Protein AF-A0A364MYP2-F1 (afdb_monomer_lite)

Radius of gyration: 39.01 Å; chains: 1; bounding box: 85×127×101 Å

Structure (mmCIF, N/CA/C/O backbone):
data_AF-A0A364MYP2-F1
#
_entry.id   AF-A0A364MYP2-F1
#
loop_
_atom_site.group_PDB
_atom_site.id
_atom_site.type_symbol
_atom_site.label_atom_id
_atom_site.label_alt_id
_atom_site.label_comp_id
_atom_site.label_asym_id
_atom_site.label_entity_id
_atom_site.label_seq_id
_atom_site.pdbx_PDB_ins_code
_atom_site.Cartn_x
_atom_site.Cartn_y
_atom_site.Cartn_z
_atom_site.occupancy
_atom_site.B_iso_or_equiv
_atom_site.auth_seq_id
_atom_site.auth_comp_id
_atom_site.auth_asym_id
_atom_site.auth_atom_id
_atom_site.pdbx_PDB_model_num
ATOM 1 N N . MET A 1 1 ? -14.248 -19.784 -48.251 1.00 28.09 1 MET A N 1
ATOM 2 C CA . MET A 1 1 ? -13.523 -20.931 -48.837 1.00 28.09 1 MET A CA 1
ATOM 3 C C . MET A 1 1 ? -12.231 -21.143 -48.065 1.00 28.09 1 MET A C 1
ATOM 5 O O . MET A 1 1 ? -11.276 -20.423 -48.310 1.00 28.09 1 MET A O 1
ATOM 9 N N . ALA A 1 2 ? -12.209 -22.109 -47.148 1.00 31.23 2 ALA A N 1
ATOM 10 C CA . ALA A 1 2 ? -10.971 -22.681 -46.618 1.00 31.23 2 ALA A CA 1
ATOM 11 C C . ALA A 1 2 ? -10.771 -24.054 -47.279 1.00 31.23 2 ALA A C 1
ATOM 13 O O . ALA A 1 2 ? -10.917 -25.097 -46.648 1.00 31.23 2 ALA A O 1
ATOM 14 N N . SER A 1 3 ? -10.564 -24.050 -48.599 1.00 28.66 3 SER A N 1
ATOM 15 C CA . SER A 1 3 ? -10.214 -25.265 -49.333 1.00 28.66 3 SER A CA 1
ATOM 16 C C . SER A 1 3 ? -8.827 -25.745 -48.903 1.00 28.66 3 SER A C 1
ATOM 18 O O . SER A 1 3 ? -7.968 -24.937 -48.547 1.00 28.66 3 SER A O 1
ATOM 20 N N . LEU A 1 4 ? -8.595 -27.058 -48.980 1.00 38.75 4 LEU A N 1
ATOM 21 C CA . LEU A 1 4 ? -7.278 -27.691 -48.827 1.00 38.75 4 LEU A CA 1
ATOM 22 C C . LEU A 1 4 ? -6.370 -27.359 -50.033 1.00 38.75 4 LEU A C 1
ATOM 24 O O . LEU A 1 4 ? -5.963 -28.236 -50.788 1.00 38.75 4 LEU A O 1
ATOM 28 N N . GLY A 1 5 ? -6.109 -26.069 -50.251 1.00 32.41 5 GLY A N 1
ATOM 29 C CA . GLY A 1 5 ? -5.175 -25.560 -51.250 1.00 32.41 5 GLY A CA 1
ATOM 30 C C . GLY A 1 5 ? -3.739 -25.585 -50.729 1.00 32.41 5 GLY A C 1
ATOM 31 O O . GLY A 1 5 ? -3.508 -25.433 -49.529 1.00 32.41 5 GLY A O 1
ATOM 32 N N . ALA A 1 6 ? -2.783 -25.780 -51.639 1.00 40.62 6 ALA A N 1
ATOM 33 C CA . ALA A 1 6 ? -1.360 -25.904 -51.330 1.00 40.62 6 ALA A CA 1
ATOM 34 C C . ALA A 1 6 ? -0.849 -24.802 -50.380 1.00 40.62 6 ALA A C 1
ATOM 36 O O . ALA A 1 6 ? -1.172 -23.621 -50.536 1.00 40.62 6 ALA A O 1
ATOM 37 N N . SER A 1 7 ? -0.023 -25.195 -49.405 1.00 57.44 7 SER A N 1
ATOM 38 C CA . SER A 1 7 ? 0.580 -24.284 -48.430 1.00 57.44 7 SER A CA 1
ATOM 39 C C . SER A 1 7 ? 1.438 -23.231 -49.131 1.00 57.44 7 SER A C 1
ATOM 41 O O . SER A 1 7 ? 2.531 -23.547 -49.605 1.00 57.44 7 SER A O 1
ATOM 43 N N . ARG A 1 8 ? 0.969 -21.977 -49.176 1.00 77.94 8 ARG A N 1
ATOM 44 C CA . ARG A 1 8 ? 1.766 -20.867 -49.716 1.00 77.94 8 ARG A CA 1
ATOM 45 C C . ARG A 1 8 ? 3.058 -20.696 -48.901 1.00 77.94 8 ARG A C 1
ATOM 47 O O . ARG A 1 8 ? 2.993 -20.709 -47.665 1.00 77.94 8 ARG A O 1
ATOM 54 N N . PRO A 1 9 ? 4.222 -20.526 -49.548 1.00 84.75 9 PRO A N 1
ATOM 55 C CA . PRO A 1 9 ? 5.479 -20.313 -48.846 1.00 84.75 9 PRO A CA 1
ATOM 56 C C . PRO A 1 9 ? 5.481 -18.959 -48.124 1.00 84.75 9 PRO A C 1
ATOM 58 O O . PRO A 1 9 ? 4.943 -17.965 -48.616 1.00 84.75 9 PRO A O 1
ATOM 61 N N . LEU A 1 10 ? 6.162 -18.895 -46.975 1.00 87.06 10 LEU A N 1
ATOM 62 C CA . LEU A 1 10 ? 6.269 -17.681 -46.153 1.00 87.06 10 LEU A CA 1
ATOM 63 C C . LEU A 1 10 ? 6.771 -16.459 -46.952 1.00 87.06 10 LEU A C 1
ATOM 65 O O . LEU A 1 10 ? 6.323 -15.339 -46.712 1.00 87.06 10 LEU A O 1
ATOM 69 N N . LYS A 1 11 ? 7.658 -16.680 -47.935 1.00 88.56 11 LYS A N 1
ATOM 70 C CA . LYS A 1 11 ? 8.230 -15.634 -48.803 1.00 88.56 11 LYS A CA 1
ATOM 71 C C . LYS A 1 11 ? 7.159 -14.857 -49.582 1.00 88.56 11 LYS A C 1
ATOM 73 O O . LYS A 1 11 ? 7.232 -13.634 -49.660 1.00 88.56 11 LYS A O 1
ATOM 78 N N . GLU A 1 12 ? 6.154 -15.548 -50.122 1.00 89.00 12 GLU A N 1
ATOM 79 C CA . GLU A 1 12 ? 5.065 -14.926 -50.891 1.00 89.00 12 GLU A CA 1
ATOM 80 C C . GLU A 1 12 ? 4.135 -14.113 -49.990 1.00 89.00 12 GLU A C 1
ATOM 82 O O . GLU A 1 12 ? 3.836 -12.957 -50.290 1.00 89.00 12 GLU A O 1
ATOM 87 N N . LEU A 1 13 ? 3.741 -14.683 -48.848 1.00 88.12 13 LEU A N 1
ATOM 88 C CA . LEU A 1 13 ? 2.864 -14.017 -47.883 1.00 88.12 13 LEU A CA 1
ATOM 89 C C . LEU A 1 13 ? 3.513 -12.751 -47.299 1.00 88.12 13 LEU A C 1
ATOM 91 O O . LEU A 1 13 ? 2.837 -11.741 -47.104 1.00 88.12 13 LEU A O 1
ATOM 95 N N . LEU A 1 14 ? 4.830 -12.772 -47.055 1.00 90.19 14 LEU A N 1
ATOM 96 C CA . LEU A 1 14 ? 5.576 -11.577 -46.651 1.00 90.19 14 LEU A CA 1
ATOM 97 C C . LEU A 1 14 ? 5.607 -10.528 -47.774 1.00 90.19 14 LEU A C 1
ATOM 99 O O . LEU A 1 14 ? 5.351 -9.355 -47.502 1.00 90.19 14 LEU A O 1
ATOM 103 N N . ALA A 1 15 ? 5.835 -10.930 -49.030 1.00 88.88 15 ALA A N 1
ATOM 104 C CA . ALA A 1 15 ? 5.828 -10.009 -50.170 1.00 88.88 15 ALA A CA 1
ATOM 105 C C . ALA A 1 15 ? 4.471 -9.295 -50.337 1.00 88.88 15 ALA A C 1
ATOM 107 O O . ALA A 1 15 ? 4.437 -8.089 -50.571 1.00 88.88 15 ALA A O 1
ATOM 108 N N . GLU A 1 16 ? 3.352 -10.006 -50.161 1.00 88.69 16 GLU A N 1
ATOM 109 C CA . GLU A 1 16 ? 1.996 -9.435 -50.225 1.00 88.69 16 GLU A CA 1
ATOM 110 C C . GLU A 1 16 ? 1.706 -8.397 -49.120 1.00 88.69 16 GLU A C 1
ATOM 112 O O . GLU A 1 16 ? 0.856 -7.522 -49.304 1.00 88.69 16 GLU A O 1
ATOM 117 N N . GLN A 1 17 ? 2.370 -8.480 -47.959 1.00 85.38 17 GLN A N 1
ATOM 118 C CA . GLN A 1 17 ? 2.077 -7.619 -46.803 1.00 85.38 17 GLN A CA 1
ATOM 119 C C . GLN A 1 17 ? 3.075 -6.474 -46.580 1.00 85.38 17 GLN A C 1
ATOM 121 O O . GLN A 1 17 ? 2.723 -5.495 -45.910 1.00 85.38 17 GLN A O 1
ATOM 126 N N . LEU A 1 18 ? 4.288 -6.571 -47.127 1.00 87.50 18 LEU A N 1
ATOM 127 C CA . LEU A 1 18 ? 5.339 -5.559 -47.000 1.00 87.50 18 LEU A CA 1
ATOM 128 C C . LEU A 1 18 ? 5.164 -4.387 -47.988 1.00 87.50 18 LEU A C 1
ATOM 130 O O . LEU A 1 18 ? 4.629 -4.595 -49.081 1.00 87.50 18 LEU A O 1
ATOM 134 N N . PRO A 1 19 ? 5.615 -3.162 -47.634 1.00 84.44 19 PRO A N 1
ATOM 135 C CA . PRO A 1 19 ? 5.516 -1.994 -48.511 1.00 84.44 19 PRO A CA 1
ATOM 136 C C . PRO A 1 19 ? 6.207 -2.217 -49.858 1.00 84.44 19 PRO A C 1
ATOM 138 O O . PRO A 1 19 ? 7.273 -2.831 -49.912 1.00 84.44 19 PRO A O 1
ATOM 141 N N . LYS A 1 20 ? 5.594 -1.705 -50.929 1.00 82.88 20 LYS A N 1
ATOM 142 C CA . LYS A 1 20 ? 6.105 -1.823 -52.298 1.00 82.88 20 LYS A CA 1
ATOM 143 C C . LYS A 1 20 ? 7.573 -1.377 -52.421 1.00 82.88 20 LYS A C 1
ATOM 145 O O . LYS A 1 20 ? 7.950 -0.353 -51.857 1.00 82.88 20 LYS A O 1
ATOM 150 N N . ASP A 1 21 ? 8.359 -2.152 -53.169 1.00 81.56 21 ASP A N 1
ATOM 151 C CA . ASP A 1 21 ? 9.754 -1.889 -53.565 1.00 81.56 21 ASP A CA 1
ATOM 152 C C . ASP A 1 21 ? 10.778 -1.814 -52.408 1.00 81.56 21 ASP A C 1
ATOM 154 O O . ASP A 1 21 ? 11.931 -1.441 -52.614 1.00 81.56 21 ASP A O 1
ATOM 158 N N . VAL A 1 22 ? 10.402 -2.234 -51.192 1.00 82.94 22 VAL A N 1
ATOM 159 C CA . VAL A 1 22 ? 11.311 -2.309 -50.033 1.00 82.94 22 VAL A CA 1
ATOM 160 C C . VAL A 1 22 ? 11.897 -3.724 -49.900 1.00 82.94 22 VAL A C 1
ATOM 162 O O . VAL A 1 22 ? 11.130 -4.654 -49.627 1.00 82.94 22 VAL A O 1
ATOM 165 N N . PRO A 1 23 ? 13.225 -3.919 -50.046 1.00 87.94 23 PRO A N 1
ATOM 166 C CA . PRO A 1 23 ? 13.880 -5.195 -49.773 1.00 87.94 23 PRO A CA 1
ATOM 167 C C . PRO A 1 23 ? 14.112 -5.387 -48.266 1.00 87.94 23 PRO A C 1
ATOM 169 O O . PRO A 1 23 ? 14.714 -4.544 -47.600 1.00 87.94 23 PRO A O 1
ATOM 172 N N . ILE A 1 24 ? 13.665 -6.522 -47.727 1.00 90.50 24 ILE A N 1
ATOM 173 C CA . ILE A 1 24 ? 13.935 -6.955 -46.348 1.00 90.50 24 ILE A CA 1
ATOM 174 C C . ILE A 1 24 ? 14.470 -8.386 -46.390 1.00 90.50 24 ILE A C 1
ATOM 176 O O . ILE A 1 24 ? 13.858 -9.255 -47.015 1.00 90.50 24 ILE A O 1
ATOM 180 N N . THR A 1 25 ? 15.595 -8.638 -45.724 1.00 93.06 25 THR A N 1
ATOM 181 C CA . THR A 1 25 ? 16.189 -9.977 -45.624 1.00 93.06 25 THR A CA 1
ATOM 182 C C . THR A 1 25 ? 15.697 -10.663 -44.360 1.00 93.06 25 THR A C 1
ATOM 184 O O . THR A 1 25 ? 15.695 -10.078 -43.279 1.00 93.06 25 THR A O 1
ATOM 187 N N . PHE A 1 26 ? 15.255 -11.908 -44.494 1.00 94.31 26 PHE A N 1
ATOM 188 C CA . PHE A 1 26 ? 14.718 -12.712 -43.406 1.00 94.31 26 PHE A CA 1
ATOM 189 C C . PHE A 1 26 ? 15.620 -13.897 -43.094 1.00 94.31 26 PHE A C 1
ATOM 191 O O . PHE A 1 26 ? 16.172 -14.540 -43.983 1.00 94.31 26 PHE A O 1
ATOM 198 N N . TYR A 1 27 ? 15.710 -14.189 -41.805 1.00 93.69 27 TYR A N 1
ATOM 199 C CA . TYR A 1 27 ? 16.568 -15.196 -41.210 1.00 93.69 27 TYR A CA 1
ATOM 200 C C . TYR A 1 27 ? 15.699 -16.074 -40.312 1.00 93.69 27 TYR A C 1
ATOM 202 O O . TYR A 1 27 ? 15.264 -15.632 -39.248 1.00 93.69 27 TYR A O 1
ATOM 210 N N . HIS A 1 28 ? 15.397 -17.297 -40.748 1.00 93.56 28 HIS A N 1
ATOM 211 C CA . HIS A 1 28 ? 14.523 -18.223 -40.021 1.00 93.56 28 HIS A CA 1
ATOM 212 C C . HIS A 1 28 ? 15.288 -19.499 -39.677 1.00 93.56 28 HIS A C 1
ATOM 214 O O . HIS A 1 28 ? 15.776 -20.191 -40.566 1.00 93.56 28 HIS A O 1
ATOM 220 N N . TYR A 1 29 ? 15.360 -19.825 -38.389 1.00 93.69 29 TYR A N 1
ATOM 221 C CA . TYR A 1 29 ? 15.855 -21.111 -37.903 1.00 93.69 29 TYR A CA 1
ATOM 222 C C . TYR A 1 29 ? 14.883 -21.732 -36.889 1.00 93.69 29 TYR A C 1
ATOM 224 O O . TYR A 1 29 ? 14.099 -21.025 -36.246 1.00 93.69 29 TYR A O 1
ATOM 232 N N . SER A 1 30 ? 14.896 -23.060 -36.771 1.00 93.81 30 SER A N 1
ATOM 233 C CA . SER A 1 30 ? 13.993 -23.802 -35.878 1.00 93.81 30 SER A CA 1
ATOM 234 C C . SER A 1 30 ? 14.641 -25.039 -35.249 1.00 93.81 30 SER A C 1
ATOM 236 O O . SER A 1 30 ? 15.755 -25.407 -35.612 1.00 93.81 30 SER A O 1
ATOM 238 N N . THR A 1 31 ? 13.954 -25.703 -34.320 1.00 93.25 31 THR A N 1
ATOM 239 C CA . THR A 1 31 ? 14.333 -27.023 -33.776 1.00 93.25 31 THR A CA 1
ATOM 240 C C . THR A 1 31 ? 13.393 -28.128 -34.279 1.00 93.25 31 THR A C 1
ATOM 242 O O . THR A 1 31 ? 12.259 -27.839 -34.655 1.00 93.25 31 THR A O 1
ATOM 245 N N . PRO A 1 32 ? 13.817 -29.406 -34.314 1.00 91.00 32 PRO A N 1
ATOM 246 C CA . PRO A 1 32 ? 12.893 -30.518 -34.520 1.00 91.00 32 PRO A CA 1
ATOM 247 C C . PRO A 1 32 ? 12.019 -30.739 -33.267 1.00 91.00 32 PRO A C 1
ATOM 249 O O . PRO A 1 32 ? 12.499 -30.495 -32.154 1.00 91.00 32 PRO A O 1
ATOM 252 N N . PRO A 1 33 ? 10.783 -31.264 -33.403 1.00 90.19 33 PRO A N 1
ATOM 253 C CA . PRO A 1 33 ? 9.905 -31.564 -32.274 1.00 90.19 33 PRO A CA 1
ATOM 254 C C . PRO A 1 33 ? 10.589 -32.448 -31.224 1.00 90.19 33 PRO A C 1
ATOM 256 O O . PRO A 1 33 ? 10.924 -33.609 -31.467 1.00 90.19 33 PRO A O 1
ATOM 259 N N . SER A 1 34 ? 10.790 -31.891 -30.033 1.00 89.50 34 SER A N 1
ATOM 260 C CA . SER A 1 34 ? 11.507 -32.524 -28.924 1.00 89.50 34 SER A CA 1
ATOM 261 C C . SER A 1 34 ? 10.568 -32.767 -27.743 1.00 89.50 34 SER A C 1
ATOM 263 O O . SER A 1 34 ? 9.615 -32.019 -27.536 1.00 89.50 34 SER A O 1
ATOM 265 N N . LYS A 1 35 ? 10.785 -33.834 -26.964 1.00 89.69 35 LYS A N 1
ATOM 266 C CA . LYS A 1 35 ? 9.943 -34.111 -25.788 1.00 89.69 35 LYS A CA 1
ATOM 267 C C . LYS A 1 35 ? 10.166 -33.019 -24.736 1.00 89.69 35 LYS A C 1
ATOM 269 O O . LYS A 1 35 ? 11.302 -32.802 -24.326 1.00 89.69 35 LYS A O 1
ATOM 274 N N . SER A 1 36 ? 9.084 -32.398 -24.277 1.00 88.50 36 SER A N 1
ATOM 275 C CA . SER A 1 36 ? 9.099 -31.322 -23.281 1.00 88.50 36 SER A CA 1
ATOM 276 C C . SER A 1 36 ? 8.292 -31.709 -22.034 1.00 88.50 36 SER A C 1
ATOM 278 O O . SER A 1 36 ? 7.702 -32.795 -21.976 1.00 88.50 36 SER A O 1
ATOM 280 N N . SER A 1 37 ? 8.278 -30.832 -21.030 1.00 87.94 37 SER A N 1
ATOM 281 C CA . SER A 1 37 ? 7.368 -30.923 -19.888 1.00 87.94 37 SER A CA 1
ATOM 282 C C . SER A 1 37 ? 5.910 -30.755 -20.347 1.00 87.94 37 SER A C 1
ATOM 284 O O . SER A 1 37 ? 5.628 -30.249 -21.437 1.00 87.94 37 SER A O 1
ATOM 286 N N . ALA A 1 38 ? 4.962 -31.249 -19.548 1.00 87.75 38 ALA A N 1
ATOM 287 C CA . ALA A 1 38 ? 3.546 -31.143 -19.885 1.00 87.75 38 ALA A CA 1
ATOM 288 C C . ALA A 1 38 ? 3.062 -29.694 -19.740 1.00 87.75 38 ALA A C 1
ATOM 290 O O . ALA A 1 38 ? 3.311 -29.064 -18.715 1.00 87.75 38 ALA A O 1
ATOM 291 N N . LEU A 1 39 ? 2.332 -29.187 -20.741 1.00 87.88 39 LEU A N 1
ATOM 292 C CA . LEU A 1 39 ? 1.835 -27.805 -20.729 1.00 87.88 39 LEU A CA 1
ATOM 293 C C . LEU A 1 39 ? 0.845 -27.548 -19.577 1.00 87.88 39 LEU A C 1
ATOM 295 O O . LEU A 1 39 ? 0.788 -26.442 -19.050 1.00 87.88 39 LEU A O 1
ATOM 299 N N . PHE A 1 40 ? 0.077 -28.567 -19.186 1.00 89.81 40 PHE A N 1
ATOM 300 C CA . PHE A 1 40 ? -0.829 -28.542 -18.039 1.00 89.81 40 PHE A CA 1
ATOM 301 C C . PHE A 1 40 ? -0.356 -29.545 -16.984 1.00 89.81 40 PHE A C 1
ATOM 303 O O . PHE A 1 40 ? -0.024 -30.688 -17.317 1.00 89.81 40 PHE A O 1
ATOM 310 N N . SER A 1 41 ? -0.372 -29.146 -15.711 1.00 87.06 41 SER A N 1
ATOM 311 C CA . SER A 1 41 ? -0.077 -30.050 -14.595 1.00 87.06 41 SER A CA 1
ATOM 312 C C . SER A 1 41 ? -1.102 -31.183 -14.522 1.00 87.06 41 SER A C 1
ATOM 314 O O . SER A 1 41 ? -2.303 -30.961 -14.678 1.00 87.06 41 SER A O 1
ATOM 316 N N . ALA A 1 42 ? -0.635 -32.404 -14.260 1.00 83.38 42 ALA A N 1
ATOM 317 C CA . ALA A 1 42 ? -1.509 -33.566 -14.155 1.00 83.38 42 ALA A CA 1
ATOM 318 C C . ALA A 1 42 ? -2.451 -33.474 -12.932 1.00 83.38 42 ALA A C 1
ATOM 320 O O . ALA A 1 42 ? -2.034 -32.978 -11.873 1.00 83.38 42 ALA A O 1
ATOM 321 N N . PRO A 1 43 ? -3.696 -33.983 -13.040 1.00 83.12 43 PRO A N 1
ATOM 322 C CA . PRO A 1 43 ? -4.601 -34.091 -11.900 1.00 83.12 43 PRO A CA 1
ATOM 323 C C . PRO A 1 43 ? -4.055 -35.076 -10.848 1.00 83.12 43 PRO A C 1
ATOM 325 O O . PRO A 1 43 ? -3.217 -35.921 -11.176 1.00 83.12 43 PRO A O 1
ATOM 328 N N . PRO A 1 44 ? -4.526 -35.012 -9.586 1.00 76.56 44 PRO A N 1
ATOM 329 C CA . PRO A 1 44 ? -4.141 -35.972 -8.550 1.00 76.56 44 PRO A CA 1
ATOM 330 C C . PRO A 1 44 ? -4.349 -37.415 -9.024 1.00 76.56 44 PRO A C 1
ATOM 332 O O . PRO A 1 44 ? -5.402 -37.744 -9.566 1.00 76.56 44 PRO A O 1
ATOM 335 N N . HIS A 1 45 ? -3.334 -38.262 -8.841 1.00 72.12 45 HIS A N 1
ATOM 336 C CA . HIS A 1 45 ? -3.283 -39.658 -9.315 1.00 72.12 45 HIS A CA 1
ATOM 337 C C . HIS A 1 45 ? -3.337 -39.867 -10.849 1.00 72.12 45 HIS A C 1
ATOM 339 O O . HIS A 1 45 ? -3.294 -41.010 -11.304 1.00 72.12 45 HIS A O 1
ATOM 345 N N . GLY A 1 46 ? -3.369 -38.799 -11.655 1.00 71.31 46 GLY A N 1
ATOM 346 C CA . GLY A 1 46 ? -3.269 -38.858 -13.116 1.00 71.31 46 GLY A CA 1
ATOM 347 C C . GLY A 1 46 ? -1.826 -38.941 -13.631 1.00 71.31 46 GLY A C 1
ATOM 348 O O . GLY A 1 46 ? -0.863 -38.754 -12.890 1.00 71.31 46 GLY A O 1
ATOM 349 N N . LYS A 1 47 ? -1.663 -39.198 -14.934 1.00 78.00 47 LYS A N 1
ATOM 350 C CA . LYS A 1 47 ? -0.363 -39.152 -15.629 1.00 78.00 47 LYS A CA 1
ATOM 351 C C . LYS A 1 47 ? -0.263 -37.877 -16.469 1.00 78.00 47 LYS A C 1
ATOM 353 O O . LYS A 1 47 ? -1.229 -37.503 -17.125 1.00 78.00 47 LYS A O 1
ATOM 358 N N . SER A 1 48 ? 0.908 -37.246 -16.492 1.00 80.94 48 SER A N 1
ATOM 359 C CA . SER A 1 48 ? 1.158 -36.029 -17.278 1.00 80.94 48 SER A CA 1
ATOM 360 C C . SER A 1 48 ? 1.073 -36.289 -18.787 1.00 80.94 48 SER A C 1
ATOM 362 O O . SER A 1 48 ? 1.578 -37.301 -19.284 1.00 80.94 48 SER A O 1
ATOM 364 N N . GLU A 1 49 ? 0.441 -35.371 -19.527 1.00 84.44 49 GLU A N 1
ATOM 365 C CA . GLU A 1 49 ? 0.238 -35.520 -20.972 1.00 84.44 49 GLU A CA 1
ATOM 366 C C . GLU A 1 49 ? 1.574 -35.454 -21.733 1.00 84.44 49 GLU A C 1
ATOM 368 O O . GLU A 1 49 ? 2.410 -34.574 -21.506 1.00 84.44 49 GLU A O 1
ATOM 373 N N . ARG A 1 50 ? 1.779 -36.381 -22.679 1.00 88.56 50 ARG A N 1
ATOM 374 C CA . ARG A 1 50 ? 2.960 -36.375 -23.553 1.00 88.56 50 ARG A CA 1
ATOM 375 C C . ARG A 1 50 ? 2.926 -35.142 -24.456 1.00 88.56 50 ARG A C 1
ATOM 377 O O . ARG A 1 50 ? 2.109 -35.070 -25.372 1.00 88.56 50 ARG A O 1
ATOM 384 N N . THR A 1 51 ? 3.841 -34.216 -24.193 1.00 90.38 51 THR A N 1
ATOM 385 C CA . THR A 1 51 ? 3.952 -32.928 -24.881 1.00 90.38 51 THR A CA 1
ATOM 386 C C . THR A 1 51 ? 5.282 -32.844 -25.627 1.00 90.38 51 THR A C 1
ATOM 388 O O . THR A 1 51 ? 6.330 -33.234 -25.102 1.00 90.38 51 THR A O 1
ATOM 391 N N . TYR A 1 52 ? 5.239 -32.333 -26.854 1.00 92.81 52 TYR A N 1
ATOM 392 C CA . TYR A 1 52 ? 6.413 -32.058 -27.679 1.00 92.81 52 TYR A CA 1
ATOM 393 C C . TYR A 1 52 ? 6.502 -30.559 -27.963 1.00 92.81 52 TYR A C 1
ATOM 395 O O . TYR A 1 52 ? 5.475 -29.927 -28.206 1.00 92.81 52 TYR A O 1
ATOM 403 N N . CYS A 1 53 ? 7.710 -30.001 -27.926 1.00 93.31 53 CYS A N 1
ATOM 404 C CA . CYS A 1 53 ? 7.993 -28.596 -28.196 1.00 93.31 53 CYS A CA 1
ATOM 405 C C . CYS A 1 53 ? 8.920 -28.459 -29.413 1.00 93.31 53 CYS A C 1
ATOM 407 O O . CYS A 1 53 ? 9.933 -29.159 -29.523 1.00 93.31 53 CYS A O 1
ATOM 409 N N . GLU A 1 54 ? 8.552 -27.549 -30.306 1.00 93.25 54 GLU A N 1
ATOM 410 C CA . GLU A 1 54 ? 9.326 -27.052 -31.444 1.00 93.25 54 GLU A CA 1
ATOM 411 C C . GLU A 1 54 ? 9.527 -25.539 -31.256 1.00 93.25 54 GLU A C 1
ATOM 413 O O . GLU A 1 54 ? 8.587 -24.830 -30.904 1.00 93.25 54 GLU A O 1
ATOM 418 N N . SER A 1 55 ? 10.731 -25.030 -31.499 1.00 94.31 55 SER A N 1
ATOM 419 C CA . SER A 1 55 ? 11.069 -23.609 -31.347 1.00 94.31 55 SER A CA 1
ATOM 420 C C . SER A 1 55 ? 11.375 -23.001 -32.712 1.00 94.31 55 SER A C 1
ATOM 422 O O . SER A 1 55 ? 12.115 -23.601 -33.487 1.00 94.31 55 SER A O 1
ATOM 424 N N . HIS A 1 56 ? 10.848 -21.814 -33.012 1.00 94.75 56 HIS A N 1
ATOM 425 C CA . HIS A 1 56 ? 11.143 -21.048 -34.226 1.00 94.75 56 HIS A CA 1
ATOM 426 C C . HIS A 1 56 ? 11.575 -19.628 -33.862 1.00 94.75 56 HIS A C 1
ATOM 428 O O . HIS A 1 56 ? 10.836 -18.930 -33.167 1.00 94.75 56 HIS A O 1
ATOM 434 N N . THR A 1 57 ? 12.672 -19.153 -34.450 1.00 95.44 57 THR A N 1
ATOM 435 C CA . THR A 1 57 ? 13.023 -17.727 -34.427 1.00 95.44 57 THR A CA 1
ATOM 436 C C . THR A 1 57 ? 13.110 -17.182 -35.845 1.00 95.44 57 THR A C 1
ATOM 438 O O . THR A 1 57 ? 13.808 -17.731 -36.699 1.00 95.44 57 THR A O 1
ATOM 441 N N . LEU A 1 58 ? 12.383 -16.088 -36.086 1.00 95.50 58 LEU A N 1
ATOM 442 C CA . LEU A 1 58 ? 12.445 -15.286 -37.304 1.00 95.50 58 LEU A CA 1
ATOM 443 C C . LEU A 1 58 ? 13.050 -13.925 -36.960 1.00 95.50 58 LEU A C 1
ATOM 445 O O . LEU A 1 58 ? 12.471 -13.158 -36.189 1.00 95.50 58 LEU A O 1
ATOM 449 N N . ALA A 1 59 ? 14.182 -13.603 -37.572 1.00 95.25 59 ALA A N 1
ATOM 450 C CA . ALA A 1 59 ? 14.768 -12.272 -37.548 1.00 95.25 59 ALA A CA 1
ATOM 451 C C . ALA A 1 59 ? 14.685 -11.616 -38.932 1.00 95.25 59 ALA A C 1
ATOM 453 O O . ALA A 1 59 ? 14.634 -12.298 -39.956 1.00 95.25 59 ALA A O 1
ATOM 454 N N . ALA A 1 60 ? 14.657 -10.286 -38.960 1.00 94.38 60 ALA A N 1
ATOM 455 C CA . ALA A 1 60 ? 14.644 -9.494 -40.184 1.00 94.38 60 ALA A CA 1
ATOM 456 C C . ALA A 1 60 ? 15.759 -8.444 -40.146 1.00 94.38 60 ALA A C 1
ATOM 458 O O . ALA A 1 60 ? 15.904 -7.746 -39.136 1.00 94.38 60 ALA A O 1
ATOM 459 N N . SER A 1 61 ? 16.508 -8.310 -41.241 1.00 93.31 61 SER A N 1
ATOM 460 C CA . SER A 1 61 ? 17.482 -7.242 -41.476 1.00 93.31 61 SER A CA 1
ATOM 461 C C . SER A 1 61 ? 17.082 -6.364 -42.665 1.00 93.31 61 SER A C 1
ATOM 463 O O . SER A 1 61 ? 16.287 -6.747 -43.528 1.00 93.31 61 SER A O 1
ATOM 465 N N . ILE A 1 62 ? 17.629 -5.152 -42.688 1.00 90.94 62 ILE A N 1
ATOM 466 C CA . ILE A 1 62 ? 17.498 -4.189 -43.785 1.00 90.94 62 ILE A CA 1
ATOM 467 C C . ILE A 1 62 ? 18.882 -3.744 -44.253 1.00 90.94 62 ILE A C 1
ATOM 469 O O . ILE A 1 62 ? 19.844 -3.787 -43.484 1.00 90.94 62 ILE A O 1
ATOM 473 N N . VAL A 1 63 ? 18.954 -3.229 -45.477 1.00 87.56 63 VAL A N 1
ATOM 474 C CA . VAL A 1 63 ? 20.089 -2.433 -45.959 1.00 87.56 63 VAL A CA 1
ATOM 475 C C . VAL A 1 63 ? 19.633 -0.966 -46.015 1.00 87.56 63 VAL A C 1
ATOM 477 O O . VAL A 1 63 ? 18.642 -0.687 -46.691 1.00 87.56 63 VAL A O 1
ATOM 480 N N . PRO A 1 64 ? 20.283 -0.026 -45.297 1.00 79.69 64 PRO A N 1
ATOM 481 C CA . PRO A 1 64 ? 19.929 1.395 -45.335 1.00 79.69 64 PRO A CA 1
ATOM 482 C C . PRO A 1 64 ? 20.066 2.000 -46.733 1.00 79.69 64 PRO A C 1
ATOM 484 O O . PRO A 1 64 ? 21.005 1.672 -47.459 1.00 79.69 64 PRO A O 1
ATOM 487 N N . THR A 1 65 ? 19.199 2.952 -47.079 1.00 68.62 65 THR A N 1
ATOM 488 C CA . THR A 1 65 ? 19.182 3.586 -48.409 1.00 68.62 65 THR A CA 1
ATOM 489 C C . THR A 1 65 ? 20.497 4.305 -48.741 1.00 68.62 65 THR A C 1
ATOM 491 O O . THR A 1 65 ? 20.942 4.257 -49.885 1.00 68.62 65 THR A O 1
ATOM 494 N N . ASP A 1 66 ? 21.178 4.885 -47.744 1.00 60.81 66 ASP A N 1
ATOM 495 C CA . ASP A 1 66 ? 22.496 5.525 -47.920 1.00 60.81 66 ASP A CA 1
ATOM 496 C C . ASP A 1 66 ? 23.599 4.538 -48.346 1.00 60.81 66 ASP A C 1
ATOM 498 O O . ASP A 1 66 ? 24.602 4.932 -48.942 1.00 60.81 66 ASP A O 1
ATOM 502 N N . ALA A 1 67 ? 23.460 3.252 -47.998 1.00 56.28 67 ALA A N 1
ATOM 503 C CA . ALA A 1 67 ? 24.532 2.268 -48.150 1.00 56.28 67 ALA A CA 1
ATOM 504 C C . ALA A 1 67 ? 24.785 1.877 -49.615 1.00 56.28 67 ALA A C 1
ATOM 506 O O . ALA A 1 67 ? 25.856 1.355 -49.919 1.00 56.28 67 ALA A O 1
ATOM 507 N N . VAL A 1 68 ? 23.851 2.183 -50.524 1.00 52.97 68 VAL A N 1
ATOM 508 C CA . VAL A 1 68 ? 23.978 1.947 -51.976 1.00 52.97 68 VAL A CA 1
ATOM 509 C C . VAL A 1 68 ? 25.145 2.744 -52.587 1.00 52.97 68 VAL A C 1
ATOM 511 O O . VAL A 1 68 ? 25.693 2.345 -53.609 1.00 52.97 68 VAL A O 1
ATOM 514 N N . ALA A 1 69 ? 25.585 3.829 -51.937 1.00 49.50 69 ALA A N 1
ATOM 515 C CA . ALA A 1 69 ? 26.763 4.607 -52.335 1.00 49.50 69 ALA A CA 1
ATOM 516 C C . ALA A 1 69 ? 28.100 4.072 -51.768 1.00 49.50 69 ALA A C 1
ATOM 518 O O . ALA A 1 69 ? 29.150 4.663 -52.017 1.00 49.50 69 ALA A O 1
ATOM 519 N N . SER A 1 70 ? 28.088 2.985 -50.986 1.00 50.06 70 SER A N 1
ATOM 520 C CA . SER A 1 70 ? 29.274 2.429 -50.317 1.00 50.06 70 SER A CA 1
ATOM 521 C C . SER A 1 70 ? 29.584 1.004 -50.785 1.00 50.06 70 SER A C 1
ATOM 523 O O . SER A 1 70 ? 28.680 0.197 -50.974 1.00 50.06 70 SER A O 1
ATOM 525 N N . ALA A 1 71 ? 30.870 0.674 -50.945 1.00 49.72 71 ALA A N 1
ATOM 526 C CA . ALA A 1 71 ? 31.320 -0.570 -51.588 1.00 49.72 71 ALA A CA 1
ATOM 527 C C . ALA A 1 71 ? 30.986 -1.883 -50.838 1.00 49.72 71 ALA A C 1
ATOM 529 O O . ALA A 1 71 ? 31.238 -2.960 -51.371 1.00 49.72 71 ALA A O 1
ATOM 530 N N . LEU A 1 72 ? 30.434 -1.813 -49.620 1.00 56.12 72 LEU A N 1
ATOM 531 C CA . LEU A 1 72 ? 29.946 -2.963 -48.852 1.00 56.12 72 LEU A CA 1
ATOM 532 C C . LEU A 1 72 ? 28.617 -2.593 -48.163 1.00 56.12 72 LEU A C 1
ATOM 534 O O . LEU A 1 72 ? 28.628 -1.738 -47.270 1.00 56.12 72 LEU A O 1
ATOM 538 N N . PRO A 1 73 ? 27.477 -3.216 -48.525 1.00 61.97 73 PRO A N 1
ATOM 539 C CA . PRO A 1 73 ? 26.191 -2.915 -47.904 1.00 61.97 73 PRO A CA 1
ATOM 540 C C . PRO A 1 73 ? 26.161 -3.397 -46.447 1.00 61.97 73 PRO A C 1
ATOM 542 O O . PRO A 1 73 ? 26.314 -4.582 -46.160 1.00 61.97 73 PRO A O 1
ATOM 545 N N . GLN A 1 74 ? 25.945 -2.473 -45.509 1.00 78.06 74 GLN A N 1
ATOM 546 C CA . GLN A 1 74 ? 25.833 -2.794 -44.083 1.00 78.06 74 GLN A CA 1
ATOM 547 C C . GLN A 1 74 ? 24.410 -3.258 -43.749 1.00 78.06 74 GLN A C 1
ATOM 549 O O . GLN A 1 74 ? 23.495 -2.438 -43.669 1.00 78.06 74 GLN A O 1
ATOM 554 N N . GLU A 1 75 ? 24.226 -4.562 -43.532 1.00 87.44 75 GLU A N 1
ATOM 555 C CA . GLU A 1 75 ? 22.975 -5.108 -42.993 1.00 87.44 75 GLU A CA 1
ATOM 556 C C . GLU A 1 75 ? 22.756 -4.682 -41.530 1.00 87.44 75 GLU A C 1
ATOM 558 O O . GLU A 1 75 ? 23.675 -4.718 -40.709 1.00 87.44 75 GLU A O 1
ATOM 563 N N . LEU A 1 76 ? 21.513 -4.336 -41.184 1.00 91.31 76 LEU A N 1
ATOM 564 C CA . LEU A 1 76 ? 21.081 -4.022 -39.819 1.00 91.31 76 LEU A CA 1
ATOM 565 C C . LEU A 1 76 ? 19.870 -4.873 -39.436 1.00 91.31 76 LEU A C 1
ATOM 567 O O . LEU A 1 76 ? 18.816 -4.748 -40.060 1.00 91.31 76 LEU A O 1
ATOM 571 N N . LEU A 1 77 ? 19.971 -5.683 -38.379 1.00 93.50 77 LEU A N 1
ATOM 572 C CA . LEU A 1 77 ? 18.802 -6.326 -37.765 1.00 93.50 77 LEU A CA 1
ATOM 573 C C . LEU A 1 77 ? 17.799 -5.274 -37.263 1.00 93.50 77 LEU A C 1
ATOM 575 O O . LEU A 1 77 ? 18.179 -4.319 -36.582 1.00 93.50 77 LEU A O 1
ATOM 579 N N . VAL A 1 78 ? 16.512 -5.460 -37.573 1.00 93.00 78 VAL A N 1
ATOM 580 C CA . VAL A 1 78 ? 15.404 -4.553 -37.203 1.00 93.00 78 VAL A CA 1
ATOM 581 C C . VAL A 1 78 ? 14.343 -5.190 -36.316 1.00 93.00 78 VAL A C 1
ATOM 583 O O . VAL A 1 78 ? 13.719 -4.483 -35.523 1.00 93.00 78 VAL A O 1
ATOM 586 N N . LEU A 1 79 ? 14.141 -6.503 -36.432 1.00 94.81 79 LEU A N 1
ATOM 587 C CA . LEU A 1 79 ? 13.111 -7.269 -35.729 1.00 94.81 79 LEU A CA 1
ATOM 588 C C . LEU A 1 79 ? 13.635 -8.674 -35.435 1.00 94.81 79 LEU A C 1
ATOM 590 O O . LEU A 1 79 ? 14.302 -9.263 -36.283 1.00 94.81 79 LEU A O 1
ATOM 594 N N . ALA A 1 80 ? 13.267 -9.227 -34.285 1.00 95.62 80 ALA A N 1
ATOM 595 C CA . ALA A 1 80 ? 13.325 -10.662 -34.032 1.00 95.62 80 ALA A CA 1
ATOM 596 C C . ALA A 1 80 ? 12.069 -11.103 -33.269 1.00 95.62 80 ALA A C 1
ATOM 598 O O . ALA A 1 80 ? 11.583 -10.371 -32.404 1.00 95.62 80 ALA A O 1
ATOM 599 N N . ILE A 1 81 ? 11.538 -12.278 -33.608 1.00 95.88 81 ILE A N 1
ATOM 600 C CA . ILE A 1 81 ? 10.399 -12.916 -32.941 1.00 95.88 81 ILE A CA 1
ATOM 601 C C . ILE A 1 81 ? 10.685 -14.407 -32.720 1.00 95.88 81 ILE A C 1
ATOM 603 O O . ILE A 1 81 ? 11.021 -15.122 -33.661 1.00 95.88 81 ILE A O 1
ATOM 607 N N . GLU A 1 82 ? 10.523 -14.854 -31.475 1.00 95.44 82 GLU A N 1
ATOM 608 C CA . GLU A 1 82 ? 10.601 -16.250 -31.037 1.00 95.44 82 GLU A CA 1
ATOM 609 C C . GLU A 1 82 ? 9.186 -16.796 -30.793 1.00 95.44 82 GLU A C 1
ATOM 611 O O . GLU A 1 82 ? 8.386 -16.201 -30.060 1.00 95.44 82 GLU A O 1
ATOM 616 N N . VAL A 1 83 ? 8.891 -17.957 -31.375 1.00 96.12 83 VAL A N 1
ATOM 617 C CA . VAL A 1 83 ? 7.615 -18.666 -31.258 1.00 96.12 83 VAL A CA 1
ATOM 618 C C . VAL A 1 83 ? 7.875 -20.128 -30.902 1.00 96.12 83 VAL A C 1
ATOM 620 O O . VAL A 1 83 ? 8.612 -20.822 -31.597 1.00 96.12 83 VAL A O 1
ATOM 623 N N . LEU A 1 84 ? 7.241 -20.604 -29.832 1.00 95.44 84 LEU A N 1
ATOM 624 C CA . LEU A 1 84 ? 7.308 -21.985 -29.360 1.00 95.44 84 LEU A CA 1
ATOM 625 C C . LEU A 1 84 ? 6.001 -22.703 -29.701 1.00 95.44 84 LEU A C 1
ATOM 627 O O . LEU A 1 84 ? 4.916 -22.171 -29.473 1.00 95.44 84 LEU A O 1
ATOM 631 N N . ILE A 1 85 ? 6.082 -23.909 -30.246 1.00 94.94 85 ILE A N 1
ATOM 632 C CA . ILE A 1 85 ? 4.937 -24.692 -30.703 1.00 94.94 85 ILE A CA 1
ATOM 633 C C . ILE A 1 85 ? 4.866 -25.968 -29.874 1.00 94.94 85 ILE A C 1
ATOM 635 O O . ILE A 1 85 ? 5.631 -26.912 -30.067 1.00 94.94 85 ILE A O 1
ATOM 639 N N . TYR A 1 86 ? 3.919 -25.985 -28.942 1.00 94.50 86 TYR A N 1
ATOM 640 C CA . TYR A 1 86 ? 3.616 -27.137 -28.108 1.00 94.50 86 TYR A CA 1
ATOM 641 C C . TYR A 1 86 ? 2.561 -27.999 -28.792 1.00 94.50 86 TYR A C 1
ATOM 643 O O . TYR A 1 86 ? 1.526 -27.509 -29.249 1.00 94.50 86 TYR A O 1
ATOM 651 N N . THR A 1 87 ? 2.802 -29.301 -28.843 1.00 92.12 87 THR A N 1
ATOM 652 C CA . THR A 1 87 ? 1.904 -30.268 -29.471 1.00 92.12 87 THR A CA 1
ATOM 653 C C . THR A 1 87 ? 1.628 -31.435 -28.532 1.00 92.12 87 THR A C 1
ATOM 655 O O . THR A 1 87 ? 2.540 -32.054 -27.979 1.00 92.12 87 THR A O 1
ATOM 658 N N . THR A 1 88 ? 0.341 -31.718 -28.338 1.00 90.12 88 THR A N 1
ATOM 659 C CA . THR A 1 88 ? -0.167 -32.861 -27.571 1.00 90.12 88 THR A CA 1
ATOM 660 C C . THR A 1 88 ? -1.103 -33.710 -28.441 1.00 90.12 88 THR A C 1
ATOM 662 O O . THR A 1 88 ? -1.317 -33.403 -29.621 1.00 90.12 88 THR A O 1
ATOM 665 N N . ARG A 1 89 ? -1.695 -34.785 -27.897 1.00 85.81 89 ARG A N 1
ATOM 666 C CA . ARG A 1 89 ? -2.609 -35.660 -28.664 1.00 85.81 89 ARG A CA 1
ATOM 667 C C . ARG A 1 89 ? -3.834 -34.894 -29.183 1.00 85.81 89 ARG A C 1
ATOM 669 O O . ARG A 1 89 ? -4.311 -35.175 -30.282 1.00 85.81 89 ARG A O 1
ATOM 676 N N . ASN A 1 90 ? -4.321 -33.917 -28.413 1.00 85.31 90 ASN A N 1
ATOM 677 C CA . ASN A 1 90 ? -5.589 -33.232 -28.681 1.00 85.31 90 ASN A CA 1
ATOM 678 C C . ASN A 1 90 ? -5.475 -31.716 -28.923 1.00 85.31 90 ASN A C 1
ATOM 680 O O . ASN A 1 90 ? -6.415 -31.128 -29.466 1.00 85.31 90 ASN A O 1
ATOM 684 N N . LEU A 1 91 ? -4.343 -31.093 -28.577 1.00 90.25 91 LEU A N 1
ATOM 685 C CA . LEU A 1 91 ? -4.141 -29.646 -28.660 1.00 90.25 91 LEU A CA 1
ATOM 686 C C . LEU A 1 91 ? -2.835 -29.287 -29.387 1.00 90.25 91 LEU A C 1
ATOM 688 O O . LEU A 1 91 ? -1.792 -29.906 -29.167 1.00 90.25 91 LEU A O 1
ATOM 692 N N . THR A 1 92 ? -2.885 -28.265 -30.243 1.00 93.06 92 THR A N 1
ATOM 693 C CA . THR A 1 92 ? -1.701 -27.542 -30.736 1.00 93.06 92 THR A CA 1
ATOM 694 C C . THR A 1 92 ? -1.706 -26.135 -30.136 1.00 93.06 92 THR A C 1
ATOM 696 O O . THR A 1 92 ? -2.676 -25.402 -30.322 1.00 93.06 92 THR A O 1
ATOM 699 N N . THR A 1 93 ? -0.633 -25.728 -29.462 1.00 95.06 93 THR A N 1
ATOM 700 C CA . THR A 1 93 ? -0.504 -24.399 -28.849 1.00 95.06 93 THR A CA 1
ATOM 701 C C . THR A 1 93 ? 0.705 -23.665 -29.416 1.00 95.06 93 THR A C 1
ATOM 703 O O . THR A 1 93 ? 1.840 -24.079 -29.203 1.00 95.06 93 THR A O 1
ATOM 706 N N . ILE A 1 94 ? 0.467 -22.553 -30.108 1.00 95.69 94 ILE A N 1
ATOM 707 C CA . ILE A 1 94 ? 1.495 -21.642 -30.618 1.00 95.69 94 ILE A CA 1
ATOM 708 C C . ILE A 1 94 ? 1.669 -20.519 -29.596 1.00 95.69 94 ILE A C 1
ATOM 710 O O . ILE A 1 94 ? 0.778 -19.690 -29.421 1.00 95.69 94 ILE A O 1
ATOM 714 N N . PHE A 1 95 ? 2.804 -20.492 -28.909 1.00 96.88 95 PHE A N 1
ATOM 715 C CA . PHE A 1 95 ? 3.147 -19.500 -27.899 1.00 96.88 95 PHE A CA 1
ATOM 716 C C . PHE A 1 95 ? 4.161 -18.493 -28.441 1.00 96.88 95 PHE A C 1
ATOM 718 O O . PHE A 1 95 ? 5.269 -18.870 -28.817 1.00 96.88 95 PHE A O 1
ATOM 725 N N . VAL A 1 96 ? 3.814 -17.204 -28.471 1.00 96.31 96 VAL A N 1
ATOM 726 C CA . VAL A 1 96 ? 4.793 -16.156 -28.803 1.00 96.31 96 VAL A CA 1
ATOM 727 C C . VAL A 1 96 ? 5.597 -15.838 -27.544 1.00 96.31 96 VAL A C 1
ATOM 729 O O . VAL A 1 96 ? 5.063 -15.245 -26.609 1.00 96.31 96 VAL A O 1
ATOM 732 N N . SER A 1 97 ? 6.866 -16.251 -27.532 1.00 93.75 97 SER A N 1
ATOM 733 C CA . SER A 1 97 ? 7.778 -16.137 -26.386 1.00 93.75 97 SER A CA 1
ATOM 734 C C . SER A 1 97 ? 8.337 -14.719 -26.262 1.00 93.75 97 SER A C 1
ATOM 736 O O . SER A 1 97 ? 8.126 -14.034 -25.260 1.00 93.75 97 SER A O 1
ATOM 738 N N . LYS A 1 98 ? 9.035 -14.252 -27.304 1.00 93.25 98 LYS A N 1
ATOM 739 C CA . LYS A 1 98 ? 9.767 -12.977 -27.309 1.00 93.25 98 LYS A CA 1
ATOM 740 C C . LYS A 1 98 ? 9.564 -12.271 -28.641 1.00 93.25 98 LYS A C 1
ATOM 742 O O . LYS A 1 98 ? 9.542 -12.909 -29.688 1.00 93.25 98 LYS A O 1
ATOM 747 N N . ALA A 1 99 ? 9.448 -10.949 -28.612 1.00 94.25 99 ALA A N 1
ATOM 748 C CA . ALA A 1 99 ? 9.514 -10.114 -29.806 1.00 94.25 99 ALA A CA 1
ATOM 749 C C . ALA A 1 99 ? 10.169 -8.779 -29.447 1.00 94.25 99 ALA A C 1
ATOM 751 O O . ALA A 1 99 ? 9.776 -8.144 -28.469 1.00 94.25 99 ALA A O 1
ATOM 752 N N . ASP A 1 100 ? 11.158 -8.352 -30.227 1.00 95.12 100 ASP A N 1
ATOM 753 C CA . ASP A 1 100 ? 11.910 -7.119 -29.982 1.00 95.12 100 ASP A CA 1
ATOM 754 C C . ASP A 1 100 ? 12.276 -6.433 -31.301 1.00 95.12 100 ASP A C 1
ATOM 756 O O . ASP A 1 100 ? 12.263 -7.051 -32.366 1.00 95.12 100 ASP A O 1
ATOM 760 N N . SER A 1 101 ? 12.635 -5.153 -31.230 1.00 93.94 101 SER A N 1
ATOM 761 C CA . SER A 1 101 ? 13.117 -4.371 -32.373 1.00 93.94 101 SER A CA 1
ATOM 762 C C . SER A 1 101 ? 14.294 -3.484 -31.978 1.00 93.94 101 SER A C 1
ATOM 764 O O . SER A 1 101 ? 14.414 -3.068 -30.828 1.00 93.94 101 SER A O 1
ATOM 766 N N . THR A 1 102 ? 15.170 -3.172 -32.929 1.00 91.75 102 THR A N 1
ATOM 767 C CA . THR A 1 102 ? 16.387 -2.373 -32.676 1.00 91.75 102 THR A CA 1
ATOM 768 C C . THR A 1 102 ? 16.191 -0.866 -32.864 1.00 91.75 102 THR A C 1
ATOM 770 O O . THR A 1 102 ? 17.055 -0.079 -32.487 1.00 91.75 102 THR A O 1
ATOM 773 N N . GLY A 1 103 ? 15.078 -0.452 -33.478 1.00 88.00 103 GLY A N 1
ATOM 774 C CA . GLY A 1 103 ? 14.803 0.940 -33.848 1.00 88.00 103 GLY A CA 1
ATOM 775 C C . GLY A 1 103 ? 15.363 1.390 -35.205 1.00 88.00 103 GLY A C 1
ATOM 776 O O . GLY A 1 103 ? 14.965 2.448 -35.677 1.00 88.00 103 GLY A O 1
ATOM 777 N N . TYR A 1 104 ? 16.204 0.599 -35.889 1.00 89.38 104 TYR A N 1
ATOM 778 C CA . TYR A 1 104 ? 16.805 0.999 -37.181 1.00 89.38 104 TYR A CA 1
ATOM 779 C C . TYR A 1 104 ? 15.850 0.953 -38.388 1.00 89.38 104 TYR A C 1
ATOM 781 O O . TYR A 1 104 ? 16.225 1.348 -39.485 1.00 89.38 104 TYR A O 1
ATOM 789 N N . ILE A 1 105 ? 14.585 0.557 -38.208 1.00 87.31 105 ILE A N 1
ATOM 790 C CA . ILE A 1 105 ? 13.572 0.589 -39.281 1.00 87.31 105 ILE A CA 1
ATOM 791 C C . ILE A 1 105 ? 13.328 2.013 -39.835 1.00 87.31 105 ILE A C 1
ATOM 793 O O . ILE A 1 105 ? 12.813 2.166 -40.940 1.00 87.31 105 ILE A O 1
ATOM 797 N N . SER A 1 106 ? 13.715 3.059 -39.091 1.00 83.12 106 SER A N 1
ATOM 798 C CA . SER A 1 106 ? 13.671 4.459 -39.534 1.00 83.12 106 SER A CA 1
ATOM 799 C C . SER A 1 106 ? 14.619 4.776 -40.694 1.00 83.12 106 SER A C 1
ATOM 801 O O . SER A 1 106 ? 14.323 5.686 -41.465 1.00 83.12 106 SER A O 1
ATOM 803 N N . GLU A 1 107 ? 15.718 4.028 -40.843 1.00 82.44 107 GLU A N 1
ATOM 804 C CA . GLU A 1 107 ? 16.742 4.238 -41.883 1.00 82.44 107 GLU A CA 1
ATOM 805 C C . GLU A 1 107 ? 16.222 3.915 -43.304 1.00 82.44 107 GLU A C 1
ATOM 807 O O . GLU A 1 107 ? 16.892 4.204 -44.287 1.00 82.44 107 GLU A O 1
ATOM 812 N N . LEU A 1 108 ? 15.020 3.331 -43.428 1.00 77.94 108 LEU A N 1
ATOM 813 C CA . LEU A 1 108 ? 14.324 3.116 -44.706 1.00 77.94 108 LEU A CA 1
ATOM 814 C C . LEU A 1 108 ? 13.566 4.357 -45.217 1.00 77.94 108 LEU A C 1
ATOM 816 O O . LEU A 1 108 ? 13.005 4.313 -46.308 1.00 77.94 108 LEU A O 1
ATOM 820 N N . HIS A 1 109 ? 13.473 5.435 -44.426 1.00 73.50 109 HIS A N 1
ATOM 821 C CA . HIS A 1 109 ? 12.822 6.705 -44.798 1.00 73.50 109 HIS A CA 1
ATOM 822 C C . HIS A 1 109 ? 11.401 6.589 -45.404 1.00 73.50 109 HIS A C 1
ATOM 824 O O . HIS A 1 109 ? 10.989 7.413 -46.223 1.00 73.50 109 HIS A O 1
ATOM 830 N N . LEU A 1 110 ? 10.621 5.591 -44.969 1.00 72.44 110 LEU A N 1
ATOM 831 C CA . LEU A 1 110 ? 9.289 5.299 -45.516 1.00 72.44 110 LEU A CA 1
ATOM 832 C C . LEU A 1 110 ? 8.325 6.504 -45.401 1.00 72.44 110 LEU A C 1
ATOM 834 O O . LEU A 1 110 ? 8.228 7.119 -44.330 1.00 72.44 110 LEU A O 1
ATOM 838 N N . PRO A 1 111 ? 7.571 6.845 -46.466 1.00 64.25 111 PRO A N 1
ATOM 839 C CA . PRO A 1 111 ? 6.697 8.013 -46.471 1.00 64.25 111 PRO A CA 1
ATOM 840 C C . PRO A 1 111 ? 5.516 7.854 -45.502 1.00 64.25 111 PRO A C 1
ATOM 842 O O . PRO A 1 111 ? 4.879 6.804 -45.422 1.00 64.25 111 PRO A O 1
ATOM 845 N N . ARG A 1 112 ? 5.170 8.940 -44.792 1.00 56.59 112 ARG A N 1
ATOM 846 C CA . ARG A 1 112 ? 4.159 8.955 -43.709 1.00 56.59 112 ARG A CA 1
ATOM 847 C C . ARG A 1 112 ? 2.746 8.503 -44.119 1.00 56.59 112 ARG A C 1
ATOM 849 O O . ARG A 1 112 ? 1.951 8.183 -43.239 1.00 56.59 112 ARG A O 1
ATOM 856 N N . SER A 1 113 ? 2.429 8.466 -45.414 1.00 46.44 113 SER A N 1
ATOM 857 C CA . SER A 1 113 ? 1.173 7.914 -45.945 1.00 46.44 113 SER A CA 1
ATOM 858 C C . SER A 1 113 ? 1.062 6.393 -45.761 1.00 46.44 113 SER A C 1
ATOM 860 O O . SER A 1 113 ? -0.037 5.887 -45.540 1.00 46.44 113 SER A O 1
ATOM 862 N N . GLN A 1 114 ? 2.185 5.663 -45.749 1.00 52.50 114 GLN A N 1
ATOM 863 C CA . GLN A 1 114 ? 2.259 4.210 -45.538 1.00 52.50 114 GLN A CA 1
ATOM 864 C C . GLN A 1 114 ? 2.118 3.840 -44.046 1.00 52.50 114 GLN A C 1
ATOM 866 O O . GLN A 1 114 ? 2.926 3.113 -43.475 1.00 52.50 114 GLN A O 1
ATOM 871 N N . SER A 1 115 ? 1.085 4.364 -43.382 1.00 42.69 115 SER A N 1
ATOM 872 C CA . SER A 1 115 ? 0.904 4.399 -41.915 1.00 42.69 115 SER A CA 1
ATOM 873 C C . SER A 1 115 ? 0.646 3.042 -41.214 1.00 42.69 115 SER A C 1
ATOM 875 O O . SER A 1 115 ? 0.209 2.986 -40.062 1.00 42.69 115 SER A O 1
ATOM 877 N N . SER A 1 116 ? 0.964 1.929 -41.873 1.00 61.34 116 SER A N 1
ATOM 878 C CA . SER A 1 116 ? 0.902 0.560 -41.358 1.00 61.34 116 SER A CA 1
ATOM 879 C C . SER A 1 116 ? 2.311 0.071 -41.007 1.00 61.34 116 SER A C 1
ATOM 881 O O . SER A 1 116 ? 3.145 -0.123 -41.886 1.00 61.34 116 SER A O 1
ATOM 883 N N . SER A 1 117 ? 2.577 -0.150 -39.715 1.00 76.81 117 SER A N 1
ATOM 884 C CA . SER A 1 117 ? 3.889 -0.595 -39.212 1.00 76.81 117 SER A CA 1
ATOM 885 C C . SER A 1 117 ? 4.362 -1.899 -39.893 1.00 76.81 117 SER A C 1
ATOM 887 O O . SER A 1 117 ? 3.712 -2.932 -39.705 1.00 76.81 117 SER A O 1
ATOM 889 N N . PRO A 1 118 ? 5.508 -1.906 -40.609 1.00 84.75 118 PRO A N 1
ATOM 890 C CA . PRO A 1 118 ? 6.027 -3.116 -41.258 1.00 84.75 118 PRO A CA 1
ATOM 891 C C . PRO A 1 118 ? 6.319 -4.246 -40.262 1.00 84.75 118 PRO A C 1
ATOM 893 O O . PRO A 1 118 ? 5.991 -5.400 -40.520 1.00 84.75 118 PRO A O 1
ATOM 896 N N . LEU A 1 119 ? 6.824 -3.903 -39.071 1.00 88.75 119 LEU A N 1
ATOM 897 C CA . LEU A 1 119 ? 7.071 -4.845 -37.971 1.00 88.75 119 LEU A CA 1
ATOM 898 C C . LEU A 1 119 ? 5.793 -5.613 -37.587 1.00 88.75 119 LEU A C 1
ATOM 900 O O . LEU A 1 119 ? 5.802 -6.831 -37.432 1.00 88.75 119 LEU A O 1
ATOM 904 N N . LYS A 1 120 ? 4.660 -4.899 -37.514 1.00 89.19 120 LYS A N 1
ATOM 905 C CA . LYS A 1 120 ? 3.338 -5.477 -37.236 1.00 89.19 120 LYS A CA 1
ATOM 906 C C . LYS A 1 120 ? 2.896 -6.445 -38.343 1.00 89.19 120 LYS A C 1
ATOM 908 O O . LYS A 1 120 ? 2.298 -7.479 -38.047 1.00 89.19 120 LYS A O 1
ATOM 913 N N . ALA A 1 121 ? 3.171 -6.108 -39.605 1.00 89.12 121 ALA A N 1
ATOM 914 C CA . ALA A 1 121 ? 2.848 -6.955 -40.751 1.00 89.12 121 ALA A CA 1
ATOM 915 C C . ALA A 1 121 ? 3.673 -8.253 -40.751 1.00 89.12 121 ALA A C 1
ATOM 917 O O . ALA A 1 121 ? 3.101 -9.323 -40.953 1.00 89.12 121 ALA A O 1
ATOM 918 N N . ILE A 1 122 ? 4.972 -8.179 -40.439 1.00 91.88 122 ILE A N 1
ATOM 919 C CA . ILE A 1 122 ? 5.854 -9.350 -40.322 1.00 91.88 122 ILE A CA 1
ATOM 920 C C . ILE A 1 122 ? 5.355 -10.291 -39.216 1.00 91.88 122 ILE A C 1
ATOM 922 O O . ILE A 1 122 ? 5.066 -11.454 -39.497 1.00 91.88 122 ILE A O 1
ATOM 926 N N . CYS A 1 123 ? 5.167 -9.790 -37.987 1.00 93.50 123 CYS A N 1
ATOM 927 C CA . CYS A 1 123 ? 4.706 -10.616 -36.864 1.00 93.50 123 CYS A CA 1
ATOM 928 C C . CYS A 1 123 ? 3.335 -11.261 -37.131 1.00 93.50 123 CYS A C 1
ATOM 930 O O . CYS A 1 123 ? 3.159 -12.446 -36.854 1.00 93.50 123 CYS A O 1
ATOM 932 N N . ARG A 1 124 ? 2.377 -10.518 -37.715 1.00 91.94 124 ARG A N 1
ATOM 933 C CA . ARG A 1 124 ? 1.074 -11.078 -38.128 1.00 91.94 124 ARG A CA 1
ATOM 934 C C . ARG A 1 124 ? 1.259 -12.233 -39.109 1.00 91.94 124 ARG A C 1
ATOM 936 O O . ARG A 1 124 ? 0.668 -13.293 -38.920 1.00 91.94 124 ARG A O 1
ATOM 943 N N . THR A 1 125 ? 2.025 -11.997 -40.171 1.00 91.44 125 THR A N 1
ATOM 944 C CA . THR A 1 125 ? 2.165 -12.938 -41.289 1.00 91.44 125 THR A CA 1
ATOM 945 C C . THR A 1 125 ? 2.841 -14.223 -40.829 1.00 91.44 125 THR A C 1
ATOM 947 O O . THR A 1 125 ? 2.359 -15.304 -41.146 1.00 91.44 125 THR A O 1
ATOM 950 N N . PHE A 1 126 ? 3.889 -14.115 -40.008 1.00 93.56 126 PHE A N 1
ATOM 951 C CA . PHE A 1 126 ? 4.589 -15.273 -39.457 1.00 93.56 126 PHE A CA 1
ATOM 952 C C . PHE A 1 126 ? 3.690 -16.129 -38.550 1.00 93.56 126 PHE A C 1
ATOM 954 O O . PHE A 1 126 ? 3.632 -17.344 -38.720 1.00 93.56 126 PHE A O 1
ATOM 961 N N . VAL A 1 127 ? 2.927 -15.510 -37.639 1.00 92.75 127 VAL A N 1
ATOM 962 C CA . VAL A 1 127 ? 2.029 -16.243 -36.725 1.00 92.75 127 VAL A CA 1
ATOM 963 C C . VAL A 1 127 ? 0.826 -16.855 -37.459 1.00 92.75 127 VAL A C 1
ATOM 965 O O . VAL A 1 127 ? 0.486 -18.005 -37.188 1.00 92.75 127 VAL A O 1
ATOM 968 N N . SER A 1 128 ? 0.208 -16.143 -38.415 1.00 91.38 128 SER A N 1
ATOM 969 C CA . SER A 1 128 ? -0.870 -16.696 -39.263 1.00 91.38 128 SER A CA 1
ATOM 970 C C . SER A 1 128 ? -0.364 -17.872 -40.109 1.00 91.38 128 SER A C 1
ATOM 972 O O . SER A 1 128 ? -0.984 -18.937 -40.140 1.00 91.38 128 SER A O 1
ATOM 974 N N . TRP A 1 129 ? 0.821 -17.735 -40.713 1.00 91.56 129 TRP A N 1
ATOM 975 C CA . TRP A 1 129 ? 1.451 -18.808 -41.475 1.00 91.56 129 TRP A CA 1
ATOM 976 C C . TRP A 1 129 ? 1.732 -20.043 -40.605 1.00 91.56 129 TRP A C 1
ATOM 978 O O . TRP A 1 129 ? 1.262 -21.125 -40.955 1.00 91.56 129 TRP A O 1
ATOM 988 N N . LEU A 1 130 ? 2.378 -19.901 -39.439 1.00 91.06 130 LEU A N 1
ATOM 989 C CA . LEU A 1 130 ? 2.598 -21.023 -38.510 1.00 91.06 130 LEU A CA 1
ATOM 990 C C . LEU A 1 130 ? 1.281 -21.690 -38.079 1.00 91.06 130 LEU A C 1
ATOM 992 O O . LEU A 1 130 ? 1.200 -22.919 -38.066 1.00 91.06 130 LEU A O 1
ATOM 996 N N . ALA A 1 131 ? 0.233 -20.906 -37.796 1.00 88.88 131 ALA A N 1
ATOM 997 C CA . ALA A 1 131 ? -1.095 -21.437 -37.484 1.00 88.88 131 ALA A CA 1
ATOM 998 C C . ALA A 1 131 ? -1.666 -22.279 -38.638 1.00 88.88 131 ALA A C 1
ATOM 1000 O O . ALA A 1 131 ? -2.129 -23.392 -38.400 1.00 88.88 131 ALA A O 1
ATOM 1001 N N . SER A 1 132 ? -1.552 -21.814 -39.889 1.00 87.44 132 SER A N 1
ATOM 1002 C CA . SER A 1 132 ? -1.980 -22.589 -41.064 1.00 87.44 132 SER A CA 1
ATOM 1003 C C . SER A 1 132 ? -1.188 -23.893 -41.253 1.00 87.44 132 SER A C 1
ATOM 1005 O O . SER A 1 132 ? -1.783 -24.924 -41.561 1.00 87.44 132 SER A O 1
ATOM 1007 N N . GLN A 1 133 ? 0.133 -23.885 -41.021 1.00 87.44 133 GLN A N 1
ATOM 1008 C CA . GLN A 1 133 ? 0.990 -25.064 -41.221 1.00 87.44 133 GLN A CA 1
ATOM 1009 C C . GLN A 1 133 ? 0.836 -26.119 -40.115 1.00 87.44 133 GLN A C 1
ATOM 1011 O O . GLN A 1 133 ? 1.028 -27.310 -40.364 1.00 87.44 133 GLN A O 1
ATOM 1016 N N . ARG A 1 134 ? 0.510 -25.698 -38.885 1.00 87.44 134 ARG A N 1
ATOM 1017 C CA . ARG A 1 134 ? 0.369 -26.573 -37.704 1.00 87.44 134 ARG A CA 1
ATOM 1018 C C . ARG A 1 134 ? -1.085 -26.945 -37.380 1.00 87.44 134 ARG A C 1
ATOM 1020 O O . ARG A 1 134 ? -1.323 -27.680 -36.416 1.00 87.44 134 ARG A O 1
ATOM 1027 N N . GLN A 1 135 ? -2.056 -26.489 -38.177 1.00 86.38 135 GLN A N 1
ATOM 1028 C CA . GLN A 1 135 ? -3.453 -26.904 -38.054 1.00 86.38 135 GLN A CA 1
ATOM 1029 C C . GLN A 1 135 ? -3.595 -28.398 -38.393 1.00 86.38 135 GLN A C 1
ATOM 1031 O O . GLN A 1 135 ? -3.338 -28.835 -39.517 1.00 86.38 135 GLN A O 1
ATOM 1036 N N . ARG A 1 136 ? -4.033 -29.193 -37.412 1.00 85.25 136 ARG A N 1
ATOM 1037 C CA . ARG A 1 136 ? -4.328 -30.626 -37.573 1.00 85.25 136 ARG A CA 1
ATOM 1038 C C . ARG A 1 136 ? -5.826 -30.839 -37.800 1.00 85.25 136 ARG A C 1
ATOM 1040 O O . ARG A 1 136 ? -6.653 -30.107 -37.253 1.00 85.25 136 ARG A O 1
ATOM 1047 N N . GLN A 1 137 ? -6.184 -31.844 -38.598 1.00 80.25 137 GLN A N 1
ATOM 1048 C CA . GLN A 1 137 ? -7.588 -32.201 -38.834 1.00 80.25 137 GLN A CA 1
ATOM 1049 C C . GLN A 1 137 ? -8.252 -32.635 -37.518 1.00 80.25 137 GLN A C 1
ATOM 1051 O O . GLN A 1 137 ? -7.658 -33.372 -36.734 1.00 80.25 137 GLN A O 1
ATOM 1056 N N . GLY A 1 138 ? -9.458 -32.128 -37.241 1.00 79.44 138 GLY A N 1
ATOM 1057 C CA . GLY A 1 138 ? -10.234 -32.467 -36.040 1.00 79.44 138 GLY A CA 1
ATOM 1058 C C . GLY A 1 138 ? -9.646 -32.024 -34.688 1.00 79.44 138 GLY A C 1
ATOM 1059 O O . GLY A 1 138 ? -10.286 -32.248 -33.663 1.00 79.44 138 GLY A O 1
ATOM 1060 N N . LYS A 1 139 ? -8.469 -31.378 -34.635 1.00 86.62 139 LYS A N 1
ATOM 1061 C CA . LYS A 1 139 ? -7.837 -30.921 -33.380 1.00 86.62 139 LYS A CA 1
ATOM 1062 C C . LYS A 1 139 ? -7.893 -29.397 -33.224 1.00 86.62 139 LYS A C 1
ATOM 1064 O O . LYS A 1 139 ? -7.891 -28.653 -34.205 1.00 86.62 139 LYS A O 1
ATOM 1069 N N . LYS A 1 140 ? -7.950 -28.930 -31.972 1.00 89.62 140 LYS A N 1
ATOM 1070 C CA . LYS A 1 140 ? -7.964 -27.496 -31.633 1.00 89.62 140 LYS A CA 1
ATOM 1071 C C . LYS A 1 140 ? -6.570 -26.891 -31.792 1.00 89.62 140 LYS A C 1
ATOM 1073 O O . LYS A 1 140 ? -5.579 -27.529 -31.426 1.00 89.62 140 LYS A O 1
ATOM 1078 N N . LEU A 1 141 ? -6.514 -25.641 -32.249 1.00 92.94 141 LEU A N 1
ATOM 1079 C CA . LEU A 1 141 ? -5.295 -24.835 -32.249 1.00 92.94 141 LEU A CA 1
ATOM 1080 C C . LEU A 1 141 ? -5.499 -23.572 -31.410 1.00 92.94 141 LEU A C 1
ATOM 1082 O O . LEU A 1 141 ? -6.542 -22.927 -31.486 1.00 92.94 141 LEU A O 1
ATOM 1086 N N . VAL A 1 142 ? -4.508 -23.226 -30.592 1.00 94.56 142 VAL A N 1
ATOM 1087 C CA . VAL A 1 142 ? -4.531 -22.044 -29.724 1.00 94.56 142 VAL A CA 1
ATOM 1088 C C . VAL A 1 142 ? -3.278 -21.220 -29.969 1.00 94.56 142 VAL A C 1
ATOM 1090 O O . VAL A 1 142 ? -2.174 -21.697 -29.731 1.00 94.56 142 VAL A O 1
ATOM 1093 N N . VAL A 1 143 ? -3.431 -19.968 -30.392 1.00 95.31 143 VAL A N 1
ATOM 1094 C CA . VAL A 1 143 ? -2.341 -18.985 -30.328 1.00 95.31 143 VAL A CA 1
ATOM 1095 C C . VAL A 1 143 ? -2.417 -18.307 -28.963 1.00 95.31 143 VAL A C 1
ATOM 1097 O O . VAL A 1 143 ? -3.472 -17.795 -28.605 1.00 95.31 143 VAL A O 1
ATOM 1100 N N . SER A 1 144 ? -1.334 -18.312 -28.191 1.00 95.75 144 SER A N 1
ATOM 1101 C CA . SER A 1 144 ? -1.258 -17.771 -26.829 1.00 95.75 144 SER A CA 1
ATOM 1102 C C . SER A 1 144 ? -0.082 -16.804 -26.713 1.00 95.75 144 SER A C 1
ATOM 1104 O O . SER A 1 144 ? 1.007 -17.097 -27.198 1.00 95.75 144 SER A O 1
ATOM 1106 N N . LEU A 1 145 ? -0.262 -15.672 -26.035 1.00 95.56 145 LEU A N 1
ATOM 1107 C CA . LEU A 1 145 ? 0.844 -14.789 -25.648 1.00 95.56 145 LEU A CA 1
ATOM 1108 C C . LEU A 1 145 ? 0.500 -13.964 -24.406 1.00 95.56 145 LEU A C 1
ATOM 1110 O O . LEU A 1 145 ? -0.671 -13.824 -24.043 1.00 95.56 145 LEU A O 1
ATOM 1114 N N . PHE A 1 146 ? 1.519 -13.381 -23.776 1.00 94.94 146 PHE A N 1
ATOM 1115 C CA . PHE A 1 146 ? 1.342 -12.316 -22.793 1.00 94.94 146 PHE A CA 1
ATOM 1116 C C . PHE A 1 146 ? 2.031 -11.035 -23.281 1.00 94.94 146 PHE A C 1
ATOM 1118 O O . PHE A 1 146 ? 3.138 -11.063 -23.812 1.00 94.94 146 PHE A O 1
ATOM 1125 N N . ALA A 1 147 ? 1.365 -9.897 -23.119 1.00 94.50 147 ALA A N 1
ATOM 1126 C CA . ALA A 1 147 ? 1.864 -8.590 -23.525 1.00 94.50 147 ALA A CA 1
ATOM 1127 C C . ALA A 1 147 ? 2.251 -7.772 -22.284 1.00 94.50 147 ALA A C 1
ATOM 1129 O O . ALA A 1 147 ? 1.383 -7.390 -21.500 1.00 94.50 147 ALA A O 1
ATOM 1130 N N . ARG A 1 148 ? 3.555 -7.516 -22.132 1.00 92.44 148 ARG A N 1
ATOM 1131 C CA . ARG A 1 148 ? 4.197 -6.722 -21.069 1.00 92.44 148 ARG A CA 1
ATOM 1132 C C . ARG A 1 148 ? 5.317 -5.892 -21.698 1.00 92.44 148 ARG A C 1
ATOM 1134 O O . ARG A 1 148 ? 6.057 -6.424 -22.519 1.00 92.44 148 ARG A O 1
ATOM 1141 N N . ALA A 1 149 ? 5.460 -4.623 -21.340 1.00 90.12 149 ALA A N 1
ATOM 1142 C CA . ALA A 1 149 ? 6.556 -3.793 -21.820 1.00 90.12 149 ALA A CA 1
ATOM 1143 C C . ALA A 1 149 ? 7.845 -4.065 -21.028 1.00 90.12 149 ALA A C 1
ATOM 1145 O O . ALA A 1 149 ? 7.844 -4.149 -19.795 1.00 90.12 149 ALA A O 1
ATOM 1146 N N . GLN A 1 150 ? 8.957 -4.181 -21.752 1.00 87.25 150 GLN A N 1
ATOM 1147 C CA . GLN A 1 150 ? 10.320 -4.182 -21.221 1.00 87.25 150 GLN A CA 1
ATOM 1148 C C . GLN A 1 150 ? 11.222 -3.425 -22.197 1.00 87.25 150 GLN A C 1
ATOM 1150 O O . GLN A 1 150 ? 10.931 -3.353 -23.391 1.00 87.25 150 GLN A O 1
ATOM 1155 N N . ASP A 1 151 ? 12.319 -2.878 -21.684 1.00 84.88 151 ASP A N 1
ATOM 1156 C CA . ASP A 1 151 ? 13.267 -2.052 -22.442 1.00 84.88 151 ASP A CA 1
ATOM 1157 C C . ASP A 1 151 ? 13.919 -2.823 -23.610 1.00 84.88 151 ASP A C 1
ATOM 1159 O O . ASP A 1 151 ? 14.156 -2.284 -24.698 1.00 84.88 151 ASP A O 1
ATOM 1163 N N . GLN A 1 152 ? 14.175 -4.114 -23.390 1.00 85.62 152 GLN A N 1
ATOM 1164 C CA . GLN A 1 152 ? 14.749 -5.055 -24.348 1.00 85.62 152 GLN A CA 1
ATOM 1165 C C . GLN A 1 152 ? 14.384 -6.498 -23.965 1.00 85.62 152 GLN A C 1
ATOM 1167 O O . GLN A 1 152 ? 14.228 -6.814 -22.786 1.00 85.62 152 GLN A O 1
ATOM 1172 N N . TYR A 1 153 ? 14.273 -7.360 -24.974 1.00 86.81 153 TYR A N 1
ATOM 1173 C CA . TYR A 1 153 ? 13.995 -8.797 -24.862 1.00 86.81 153 TYR A CA 1
ATOM 1174 C C . TYR A 1 153 ? 15.038 -9.643 -25.600 1.00 86.81 153 TYR A C 1
ATOM 1176 O O . TYR A 1 153 ? 15.436 -10.689 -25.096 1.00 86.81 153 TYR A O 1
ATOM 1184 N N . LEU A 1 154 ? 15.457 -9.202 -26.792 1.00 91.69 154 LEU A N 1
ATOM 1185 C CA . LEU A 1 154 ? 16.374 -9.931 -27.677 1.00 91.69 154 LEU A CA 1
ATOM 1186 C C . LEU A 1 154 ? 17.567 -9.081 -28.134 1.00 91.69 154 LEU A C 1
ATOM 1188 O O . LEU A 1 154 ? 18.584 -9.646 -28.516 1.00 91.69 154 LEU A O 1
ATOM 1192 N N . PHE A 1 155 ? 17.468 -7.746 -28.094 1.00 94.62 155 PHE A N 1
ATOM 1193 C CA . PHE A 1 155 ? 18.513 -6.846 -28.594 1.00 94.62 155 PHE A CA 1
ATOM 1194 C C . PHE A 1 155 ? 19.125 -5.993 -27.466 1.00 94.62 155 PHE A C 1
ATOM 1196 O O . PHE A 1 155 ? 18.584 -4.926 -27.150 1.00 94.62 155 PHE A O 1
ATOM 1203 N N . PRO A 1 156 ? 20.254 -6.405 -26.857 1.00 93.56 156 PRO A N 1
ATOM 1204 C CA . PRO A 1 156 ? 20.886 -5.652 -25.778 1.00 93.56 156 PRO A CA 1
ATOM 1205 C C . PRO A 1 156 ? 21.359 -4.257 -26.209 1.00 93.56 156 PRO A C 1
ATOM 1207 O O . PRO A 1 156 ? 21.802 -4.041 -27.341 1.00 93.56 156 PRO A O 1
ATOM 1210 N N . ALA A 1 157 ? 21.238 -3.299 -25.288 1.00 91.38 157 ALA A N 1
ATOM 1211 C CA . ALA A 1 157 ? 21.545 -1.875 -25.455 1.00 91.38 157 ALA A CA 1
ATOM 1212 C C . ALA A 1 157 ? 20.763 -1.158 -26.576 1.00 91.38 157 ALA A C 1
ATOM 1214 O O . ALA A 1 157 ? 20.977 0.026 -26.822 1.00 91.38 157 ALA A O 1
ATOM 1215 N N . SER A 1 158 ? 19.797 -1.818 -27.226 1.00 91.81 158 SER A N 1
ATOM 1216 C CA . SER A 1 158 ? 18.962 -1.196 -28.267 1.00 91.81 158 SER A CA 1
ATOM 1217 C C . SER A 1 158 ? 18.084 -0.047 -27.750 1.00 91.81 158 SER A C 1
ATOM 1219 O O . SER A 1 158 ? 17.630 0.766 -28.546 1.00 91.81 158 SER A O 1
ATOM 1221 N N . ILE A 1 159 ? 17.864 0.061 -26.434 1.00 92.50 159 ILE A N 1
ATOM 1222 C CA . ILE A 1 159 ? 17.187 1.210 -25.807 1.00 92.50 159 ILE A CA 1
ATOM 1223 C C . ILE A 1 159 ? 18.017 2.508 -25.856 1.00 92.50 159 ILE A C 1
ATOM 1225 O O . ILE A 1 159 ? 17.452 3.597 -25.797 1.00 92.50 159 ILE A O 1
ATOM 1229 N N . GLU A 1 160 ? 19.342 2.427 -26.016 1.00 90.44 160 GLU A N 1
ATOM 1230 C CA . GLU A 1 160 ? 20.194 3.615 -26.183 1.00 90.44 160 GLU A CA 1
ATOM 1231 C C . GLU A 1 160 ? 19.967 4.296 -27.546 1.00 90.44 160 GLU A C 1
ATOM 1233 O O . GLU A 1 160 ? 20.170 5.507 -27.690 1.00 90.44 160 GLU A O 1
ATOM 1238 N N . ASN A 1 161 ? 19.470 3.541 -28.534 1.00 89.62 161 ASN A N 1
ATOM 1239 C CA . ASN A 1 161 ? 19.057 4.080 -29.820 1.00 89.62 161 ASN A CA 1
ATOM 1240 C C . ASN A 1 161 ? 17.789 4.934 -29.660 1.00 89.62 161 ASN A C 1
ATOM 1242 O O . ASN A 1 161 ? 16.685 4.423 -29.476 1.00 89.62 161 ASN A O 1
ATOM 1246 N N . LYS A 1 162 ? 17.928 6.252 -29.839 1.00 87.88 162 LYS A N 1
ATOM 1247 C CA . LYS A 1 162 ? 16.824 7.230 -29.770 1.00 87.88 162 LYS A CA 1
ATOM 1248 C C . LYS A 1 162 ? 15.688 6.965 -30.769 1.00 87.88 162 LYS A C 1
ATOM 1250 O O . LYS A 1 162 ? 14.588 7.473 -30.562 1.00 87.88 162 LYS A O 1
ATOM 1255 N N . ASN A 1 163 ? 15.938 6.184 -31.824 1.00 87.19 163 ASN A N 1
ATOM 1256 C CA . ASN A 1 163 ? 14.928 5.788 -32.807 1.00 87.19 163 ASN A CA 1
ATOM 1257 C C . ASN A 1 163 ? 14.119 4.547 -32.364 1.00 87.19 163 ASN A C 1
ATOM 1259 O O . ASN A 1 163 ? 13.068 4.269 -32.946 1.00 87.19 163 ASN A O 1
ATOM 1263 N N . LYS A 1 164 ? 14.539 3.812 -31.317 1.00 91.06 164 LYS A N 1
ATOM 1264 C CA . LYS A 1 164 ? 13.750 2.712 -30.736 1.00 91.06 164 LYS A CA 1
ATOM 1265 C C . LYS A 1 164 ? 12.594 3.275 -29.904 1.00 91.06 164 LYS A C 1
ATOM 1267 O O . LYS A 1 164 ? 12.769 3.746 -28.784 1.00 91.06 164 LYS A O 1
ATOM 1272 N N . HIS A 1 165 ? 11.378 3.171 -30.434 1.00 89.19 165 HIS A N 1
ATOM 1273 C CA . HIS A 1 165 ? 10.160 3.542 -29.713 1.00 89.19 165 HIS A CA 1
ATOM 1274 C C . HIS A 1 165 ? 9.586 2.348 -28.930 1.00 89.19 165 HIS A C 1
ATOM 1276 O O . HIS A 1 165 ? 8.804 1.557 -29.465 1.00 89.19 165 HIS A O 1
ATOM 1282 N N . VAL A 1 166 ? 9.933 2.238 -27.646 1.00 90.69 166 VAL A N 1
ATOM 1283 C CA . VAL A 1 166 ? 9.328 1.258 -26.725 1.00 90.69 166 VAL A CA 1
ATOM 1284 C C . VAL A 1 166 ? 7.878 1.663 -26.420 1.00 90.69 166 VAL A C 1
ATOM 1286 O O . VAL A 1 166 ? 7.605 2.810 -26.066 1.00 90.69 166 VAL A O 1
ATOM 1289 N N . LEU A 1 167 ? 6.932 0.736 -26.594 1.00 90.12 167 LEU A N 1
ATOM 1290 C CA . LEU A 1 167 ? 5.526 0.936 -26.220 1.00 90.12 167 LEU A CA 1
ATOM 1291 C C . LEU A 1 167 ? 5.347 0.771 -24.706 1.00 90.12 167 LEU A C 1
ATOM 1293 O O . LEU A 1 167 ? 6.001 -0.069 -24.096 1.00 90.12 167 LEU A O 1
ATOM 1297 N N . ASP A 1 168 ? 4.415 1.518 -24.114 1.00 91.00 168 ASP A N 1
ATOM 1298 C CA . ASP A 1 168 ? 3.940 1.237 -22.758 1.00 91.00 168 ASP A CA 1
ATOM 1299 C C . ASP A 1 168 ? 3.099 -0.052 -22.733 1.00 91.00 168 ASP A C 1
ATOM 1301 O O . ASP A 1 168 ? 2.609 -0.501 -23.773 1.00 91.00 168 ASP A O 1
ATOM 1305 N N . ASP A 1 169 ? 2.883 -0.637 -21.549 1.00 91.75 169 ASP A N 1
ATOM 1306 C CA . ASP A 1 169 ? 2.097 -1.874 -21.399 1.00 91.75 169 ASP A CA 1
ATOM 1307 C C . ASP A 1 169 ? 0.737 -1.779 -22.127 1.00 91.75 169 ASP A C 1
ATOM 1309 O O . ASP A 1 169 ? 0.323 -2.687 -22.850 1.00 91.75 169 ASP A O 1
ATOM 1313 N N . ARG A 1 170 ? 0.058 -0.627 -22.010 1.00 91.44 170 ARG A N 1
ATOM 1314 C CA . ARG A 1 170 ? -1.255 -0.373 -22.626 1.00 91.44 170 ARG A CA 1
ATOM 1315 C C . ARG A 1 170 ? -1.183 -0.309 -24.149 1.00 91.44 170 ARG A C 1
ATOM 1317 O O . ARG A 1 170 ? -2.066 -0.845 -24.826 1.00 91.44 170 ARG A O 1
ATOM 1324 N N . GLY A 1 171 ? -0.162 0.352 -24.691 1.00 90.81 171 GLY A N 1
ATOM 1325 C CA . GLY A 1 171 ? 0.124 0.399 -26.118 1.00 90.81 171 GLY A CA 1
ATOM 1326 C C . GLY A 1 171 ? 0.471 -0.978 -26.676 1.00 90.81 171 GLY A C 1
ATOM 1327 O O . GLY A 1 171 ? -0.026 -1.335 -27.745 1.00 90.81 171 GLY A O 1
ATOM 1328 N N . LEU A 1 172 ? 1.245 -1.778 -25.940 1.00 93.38 172 LEU A N 1
ATOM 1329 C CA . LEU A 1 172 ? 1.684 -3.104 -26.369 1.00 93.38 172 LEU A CA 1
ATOM 1330 C C . LEU A 1 172 ? 0.542 -4.133 -26.385 1.00 93.38 172 LEU A C 1
ATOM 1332 O O . LEU A 1 172 ? 0.409 -4.864 -27.367 1.00 93.38 172 LEU A O 1
ATOM 1336 N N . VAL A 1 173 ? -0.340 -4.144 -25.376 1.00 94.12 173 VAL A N 1
ATOM 1337 C CA . VAL A 1 173 ? -1.558 -4.983 -25.386 1.00 94.12 173 VAL A CA 1
ATOM 1338 C C . VAL A 1 173 ? -2.426 -4.653 -26.609 1.00 94.12 173 VAL A C 1
ATOM 1340 O O . VAL A 1 173 ? -2.834 -5.553 -27.346 1.00 94.12 173 VAL A O 1
ATOM 1343 N N . LYS A 1 174 ? -2.649 -3.359 -26.892 1.00 93.31 174 LYS A N 1
ATOM 1344 C CA . LYS A 1 174 ? -3.382 -2.906 -28.093 1.00 93.31 174 LYS A CA 1
ATOM 1345 C C . LYS A 1 174 ? -2.680 -3.297 -29.389 1.00 93.31 174 LYS A C 1
ATOM 1347 O O . LYS A 1 174 ? -3.347 -3.625 -30.370 1.00 93.31 174 LYS A O 1
ATOM 1352 N N . TRP A 1 175 ? -1.351 -3.236 -29.419 1.00 93.38 175 TRP A N 1
ATOM 1353 C CA . TRP A 1 175 ? -0.556 -3.608 -30.584 1.00 93.38 175 TRP A CA 1
ATOM 1354 C C . TRP A 1 175 ? -0.726 -5.096 -30.906 1.00 93.38 175 TRP A C 1
ATOM 1356 O O . TRP A 1 175 ? -1.114 -5.415 -32.029 1.00 93.38 175 TRP A O 1
ATOM 1366 N N . TRP A 1 176 ? -0.579 -5.983 -29.916 1.00 94.81 176 TRP A N 1
ATOM 1367 C CA . TRP A 1 176 ? -0.779 -7.426 -30.093 1.00 94.81 176 TRP A CA 1
ATOM 1368 C C . TRP A 1 176 ? -2.218 -7.805 -30.447 1.00 94.81 176 TRP A C 1
ATOM 1370 O O . TRP A 1 176 ? -2.418 -8.587 -31.377 1.00 94.81 176 TRP A O 1
ATOM 1380 N N . CYS A 1 177 ? -3.229 -7.198 -29.813 1.00 92.69 177 CYS A N 1
ATOM 1381 C CA . CYS A 1 177 ? -4.625 -7.421 -30.212 1.00 92.69 177 CYS A CA 1
ATOM 1382 C C . CYS A 1 177 ? -4.838 -7.058 -31.693 1.00 92.69 177 CYS A C 1
ATOM 1384 O O . CYS A 1 177 ? -5.465 -7.808 -32.431 1.00 92.69 177 CYS A O 1
ATOM 1386 N N . ARG A 1 178 ? -4.239 -5.959 -32.174 1.00 91.06 178 ARG A N 1
ATOM 1387 C CA . ARG A 1 178 ? -4.285 -5.560 -33.593 1.00 91.06 178 ARG A CA 1
ATOM 1388 C C . ARG A 1 178 ? -3.436 -6.438 -34.525 1.00 91.06 178 ARG A C 1
ATOM 1390 O O . ARG A 1 178 ? -3.661 -6.374 -35.735 1.00 91.06 178 ARG A O 1
ATOM 1397 N N . VAL A 1 179 ? -2.425 -7.158 -34.028 1.00 91.31 179 VAL A N 1
ATOM 1398 C CA . VAL A 1 179 ? -1.633 -8.144 -34.798 1.00 91.31 179 VAL A CA 1
ATOM 1399 C C . VAL A 1 179 ? -2.461 -9.403 -35.036 1.00 91.31 179 VAL A C 1
ATOM 1401 O O . VAL A 1 179 ? -2.510 -9.883 -36.165 1.00 91.31 179 VAL A O 1
ATOM 1404 N N . LEU A 1 180 ? -3.123 -9.897 -33.986 1.00 91.56 180 LEU A N 1
ATOM 1405 C CA . LEU A 1 180 ? -3.853 -11.165 -33.994 1.00 91.56 180 LEU A CA 1
ATOM 1406 C C . LEU A 1 180 ? -5.291 -11.053 -34.513 1.00 91.56 180 LEU A C 1
ATOM 1408 O O . LEU A 1 180 ? -5.778 -12.008 -35.106 1.00 91.56 180 LEU A O 1
ATOM 1412 N N . ASP A 1 181 ? -5.962 -9.911 -34.336 1.00 89.81 181 ASP A N 1
ATOM 1413 C CA . ASP A 1 181 ? -7.365 -9.723 -34.737 1.00 89.81 181 ASP A CA 1
ATOM 1414 C C . ASP A 1 181 ? -7.673 -10.177 -36.176 1.00 89.81 181 ASP A C 1
ATOM 1416 O O . ASP A 1 181 ? -8.599 -10.970 -36.340 1.00 89.81 181 ASP A O 1
ATOM 1420 N N . PRO A 1 182 ? -6.883 -9.822 -37.211 1.00 86.88 182 PRO A N 1
ATOM 1421 C CA . PRO A 1 182 ? -7.159 -10.277 -38.571 1.00 86.88 182 PRO A CA 1
ATOM 1422 C C . PRO A 1 182 ? -7.134 -11.802 -38.751 1.00 86.88 182 PRO A C 1
ATOM 1424 O O . PRO A 1 182 ? -7.877 -12.309 -39.583 1.00 86.88 182 PRO A O 1
ATOM 1427 N N . ILE A 1 183 ? -6.348 -12.531 -37.946 1.00 85.81 183 ILE A N 1
ATOM 1428 C CA . ILE A 1 183 ? -6.308 -14.005 -37.965 1.00 85.81 183 ILE A CA 1
ATOM 1429 C C . ILE A 1 183 ? -7.674 -14.567 -37.544 1.00 85.81 183 ILE A C 1
ATOM 1431 O O . ILE A 1 183 ? -8.125 -15.573 -38.072 1.00 85.81 183 ILE A O 1
ATOM 1435 N N . ILE A 1 184 ? -8.390 -13.893 -36.641 1.00 87.12 184 ILE A N 1
ATOM 1436 C CA . ILE A 1 184 ? -9.732 -14.299 -36.191 1.00 87.12 184 ILE A CA 1
ATOM 1437 C C . ILE A 1 184 ? -10.779 -14.078 -37.298 1.00 87.12 184 ILE A C 1
ATOM 1439 O O . ILE A 1 184 ? -11.767 -14.812 -37.380 1.00 87.12 184 ILE A O 1
ATOM 1443 N N . TRP A 1 185 ? -10.573 -13.078 -38.161 1.00 84.25 185 TRP A N 1
ATOM 1444 C CA . TRP A 1 185 ? -11.447 -12.776 -39.302 1.00 84.25 185 TRP A CA 1
ATOM 1445 C C . TRP A 1 185 ? -11.215 -13.691 -40.516 1.00 84.25 185 TRP A C 1
ATOM 1447 O O . TRP A 1 185 ? -12.087 -13.754 -41.379 1.00 84.25 185 TRP A O 1
ATOM 1457 N N . GLU A 1 186 ? -10.108 -14.441 -40.558 1.00 82.81 186 GLU A N 1
ATOM 1458 C CA . GLU A 1 186 ? -9.835 -15.474 -41.574 1.00 82.81 186 GLU A CA 1
ATOM 1459 C C . GLU A 1 186 ? -10.746 -16.724 -41.408 1.00 82.81 186 GLU A C 1
ATOM 1461 O O . GLU A 1 186 ? -10.933 -17.478 -42.362 1.00 82.81 186 GLU A O 1
ATOM 1466 N N . TYR A 1 187 ? -11.387 -16.910 -40.242 1.00 83.19 187 TYR A N 1
ATOM 1467 C CA . TYR A 1 187 ? -12.284 -18.040 -39.923 1.00 83.19 187 TYR A CA 1
ATOM 1468 C C . TYR A 1 187 ? -13.751 -17.608 -39.721 1.00 83.19 187 TYR A C 1
ATOM 1470 O O . TYR A 1 187 ? -14.071 -16.416 -39.640 1.00 83.19 187 TYR A O 1
ATOM 1478 N N . LYS A 1 188 ? -14.688 -18.561 -39.588 1.00 80.25 188 LYS A N 1
ATOM 1479 C CA . LYS A 1 188 ? -16.090 -18.250 -39.240 1.00 80.25 188 LYS A CA 1
ATOM 1480 C C . LYS A 1 188 ? -16.249 -17.858 -37.764 1.00 80.25 188 LYS A C 1
ATOM 1482 O O . LYS A 1 188 ? -15.420 -18.189 -36.917 1.00 80.25 188 LYS A O 1
ATOM 1487 N N . ALA A 1 189 ? -17.311 -17.111 -37.462 1.00 73.81 189 ALA A N 1
ATOM 1488 C CA . ALA A 1 189 ? -17.638 -16.732 -36.091 1.00 73.81 189 ALA A CA 1
ATOM 1489 C C . ALA A 1 189 ? -18.181 -17.942 -35.312 1.00 73.81 189 ALA A C 1
ATOM 1491 O O . ALA A 1 189 ? -18.962 -18.729 -35.844 1.00 73.81 189 ALA A O 1
ATOM 1492 N N . GLU A 1 190 ? -17.778 -18.082 -34.050 1.00 68.69 190 GLU A N 1
ATOM 1493 C CA . GLU A 1 190 ? -18.361 -19.063 -33.132 1.00 68.69 190 GLU A CA 1
ATOM 1494 C C . GLU A 1 190 ? -19.754 -18.589 -32.675 1.00 68.69 190 GLU A C 1
ATOM 1496 O O . GLU A 1 190 ? -19.898 -17.452 -32.222 1.00 68.69 190 GLU A O 1
ATOM 1501 N N . GLY A 1 191 ? -20.772 -19.450 -32.786 1.00 58.00 191 GLY A N 1
ATOM 1502 C CA . GLY A 1 191 ? -22.123 -19.155 -32.296 1.00 58.00 191 GLY A CA 1
ATOM 1503 C C . GLY A 1 191 ? -22.183 -19.045 -30.768 1.00 58.00 191 GLY A C 1
ATOM 1504 O O . GLY A 1 191 ? -21.402 -19.677 -30.053 1.00 58.00 191 GLY A O 1
ATOM 1505 N N . GLU A 1 192 ? -23.115 -18.247 -30.246 1.00 49.84 192 GLU A N 1
ATOM 1506 C CA . GLU A 1 192 ? -23.269 -18.087 -28.799 1.00 49.84 192 GLU A CA 1
ATOM 1507 C C . GLU A 1 192 ? -23.713 -19.401 -28.133 1.00 49.84 192 GLU A C 1
ATOM 1509 O O . GLU A 1 192 ? -24.664 -20.062 -28.553 1.00 49.84 192 GLU A O 1
ATOM 1514 N N . ARG A 1 193 ? -23.012 -19.797 -27.063 1.00 46.88 193 ARG A N 1
ATOM 1515 C CA . ARG A 1 193 ? -23.400 -20.949 -26.242 1.00 46.88 193 ARG A CA 1
ATOM 1516 C C . ARG A 1 193 ? -24.636 -20.582 -25.420 1.00 46.88 193 ARG A C 1
ATOM 1518 O O . ARG A 1 193 ? -24.492 -19.918 -24.394 1.00 46.88 193 ARG A O 1
ATOM 1525 N N . LYS A 1 194 ? -25.805 -21.095 -25.818 1.00 36.66 194 LYS A N 1
ATOM 1526 C CA . LYS A 1 194 ? -27.040 -21.052 -25.014 1.00 36.66 194 LYS A CA 1
ATOM 1527 C C . LYS A 1 194 ? -26.784 -21.491 -23.558 1.00 36.66 194 LYS A C 1
ATOM 1529 O O . LYS A 1 194 ? -25.997 -22.434 -23.357 1.00 36.66 194 LYS A O 1
ATOM 1534 N N . PRO A 1 195 ? -27.404 -20.843 -22.552 1.00 34.06 195 PRO A N 1
ATOM 1535 C CA . PRO A 1 195 ? -27.332 -21.238 -21.146 1.00 34.06 195 PRO A CA 1
ATOM 1536 C C . PRO A 1 195 ? -27.639 -22.722 -20.899 1.00 34.06 195 PRO A C 1
ATOM 1538 O O . PRO A 1 195 ? -28.325 -23.380 -21.677 1.00 34.06 195 PRO A O 1
ATOM 1541 N N . PHE A 1 196 ? -27.131 -23.261 -19.787 1.00 36.91 196 PHE A N 1
ATOM 1542 C CA . PHE A 1 196 ? -27.328 -24.670 -19.418 1.00 36.91 196 PHE A CA 1
ATOM 1543 C C . PHE A 1 196 ? -28.814 -25.103 -19.327 1.00 36.91 196 PHE A C 1
ATOM 1545 O O . PHE A 1 196 ? -29.097 -26.203 -19.791 1.00 36.91 196 PHE A O 1
ATOM 1552 N N . PRO A 1 197 ? -29.767 -24.272 -18.839 1.00 37.38 197 PRO A N 1
ATOM 1553 C CA . PRO A 1 197 ? -31.188 -24.638 -18.803 1.00 37.38 197 PRO A CA 1
ATOM 1554 C C . PRO A 1 197 ? -31.822 -24.855 -20.186 1.00 37.38 197 PRO A C 1
ATOM 1556 O O . PRO A 1 197 ? -32.464 -25.877 -20.400 1.00 37.38 197 PRO A O 1
ATOM 1559 N N . GLU A 1 198 ? -31.593 -23.960 -21.155 1.00 38.47 198 GLU A N 1
ATOM 1560 C CA . GLU A 1 198 ? -32.112 -24.124 -22.530 1.00 38.47 198 GLU A CA 1
ATOM 1561 C C . GLU A 1 198 ? -31.558 -25.386 -23.203 1.00 38.47 198 GLU A C 1
ATOM 1563 O O . GLU A 1 198 ? -32.234 -26.035 -23.996 1.00 38.47 198 GLU A O 1
ATOM 1568 N N . ARG A 1 199 ? -30.335 -25.780 -22.831 1.00 42.84 199 ARG A N 1
ATOM 1569 C CA . ARG A 1 199 ? -29.667 -26.974 -23.355 1.00 42.84 199 ARG A CA 1
ATOM 1570 C C . ARG A 1 199 ? -30.264 -28.297 -22.856 1.00 42.84 199 ARG A C 1
ATOM 1572 O O . ARG A 1 199 ? -29.927 -29.333 -23.415 1.00 42.84 199 ARG A O 1
ATOM 1579 N N . LEU A 1 200 ? -31.115 -28.262 -21.827 1.00 42.41 200 LEU A N 1
ATOM 1580 C CA . LEU A 1 200 ? -31.931 -29.404 -21.396 1.00 42.41 200 LEU A CA 1
ATOM 1581 C C . LEU A 1 200 ? -33.284 -29.436 -22.126 1.00 42.41 200 LEU A C 1
ATOM 1583 O O . LEU A 1 200 ? -33.791 -30.514 -22.407 1.00 42.41 200 LEU A O 1
ATOM 1587 N N . VAL A 1 201 ? -33.841 -28.272 -22.477 1.00 41.09 201 VAL A N 1
ATOM 1588 C CA . VAL A 1 201 ? -35.147 -28.155 -23.155 1.00 41.09 201 VAL A CA 1
ATOM 1589 C C . VAL A 1 201 ? -35.063 -28.540 -24.638 1.00 41.09 201 VAL A C 1
ATOM 1591 O O . VAL A 1 201 ? -35.979 -29.161 -25.167 1.00 41.09 201 VAL A O 1
ATOM 1594 N N . GLU A 1 202 ? -33.947 -28.251 -25.313 1.00 36.59 202 GLU A N 1
ATOM 1595 C CA . GLU A 1 202 ? -33.736 -28.649 -26.719 1.00 36.59 202 GLU A CA 1
ATOM 1596 C C . GLU A 1 202 ? -33.334 -30.130 -26.894 1.00 36.59 202 GLU A C 1
ATOM 1598 O O . GLU A 1 202 ? -33.067 -30.564 -28.012 1.00 36.59 202 GLU A O 1
ATOM 1603 N N . GLY A 1 203 ? -33.297 -30.917 -25.811 1.00 34.94 203 GLY A N 1
ATOM 1604 C CA . GLY A 1 203 ? -32.886 -32.325 -25.832 1.00 34.94 203 GLY A CA 1
ATOM 1605 C C . GLY A 1 203 ? -33.889 -33.299 -26.466 1.00 34.94 203 GLY A C 1
ATOM 1606 O O . GLY A 1 203 ? -33.477 -34.376 -26.886 1.00 34.94 203 GLY A O 1
ATOM 1607 N N . GLU A 1 204 ? -35.175 -32.936 -26.560 1.00 33.06 204 GLU A N 1
ATOM 1608 C CA . GLU A 1 204 ? -36.249 -33.871 -26.957 1.00 33.06 204 GLU A CA 1
ATOM 1609 C C . GLU A 1 204 ? -37.130 -33.393 -28.131 1.00 33.06 204 GLU A C 1
ATOM 1611 O O . GLU A 1 204 ? -38.031 -34.116 -28.553 1.00 33.06 204 GLU A O 1
ATOM 1616 N N . ALA A 1 205 ? -36.883 -32.209 -28.709 1.00 33.19 205 ALA A N 1
ATOM 1617 C CA . ALA A 1 205 ? -37.780 -31.622 -29.714 1.00 33.19 205 ALA A CA 1
ATOM 1618 C C . ALA A 1 205 ? -37.060 -30.963 -30.909 1.00 33.19 205 ALA A C 1
ATOM 1620 O O . ALA A 1 205 ? -36.883 -29.747 -30.934 1.00 33.19 205 ALA A O 1
ATOM 1621 N N . SER A 1 206 ? -36.677 -31.752 -31.928 1.00 30.11 206 SER A N 1
ATOM 1622 C CA . SER A 1 206 ? -36.638 -31.324 -33.354 1.00 30.11 206 SER A CA 1
ATOM 1623 C C . SER A 1 206 ? -36.155 -32.420 -34.329 1.00 30.11 206 SER A C 1
ATOM 1625 O O . SER A 1 206 ? -35.147 -32.284 -35.020 1.00 30.11 206 SER A O 1
ATOM 1627 N N . THR A 1 207 ? -36.921 -33.503 -34.478 1.00 33.69 207 THR A N 1
ATOM 1628 C CA . THR A 1 207 ? -36.789 -34.435 -35.616 1.00 33.69 207 THR A CA 1
ATOM 1629 C C . THR A 1 207 ? -37.520 -33.909 -36.860 1.00 33.69 207 THR A C 1
ATOM 1631 O O . THR A 1 207 ? -38.534 -34.458 -37.283 1.00 33.69 207 THR A O 1
ATOM 1634 N N . THR A 1 208 ? -36.999 -32.850 -37.490 1.00 28.59 208 THR A N 1
ATOM 1635 C CA . THR A 1 208 ? -37.486 -32.385 -38.807 1.00 28.59 208 THR A CA 1
ATOM 1636 C C . THR A 1 208 ? -36.349 -31.982 -39.739 1.00 28.59 208 THR A C 1
ATOM 1638 O O . THR A 1 208 ? -35.436 -31.257 -39.353 1.00 28.59 208 THR A O 1
ATOM 1641 N N . ASN A 1 209 ? -36.436 -32.446 -40.987 1.00 36.50 209 ASN A N 1
ATOM 1642 C CA . ASN A 1 209 ? -35.395 -32.343 -42.009 1.00 36.50 209 ASN A CA 1
ATOM 1643 C C . ASN A 1 209 ? -34.963 -30.899 -42.317 1.00 36.50 209 ASN A C 1
ATOM 1645 O O . ASN A 1 209 ? -35.765 -30.081 -42.763 1.00 36.50 209 ASN A O 1
ATOM 1649 N N . GLY A 1 210 ? -33.661 -30.633 -42.199 1.00 27.73 210 GLY A N 1
ATOM 1650 C CA . GLY A 1 210 ? -33.020 -29.407 -42.670 1.00 27.73 210 GLY A CA 1
ATOM 1651 C C . GLY A 1 210 ? -31.522 -29.625 -42.873 1.00 27.73 210 GLY A C 1
ATOM 1652 O O . GLY A 1 210 ? -30.788 -29.852 -41.913 1.00 27.73 210 GLY A O 1
ATOM 1653 N N . VAL A 1 211 ? -31.057 -29.578 -44.125 1.00 39.00 211 VAL A N 1
ATOM 1654 C CA . VAL A 1 211 ? -29.635 -29.744 -44.476 1.00 39.00 211 VAL A CA 1
ATOM 1655 C C . VAL A 1 211 ? -28.824 -28.609 -43.841 1.00 39.00 211 VAL A C 1
ATOM 1657 O O . VAL A 1 211 ? -28.965 -27.454 -44.240 1.00 39.00 211 VAL A O 1
ATOM 1660 N N . SER A 1 212 ? -27.978 -28.920 -42.851 1.00 33.78 212 SER A N 1
ATOM 1661 C CA . SER A 1 212 ? -27.207 -27.908 -42.111 1.00 33.78 212 SER A CA 1
ATOM 1662 C C . SER A 1 212 ? -25.730 -27.845 -42.556 1.00 33.78 212 SER A C 1
ATOM 1664 O O . SER A 1 212 ? -25.071 -28.881 -42.668 1.00 33.78 212 SER A O 1
ATOM 1666 N N . PRO A 1 213 ? -25.166 -26.647 -42.820 1.00 39.75 213 PRO A N 1
ATOM 1667 C CA . PRO A 1 213 ? -23.817 -26.500 -43.374 1.00 39.75 213 PRO A CA 1
ATOM 1668 C C . PRO A 1 213 ? -22.734 -26.465 -42.276 1.00 39.75 213 PRO A C 1
ATOM 1670 O O . PRO A 1 213 ? -22.229 -25.399 -41.922 1.00 39.75 213 PRO A O 1
ATOM 1673 N N . GLN A 1 214 ? -22.353 -27.628 -41.733 1.00 44.16 214 GLN A N 1
ATOM 1674 C CA . GLN A 1 214 ? -21.357 -27.752 -40.646 1.00 44.16 214 GLN A CA 1
ATOM 1675 C C . GLN A 1 214 ? -19.925 -28.105 -41.117 1.00 44.16 214 GLN A C 1
ATOM 1677 O O . GLN A 1 214 ? -19.264 -28.958 -40.532 1.00 44.16 214 GLN A O 1
ATOM 1682 N N . SER A 1 215 ? -19.418 -27.464 -42.176 1.00 52.53 215 SER A N 1
ATOM 1683 C CA . SER A 1 215 ? -18.150 -27.846 -42.837 1.00 52.53 215 SER A CA 1
ATOM 1684 C C . SER A 1 215 ? -16.950 -26.904 -42.625 1.00 52.53 215 SER A C 1
ATOM 1686 O O . SER A 1 215 ? -15.933 -27.061 -43.299 1.00 52.53 215 SER A O 1
ATOM 1688 N N . GLU A 1 216 ? -17.018 -25.921 -41.719 1.00 66.44 216 GLU A N 1
ATOM 1689 C CA . GLU A 1 216 ? -15.984 -24.875 -41.589 1.00 66.44 216 GLU A CA 1
ATOM 1690 C C . GLU A 1 216 ? -15.552 -24.597 -40.138 1.00 66.44 216 GLU A C 1
ATOM 1692 O O . GLU A 1 216 ? -16.374 -24.560 -39.223 1.00 66.44 216 GLU A O 1
ATOM 1697 N N . SER A 1 217 ? -14.250 -24.356 -39.944 1.00 79.50 217 SER A N 1
ATOM 1698 C CA . SER A 1 217 ? -13.639 -24.027 -38.647 1.00 79.50 217 SER A CA 1
ATOM 1699 C C . SER A 1 217 ? -14.000 -22.618 -38.162 1.00 79.50 217 SER A C 1
ATOM 1701 O O . SER A 1 217 ? -14.069 -21.666 -38.949 1.00 79.50 217 SER A O 1
ATOM 1703 N N . THR A 1 218 ? -14.159 -22.466 -36.847 1.00 86.75 218 THR A N 1
ATOM 1704 C CA . THR A 1 218 ? -14.470 -21.191 -36.186 1.00 86.75 218 THR A CA 1
ATOM 1705 C C . THR A 1 218 ? -13.280 -20.665 -35.388 1.00 86.75 218 THR A C 1
ATOM 1707 O O . THR A 1 218 ? -12.457 -21.444 -34.908 1.00 86.75 218 THR A O 1
ATOM 1710 N N . ALA A 1 219 ? -13.179 -19.343 -35.218 1.00 88.00 219 ALA A N 1
ATOM 1711 C CA . ALA A 1 219 ? -12.158 -18.734 -34.363 1.00 88.00 219 ALA A CA 1
ATOM 1712 C C . ALA A 1 219 ? -12.723 -17.653 -33.438 1.00 88.00 219 ALA A C 1
ATOM 1714 O O . ALA A 1 219 ? -13.633 -16.904 -33.810 1.00 88.00 219 ALA A O 1
ATOM 1715 N N . LYS A 1 220 ? -12.134 -17.544 -32.242 1.00 90.25 220 LYS A N 1
ATOM 1716 C CA . LYS A 1 220 ? -12.500 -16.546 -31.232 1.00 90.25 220 LYS A CA 1
ATOM 1717 C C . LYS A 1 220 ? -11.290 -16.054 -30.447 1.00 90.25 220 LYS A C 1
ATOM 1719 O O . LYS A 1 220 ? -10.449 -16.844 -30.016 1.00 90.25 220 LYS A O 1
ATOM 1724 N N . GLY A 1 221 ? -11.220 -14.739 -30.267 1.00 92.12 221 GLY A N 1
ATOM 1725 C CA . GLY A 1 221 ? -10.212 -14.074 -29.450 1.00 92.12 221 GLY A CA 1
ATOM 1726 C C . GLY A 1 221 ? -10.658 -13.945 -27.999 1.00 92.12 221 GLY A C 1
ATOM 1727 O O . GLY A 1 221 ? -11.837 -13.748 -27.708 1.00 92.12 221 GLY A O 1
ATOM 1728 N N . TYR A 1 222 ? -9.697 -14.010 -27.092 1.00 94.06 222 TYR A N 1
ATOM 1729 C CA . TYR A 1 222 ? -9.870 -13.889 -25.654 1.00 94.06 222 TYR A CA 1
ATOM 1730 C C . TYR A 1 222 ? -8.761 -12.989 -25.104 1.00 94.06 222 TYR A C 1
ATOM 1732 O O . TYR A 1 222 ? -7.589 -13.201 -25.416 1.00 94.06 222 TYR A O 1
ATOM 1740 N N . LEU A 1 223 ? -9.122 -11.993 -24.296 1.00 94.81 223 LEU A N 1
ATOM 1741 C CA . LEU A 1 223 ? -8.188 -11.088 -23.624 1.00 94.81 223 LEU A CA 1
ATOM 1742 C C . LEU A 1 223 ? -8.549 -10.997 -22.139 1.00 94.81 223 LEU A C 1
ATOM 1744 O O . LEU A 1 223 ? -9.678 -10.647 -21.800 1.00 94.81 223 LEU A O 1
ATOM 1748 N N . VAL A 1 224 ? -7.572 -11.236 -21.266 1.00 94.25 224 VAL A N 1
ATOM 1749 C CA . VAL A 1 224 ? -7.667 -10.965 -19.826 1.00 94.25 224 VAL A CA 1
ATOM 1750 C C . VAL A 1 224 ? -6.535 -10.030 -19.421 1.00 94.25 224 VAL A C 1
ATOM 1752 O O . VAL A 1 224 ? -5.368 -10.295 -19.703 1.00 94.25 224 VAL A O 1
ATOM 1755 N N . ILE A 1 225 ? -6.883 -8.941 -18.739 1.00 94.25 225 ILE A N 1
ATOM 1756 C CA . ILE A 1 225 ? -5.938 -8.045 -18.070 1.00 94.25 225 ILE A CA 1
ATOM 1757 C C . ILE A 1 225 ? -6.263 -8.145 -16.571 1.00 94.25 225 ILE A C 1
ATOM 1759 O O . ILE A 1 225 ? -7.336 -7.690 -16.173 1.00 94.25 225 ILE A O 1
ATOM 1763 N N . PRO A 1 226 ? -5.416 -8.772 -15.731 1.00 93.12 226 PRO A N 1
ATOM 1764 C CA . PRO A 1 226 ? -5.713 -8.927 -14.309 1.00 93.12 226 PRO A CA 1
ATOM 1765 C C . PRO A 1 226 ? -5.941 -7.571 -13.632 1.00 93.12 226 PRO A C 1
ATOM 1767 O O . PRO A 1 226 ? -5.201 -6.617 -13.871 1.00 93.12 226 PRO A O 1
ATOM 1770 N N . GLY A 1 227 ? -6.986 -7.481 -12.807 1.00 85.38 227 GLY A N 1
ATOM 1771 C CA . GLY A 1 227 ? -7.376 -6.247 -12.116 1.00 85.38 227 GLY A CA 1
ATOM 1772 C C . GLY A 1 227 ? -8.170 -5.240 -12.958 1.00 85.38 227 GLY A C 1
ATOM 1773 O O . GLY A 1 227 ? -8.485 -4.165 -12.456 1.00 85.38 227 GLY A O 1
ATOM 1774 N N . PHE A 1 228 ? -8.507 -5.557 -14.214 1.00 88.44 228 PHE A N 1
ATOM 1775 C CA . PHE A 1 228 ? -9.409 -4.751 -15.043 1.00 88.44 228 PHE A CA 1
ATOM 1776 C C . PHE A 1 228 ? -10.785 -5.408 -15.143 1.00 88.44 228 PHE A C 1
ATOM 1778 O O . PHE A 1 228 ? -10.894 -6.600 -15.431 1.00 88.44 228 PHE A O 1
ATOM 1785 N N . GLU A 1 229 ? -11.849 -4.615 -15.005 1.00 86.38 229 GLU A N 1
ATOM 1786 C CA . GLU A 1 229 ? -13.198 -5.080 -15.332 1.00 86.38 229 GLU A CA 1
ATOM 1787 C C . GLU A 1 229 ? -13.316 -5.433 -16.835 1.00 86.38 229 GLU A C 1
ATOM 1789 O O . GLU A 1 229 ? -12.626 -4.838 -17.681 1.00 86.38 229 GLU A O 1
ATOM 1794 N N . PRO A 1 230 ? -14.237 -6.344 -17.211 1.00 83.75 230 PRO A N 1
ATOM 1795 C CA . PRO A 1 230 ? -14.552 -6.664 -18.605 1.00 83.75 230 PRO A CA 1
ATOM 1796 C C . PRO A 1 230 ? -14.728 -5.428 -19.501 1.00 83.75 230 PRO A C 1
ATOM 1798 O O . PRO A 1 230 ? -14.121 -5.338 -20.569 1.00 83.75 230 PRO A O 1
ATOM 1801 N N . TYR A 1 231 ? -15.485 -4.424 -19.044 1.00 83.25 231 TYR A N 1
ATOM 1802 C CA . TYR A 1 231 ? -15.755 -3.197 -19.803 1.00 83.25 231 TYR A CA 1
ATOM 1803 C C . TYR A 1 231 ? -14.506 -2.354 -20.089 1.00 83.25 231 TYR A C 1
ATOM 1805 O O . TYR A 1 231 ? -14.409 -1.737 -21.152 1.00 83.25 231 TYR A O 1
ATOM 1813 N N . ASP A 1 232 ? -13.524 -2.351 -19.188 1.00 85.94 232 ASP A N 1
ATOM 1814 C CA . ASP A 1 232 ? -12.272 -1.627 -19.399 1.00 85.94 232 ASP A CA 1
ATOM 1815 C C . ASP A 1 232 ? -11.308 -2.410 -20.288 1.00 85.94 232 ASP A C 1
ATOM 1817 O O . ASP A 1 232 ? -10.621 -1.818 -21.125 1.00 85.94 232 ASP A O 1
ATOM 1821 N N . THR A 1 233 ? -11.343 -3.739 -20.203 1.00 87.88 233 THR A N 1
ATOM 1822 C CA . THR A 1 233 ? -10.622 -4.641 -21.111 1.00 87.88 233 THR A CA 1
ATOM 1823 C C . THR A 1 233 ? -11.093 -4.478 -22.568 1.00 87.88 233 THR A C 1
ATOM 1825 O O . THR A 1 233 ? -10.268 -4.459 -23.486 1.00 87.88 233 THR A O 1
ATOM 1828 N N . LEU A 1 234 ? -12.388 -4.214 -22.807 1.00 86.12 234 LEU A N 1
ATOM 1829 C CA . LEU A 1 234 ? -12.916 -3.902 -24.148 1.00 86.12 234 LEU A CA 1
ATOM 1830 C C . LEU A 1 234 ? -12.255 -2.680 -24.814 1.00 86.12 234 LEU A C 1
ATOM 1832 O O . LEU A 1 234 ? -12.268 -2.590 -26.039 1.00 86.12 234 LEU A O 1
ATOM 1836 N N . ARG A 1 235 ? -11.643 -1.759 -24.054 1.00 87.25 235 ARG A N 1
ATOM 1837 C CA . ARG A 1 235 ? -10.948 -0.571 -24.597 1.00 87.25 235 ARG A CA 1
ATOM 1838 C C . ARG A 1 235 ? -9.596 -0.897 -25.255 1.00 87.25 235 ARG A C 1
ATOM 1840 O O . ARG A 1 235 ? -8.969 -0.003 -25.835 1.00 87.25 235 ARG A O 1
ATOM 1847 N N . TYR A 1 236 ? -9.118 -2.136 -25.116 1.00 87.56 236 TYR A N 1
ATOM 1848 C CA . TYR A 1 236 ? -7.856 -2.636 -25.677 1.00 87.56 236 TYR A CA 1
ATOM 1849 C C . TYR A 1 236 ? -8.053 -3.488 -26.938 1.00 87.56 236 TYR A C 1
ATOM 1851 O O . TYR A 1 236 ? -7.147 -3.580 -27.768 1.00 87.56 236 TYR A O 1
ATOM 1859 N N . ILE A 1 237 ? -9.253 -4.039 -27.106 1.00 87.88 237 ILE A N 1
ATOM 1860 C CA . ILE A 1 237 ? -9.687 -4.801 -28.276 1.00 87.88 237 ILE A CA 1
ATOM 1861 C C . ILE A 1 237 ? -9.959 -3.841 -29.455 1.00 87.88 237 ILE A C 1
ATOM 1863 O O . ILE A 1 237 ? -10.534 -2.768 -29.248 1.00 87.88 237 ILE A O 1
ATOM 1867 N N . PRO A 1 238 ? -9.547 -4.171 -30.695 1.00 83.94 238 PRO A N 1
ATOM 1868 C CA . PRO A 1 238 ? -9.904 -3.378 -31.870 1.00 83.94 238 PRO A CA 1
ATOM 1869 C C . PRO A 1 238 ? -11.421 -3.427 -32.147 1.00 83.94 238 PRO A C 1
ATOM 1871 O O . PRO A 1 238 ? -12.053 -4.460 -31.920 1.00 83.94 238 PRO A O 1
ATOM 1874 N N . PRO A 1 239 ? -12.030 -2.334 -32.645 1.00 78.75 239 PRO A N 1
ATOM 1875 C CA . PRO A 1 239 ? -13.420 -2.364 -33.092 1.00 78.75 239 PRO A CA 1
ATOM 1876 C C . PRO A 1 239 ? -13.574 -3.307 -34.291 1.00 78.75 239 PRO A C 1
ATOM 1878 O O . PRO A 1 239 ? -12.636 -3.483 -35.070 1.00 78.75 239 PRO A O 1
ATOM 1881 N N . ALA A 1 240 ? -14.764 -3.886 -34.455 1.00 74.12 240 ALA A N 1
ATOM 1882 C CA . ALA A 1 240 ? -15.058 -4.715 -35.618 1.00 74.12 240 ALA A CA 1
ATOM 1883 C C . ALA A 1 240 ? -14.924 -3.893 -36.921 1.00 74.12 240 ALA A C 1
ATOM 1885 O O . ALA A 1 240 ? -15.317 -2.724 -36.938 1.00 74.12 240 ALA A O 1
ATOM 1886 N N . PRO A 1 241 ? -14.404 -4.482 -38.016 1.00 69.06 241 PRO A N 1
ATOM 1887 C CA . PRO A 1 241 ? -14.179 -3.774 -39.277 1.00 69.06 241 PRO A CA 1
ATOM 1888 C C . PRO A 1 241 ? -15.480 -3.373 -39.990 1.00 69.06 241 PRO A C 1
ATOM 1890 O O . PRO A 1 241 ? -15.447 -2.517 -40.867 1.00 69.06 241 PRO A O 1
ATOM 1893 N N . ILE A 1 242 ? -16.616 -3.974 -39.617 1.00 72.12 242 ILE A N 1
ATOM 1894 C CA . ILE A 1 242 ? -17.944 -3.677 -40.165 1.00 72.12 242 ILE A CA 1
ATOM 1895 C C . ILE A 1 242 ? -18.889 -3.341 -38.996 1.00 72.12 242 ILE A C 1
ATOM 1897 O O . ILE A 1 242 ? -19.010 -4.163 -38.076 1.00 72.12 242 ILE A O 1
ATOM 1901 N N . PRO A 1 243 ? -19.582 -2.183 -39.008 1.00 61.88 243 PRO A N 1
ATOM 1902 C CA . PRO A 1 243 ? -20.642 -1.875 -38.045 1.00 61.88 243 PRO A CA 1
ATOM 1903 C C . PRO A 1 243 ? -21.704 -2.988 -37.978 1.00 61.88 243 PRO A C 1
ATOM 1905 O O . PRO A 1 243 ? -21.945 -3.679 -38.962 1.00 61.88 243 PRO A O 1
ATOM 1908 N N . ASN A 1 244 ? -22.347 -3.171 -36.821 1.00 60.28 244 ASN A N 1
ATOM 1909 C CA . ASN A 1 244 ? -23.339 -4.231 -36.564 1.00 60.28 244 ASN A CA 1
ATOM 1910 C C . ASN A 1 244 ? -22.865 -5.702 -36.650 1.00 60.28 244 ASN A C 1
ATOM 1912 O O . ASN A 1 244 ? -23.684 -6.596 -36.445 1.00 60.28 244 ASN A O 1
ATOM 1916 N N . THR A 1 245 ? -21.577 -6.005 -36.862 1.00 71.62 245 THR A N 1
ATOM 1917 C CA . THR A 1 245 ? -21.096 -7.398 -36.718 1.00 71.62 245 THR A CA 1
ATOM 1918 C C . THR A 1 245 ? -20.857 -7.791 -35.247 1.00 71.62 245 THR A C 1
ATOM 1920 O O . THR A 1 245 ? -20.389 -6.963 -34.457 1.00 71.62 245 THR A O 1
ATOM 1923 N N . PRO A 1 246 ? -21.158 -9.045 -34.843 1.00 67.69 246 PRO A N 1
ATOM 1924 C CA . PRO A 1 246 ? -20.943 -9.506 -33.472 1.00 67.69 246 PRO A CA 1
ATOM 1925 C C . PRO A 1 246 ? -19.451 -9.525 -33.114 1.00 67.69 246 PRO A C 1
ATOM 1927 O O . PRO A 1 246 ? -18.587 -9.839 -33.939 1.00 67.69 246 PRO A O 1
ATOM 1930 N N . ARG A 1 247 ? -19.130 -9.192 -31.857 1.00 75.69 247 ARG A N 1
ATOM 1931 C CA . ARG A 1 247 ? -17.741 -9.097 -31.385 1.00 75.69 247 ARG A CA 1
ATOM 1932 C C . ARG A 1 247 ? -17.094 -10.482 -31.332 1.00 75.69 247 ARG A C 1
ATOM 1934 O O . ARG A 1 247 ? -17.517 -11.344 -30.570 1.00 75.69 247 ARG A O 1
ATOM 1941 N N . ARG A 1 248 ? -16.001 -10.661 -32.077 1.00 84.69 248 ARG A N 1
ATOM 1942 C CA . A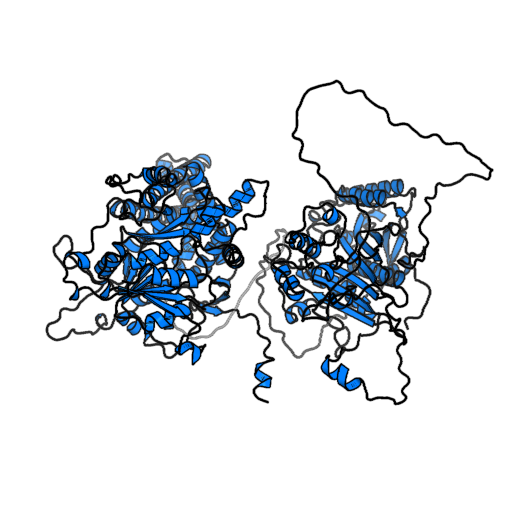RG A 1 248 ? -15.197 -11.900 -32.089 1.00 84.69 248 ARG A CA 1
ATOM 1943 C C . ARG A 1 248 ? -14.193 -12.022 -30.935 1.00 84.69 248 ARG A C 1
ATOM 1945 O O . ARG A 1 248 ? -13.479 -13.018 -30.850 1.00 84.69 248 ARG A O 1
ATOM 1952 N N . TRP A 1 249 ? -14.140 -11.019 -30.062 1.00 88.81 249 TRP A N 1
ATOM 1953 C CA . TRP A 1 249 ? -13.281 -10.973 -28.882 1.00 88.81 249 TRP A CA 1
ATOM 1954 C C . TRP A 1 249 ? -14.119 -11.030 -27.604 1.00 88.81 249 TRP A C 1
ATOM 1956 O O . TRP A 1 249 ? -15.030 -10.220 -27.428 1.00 88.81 249 TRP A O 1
ATOM 1966 N N . ALA A 1 250 ? -13.773 -11.944 -26.701 1.00 88.06 250 ALA A N 1
ATOM 1967 C CA . ALA A 1 250 ? -14.294 -12.022 -25.343 1.00 88.06 250 ALA A CA 1
ATOM 1968 C C . ALA A 1 250 ? -13.266 -11.490 -24.330 1.00 88.06 250 ALA A C 1
ATOM 1970 O O . ALA A 1 250 ? -12.057 -11.607 -24.523 1.00 88.06 250 ALA A O 1
ATOM 1971 N N . THR A 1 251 ? -13.751 -10.936 -23.220 1.00 88.12 251 THR A N 1
ATOM 1972 C CA . THR A 1 251 ? -12.931 -10.400 -22.115 1.00 88.12 251 THR A CA 1
ATOM 1973 C C . THR A 1 251 ? -12.812 -11.386 -20.954 1.00 88.12 251 THR A C 1
ATOM 1975 O O . THR A 1 251 ? -12.860 -11.011 -19.786 1.00 88.12 251 THR A O 1
ATOM 1978 N N . THR A 1 252 ? -12.770 -12.672 -21.286 1.00 87.06 252 THR A N 1
ATOM 1979 C CA . THR A 1 252 ? -12.683 -13.806 -20.361 1.00 87.06 252 THR A CA 1
ATOM 1980 C C . THR A 1 252 ? -11.588 -14.750 -20.850 1.00 87.06 252 THR A C 1
ATOM 1982 O O . THR A 1 252 ? -11.011 -14.530 -21.915 1.00 87.06 252 THR A O 1
ATOM 1985 N N . HIS A 1 253 ? -11.272 -15.802 -20.097 1.00 88.94 253 HIS A N 1
ATOM 1986 C CA . HIS A 1 253 ? -10.252 -16.775 -20.489 1.00 88.94 253 HIS A CA 1
ATOM 1987 C C . HIS A 1 253 ? -10.859 -18.066 -21.083 1.00 88.94 253 HIS A C 1
ATOM 1989 O O . HIS A 1 253 ? -11.886 -18.552 -20.598 1.00 88.94 253 HIS A O 1
ATOM 1995 N N . PRO A 1 254 ? -10.203 -18.721 -22.057 1.00 90.88 254 PRO A N 1
ATOM 1996 C CA . PRO A 1 254 ? -10.680 -19.979 -22.629 1.00 90.88 254 PRO A CA 1
ATOM 1997 C C . PRO A 1 254 ? -10.193 -21.224 -21.867 1.00 90.88 254 PRO A C 1
ATOM 1999 O O . PRO A 1 254 ? -10.377 -22.330 -22.360 1.00 90.88 254 PRO A O 1
ATOM 2002 N N . LEU A 1 255 ? -9.569 -21.077 -20.690 1.00 88.06 255 LEU A N 1
ATOM 2003 C CA . LEU A 1 255 ? -8.868 -22.157 -19.972 1.00 88.06 255 LEU A CA 1
ATOM 2004 C C . LEU A 1 255 ? -9.680 -23.463 -19.831 1.00 88.06 255 LEU A C 1
ATOM 2006 O O . LEU A 1 255 ? -9.196 -24.523 -20.215 1.00 88.06 255 LEU A O 1
ATOM 2010 N N . LEU A 1 256 ? -10.952 -23.387 -19.424 1.00 84.88 256 LEU A N 1
ATOM 2011 C CA . LEU A 1 256 ? -11.858 -24.550 -19.322 1.00 84.88 256 LEU A CA 1
ATOM 2012 C C . LEU A 1 256 ? -12.182 -25.237 -20.666 1.00 84.88 256 LEU A C 1
ATOM 2014 O O . LEU A 1 256 ? -12.739 -26.330 -20.682 1.00 84.88 256 LEU A O 1
ATOM 2018 N N . GLN A 1 257 ? -11.888 -24.598 -21.800 1.00 82.38 257 GLN A N 1
ATOM 2019 C CA . GLN A 1 257 ? -12.080 -25.154 -23.143 1.00 82.38 257 GLN A CA 1
ATOM 2020 C C . GLN A 1 257 ? -10.812 -25.797 -23.717 1.00 82.38 257 GLN A C 1
ATOM 2022 O O . GLN A 1 257 ? -10.916 -26.569 -24.677 1.00 82.38 257 GLN A O 1
ATOM 2027 N N . ILE A 1 258 ? -9.639 -25.435 -23.186 1.00 84.44 258 ILE A N 1
ATOM 2028 C CA . ILE A 1 258 ? -8.321 -25.880 -23.664 1.00 84.44 258 ILE A CA 1
ATOM 2029 C C . ILE A 1 258 ? -7.669 -26.898 -22.720 1.00 84.44 258 ILE A C 1
ATOM 2031 O O . ILE A 1 258 ? -6.867 -27.702 -23.182 1.00 84.44 258 ILE A O 1
ATOM 2035 N N . ALA A 1 259 ? -8.019 -26.884 -21.429 1.00 84.56 259 ALA A N 1
ATOM 2036 C CA . ALA A 1 259 ? -7.518 -27.837 -20.446 1.00 84.56 259 ALA A CA 1
ATOM 2037 C C . ALA A 1 259 ? -8.037 -29.263 -20.742 1.00 84.56 259 ALA A C 1
ATOM 2039 O O . ALA A 1 259 ? -9.232 -29.412 -21.019 1.00 84.56 259 ALA A O 1
ATOM 2040 N N . PRO A 1 260 ? -7.197 -30.313 -20.634 1.00 79.62 260 PRO A N 1
ATOM 2041 C CA . PRO A 1 260 ? -7.616 -31.698 -20.877 1.00 79.62 260 PRO A CA 1
ATOM 2042 C C . PRO A 1 260 ? -8.736 -32.183 -19.946 1.00 79.62 260 PRO A C 1
ATOM 2044 O O . PRO A 1 260 ? -9.617 -32.924 -20.371 1.00 79.62 260 PRO A O 1
ATOM 2047 N N . HIS A 1 261 ? -8.733 -31.731 -18.687 1.00 81.88 261 HIS A N 1
ATOM 2048 C CA . HIS A 1 261 ? -9.707 -32.131 -17.668 1.00 81.88 261 HIS A CA 1
ATOM 2049 C C . HIS A 1 261 ? -10.353 -30.892 -17.017 1.00 81.88 261 HIS A C 1
ATOM 2051 O O . HIS A 1 261 ? -9.846 -30.397 -16.010 1.00 81.88 261 HIS A O 1
ATOM 2057 N N . PRO A 1 262 ? -11.484 -30.377 -17.542 1.00 80.19 262 PRO A N 1
ATOM 2058 C CA . PRO A 1 262 ? -12.110 -29.146 -17.040 1.00 80.19 262 PRO A CA 1
ATOM 2059 C C . PRO A 1 262 ? -12.611 -29.204 -15.586 1.00 80.19 262 PRO A C 1
ATOM 2061 O O . PRO A 1 262 ? -12.845 -28.159 -14.989 1.00 80.19 262 PRO A O 1
ATOM 2064 N N . ALA A 1 263 ? -12.782 -30.406 -15.023 1.00 79.00 263 ALA A N 1
ATOM 2065 C CA . ALA A 1 263 ? -13.185 -30.630 -13.630 1.00 79.00 263 ALA A CA 1
ATOM 2066 C C . ALA A 1 263 ? -11.997 -30.787 -12.651 1.00 79.00 263 ALA A C 1
ATOM 2068 O O . ALA A 1 263 ? -12.207 -31.046 -11.467 1.00 79.00 263 ALA A O 1
ATOM 2069 N N . ALA A 1 264 ? -10.753 -30.677 -13.129 1.00 82.31 264 ALA A N 1
ATOM 2070 C CA . ALA A 1 264 ? -9.557 -30.795 -12.298 1.00 82.31 264 ALA A CA 1
ATOM 2071 C C . ALA A 1 264 ? -9.295 -29.521 -11.457 1.00 82.31 264 ALA A C 1
ATOM 2073 O O . ALA A 1 264 ? -9.816 -28.450 -11.781 1.00 82.31 264 ALA A O 1
ATOM 2074 N N . PRO A 1 265 ? -8.466 -29.596 -10.392 1.00 85.81 265 PRO A N 1
ATOM 2075 C CA . PRO A 1 265 ? -8.090 -28.426 -9.595 1.00 85.81 265 PRO A CA 1
ATOM 2076 C C . PRO A 1 265 ? -7.444 -27.309 -10.438 1.00 85.81 265 PRO A C 1
ATOM 2078 O O . PRO A 1 265 ? -6.789 -27.624 -11.437 1.00 85.81 265 PRO A O 1
ATOM 2081 N N . PRO A 1 266 ? -7.521 -26.025 -10.025 1.00 86.38 266 PRO A N 1
ATOM 2082 C CA . PRO A 1 266 ? -7.059 -24.886 -10.829 1.00 86.38 266 PRO A CA 1
ATOM 2083 C C . PRO A 1 266 ? -5.630 -24.993 -11.391 1.00 86.38 266 PRO A C 1
ATOM 2085 O O . PRO A 1 266 ? -5.404 -24.582 -12.529 1.00 86.38 266 PRO A O 1
ATOM 2088 N N . ARG A 1 267 ? -4.694 -25.631 -10.666 1.00 86.44 267 ARG A N 1
ATOM 2089 C CA . ARG A 1 267 ? -3.317 -25.897 -11.136 1.00 86.44 267 ARG A CA 1
ATOM 2090 C C . ARG A 1 267 ? -3.232 -26.696 -12.442 1.00 86.44 267 ARG A C 1
ATOM 2092 O O . ARG A 1 267 ? -2.251 -26.585 -13.164 1.00 86.44 267 ARG A O 1
ATOM 2099 N N . CYS A 1 268 ? -4.256 -27.489 -12.752 1.00 87.38 268 CYS A N 1
ATOM 2100 C CA . CYS A 1 268 ? -4.341 -28.316 -13.958 1.00 87.38 268 CYS A CA 1
ATOM 2101 C C . CYS A 1 268 ? -4.999 -27.576 -15.140 1.00 87.38 268 CYS A C 1
ATOM 2103 O O . CYS A 1 268 ? -5.048 -28.104 -16.248 1.00 87.38 268 CYS A O 1
ATOM 2105 N N . LEU A 1 269 ? -5.550 -26.376 -14.908 1.00 89.06 269 LEU A N 1
ATOM 2106 C CA . LEU A 1 269 ? -6.329 -25.612 -15.891 1.00 89.06 269 LEU A CA 1
ATOM 2107 C C . LEU A 1 269 ? -5.527 -24.479 -16.548 1.00 89.06 269 LEU A C 1
ATOM 2109 O O . LEU A 1 269 ? -5.916 -23.983 -17.607 1.00 89.06 269 LEU A O 1
ATOM 2113 N N . VAL A 1 270 ? -4.428 -24.047 -15.926 1.00 91.25 270 VAL A N 1
ATOM 2114 C CA . VAL A 1 270 ? -3.577 -22.952 -16.407 1.00 91.25 270 VAL A CA 1
ATOM 2115 C C . VAL A 1 270 ? -2.337 -23.536 -17.101 1.00 91.25 270 VAL A C 1
ATOM 2117 O O . VAL A 1 270 ? -1.658 -24.366 -16.500 1.00 91.25 270 VAL A O 1
ATOM 2120 N N . PRO A 1 271 ? -2.012 -23.122 -18.340 1.00 91.69 271 PRO A N 1
ATOM 2121 C CA . PRO A 1 271 ? -0.831 -23.609 -19.045 1.00 91.69 271 PRO A CA 1
ATOM 2122 C C . PRO A 1 271 ? 0.465 -22.955 -18.537 1.00 91.69 271 PRO A C 1
ATOM 2124 O O . PRO A 1 271 ? 0.523 -21.730 -18.370 1.00 91.69 271 PRO A O 1
ATOM 2127 N N . HIS A 1 272 ? 1.507 -23.767 -18.351 1.00 90.94 272 HIS A N 1
ATOM 2128 C CA . HIS A 1 272 ? 2.852 -23.359 -17.932 1.00 90.94 272 HIS A CA 1
ATOM 2129 C C . HIS A 1 272 ? 3.724 -23.041 -19.156 1.00 90.94 272 HIS A C 1
ATOM 2131 O O . HIS A 1 272 ? 3.950 -23.901 -20.003 1.00 90.94 272 HIS A O 1
ATOM 2137 N N . PHE A 1 273 ? 4.185 -21.796 -19.278 1.00 92.38 273 PHE A N 1
ATOM 2138 C CA . PHE A 1 273 ? 5.030 -21.333 -20.384 1.00 92.38 273 PHE A CA 1
ATOM 2139 C C . PHE A 1 273 ? 6.318 -20.691 -19.843 1.00 92.38 273 PHE A C 1
ATOM 2141 O O . PHE A 1 273 ? 6.279 -20.079 -18.771 1.00 92.38 273 PHE A O 1
ATOM 2148 N N . PRO A 1 274 ? 7.443 -20.762 -20.579 1.00 88.06 274 PRO A N 1
ATOM 2149 C CA . PRO A 1 274 ? 8.696 -20.140 -20.164 1.00 88.06 274 PRO A CA 1
ATOM 2150 C C . PRO A 1 274 ? 8.569 -18.614 -20.062 1.00 88.06 274 PRO A C 1
ATOM 2152 O O . PRO A 1 274 ? 7.841 -17.981 -20.825 1.00 88.06 274 PRO A O 1
ATOM 2155 N N . ASP A 1 275 ? 9.291 -18.035 -19.098 1.00 85.56 275 ASP A N 1
ATOM 2156 C CA . ASP A 1 275 ? 9.354 -16.596 -18.784 1.00 85.56 275 ASP A CA 1
ATOM 2157 C C . ASP A 1 275 ? 8.003 -15.898 -18.469 1.00 85.56 275 ASP A C 1
ATOM 2159 O O . ASP A 1 275 ? 7.961 -14.681 -18.250 1.00 85.56 275 ASP A O 1
ATOM 2163 N N . ASP A 1 276 ? 6.902 -16.650 -18.365 1.00 90.19 276 ASP A N 1
ATOM 2164 C CA . ASP A 1 276 ? 5.541 -16.123 -18.239 1.00 90.19 276 ASP A CA 1
ATOM 2165 C C . ASP A 1 276 ? 5.165 -15.751 -16.783 1.00 90.19 276 ASP A C 1
ATOM 2167 O O . ASP A 1 276 ? 5.310 -16.577 -15.872 1.00 90.19 276 ASP A O 1
ATOM 2171 N N . PRO A 1 277 ? 4.619 -14.542 -16.523 1.00 91.69 277 PRO A N 1
ATOM 2172 C CA . PRO A 1 277 ? 4.146 -14.147 -15.194 1.00 91.69 277 PRO A CA 1
ATOM 2173 C C . PRO A 1 277 ? 3.115 -15.100 -14.570 1.00 91.69 277 PRO A C 1
ATOM 2175 O O . PRO A 1 277 ? 3.108 -15.250 -13.349 1.00 91.69 277 PRO A O 1
ATOM 2178 N N . LYS A 1 278 ? 2.254 -15.755 -15.368 1.00 92.25 278 LYS A N 1
ATOM 2179 C CA . LYS A 1 278 ? 1.269 -16.709 -14.829 1.00 92.25 278 LYS A CA 1
ATOM 2180 C C . LYS A 1 278 ? 1.920 -18.027 -14.420 1.00 92.25 278 LYS A C 1
ATOM 2182 O O . LYS A 1 278 ? 1.536 -18.576 -13.397 1.00 92.25 278 LYS A O 1
ATOM 2187 N N . ALA A 1 279 ? 2.929 -18.493 -15.159 1.00 90.88 279 ALA A N 1
ATOM 2188 C CA . ALA A 1 279 ? 3.688 -19.695 -14.811 1.00 90.88 279 ALA A CA 1
ATOM 2189 C C . ALA A 1 279 ? 4.475 -19.485 -13.508 1.00 90.88 279 ALA A C 1
ATOM 2191 O O . ALA A 1 279 ? 4.353 -20.284 -12.588 1.00 90.88 279 ALA A O 1
ATOM 2192 N N . ARG A 1 280 ? 5.135 -18.327 -13.360 1.00 90.75 280 ARG A N 1
ATOM 2193 C CA . ARG A 1 280 ? 5.794 -17.928 -12.103 1.00 90.75 280 ARG A CA 1
ATOM 2194 C C . ARG A 1 280 ? 4.835 -17.918 -10.905 1.00 90.75 280 ARG A C 1
ATOM 2196 O O . ARG A 1 280 ? 5.228 -18.296 -9.808 1.00 90.75 280 ARG A O 1
ATOM 2203 N N . PHE A 1 281 ? 3.583 -17.492 -11.096 1.00 92.62 281 PHE A N 1
ATOM 2204 C CA . PHE A 1 281 ? 2.586 -17.536 -10.024 1.00 92.62 281 PHE A CA 1
ATOM 2205 C C . PHE A 1 281 ? 2.082 -18.960 -9.735 1.00 92.62 281 PHE A C 1
ATOM 2207 O O . PHE A 1 281 ? 1.874 -19.286 -8.571 1.00 92.62 281 PHE A O 1
ATOM 2214 N N . LEU A 1 282 ? 1.946 -19.826 -10.749 1.00 89.69 282 LEU A N 1
ATOM 2215 C CA . LEU A 1 282 ? 1.673 -21.256 -10.537 1.00 89.69 282 LEU A CA 1
ATOM 2216 C C . LEU A 1 282 ? 2.777 -21.920 -9.708 1.00 89.69 282 LEU A C 1
ATOM 2218 O O . LEU A 1 282 ? 2.459 -22.637 -8.764 1.00 89.69 282 LEU A O 1
ATOM 2222 N N . ASP A 1 283 ? 4.044 -21.649 -10.032 1.00 87.69 283 ASP A N 1
ATOM 2223 C CA . ASP A 1 283 ? 5.197 -22.201 -9.315 1.00 87.69 283 ASP A CA 1
ATOM 2224 C C . ASP A 1 283 ? 5.178 -21.797 -7.831 1.00 87.69 283 ASP A C 1
ATOM 2226 O O . ASP A 1 283 ? 5.423 -22.638 -6.969 1.00 87.69 283 ASP A O 1
ATOM 2230 N N . GLU A 1 284 ? 4.832 -20.537 -7.530 1.00 87.94 284 GLU A N 1
ATOM 2231 C CA . GLU A 1 284 ? 4.678 -20.026 -6.158 1.00 87.94 284 GLU A CA 1
ATOM 2232 C C . GLU A 1 284 ? 3.485 -20.644 -5.408 1.00 87.94 284 GLU A C 1
ATOM 2234 O O . GLU A 1 284 ? 3.599 -20.957 -4.223 1.00 87.94 284 GLU A O 1
ATOM 2239 N N . LEU A 1 285 ? 2.346 -20.858 -6.076 1.00 87.19 285 LEU A N 1
ATOM 2240 C CA . LEU A 1 285 ? 1.181 -21.509 -5.465 1.00 87.19 285 LEU A CA 1
ATOM 2241 C C . LEU A 1 285 ? 1.420 -23.006 -5.211 1.00 87.19 285 LEU A C 1
ATOM 2243 O O . LEU A 1 285 ? 0.987 -23.539 -4.188 1.00 87.19 285 LEU A O 1
ATOM 2247 N N . ASP A 1 286 ? 2.154 -23.687 -6.092 1.00 84.06 286 ASP A N 1
ATOM 2248 C CA . ASP A 1 286 ? 2.573 -25.074 -5.878 1.00 84.06 286 ASP A CA 1
ATOM 2249 C C . ASP A 1 286 ? 3.576 -25.213 -4.703 1.00 84.06 286 ASP A C 1
ATOM 2251 O O . ASP A 1 286 ? 3.696 -26.307 -4.147 1.00 84.06 286 ASP A O 1
ATOM 2255 N N . GLU A 1 287 ? 4.219 -24.132 -4.223 1.00 81.88 287 GLU A N 1
ATOM 2256 C CA . GLU A 1 287 ? 4.988 -24.146 -2.958 1.00 81.88 287 GLU A CA 1
ATOM 2257 C C . GLU A 1 287 ? 4.100 -24.259 -1.706 1.00 81.88 287 GLU A C 1
ATOM 2259 O O . GLU A 1 287 ? 4.575 -24.672 -0.646 1.00 81.88 287 GLU A O 1
ATOM 2264 N N . GLU A 1 288 ? 2.805 -23.936 -1.799 1.00 81.12 288 GLU A N 1
ATOM 2265 C CA . GLU A 1 288 ? 1.867 -24.106 -0.684 1.00 81.12 288 GLU A CA 1
ATOM 2266 C C . GLU A 1 288 ? 1.515 -25.580 -0.427 1.00 81.12 288 GLU A C 1
ATOM 2268 O O . GLU A 1 288 ? 1.016 -25.916 0.659 1.00 81.12 288 GLU A O 1
ATOM 2273 N N . LEU A 1 289 ? 1.740 -26.459 -1.409 1.00 76.69 289 LEU A N 1
ATOM 2274 C CA . LEU A 1 289 ? 1.384 -27.874 -1.346 1.00 76.69 289 LEU A CA 1
ATOM 2275 C C . LEU A 1 289 ? 2.272 -28.626 -0.332 1.00 76.69 289 LEU A C 1
ATOM 2277 O O . LEU A 1 289 ? 3.480 -28.404 -0.265 1.00 76.69 289 LEU A O 1
ATOM 2281 N N . PRO A 1 290 ? 1.707 -29.552 0.467 1.00 64.50 290 PRO A N 1
ATOM 2282 C CA . PRO A 1 290 ? 2.425 -30.194 1.575 1.00 64.50 290 PRO A CA 1
ATOM 2283 C C . PRO A 1 290 ? 3.536 -31.171 1.147 1.00 64.50 290 PRO A C 1
ATOM 2285 O O . PRO A 1 290 ? 4.298 -31.621 2.000 1.00 64.50 290 PRO A O 1
ATOM 2288 N N . ASP A 1 291 ? 3.624 -31.516 -0.141 1.00 60.84 291 ASP A N 1
ATOM 2289 C CA . ASP A 1 291 ? 4.436 -32.628 -0.656 1.00 60.84 291 ASP A CA 1
ATOM 2290 C C . ASP A 1 291 ? 5.814 -32.207 -1.226 1.00 60.84 291 ASP A C 1
ATOM 2292 O O . ASP A 1 291 ? 6.598 -33.071 -1.645 1.00 60.84 291 ASP A O 1
ATOM 2296 N N . ARG A 1 292 ? 6.152 -30.903 -1.225 1.00 50.47 292 ARG A N 1
ATOM 2297 C CA . ARG A 1 292 ? 7.390 -30.374 -1.834 1.00 50.47 292 ARG A CA 1
ATOM 2298 C C . ARG A 1 292 ? 8.638 -30.653 -0.981 1.00 50.47 292 ARG A C 1
ATOM 2300 O O . ARG A 1 292 ? 9.168 -29.800 -0.277 1.00 50.47 292 ARG A O 1
ATOM 2307 N N . GLY A 1 293 ? 9.095 -31.897 -1.067 1.00 46.28 293 GLY A N 1
ATOM 2308 C CA . GLY A 1 293 ? 10.306 -32.419 -0.422 1.00 46.28 293 GLY A CA 1
ATOM 2309 C C . GLY A 1 293 ? 10.628 -33.876 -0.776 1.00 46.28 293 GLY A C 1
ATOM 2310 O O . GLY A 1 293 ? 11.619 -34.416 -0.295 1.00 46.28 293 GLY A O 1
ATOM 2311 N N . THR A 1 294 ? 9.803 -34.521 -1.607 1.00 52.69 294 THR A N 1
ATOM 2312 C CA . THR A 1 294 ? 10.091 -35.833 -2.204 1.00 52.69 294 THR A CA 1
ATOM 2313 C C . THR A 1 294 ? 10.572 -35.658 -3.646 1.00 52.69 294 THR A C 1
ATOM 2315 O O . THR A 1 294 ? 10.032 -34.821 -4.370 1.00 52.69 294 THR A O 1
ATOM 2318 N N . ASP A 1 295 ? 11.541 -36.470 -4.089 1.00 45.09 295 ASP A N 1
ATOM 2319 C CA . ASP A 1 295 ? 12.117 -36.407 -5.451 1.00 45.09 295 ASP A CA 1
ATOM 2320 C C . ASP A 1 295 ? 11.053 -36.463 -6.568 1.00 45.09 295 ASP A C 1
ATOM 2322 O O . ASP A 1 295 ? 11.238 -35.905 -7.648 1.00 45.09 295 ASP A O 1
ATOM 2326 N N . ALA A 1 296 ? 9.897 -37.074 -6.286 1.00 46.94 296 ALA A N 1
ATOM 2327 C CA . ALA A 1 296 ? 8.754 -37.173 -7.190 1.00 46.94 296 ALA A CA 1
ATOM 2328 C C . ALA A 1 296 ? 8.130 -35.821 -7.602 1.00 46.94 296 ALA A C 1
ATOM 2330 O O . ALA A 1 296 ? 7.452 -35.779 -8.624 1.00 46.94 296 ALA A O 1
ATOM 2331 N N . MET A 1 297 ? 8.347 -34.734 -6.846 1.00 50.22 297 MET A N 1
ATOM 2332 C CA . MET A 1 297 ? 7.925 -33.370 -7.219 1.00 50.22 297 MET A CA 1
ATOM 2333 C C . MET A 1 297 ? 9.039 -32.519 -7.846 1.00 50.22 297 MET A C 1
ATOM 2335 O O . MET A 1 297 ? 8.757 -31.437 -8.352 1.00 50.22 297 MET A O 1
ATOM 2339 N N . VAL A 1 298 ? 10.294 -32.974 -7.800 1.00 46.41 298 VAL A N 1
ATOM 2340 C CA . VAL A 1 298 ? 11.441 -32.251 -8.384 1.00 46.41 298 VAL A CA 1
ATOM 2341 C C . VAL A 1 298 ? 11.612 -32.594 -9.872 1.00 46.41 298 VAL A C 1
ATOM 2343 O O . VAL A 1 298 ? 12.202 -31.821 -10.620 1.00 46.41 298 VAL A O 1
ATOM 2346 N N . ALA A 1 299 ? 11.055 -33.723 -10.320 1.00 42.38 299 ALA A N 1
ATOM 2347 C CA . ALA A 1 299 ? 10.931 -34.066 -11.733 1.00 42.38 299 ALA A CA 1
ATOM 2348 C C . ALA A 1 299 ? 9.705 -33.389 -12.384 1.00 42.38 299 ALA A C 1
ATOM 2350 O O . ALA A 1 299 ? 8.624 -33.350 -11.792 1.00 42.38 299 ALA A O 1
ATOM 2351 N N . ASP A 1 300 ? 9.883 -32.907 -13.620 1.00 45.50 300 ASP A N 1
ATOM 2352 C CA . ASP A 1 300 ? 8.917 -32.132 -14.417 1.00 45.50 300 ASP A CA 1
ATOM 2353 C C . ASP A 1 300 ? 7.447 -32.577 -14.271 1.00 45.50 300 ASP A C 1
ATOM 2355 O O . ASP A 1 300 ? 7.035 -33.628 -14.771 1.00 45.50 300 ASP A O 1
ATOM 2359 N N . GLY A 1 301 ? 6.625 -31.725 -13.649 1.00 49.00 301 GLY A N 1
ATOM 2360 C CA . GLY A 1 301 ? 5.170 -31.903 -13.588 1.00 49.00 301 GLY A CA 1
ATOM 2361 C C . GLY A 1 301 ? 4.682 -33.026 -12.665 1.00 49.00 301 GLY A C 1
ATOM 2362 O O . GLY A 1 301 ? 3.607 -33.579 -12.909 1.00 49.00 301 GLY A O 1
ATOM 2363 N N . GLY A 1 302 ? 5.449 -33.378 -11.628 1.00 51.66 302 GLY A N 1
ATOM 2364 C CA . GLY A 1 302 ? 5.073 -34.379 -10.628 1.00 51.66 302 GLY A CA 1
ATOM 2365 C C . GLY A 1 302 ? 3.722 -34.118 -9.941 1.00 51.66 302 GLY A C 1
ATOM 2366 O O . GLY A 1 302 ? 3.404 -33.002 -9.518 1.00 51.66 302 GLY A O 1
ATOM 2367 N N . THR A 1 303 ? 2.911 -35.169 -9.795 1.00 54.44 303 THR A N 1
ATOM 2368 C CA . THR A 1 303 ? 1.641 -35.110 -9.055 1.00 54.44 303 THR A CA 1
ATOM 2369 C C . THR A 1 303 ? 1.869 -35.186 -7.543 1.00 54.44 303 THR A C 1
ATOM 2371 O O . THR A 1 303 ? 2.585 -36.094 -7.105 1.00 54.44 303 THR A O 1
ATOM 2374 N N . PRO A 1 304 ? 1.199 -34.357 -6.719 1.00 55.50 304 PRO A N 1
ATOM 2375 C CA . PRO A 1 304 ? 1.092 -34.636 -5.290 1.00 55.50 304 PRO A CA 1
ATOM 2376 C C . PRO A 1 304 ? 0.442 -36.005 -5.074 1.00 55.50 304 PRO A C 1
ATOM 2378 O O . PRO A 1 304 ? -0.643 -36.275 -5.587 1.00 55.50 304 PRO A O 1
ATOM 2381 N N . SER A 1 305 ? 1.114 -36.883 -4.329 1.00 53.47 305 SER A N 1
ATOM 2382 C CA . SER A 1 305 ? 0.617 -38.234 -4.040 1.00 53.47 305 SER A CA 1
ATOM 2383 C C . SER A 1 305 ? -0.203 -38.311 -2.751 1.00 53.47 305 SER A C 1
ATOM 2385 O O . SER A 1 305 ? -0.860 -39.325 -2.518 1.00 53.47 305 SER A O 1
ATOM 2387 N N . ARG A 1 306 ? -0.170 -37.262 -1.912 1.00 54.69 306 ARG A N 1
ATOM 2388 C CA . ARG A 1 306 ? -0.812 -37.236 -0.585 1.00 54.69 306 ARG A CA 1
ATOM 2389 C C . ARG A 1 306 ? -1.782 -36.070 -0.387 1.00 54.69 306 ARG A C 1
ATOM 2391 O O . ARG A 1 306 ? -2.326 -35.926 0.705 1.00 54.69 306 ARG A O 1
ATOM 2398 N N . SER A 1 307 ? -1.995 -35.237 -1.405 1.00 64.31 307 SER A N 1
ATOM 2399 C CA . SER A 1 307 ? -2.877 -34.070 -1.331 1.00 64.31 307 SER A CA 1
ATOM 2400 C C . SER A 1 307 ? -3.744 -33.914 -2.583 1.00 64.31 307 SER A C 1
ATOM 2402 O O . SER A 1 307 ? -3.341 -34.269 -3.688 1.00 64.31 307 SER A O 1
ATOM 2404 N N . ASN A 1 308 ? -4.939 -33.337 -2.413 1.00 70.62 308 ASN A N 1
ATOM 2405 C CA . ASN A 1 308 ? -5.983 -33.217 -3.446 1.00 70.62 308 ASN A CA 1
ATOM 2406 C C . ASN A 1 308 ? -5.637 -32.244 -4.601 1.00 70.62 308 ASN A C 1
ATOM 2408 O O . ASN A 1 308 ? -6.524 -31.836 -5.348 1.00 70.62 308 ASN A O 1
ATOM 2412 N N . GLY A 1 309 ? -4.377 -31.813 -4.735 1.00 72.06 309 GLY A N 1
ATOM 2413 C CA . GLY A 1 309 ? -3.923 -30.880 -5.774 1.00 72.06 309 GLY A CA 1
ATOM 2414 C C . GLY A 1 309 ? -4.547 -29.480 -5.718 1.00 72.06 309 GLY A C 1
ATOM 2415 O O . GLY A 1 309 ? -4.495 -28.763 -6.713 1.00 72.06 309 GLY A O 1
ATOM 2416 N N . GLN A 1 310 ? -5.152 -29.097 -4.591 1.00 80.50 310 GLN A N 1
ATOM 2417 C CA . GLN A 1 310 ? -5.702 -27.760 -4.355 1.00 80.50 310 GLN A CA 1
ATOM 2418 C C . GLN A 1 310 ? -4.715 -26.917 -3.541 1.00 80.50 310 GLN A C 1
ATOM 2420 O O . GLN A 1 310 ? -4.147 -27.401 -2.560 1.00 80.50 310 GLN A O 1
ATOM 2425 N N . TRP A 1 311 ? -4.533 -25.658 -3.939 1.00 85.12 311 TRP A N 1
ATOM 2426 C CA . TRP A 1 311 ? -3.748 -24.678 -3.188 1.00 85.12 311 TRP A CA 1
ATOM 2427 C C . TRP A 1 311 ? -4.505 -24.214 -1.932 1.00 85.12 311 TRP A C 1
ATOM 2429 O O . TRP A 1 311 ? -5.717 -24.417 -1.807 1.00 85.12 311 TRP A O 1
ATOM 2439 N N . LYS A 1 312 ? -3.802 -23.601 -0.974 1.00 82.50 312 LYS A N 1
ATOM 2440 C CA . LYS A 1 312 ? -4.397 -23.141 0.293 1.00 82.50 312 LYS A CA 1
ATOM 2441 C C . LYS A 1 312 ? -5.023 -21.758 0.136 1.00 82.50 312 LYS A C 1
ATOM 2443 O O . LYS A 1 312 ? -6.113 -21.528 0.659 1.00 82.50 312 LYS A O 1
ATOM 2448 N N . SER A 1 313 ? -4.356 -20.862 -0.588 1.00 84.12 313 SER A N 1
ATOM 2449 C CA . SER A 1 313 ? -4.836 -19.504 -0.868 1.00 84.12 313 SER A CA 1
ATOM 2450 C C . SER A 1 313 ? -5.862 -19.448 -2.007 1.00 84.12 313 SER A C 1
ATOM 2452 O O . SER A 1 313 ? -6.833 -18.696 -1.914 1.00 84.12 313 SER A O 1
ATOM 2454 N N . VAL A 1 314 ? -5.683 -20.262 -3.056 1.00 87.25 314 VAL A N 1
ATOM 2455 C CA . VAL A 1 314 ? -6.462 -20.192 -4.305 1.00 87.25 314 VAL A CA 1
ATOM 2456 C C . VAL A 1 314 ? -7.254 -21.477 -4.563 1.00 87.25 314 VAL A C 1
ATOM 2458 O O . VAL A 1 314 ? -6.688 -22.541 -4.803 1.00 87.25 314 VAL A O 1
ATOM 2461 N N . LYS A 1 315 ? -8.586 -21.371 -4.559 1.00 84.25 315 LYS A N 1
ATOM 2462 C CA . LYS A 1 315 ? -9.520 -22.500 -4.729 1.00 84.25 315 LYS A CA 1
ATOM 2463 C C . LYS A 1 315 ? -10.228 -22.521 -6.081 1.00 84.25 315 LYS A C 1
ATOM 2465 O O . LYS A 1 315 ? -10.595 -23.598 -6.546 1.00 84.25 315 LYS A O 1
ATOM 2470 N N . THR A 1 316 ? -10.419 -21.365 -6.718 1.00 88.69 316 THR A N 1
ATOM 2471 C CA . THR A 1 316 ? -11.087 -21.246 -8.026 1.00 88.69 316 THR A CA 1
ATOM 2472 C C . THR A 1 316 ? -10.195 -20.564 -9.056 1.00 88.69 316 THR A C 1
ATOM 2474 O O . THR A 1 316 ? -9.191 -19.929 -8.731 1.00 88.69 316 THR A O 1
ATOM 2477 N N . LEU A 1 317 ? -10.565 -20.709 -10.328 1.00 87.50 317 LEU A N 1
ATOM 2478 C CA . LEU A 1 317 ? -9.835 -20.101 -11.434 1.00 87.50 317 LEU A CA 1
ATOM 2479 C C . LEU A 1 317 ? -10.056 -18.582 -11.521 1.00 87.50 317 LEU A C 1
ATOM 2481 O O . LEU A 1 317 ? -9.137 -17.859 -11.888 1.00 87.50 317 LEU A O 1
ATOM 2485 N N . ASP A 1 318 ? -11.228 -18.091 -11.118 1.00 88.31 318 ASP A N 1
ATOM 2486 C CA . ASP A 1 318 ? -11.491 -16.651 -11.017 1.00 88.31 318 ASP A CA 1
ATOM 2487 C C . ASP A 1 318 ? -10.612 -16.024 -9.924 1.00 88.31 318 ASP A C 1
ATOM 2489 O O . ASP A 1 318 ? -9.917 -15.040 -10.169 1.00 88.31 318 ASP A O 1
ATOM 2493 N N . GLN A 1 319 ? -10.518 -16.682 -8.762 1.00 90.06 319 GLN A N 1
ATOM 2494 C CA . GLN A 1 319 ? -9.656 -16.266 -7.654 1.00 90.06 319 GLN A CA 1
ATOM 2495 C C . GLN A 1 319 ? -8.162 -16.275 -8.043 1.00 90.06 319 GLN A C 1
ATOM 2497 O O . GLN A 1 319 ? -7.400 -15.418 -7.599 1.00 90.06 319 GLN A O 1
ATOM 2502 N N . PHE A 1 320 ? -7.726 -17.195 -8.917 1.00 93.00 320 PHE A N 1
ATOM 2503 C CA . PHE A 1 320 ? -6.377 -17.158 -9.503 1.00 93.00 320 PHE A CA 1
ATOM 2504 C C . PHE A 1 320 ? -6.143 -15.857 -10.289 1.00 93.00 320 PHE A C 1
ATOM 2506 O O . PHE A 1 320 ? -5.103 -15.218 -10.125 1.00 93.00 320 PHE A O 1
ATOM 2513 N N . TRP A 1 321 ? -7.108 -15.426 -11.108 1.00 91.56 321 TRP A N 1
ATOM 2514 C CA . TRP A 1 321 ? -6.998 -14.185 -11.884 1.00 91.56 321 TRP A CA 1
ATOM 2515 C C . TRP A 1 321 ? -7.130 -12.913 -11.036 1.00 91.56 321 TRP A C 1
ATOM 2517 O O . TRP A 1 321 ? -6.472 -11.917 -11.344 1.00 91.56 321 TRP A O 1
ATOM 2527 N N . GLU A 1 322 ? -7.896 -12.952 -9.945 1.00 90.44 322 GLU A N 1
ATOM 2528 C CA . GLU A 1 322 ? -7.918 -11.889 -8.933 1.00 90.44 322 GLU A CA 1
ATOM 2529 C C . GLU A 1 322 ? -6.551 -11.746 -8.252 1.00 90.44 322 GLU A C 1
ATOM 2531 O O . GLU A 1 322 ? -5.983 -10.654 -8.234 1.00 90.44 322 GLU A O 1
ATOM 2536 N N . PHE A 1 323 ? -5.951 -12.839 -7.765 1.00 90.94 323 PHE A N 1
ATOM 2537 C CA . PHE A 1 323 ? -4.620 -12.770 -7.154 1.00 90.94 323 PHE A CA 1
ATOM 2538 C C . PHE A 1 323 ? -3.508 -12.418 -8.149 1.00 90.94 323 PHE A C 1
ATOM 2540 O O . PHE A 1 323 ? -2.564 -11.715 -7.774 1.00 90.94 323 PHE A O 1
ATOM 2547 N N . MET A 1 324 ? -3.649 -12.792 -9.427 1.00 89.56 324 MET A N 1
ATOM 2548 C CA . MET A 1 324 ? -2.763 -12.329 -10.503 1.00 89.56 324 MET A CA 1
ATOM 2549 C C . MET A 1 324 ? -2.711 -10.795 -10.624 1.00 89.56 324 MET A C 1
ATOM 2551 O O . MET A 1 324 ? -1.677 -10.265 -11.028 1.00 89.56 324 MET A O 1
ATOM 2555 N N . ALA A 1 325 ? -3.765 -10.066 -10.234 1.00 90.44 325 ALA A N 1
ATOM 2556 C CA . ALA A 1 325 ? -3.784 -8.600 -10.256 1.00 90.44 325 ALA A CA 1
ATOM 2557 C C . ALA A 1 325 ? -2.835 -7.962 -9.224 1.00 90.44 325 ALA A C 1
ATOM 2559 O O . ALA A 1 325 ? -2.244 -6.915 -9.481 1.00 90.44 325 ALA A O 1
ATOM 2560 N N . PHE A 1 326 ? -2.640 -8.607 -8.070 1.00 88.56 326 PHE A N 1
ATOM 2561 C CA . PHE A 1 326 ? -1.788 -8.095 -6.988 1.00 88.56 326 PHE A CA 1
ATOM 2562 C C . PHE A 1 326 ? -0.295 -8.418 -7.177 1.00 88.56 326 PHE A C 1
ATOM 2564 O O . PHE A 1 326 ? 0.545 -7.983 -6.388 1.00 88.56 326 PHE A O 1
ATOM 2571 N N . ARG A 1 327 ? 0.061 -9.160 -8.233 1.00 87.38 327 ARG A N 1
ATOM 2572 C CA . ARG A 1 327 ? 1.445 -9.528 -8.571 1.00 87.38 327 ARG A CA 1
ATOM 2573 C C . ARG A 1 327 ? 2.271 -8.307 -8.975 1.00 87.38 327 ARG A C 1
ATOM 2575 O O . ARG A 1 327 ? 1.736 -7.316 -9.473 1.00 87.38 327 ARG A O 1
ATOM 2582 N N . GLN A 1 328 ? 3.593 -8.365 -8.809 1.00 86.00 328 GLN A N 1
ATOM 2583 C CA . GLN A 1 328 ? 4.493 -7.246 -9.139 1.00 86.00 328 GLN A CA 1
ATOM 2584 C C . GLN A 1 328 ? 4.404 -6.840 -10.623 1.00 86.00 328 GLN A C 1
ATOM 2586 O O . GLN A 1 328 ? 4.606 -5.679 -10.978 1.00 86.00 328 GLN A O 1
ATOM 2591 N N . GLU A 1 329 ? 4.099 -7.795 -11.496 1.00 84.88 329 GLU A N 1
ATOM 2592 C CA . GLU A 1 329 ? 3.949 -7.604 -12.932 1.00 84.88 329 GLU A CA 1
ATOM 2593 C C . GLU A 1 329 ? 2.649 -6.880 -13.321 1.00 84.88 329 GLU A C 1
ATOM 2595 O O . GLU A 1 329 ? 2.652 -6.187 -14.335 1.00 84.88 329 GLU A O 1
ATOM 2600 N N . CYS A 1 330 ? 1.583 -6.998 -12.518 1.00 85.44 330 CYS A N 1
ATOM 2601 C CA . CYS A 1 330 ? 0.238 -6.469 -12.809 1.00 85.44 330 CYS A CA 1
ATOM 2602 C C . CYS A 1 330 ? -0.200 -5.316 -11.881 1.00 85.44 330 CYS A C 1
ATOM 2604 O O . CYS A 1 330 ? -1.309 -4.803 -12.011 1.00 85.44 330 CYS A O 1
ATOM 2606 N N . SER A 1 331 ? 0.654 -4.913 -10.937 1.00 82.12 331 SER A N 1
ATOM 2607 C CA . SER A 1 331 ? 0.371 -3.883 -9.932 1.00 82.12 331 SER A CA 1
ATOM 2608 C C . SER A 1 331 ? 1.281 -2.655 -10.082 1.00 82.12 331 SER A C 1
ATOM 2610 O O . SER A 1 331 ? 2.106 -2.553 -10.992 1.00 82.12 331 SER A O 1
ATOM 2612 N N . SER A 1 332 ? 1.123 -1.666 -9.193 1.00 80.81 332 SER A N 1
ATOM 2613 C CA . SER A 1 332 ? 1.928 -0.427 -9.182 1.00 80.81 332 SER A CA 1
ATOM 2614 C C . SER A 1 332 ? 1.923 0.355 -10.510 1.00 80.81 332 SER A C 1
ATOM 2616 O O . SER A 1 332 ? 2.888 1.039 -10.842 1.00 80.81 332 SER A O 1
ATOM 2618 N N . GLY A 1 333 ? 0.827 0.262 -11.272 1.00 80.75 333 GLY A N 1
ATOM 2619 C CA . GLY A 1 333 ? 0.636 0.961 -12.548 1.00 80.75 333 GLY A CA 1
ATOM 2620 C C . GLY A 1 333 ? 1.128 0.213 -13.793 1.00 80.75 333 GLY A C 1
ATOM 2621 O O . GLY A 1 333 ? 0.881 0.700 -14.896 1.00 80.75 333 GLY A O 1
ATOM 2622 N N . ARG A 1 334 ? 1.766 -0.955 -13.634 1.00 86.69 334 ARG A N 1
ATOM 2623 C CA . ARG A 1 334 ? 2.056 -1.891 -14.734 1.00 86.69 334 ARG A CA 1
ATOM 2624 C C . ARG A 1 334 ? 0.819 -2.722 -15.060 1.00 86.69 334 ARG A C 1
ATOM 2626 O O . ARG A 1 334 ? -0.001 -2.946 -14.174 1.00 86.69 334 ARG A O 1
ATOM 2633 N N . ILE A 1 335 ? 0.687 -3.188 -16.301 1.00 91.00 335 ILE A N 1
ATOM 2634 C CA . ILE A 1 335 ? -0.351 -4.164 -16.681 1.00 91.00 335 ILE A CA 1
ATOM 2635 C C . ILE A 1 335 ? 0.233 -5.273 -17.560 1.00 91.00 335 ILE A C 1
ATOM 2637 O O . ILE A 1 335 ? 1.167 -5.043 -18.322 1.00 91.00 335 ILE A O 1
ATOM 2641 N N . VAL A 1 336 ? -0.361 -6.466 -17.501 1.00 94.19 336 VAL A N 1
ATOM 2642 C CA . VAL A 1 336 ? -0.062 -7.568 -18.427 1.00 94.19 336 VAL A CA 1
ATOM 2643 C C . VAL A 1 336 ? -1.359 -8.023 -19.080 1.00 94.19 336 VAL A C 1
ATOM 2645 O O . VAL A 1 336 ? -2.324 -8.330 -18.385 1.00 94.19 336 VAL A O 1
ATOM 2648 N N . GLY A 1 337 ? -1.397 -8.060 -20.412 1.00 94.56 337 GLY A N 1
ATOM 2649 C CA . GLY A 1 337 ? -2.528 -8.621 -21.154 1.00 94.56 337 GLY A CA 1
ATOM 2650 C C . GLY A 1 337 ? -2.241 -10.049 -21.592 1.00 94.56 337 GLY A C 1
ATOM 2651 O O . GLY A 1 337 ? -1.346 -10.266 -22.406 1.00 94.56 337 GLY A O 1
ATOM 2652 N N . PHE A 1 338 ? -3.007 -11.011 -21.088 1.00 95.44 338 PHE A N 1
ATOM 2653 C CA . PHE A 1 338 ? -2.979 -12.401 -21.537 1.00 95.44 338 PHE A CA 1
ATOM 2654 C C . PHE A 1 338 ? -3.963 -12.570 -22.689 1.00 95.44 338 PHE A C 1
ATOM 2656 O O . PHE A 1 338 ? -5.148 -12.257 -22.548 1.00 95.44 338 PHE A O 1
ATOM 2663 N N . ILE A 1 339 ? -3.462 -13.020 -23.837 1.00 95.69 339 ILE A N 1
ATOM 2664 C CA . ILE A 1 339 ? -4.222 -13.109 -25.082 1.00 95.69 339 ILE A CA 1
ATOM 2665 C C . ILE A 1 339 ? -4.212 -14.550 -25.577 1.00 95.69 339 ILE A C 1
ATOM 2667 O O . ILE A 1 339 ? -3.152 -15.166 -25.691 1.00 95.69 339 ILE A O 1
ATOM 2671 N N . TRP A 1 340 ? -5.393 -15.049 -25.937 1.00 95.69 340 TRP A N 1
ATOM 2672 C CA . TRP A 1 340 ? -5.565 -16.323 -26.625 1.00 95.69 340 TRP A CA 1
ATOM 2673 C C . TRP A 1 340 ? -6.432 -16.142 -27.871 1.00 95.69 340 TRP A C 1
ATOM 2675 O O . TRP A 1 340 ? -7.460 -15.471 -27.824 1.00 95.69 340 TRP A O 1
ATOM 2685 N N . VAL A 1 341 ? -6.068 -16.791 -28.971 1.00 94.12 341 VAL A N 1
ATOM 2686 C CA . VAL A 1 341 ? -6.946 -17.008 -30.125 1.00 94.12 341 VAL A CA 1
ATOM 2687 C C . VAL A 1 341 ? -7.170 -18.505 -30.242 1.00 94.12 341 VAL A C 1
ATOM 2689 O O . VAL A 1 341 ? -6.225 -19.252 -30.482 1.00 94.12 341 VAL A O 1
ATOM 2692 N N . VAL A 1 342 ? -8.411 -18.939 -30.038 1.00 92.50 342 VAL A N 1
ATOM 2693 C CA . VAL A 1 342 ? -8.806 -20.348 -30.113 1.00 92.50 342 VAL A CA 1
ATOM 2694 C C . VAL A 1 342 ? -9.438 -20.595 -31.475 1.00 92.50 342 VAL A C 1
ATOM 2696 O O . VAL A 1 342 ? -10.415 -19.933 -31.826 1.00 92.50 342 VAL A O 1
ATOM 2699 N N . ILE A 1 343 ? -8.879 -21.541 -32.227 1.00 90.62 343 ILE A N 1
ATOM 2700 C CA . ILE A 1 343 ? -9.401 -22.034 -33.501 1.00 90.62 343 ILE A CA 1
ATOM 2701 C C . ILE A 1 343 ? -9.973 -23.432 -33.250 1.00 90.62 343 ILE A C 1
ATOM 2703 O O . ILE A 1 343 ? -9.250 -24.378 -32.913 1.00 90.62 343 ILE A O 1
ATOM 2707 N N . THR A 1 344 ? -11.290 -23.546 -33.395 1.00 86.06 344 THR A N 1
ATOM 2708 C CA . THR A 1 344 ? -12.056 -24.766 -33.145 1.00 86.06 344 THR A CA 1
ATOM 2709 C C . THR A 1 344 ? -12.453 -25.395 -34.487 1.00 86.06 344 THR A C 1
ATOM 2711 O O . THR A 1 344 ? -13.110 -24.734 -35.297 1.00 86.06 344 THR A O 1
ATOM 2714 N N . PRO A 1 345 ? -12.068 -26.654 -34.762 1.00 81.50 345 PRO A N 1
ATOM 2715 C CA . PRO A 1 345 ? -12.491 -27.362 -35.968 1.00 81.50 345 PRO A CA 1
ATOM 2716 C C . PRO A 1 345 ? -13.991 -27.717 -35.907 1.00 81.50 345 PRO A C 1
ATOM 2718 O O . PRO A 1 345 ? -14.557 -27.783 -34.810 1.00 81.50 345 PRO A O 1
ATOM 2721 N N . PRO A 1 346 ? -14.643 -27.990 -37.054 1.00 74.06 346 PRO A N 1
ATOM 2722 C CA . PRO A 1 346 ? -15.998 -28.536 -37.061 1.00 74.06 346 PRO A CA 1
ATOM 2723 C C . PRO A 1 346 ? -16.039 -29.878 -36.313 1.00 74.06 346 PRO A C 1
ATOM 2725 O O . PRO A 1 346 ? -15.102 -30.677 -36.395 1.00 74.06 346 PRO A O 1
ATOM 2728 N N . LYS A 1 347 ? -17.118 -30.121 -35.561 1.00 57.66 347 LYS A N 1
ATOM 2729 C CA . LYS A 1 347 ? -17.309 -31.389 -34.844 1.00 57.66 347 LYS A CA 1
ATOM 2730 C C . LYS A 1 347 ? -17.614 -32.514 -35.845 1.00 57.66 347 LYS A C 1
ATOM 2732 O O . LYS A 1 347 ? -18.490 -32.309 -36.684 1.00 57.66 347 LYS A O 1
ATOM 2737 N N . PRO A 1 348 ? -16.992 -33.701 -35.738 1.00 46.12 348 PRO A N 1
ATOM 2738 C CA . PRO A 1 348 ? -17.526 -34.889 -36.395 1.00 46.12 348 PRO A CA 1
ATOM 2739 C C . PRO A 1 348 ? -18.898 -35.240 -35.797 1.00 46.12 348 PRO A C 1
ATOM 2741 O O . PRO A 1 348 ? -19.153 -35.008 -34.615 1.00 46.12 348 PRO A O 1
ATOM 2744 N N . SER A 1 349 ? -19.789 -35.794 -36.618 1.00 34.16 349 SER A N 1
ATOM 2745 C CA . SER A 1 349 ? -21.178 -36.128 -36.263 1.00 34.16 349 SER A CA 1
ATOM 2746 C C . SER A 1 349 ? -21.337 -37.403 -35.423 1.00 34.16 349 SER A C 1
ATOM 2748 O O . SER A 1 349 ? -22.460 -37.831 -35.171 1.00 34.16 349 SER A O 1
ATOM 2750 N N . ILE A 1 350 ? -20.229 -38.007 -34.991 1.00 34.56 350 ILE A N 1
ATOM 2751 C CA . ILE A 1 350 ? -20.181 -39.232 -34.191 1.00 34.56 350 ILE A CA 1
ATOM 2752 C C . ILE A 1 350 ? -19.359 -38.914 -32.934 1.00 34.56 350 ILE A C 1
ATOM 2754 O O . ILE A 1 350 ? -18.243 -38.404 -33.077 1.00 34.56 350 ILE A O 1
ATOM 2758 N N . PRO A 1 351 ? -19.867 -39.171 -31.715 1.00 35.09 351 PRO A N 1
ATOM 2759 C CA . PRO A 1 351 ? -19.035 -39.155 -30.521 1.00 35.09 351 PRO A CA 1
ATOM 2760 C C . PRO A 1 351 ? -18.039 -40.316 -30.610 1.00 35.09 351 PRO A C 1
ATOM 2762 O O . PRO A 1 351 ? -18.457 -41.470 -30.661 1.00 35.09 351 PRO A O 1
ATOM 2765 N N . GLU A 1 352 ? -16.735 -40.032 -30.625 1.00 32.31 352 GLU A N 1
ATOM 2766 C CA . GLU A 1 352 ? -15.761 -41.051 -30.222 1.00 32.31 352 GLU A CA 1
ATOM 2767 C C . GLU A 1 352 ? -16.015 -41.334 -28.736 1.00 32.31 352 GLU A C 1
ATOM 2769 O O . GLU A 1 352 ? -15.980 -40.412 -27.917 1.00 32.31 352 GLU A O 1
ATOM 2774 N N . GLU A 1 353 ? -16.342 -42.581 -28.399 1.00 31.62 353 GLU A N 1
ATOM 2775 C CA . GLU A 1 353 ? -16.488 -43.008 -27.009 1.00 31.62 353 GLU A CA 1
ATOM 2776 C C . GLU A 1 353 ? -15.121 -42.908 -26.312 1.00 31.62 353 GLU A C 1
ATOM 2778 O O . GLU A 1 353 ? -14.113 -43.394 -26.831 1.00 31.62 353 GLU A O 1
ATOM 2783 N N . ASP A 1 354 ? -15.075 -42.256 -25.145 1.00 32.84 354 ASP A N 1
ATOM 2784 C CA . ASP A 1 354 ? -13.847 -42.109 -24.359 1.00 32.84 354 ASP A CA 1
ATOM 2785 C C . ASP A 1 354 ? -13.399 -43.479 -23.801 1.00 32.84 354 ASP A C 1
ATOM 2787 O O . ASP A 1 354 ? -13.797 -43.903 -22.712 1.00 32.84 354 ASP A O 1
ATOM 2791 N N . GLU A 1 355 ? -12.533 -44.162 -24.554 1.00 33.72 355 GLU A N 1
ATOM 2792 C CA . GLU A 1 355 ? -11.717 -45.309 -24.128 1.00 33.72 355 GLU A CA 1
ATOM 2793 C C . GLU A 1 355 ? -10.718 -44.887 -23.025 1.00 33.72 355 GLU A C 1
ATOM 2795 O O . GLU A 1 355 ? -9.523 -44.708 -23.257 1.00 33.72 355 GLU A O 1
ATOM 2800 N N . ASP A 1 356 ? -11.229 -44.727 -21.801 1.00 30.17 356 ASP A N 1
ATOM 2801 C CA . ASP A 1 356 ? -10.457 -44.661 -20.550 1.00 30.17 356 ASP A CA 1
ATOM 2802 C C . ASP A 1 356 ? -11.149 -45.524 -19.462 1.00 30.17 356 ASP A C 1
ATOM 2804 O O . ASP A 1 356 ? -11.590 -45.065 -18.402 1.00 30.17 356 ASP A O 1
ATOM 2808 N N . GLN A 1 357 ? -11.257 -46.835 -19.721 1.00 26.89 357 GLN A N 1
ATOM 2809 C CA . GLN A 1 357 ? -11.577 -47.819 -18.679 1.00 26.89 357 GLN A CA 1
ATOM 2810 C C . GLN A 1 357 ? -10.355 -48.082 -17.783 1.00 26.89 357 GLN A C 1
ATOM 2812 O O . GLN A 1 357 ? -9.441 -48.780 -18.206 1.00 26.89 357 GLN A O 1
ATOM 2817 N N . LEU A 1 358 ? -10.373 -47.573 -16.540 1.00 25.06 358 LEU A N 1
ATOM 2818 C CA . LEU A 1 358 ? -9.733 -48.094 -15.302 1.00 25.06 358 LEU A CA 1
ATOM 2819 C C . LEU A 1 358 ? -9.686 -46.946 -14.261 1.00 25.06 358 LEU A C 1
ATOM 2821 O O . LEU A 1 358 ? -9.049 -45.931 -14.505 1.00 25.06 358 LEU A O 1
ATOM 2825 N N . SER A 1 359 ? -10.278 -47.010 -13.065 1.00 26.80 359 SER A N 1
ATOM 2826 C CA . SER A 1 359 ? -11.072 -48.062 -12.418 1.00 26.80 359 SER A CA 1
ATOM 2827 C C . SER A 1 359 ? -12.010 -47.449 -11.357 1.00 26.80 359 SER A C 1
ATOM 2829 O O . SER A 1 359 ? -11.568 -46.853 -10.376 1.00 26.80 359 SER A O 1
ATOM 2831 N N . ARG A 1 360 ? -13.332 -47.616 -11.511 1.00 28.09 360 ARG A N 1
ATOM 2832 C CA . ARG A 1 360 ? -14.328 -47.211 -10.497 1.00 28.09 360 ARG A CA 1
ATOM 2833 C C . ARG A 1 360 ? -14.567 -48.336 -9.481 1.00 28.09 360 ARG A C 1
ATOM 2835 O O . ARG A 1 360 ? -15.491 -49.121 -9.655 1.00 28.09 360 ARG A O 1
ATOM 2842 N N . GLN A 1 361 ? -13.789 -48.380 -8.398 1.00 25.75 361 GLN A N 1
ATOM 2843 C CA . GLN A 1 361 ? -14.132 -49.149 -7.188 1.00 25.75 361 GLN A CA 1
ATOM 2844 C C . GLN A 1 361 ? -13.677 -48.430 -5.907 1.00 25.75 361 GLN A C 1
ATOM 2846 O O . GLN A 1 361 ? -12.639 -48.739 -5.330 1.00 25.75 361 GLN A O 1
ATOM 2851 N N . SER A 1 362 ? -14.469 -47.452 -5.462 1.00 25.17 362 SER A N 1
ATOM 2852 C CA . SER A 1 362 ? -14.776 -47.200 -4.039 1.00 25.17 362 SER A CA 1
ATOM 2853 C C . SER A 1 362 ? -15.662 -45.955 -3.908 1.00 25.17 362 SER A C 1
ATOM 2855 O O . SER A 1 362 ? -15.166 -44.843 -4.024 1.00 25.17 362 SER A O 1
ATOM 2857 N N . LEU A 1 363 ? -16.974 -46.160 -3.711 1.00 28.23 363 LEU A N 1
ATOM 2858 C CA . LEU A 1 363 ? -17.915 -45.306 -2.948 1.00 28.23 363 LEU A CA 1
ATOM 2859 C C . LEU A 1 363 ? -19.377 -45.690 -3.251 1.00 28.23 363 LEU A C 1
ATOM 2861 O O . LEU A 1 363 ? -20.110 -44.984 -3.938 1.00 28.23 363 LEU A O 1
ATOM 2865 N N . SER A 1 364 ? -19.813 -46.834 -2.729 1.00 24.17 364 SER A N 1
ATOM 2866 C CA . SER A 1 364 ? -21.187 -47.054 -2.246 1.00 24.17 364 SER A CA 1
ATOM 2867 C C . SER A 1 364 ? -21.260 -48.416 -1.556 1.00 24.17 364 SER A C 1
ATOM 2869 O O . SER A 1 364 ? -20.618 -49.360 -2.004 1.00 24.17 364 SER A O 1
ATOM 2871 N N . GLN A 1 365 ? -22.059 -48.479 -0.484 1.00 25.28 365 GLN A N 1
ATOM 2872 C CA . GLN A 1 365 ? -22.261 -49.629 0.413 1.00 25.28 365 GLN A CA 1
ATOM 2873 C C . GLN A 1 365 ? -21.033 -49.986 1.299 1.00 25.28 365 GLN A C 1
ATOM 2875 O O . GLN A 1 365 ? -19.903 -50.013 0.829 1.00 25.28 365 GLN A O 1
ATOM 2880 N N . SER A 1 366 ? -21.182 -50.222 2.608 1.00 23.89 366 SER A N 1
ATOM 2881 C CA . SER A 1 366 ? -22.404 -50.252 3.431 1.00 23.89 366 SER A CA 1
ATOM 2882 C C . SER A 1 366 ? -22.165 -49.835 4.891 1.00 23.89 366 SER A C 1
ATOM 2884 O O . SER A 1 366 ? -21.047 -49.842 5.403 1.00 23.89 366 SER A O 1
ATOM 2886 N N . CYS A 1 367 ? -23.262 -49.487 5.568 1.00 22.83 367 CYS A N 1
ATOM 2887 C CA . CYS A 1 367 ? -23.389 -49.654 7.015 1.00 22.83 367 CYS A CA 1
ATOM 2888 C C . CYS A 1 367 ? -23.821 -51.112 7.316 1.00 22.83 367 CYS A C 1
ATOM 2890 O O . CYS A 1 367 ? -24.232 -51.817 6.396 1.00 22.83 367 CYS A O 1
ATOM 2892 N N . SER A 1 368 ? -23.804 -51.511 8.593 1.00 23.12 368 SER A N 1
ATOM 2893 C CA . SER A 1 368 ? -24.375 -52.763 9.150 1.00 23.12 368 SER A CA 1
ATOM 2894 C C . SER A 1 368 ? -23.524 -54.056 9.131 1.00 23.12 368 SER A C 1
ATOM 2896 O O . SER A 1 368 ? -23.460 -54.768 8.140 1.00 23.12 368 SER A O 1
ATOM 2898 N N . GLN A 1 369 ? -22.963 -54.351 10.315 1.00 25.95 369 GLN A N 1
ATOM 2899 C CA . GLN A 1 369 ? -23.083 -55.590 11.128 1.00 25.95 369 GLN A CA 1
ATOM 2900 C C . GLN A 1 369 ? -22.685 -57.003 10.612 1.00 25.95 369 GLN A C 1
ATOM 2902 O O . GLN A 1 369 ? -23.187 -57.496 9.615 1.00 25.95 369 GLN A O 1
ATOM 2907 N N . ASN A 1 370 ? -21.848 -57.652 11.446 1.00 24.22 370 ASN A N 1
ATOM 2908 C CA . ASN A 1 370 ? -21.762 -59.068 11.881 1.00 24.22 370 ASN A CA 1
ATOM 2909 C C . ASN A 1 370 ? -22.298 -60.219 10.990 1.00 24.22 370 ASN A C 1
ATOM 2911 O O . ASN A 1 370 ? -23.492 -60.276 10.734 1.00 24.22 370 ASN A O 1
ATOM 2915 N N . GLU A 1 371 ? -21.477 -61.257 10.737 1.00 24.95 371 GLU A N 1
ATOM 2916 C CA . GLU A 1 371 ? -21.422 -62.539 11.495 1.00 24.95 371 GLU A CA 1
ATOM 2917 C C . GLU A 1 371 ? -20.368 -63.545 10.921 1.00 24.95 371 GLU A C 1
ATOM 2919 O O . GLU A 1 371 ? -20.025 -63.474 9.746 1.00 24.95 371 GLU A O 1
ATOM 2924 N N . SER A 1 372 ? -19.813 -64.395 11.816 1.00 25.53 372 SER A N 1
ATOM 2925 C CA . SER A 1 372 ? -19.240 -65.777 11.679 1.00 25.53 372 SER A CA 1
ATOM 2926 C C . SER A 1 372 ? -18.380 -66.208 10.447 1.00 25.53 372 SER A C 1
ATOM 2928 O O . SER A 1 372 ? -18.773 -66.074 9.300 1.00 25.53 372 SER A O 1
ATOM 2930 N N . GLN A 1 373 ? -17.110 -66.643 10.623 1.00 26.36 373 GLN A N 1
ATOM 2931 C CA . GLN A 1 373 ? -16.611 -68.040 10.854 1.00 26.36 373 GLN A CA 1
ATOM 2932 C C . GLN A 1 373 ? -16.786 -69.019 9.650 1.00 26.36 373 GLN A C 1
ATOM 2934 O O . GLN A 1 373 ? -17.842 -69.031 9.042 1.00 26.36 373 GLN A O 1
ATOM 2939 N N . GLU A 1 374 ? -15.859 -69.915 9.243 1.00 23.55 374 GLU A N 1
ATOM 2940 C CA . GLU A 1 374 ? -14.477 -70.275 9.657 1.00 23.55 374 GLU A CA 1
ATOM 2941 C C . GLU A 1 374 ? -13.822 -71.242 8.610 1.00 23.55 374 GLU A C 1
ATOM 2943 O O . GLU A 1 374 ? -14.563 -72.032 8.030 1.00 23.55 374 GLU A O 1
ATOM 2948 N N . SER A 1 375 ? -12.485 -71.220 8.358 1.00 24.92 375 SER A N 1
ATOM 2949 C CA . SER A 1 375 ? -11.611 -72.378 7.921 1.00 24.92 375 SER A CA 1
ATOM 2950 C C . SER A 1 375 ? -10.228 -72.031 7.271 1.00 24.92 375 SER A C 1
ATOM 2952 O O . SER A 1 375 ? -10.012 -72.123 6.069 1.00 24.92 375 SER A O 1
ATOM 2954 N N . VAL A 1 376 ? -9.254 -71.604 8.091 1.00 29.36 376 VAL A N 1
ATOM 2955 C CA . VAL A 1 376 ? -7.947 -72.272 8.409 1.00 29.36 376 VAL A CA 1
ATOM 2956 C C . VAL A 1 376 ? -7.426 -73.411 7.465 1.00 29.36 376 VAL A C 1
ATOM 2958 O O . VAL A 1 376 ? -8.244 -74.259 7.119 1.00 29.36 376 VAL A O 1
ATOM 2961 N N . PRO A 1 377 ? -6.093 -73.658 7.235 1.00 38.78 377 PRO A N 1
ATOM 2962 C CA . PRO A 1 377 ? -4.849 -72.828 7.198 1.00 38.78 377 PRO A CA 1
ATOM 2963 C C . PRO A 1 377 ? -3.932 -73.122 5.943 1.00 38.78 377 PRO A C 1
ATOM 2965 O O . PRO A 1 377 ? -4.191 -74.060 5.206 1.00 38.78 377 PRO A O 1
ATOM 2968 N N . SER A 1 378 ? -2.830 -72.438 5.563 1.00 23.47 378 SER A N 1
ATOM 2969 C CA . SER A 1 378 ? -1.458 -72.304 6.150 1.00 23.47 378 SER A CA 1
ATOM 2970 C C . SER A 1 378 ? -0.432 -72.173 4.975 1.00 23.47 378 SER A C 1
ATOM 2972 O O . SER A 1 378 ? -0.812 -72.527 3.861 1.00 23.47 378 SER A O 1
ATOM 2974 N N . PRO A 1 379 ? 0.872 -71.815 5.142 1.00 33.59 379 PRO A N 1
ATOM 2975 C CA . PRO A 1 379 ? 1.572 -71.256 6.301 1.00 33.59 379 PRO A CA 1
ATOM 2976 C C . PRO A 1 379 ? 2.369 -69.946 6.013 1.00 33.59 379 PRO A C 1
ATOM 2978 O O . PRO A 1 379 ? 2.457 -69.432 4.902 1.00 33.59 379 PRO A O 1
ATOM 2981 N N . ARG A 1 380 ? 2.969 -69.391 7.076 1.00 25.38 380 ARG A N 1
ATOM 2982 C CA . ARG A 1 380 ? 3.604 -68.056 7.178 1.00 25.38 380 ARG A CA 1
ATOM 2983 C C . ARG A 1 380 ? 5.006 -67.929 6.550 1.00 25.38 380 ARG A C 1
ATOM 2985 O O . ARG A 1 380 ? 5.814 -68.848 6.657 1.00 25.38 380 ARG A O 1
ATOM 2992 N N . ARG A 1 381 ? 5.419 -66.675 6.286 1.00 26.69 381 ARG A N 1
ATOM 2993 C CA . ARG A 1 381 ? 6.664 -66.146 6.899 1.00 26.69 381 ARG A CA 1
ATOM 2994 C C . ARG A 1 381 ? 6.558 -64.659 7.276 1.00 26.69 381 ARG A C 1
ATOM 2996 O O . ARG A 1 381 ? 5.988 -63.862 6.542 1.00 26.69 381 ARG A O 1
ATOM 3003 N N . GLN A 1 382 ? 7.054 -64.306 8.466 1.00 26.88 382 GLN A N 1
ATOM 3004 C CA . GLN A 1 382 ? 6.881 -62.987 9.096 1.00 26.88 382 GLN A CA 1
ATOM 3005 C C . GLN A 1 382 ? 8.100 -62.055 8.951 1.00 26.88 382 GLN A C 1
ATOM 3007 O O . GLN A 1 382 ? 9.221 -62.481 8.683 1.00 26.88 382 GLN A O 1
ATOM 3012 N N . LYS A 1 383 ? 7.825 -60.764 9.179 1.00 29.66 383 LYS A N 1
ATOM 3013 C CA . LYS A 1 383 ? 8.746 -59.617 9.291 1.00 29.66 383 LYS A CA 1
ATOM 3014 C C . LYS A 1 383 ? 9.879 -59.847 10.306 1.00 29.66 383 LYS A C 1
ATOM 3016 O O . LYS A 1 383 ? 9.624 -60.474 11.323 1.00 29.66 383 LYS A O 1
ATOM 3021 N N . THR A 1 384 ? 10.998 -59.121 10.154 1.00 24.02 384 THR A N 1
ATOM 3022 C CA . THR A 1 384 ? 11.504 -58.220 11.225 1.00 24.02 384 THR A CA 1
ATOM 3023 C C . THR A 1 384 ? 12.580 -57.229 10.748 1.00 24.02 384 THR A C 1
ATOM 3025 O O . THR A 1 384 ? 13.528 -57.626 10.089 1.00 24.02 384 THR A O 1
ATOM 3028 N N . SER A 1 385 ? 12.453 -55.972 11.204 1.00 26.81 385 SER A N 1
ATOM 3029 C CA . SER A 1 385 ? 13.526 -55.035 11.616 1.00 26.81 385 SER A CA 1
ATOM 3030 C C . SER A 1 385 ? 14.745 -54.761 10.709 1.00 26.81 385 SER A C 1
ATOM 3032 O O . SER A 1 385 ? 15.587 -55.630 10.493 1.00 26.81 385 SER A O 1
ATOM 3034 N N . ARG A 1 386 ? 15.013 -53.466 10.456 1.00 28.80 386 ARG A N 1
ATOM 3035 C CA . ARG A 1 386 ? 16.362 -52.923 10.718 1.00 28.80 386 ARG A CA 1
ATOM 3036 C C . ARG A 1 386 ? 16.357 -51.470 11.210 1.00 28.80 386 ARG A C 1
ATOM 3038 O O . ARG A 1 386 ? 15.661 -50.611 10.683 1.00 28.80 386 ARG A O 1
ATOM 3045 N N . ARG A 1 387 ? 17.135 -51.240 12.274 1.00 28.53 387 ARG A N 1
ATOM 3046 C CA . ARG A 1 387 ? 17.345 -49.965 12.987 1.00 28.53 387 ARG A CA 1
ATOM 3047 C C . ARG A 1 387 ? 18.251 -48.995 12.213 1.00 28.53 387 ARG A C 1
ATOM 3049 O O . ARG A 1 387 ? 19.066 -49.418 11.396 1.00 28.53 387 ARG A O 1
ATOM 3056 N N . LYS A 1 388 ? 18.182 -47.717 12.617 1.00 30.98 388 LYS A N 1
ATOM 3057 C CA . LYS A 1 388 ? 19.226 -46.687 12.441 1.00 30.98 388 LYS A CA 1
ATOM 3058 C C . LYS A 1 388 ? 20.644 -47.246 12.668 1.00 30.98 388 LYS A C 1
ATOM 3060 O O . LYS A 1 388 ? 20.846 -48.049 13.581 1.00 30.98 388 LYS A O 1
ATOM 3065 N N . LYS A 1 389 ? 21.628 -46.709 11.941 1.00 28.97 389 LYS A N 1
ATOM 3066 C CA . LYS A 1 389 ? 23.038 -46.679 12.360 1.00 28.97 389 LYS A CA 1
ATOM 3067 C C . LYS A 1 389 ? 23.583 -45.257 12.252 1.00 28.97 389 LYS A C 1
ATOM 3069 O O . LYS A 1 389 ? 23.272 -44.544 11.305 1.00 28.97 389 LYS A O 1
ATOM 3074 N N . GLU A 1 390 ? 24.359 -44.876 13.256 1.00 28.78 390 GLU A N 1
ATOM 3075 C CA . GLU A 1 390 ? 25.019 -43.576 13.384 1.00 28.78 390 GLU A CA 1
ATOM 3076 C C . GLU A 1 390 ? 26.347 -43.537 12.614 1.00 28.78 390 GLU A C 1
ATOM 3078 O O . GLU A 1 390 ? 26.894 -44.573 12.225 1.00 28.78 390 GLU A O 1
ATOM 3083 N N . ALA A 1 391 ? 26.880 -42.331 12.424 1.00 31.89 391 ALA A N 1
ATOM 3084 C CA . ALA A 1 391 ? 28.168 -42.107 11.782 1.00 31.89 391 ALA A CA 1
ATOM 3085 C C . ALA A 1 391 ? 29.355 -42.415 12.714 1.00 31.89 391 ALA A C 1
ATOM 3087 O O . ALA A 1 391 ? 29.333 -42.088 13.901 1.00 31.89 391 ALA A O 1
ATOM 3088 N N . LYS A 1 392 ? 30.446 -42.942 12.144 1.00 30.08 392 LYS A N 1
ATOM 3089 C CA . LYS A 1 392 ? 31.803 -42.843 12.706 1.00 30.08 392 LYS A CA 1
ATOM 3090 C C . LYS A 1 392 ? 32.805 -42.546 11.590 1.00 30.08 392 LYS A C 1
ATOM 3092 O O . LYS A 1 392 ? 32.820 -43.225 10.569 1.00 30.08 392 LYS A O 1
ATOM 3097 N N . LEU A 1 393 ? 33.645 -41.539 11.814 1.00 39.75 393 LEU A N 1
ATOM 3098 C CA . LEU A 1 393 ? 34.810 -41.206 10.990 1.00 39.75 393 LEU A CA 1
ATOM 3099 C C . LEU A 1 393 ? 35.999 -42.112 11.354 1.00 39.75 393 LEU A C 1
ATOM 3101 O O . LEU A 1 393 ? 36.226 -42.326 12.545 1.00 39.75 393 LEU A O 1
ATOM 3105 N N . LYS A 1 394 ? 36.795 -42.539 10.358 1.00 33.75 394 LYS A N 1
ATOM 3106 C CA . LYS A 1 394 ? 38.264 -42.320 10.278 1.00 33.75 394 LYS A CA 1
ATOM 3107 C C . LYS A 1 394 ? 38.900 -42.989 9.035 1.00 33.75 394 LYS A C 1
ATOM 3109 O O . LYS A 1 394 ? 38.750 -44.183 8.829 1.00 33.75 394 LYS A O 1
ATOM 3114 N N . TYR A 1 395 ? 39.604 -42.153 8.267 1.00 38.44 395 TYR A N 1
ATOM 3115 C CA . TYR A 1 395 ? 40.716 -42.347 7.313 1.00 38.44 395 TYR A CA 1
ATOM 3116 C C . TYR A 1 395 ? 41.074 -43.725 6.705 1.00 38.44 395 TYR A C 1
ATOM 3118 O O . TYR A 1 395 ? 41.396 -44.678 7.406 1.00 38.44 395 TYR A O 1
ATOM 3126 N N . GLY A 1 396 ? 41.226 -43.714 5.373 1.00 43.69 396 GLY A N 1
ATOM 3127 C CA . GLY A 1 396 ? 41.994 -44.650 4.537 1.00 43.69 396 GLY A CA 1
ATOM 3128 C C . GLY A 1 396 ? 42.240 -44.018 3.146 1.00 43.69 396 GLY A C 1
ATOM 3129 O O . GLY A 1 396 ? 41.440 -43.167 2.748 1.00 43.69 396 GLY A O 1
ATOM 3130 N N . PRO A 1 397 ? 43.339 -44.332 2.428 1.00 39.66 397 PRO A N 1
ATOM 3131 C CA . PRO A 1 397 ? 43.706 -43.644 1.184 1.00 39.66 397 PRO A CA 1
ATOM 3132 C C . PRO A 1 397 ? 42.810 -44.028 -0.006 1.00 39.66 397 PRO A C 1
ATOM 3134 O O . PRO A 1 397 ? 42.331 -45.155 -0.099 1.00 39.66 397 PRO A O 1
ATOM 3137 N N . ILE A 1 398 ? 42.610 -43.083 -0.929 1.00 37.47 398 ILE A N 1
ATOM 3138 C CA . ILE A 1 398 ? 41.741 -43.217 -2.110 1.00 37.47 398 ILE A CA 1
ATOM 3139 C C . ILE A 1 398 ? 42.508 -43.893 -3.263 1.00 37.47 398 ILE A C 1
ATOM 3141 O O . ILE A 1 398 ? 43.470 -43.298 -3.753 1.00 37.47 398 ILE A O 1
ATOM 3145 N N . PRO A 1 399 ? 42.084 -45.066 -3.771 1.00 35.31 399 PRO A N 1
ATOM 3146 C CA . PRO A 1 399 ? 42.557 -45.582 -5.050 1.00 35.31 399 PRO A CA 1
ATOM 3147 C C . PRO A 1 399 ? 41.715 -45.020 -6.207 1.00 35.31 399 PRO A C 1
ATOM 3149 O O . PRO A 1 399 ? 40.487 -45.117 -6.215 1.00 35.31 399 PRO A O 1
ATOM 3152 N N . LEU A 1 400 ? 42.383 -44.445 -7.209 1.00 35.97 400 LEU A N 1
ATOM 3153 C CA . LEU A 1 400 ? 41.762 -43.996 -8.458 1.00 35.97 400 LEU A CA 1
ATOM 3154 C C . LEU A 1 400 ? 41.331 -45.202 -9.309 1.00 35.97 400 LEU A C 1
ATOM 3156 O O . LEU A 1 400 ? 42.131 -46.103 -9.552 1.00 35.97 400 LEU A O 1
ATOM 3160 N N . VAL A 1 401 ? 40.096 -45.191 -9.820 1.00 35.72 401 VAL A N 1
ATOM 3161 C CA . VAL A 1 401 ? 39.605 -46.192 -10.783 1.00 35.72 401 VAL A CA 1
ATOM 3162 C C . VAL A 1 401 ? 39.116 -45.488 -12.047 1.00 35.72 401 VAL A C 1
ATOM 3164 O O . VAL A 1 401 ? 38.164 -44.711 -12.016 1.00 35.72 401 VAL A O 1
ATOM 3167 N N . LEU A 1 402 ? 39.796 -45.762 -13.160 1.00 34.00 402 LEU A N 1
ATOM 3168 C CA . LEU A 1 402 ? 39.515 -45.194 -14.481 1.00 34.00 402 LEU A CA 1
ATOM 3169 C C . LEU A 1 402 ? 38.257 -45.825 -15.119 1.00 34.00 402 LEU A C 1
ATOM 3171 O O . LEU A 1 402 ? 38.030 -47.030 -14.958 1.00 34.00 402 LEU A O 1
ATOM 3175 N N . PRO A 1 403 ? 37.453 -45.063 -15.886 1.00 31.41 403 PRO A N 1
ATOM 3176 C CA . PRO A 1 403 ? 36.280 -45.598 -16.574 1.00 31.41 403 PRO A CA 1
ATOM 3177 C C . PRO A 1 403 ? 36.677 -46.499 -17.756 1.00 31.41 403 PRO A C 1
ATOM 3179 O O . PRO A 1 403 ? 37.452 -46.108 -18.628 1.00 31.41 403 PRO A O 1
ATOM 3182 N N . LYS A 1 404 ? 36.112 -47.713 -17.816 1.00 30.83 404 LYS A N 1
ATOM 3183 C CA . LYS A 1 404 ? 36.333 -48.655 -18.926 1.00 30.83 404 LYS A CA 1
ATOM 3184 C C . LYS A 1 404 ? 35.540 -48.258 -20.174 1.00 30.83 404 LYS A C 1
ATOM 3186 O O . LYS A 1 404 ? 34.311 -48.279 -20.170 1.00 30.83 404 LYS A O 1
ATOM 3191 N N . ILE A 1 405 ? 36.265 -47.999 -21.259 1.00 36.28 405 ILE A N 1
ATOM 3192 C CA . ILE A 1 405 ? 35.737 -47.883 -22.623 1.00 36.28 405 ILE A CA 1
ATOM 3193 C C . ILE A 1 405 ? 35.261 -49.271 -23.088 1.00 36.28 405 ILE A C 1
ATOM 3195 O O . ILE A 1 405 ? 35.958 -50.264 -22.873 1.00 36.28 405 ILE A O 1
ATOM 3199 N N . LYS A 1 406 ? 34.094 -49.354 -23.740 1.00 32.16 406 LYS A N 1
ATOM 3200 C CA . LYS A 1 406 ? 33.678 -50.550 -24.492 1.00 32.16 406 LYS A CA 1
ATOM 3201 C C . LYS A 1 406 ? 33.985 -50.342 -25.973 1.00 32.16 406 LYS A C 1
ATOM 3203 O O . LYS A 1 406 ? 33.517 -49.374 -26.565 1.00 32.16 406 LYS A O 1
ATOM 3208 N N . SER A 1 407 ? 34.784 -51.240 -26.534 1.00 33.81 407 SER A N 1
ATOM 3209 C CA . SER A 1 407 ? 35.186 -51.253 -27.938 1.00 33.81 407 SER A CA 1
ATOM 3210 C C . SER A 1 407 ? 34.082 -51.780 -28.858 1.00 33.81 407 SER A C 1
ATOM 3212 O O . SER A 1 407 ? 33.230 -52.575 -28.460 1.00 33.81 407 SER A O 1
ATOM 3214 N N . SER A 1 408 ? 34.131 -51.332 -30.109 1.00 34.03 408 SER A N 1
ATOM 3215 C CA . SER A 1 408 ? 33.353 -51.850 -31.229 1.00 34.03 408 SER A CA 1
ATOM 3216 C C . SER A 1 408 ? 34.016 -53.082 -31.856 1.00 34.03 408 SER A C 1
ATOM 3218 O O . SER A 1 408 ? 35.240 -53.208 -31.867 1.00 34.03 408 SER A O 1
ATOM 3220 N N . SER A 1 409 ? 33.209 -53.934 -32.485 1.00 33.03 409 SER A N 1
ATOM 3221 C CA . SER A 1 409 ? 33.626 -54.693 -33.666 1.00 33.03 409 SER A CA 1
ATOM 3222 C C . SER A 1 409 ? 32.505 -54.658 -34.706 1.00 33.03 409 SER A C 1
ATOM 3224 O O . SER A 1 409 ? 31.322 -54.547 -34.377 1.00 33.03 409 SER A O 1
ATOM 3226 N N . SER A 1 410 ? 32.905 -54.611 -35.970 1.00 34.94 410 SER A N 1
ATOM 3227 C CA . SER A 1 410 ? 32.091 -54.219 -37.119 1.00 34.94 410 SER A CA 1
ATOM 3228 C C . SER A 1 410 ? 31.726 -55.408 -38.003 1.00 34.94 410 SER A C 1
ATOM 3230 O O . SER A 1 410 ? 32.405 -56.428 -37.998 1.00 34.94 410 SER A O 1
ATOM 3232 N N . ASN A 1 411 ? 30.716 -55.219 -38.853 1.00 28.91 411 ASN A N 1
ATOM 3233 C CA . ASN A 1 411 ? 30.727 -55.777 -40.203 1.00 28.91 411 ASN A CA 1
ATOM 3234 C C . ASN A 1 411 ? 30.259 -54.685 -41.171 1.00 28.91 411 ASN A C 1
ATOM 3236 O O . ASN A 1 411 ? 29.258 -54.014 -40.926 1.00 28.91 411 ASN A O 1
ATOM 3240 N N . LEU A 1 412 ? 31.041 -54.471 -42.227 1.00 31.69 412 LEU A N 1
ATOM 3241 C CA . LEU A 1 412 ? 30.896 -53.384 -43.192 1.00 31.69 412 LEU A CA 1
ATOM 3242 C C . LEU A 1 412 ? 30.598 -53.984 -44.570 1.00 31.69 412 LEU A C 1
ATOM 3244 O O . LEU A 1 412 ? 31.273 -54.922 -44.983 1.00 31.69 412 LEU A O 1
ATOM 3248 N N . SER A 1 413 ? 29.647 -53.409 -45.302 1.00 31.19 413 SER A N 1
ATOM 3249 C CA . SER A 1 413 ? 29.574 -53.549 -46.761 1.00 31.19 413 SER A CA 1
ATOM 3250 C C . SER A 1 413 ? 29.328 -52.174 -47.387 1.00 31.19 413 SER A C 1
ATOM 3252 O O . SER A 1 413 ? 28.759 -51.280 -46.759 1.00 31.19 413 SER A O 1
ATOM 3254 N N . THR A 1 414 ? 29.911 -51.967 -48.563 1.00 30.64 414 THR A N 1
ATOM 3255 C CA . THR A 1 414 ? 30.388 -50.663 -49.044 1.00 30.64 414 THR A CA 1
ATOM 3256 C C . THR A 1 414 ? 29.444 -49.980 -50.032 1.00 30.64 414 THR A C 1
ATOM 3258 O O . THR A 1 414 ? 29.168 -50.542 -51.086 1.00 30.64 414 THR A O 1
ATOM 3261 N N . SER A 1 415 ? 29.105 -48.708 -49.784 1.00 29.09 415 SER A N 1
ATOM 3262 C CA . SER A 1 415 ? 28.755 -47.741 -50.844 1.00 29.09 415 SER A CA 1
ATOM 3263 C C . SER A 1 415 ? 28.847 -46.273 -50.369 1.00 29.09 415 SER A C 1
ATOM 3265 O O . SER A 1 415 ? 27.966 -45.778 -49.674 1.00 29.09 415 SER A O 1
ATOM 3267 N N . SER A 1 416 ? 29.942 -45.603 -50.755 1.00 29.52 416 SER A N 1
ATOM 3268 C CA . SER A 1 416 ? 30.099 -44.148 -51.012 1.00 29.52 416 SER A CA 1
ATOM 3269 C C . SER A 1 416 ? 29.433 -43.084 -50.102 1.00 29.52 416 SER A C 1
ATOM 3271 O O . SER A 1 416 ? 28.329 -42.619 -50.360 1.00 29.52 416 SER A O 1
ATOM 3273 N N . ILE A 1 417 ? 30.214 -42.587 -49.133 1.00 32.38 417 ILE A N 1
ATOM 3274 C CA . ILE A 1 417 ? 30.538 -41.160 -48.865 1.00 32.38 417 ILE A CA 1
ATOM 3275 C C . ILE A 1 417 ? 29.522 -40.080 -49.340 1.00 32.38 417 ILE A C 1
ATOM 3277 O O . ILE A 1 417 ? 29.601 -39.634 -50.480 1.00 32.38 417 ILE A O 1
ATOM 3281 N N . THR A 1 418 ? 28.694 -39.525 -48.435 1.00 29.80 418 THR A N 1
ATOM 3282 C CA . THR A 1 418 ? 28.701 -38.084 -48.029 1.00 29.80 418 THR A CA 1
ATOM 3283 C C . THR A 1 418 ? 27.650 -37.744 -46.951 1.00 29.80 418 THR A C 1
ATOM 3285 O O . THR A 1 418 ? 26.544 -38.269 -46.953 1.00 29.80 418 THR A O 1
ATOM 3288 N N . SER A 1 419 ? 27.988 -36.781 -46.079 1.00 33.44 419 SER A N 1
ATOM 3289 C CA . SER A 1 419 ? 27.143 -36.113 -45.060 1.00 33.44 419 SER A CA 1
ATOM 3290 C C . SER A 1 419 ? 26.625 -36.942 -43.863 1.00 33.44 419 SER A C 1
ATOM 3292 O O . SER A 1 419 ? 25.920 -37.940 -43.978 1.00 33.44 419 SER A O 1
ATOM 3294 N N . THR A 1 420 ? 26.945 -36.470 -42.655 1.00 32.25 420 THR A N 1
ATOM 3295 C CA . THR A 1 420 ? 26.434 -36.988 -41.378 1.00 32.25 420 THR A CA 1
ATOM 3296 C C . THR A 1 420 ? 25.070 -36.381 -41.040 1.00 32.25 420 THR A C 1
ATOM 3298 O O . THR A 1 420 ? 24.985 -35.430 -40.263 1.00 32.25 420 THR A O 1
ATOM 3301 N N . SER A 1 421 ? 23.987 -36.935 -41.585 1.00 36.44 421 SER A N 1
ATOM 3302 C CA . SER A 1 421 ? 22.629 -36.575 -41.161 1.00 36.44 421 SER A CA 1
ATOM 3303 C C . SER A 1 421 ? 22.254 -37.287 -39.853 1.00 36.44 421 SER A C 1
ATOM 3305 O O . SER A 1 421 ? 22.137 -38.517 -39.817 1.00 36.44 421 SER A O 1
ATOM 3307 N N . ALA A 1 422 ? 21.997 -36.534 -38.781 1.00 43.81 422 ALA A N 1
ATOM 3308 C CA . ALA A 1 422 ? 21.245 -37.069 -37.648 1.00 43.81 422 ALA A CA 1
ATOM 3309 C C . ALA A 1 422 ? 19.829 -37.434 -38.129 1.00 43.81 422 ALA A C 1
ATOM 3311 O O . ALA A 1 422 ? 19.194 -36.631 -38.811 1.00 43.81 422 ALA A O 1
ATOM 3312 N N . LYS A 1 423 ? 19.330 -38.635 -37.799 1.00 54.38 423 LYS A N 1
ATOM 3313 C CA . LYS A 1 423 ? 17.985 -39.074 -38.212 1.00 54.38 423 LYS A CA 1
ATOM 3314 C C . LYS A 1 423 ? 16.926 -38.126 -37.636 1.00 54.38 423 LYS A C 1
ATOM 3316 O O . LYS A 1 423 ? 16.654 -38.168 -36.437 1.00 54.38 423 LYS A O 1
ATOM 3321 N N . LEU A 1 424 ? 16.357 -37.281 -38.493 1.00 67.19 424 LEU A N 1
ATOM 3322 C CA . LEU A 1 424 ? 15.265 -36.377 -38.143 1.00 67.19 424 LEU A CA 1
ATOM 3323 C C . LEU A 1 424 ? 13.988 -37.175 -37.802 1.00 67.19 424 LEU A C 1
ATOM 3325 O O . LEU A 1 424 ? 13.811 -38.287 -38.310 1.00 67.19 424 LEU A O 1
ATOM 3329 N N . PRO A 1 425 ? 13.107 -36.650 -36.929 1.00 75.19 425 PRO A N 1
ATOM 3330 C CA . PRO A 1 425 ? 11.828 -37.290 -36.631 1.00 75.19 425 PRO A CA 1
ATOM 3331 C C . PRO A 1 425 ? 10.904 -37.296 -37.858 1.00 75.19 425 PRO A C 1
ATOM 3333 O O . PRO A 1 425 ? 11.016 -36.442 -38.736 1.00 75.19 425 PRO A O 1
ATOM 3336 N N . ALA A 1 426 ? 9.971 -38.251 -37.896 1.00 75.75 426 ALA A N 1
ATOM 3337 C CA . ALA A 1 426 ? 8.974 -38.353 -38.962 1.00 75.75 426 ALA A CA 1
ATOM 3338 C C . ALA A 1 426 ? 8.098 -37.089 -39.056 1.00 75.75 426 ALA A C 1
ATOM 3340 O O . ALA A 1 426 ? 7.782 -36.467 -38.036 1.00 75.75 426 ALA A O 1
ATOM 3341 N N . GLU A 1 427 ? 7.701 -36.738 -40.283 1.00 74.31 427 GLU A N 1
ATOM 3342 C CA . GLU A 1 427 ? 6.966 -35.500 -40.573 1.00 74.31 427 GLU A CA 1
ATOM 3343 C C . GLU A 1 427 ? 5.597 -35.457 -39.892 1.00 74.31 427 GLU A C 1
ATOM 3345 O O . GLU A 1 427 ? 5.271 -34.473 -39.233 1.00 74.31 427 GLU A O 1
ATOM 3350 N N . ASP A 1 428 ? 4.823 -36.537 -40.001 1.00 74.38 428 ASP A N 1
ATOM 3351 C CA . ASP A 1 428 ? 3.525 -36.682 -39.348 1.00 74.38 428 ASP A CA 1
ATOM 3352 C C . ASP A 1 428 ? 3.573 -37.766 -38.263 1.00 74.38 428 ASP A C 1
ATOM 3354 O O . ASP A 1 428 ? 4.168 -38.836 -38.408 1.00 74.38 428 ASP A O 1
ATOM 3358 N N . SER A 1 429 ? 2.931 -37.459 -37.140 1.00 81.69 429 SER A N 1
ATOM 3359 C CA . SER A 1 429 ? 2.870 -38.263 -35.923 1.00 81.69 429 SER A CA 1
ATOM 3360 C C . SER A 1 429 ? 1.494 -38.068 -35.276 1.00 81.69 429 SER A C 1
ATOM 3362 O O . SER A 1 429 ? 0.902 -36.996 -35.414 1.00 81.69 429 SER A O 1
ATOM 3364 N N . PRO A 1 430 ? 0.979 -39.026 -34.480 1.00 77.38 430 PRO A N 1
ATOM 3365 C CA . PRO A 1 430 ? -0.237 -38.812 -33.687 1.00 77.38 430 PRO A CA 1
ATOM 3366 C C . PRO A 1 430 ? -0.181 -37.562 -32.788 1.00 77.38 430 PRO A C 1
ATOM 3368 O O . PRO A 1 430 ? -1.220 -37.029 -32.395 1.00 77.38 430 PRO A O 1
ATOM 3371 N N . TYR A 1 431 ? 1.026 -37.088 -32.459 1.00 81.19 431 TYR A N 1
ATOM 3372 C CA . TYR A 1 431 ? 1.250 -35.924 -31.604 1.00 81.19 431 TYR A CA 1
ATOM 3373 C C . TYR A 1 431 ? 1.546 -34.629 -32.375 1.00 81.19 431 TYR A C 1
ATOM 3375 O O . TYR A 1 431 ? 1.065 -33.585 -31.949 1.00 81.19 431 TYR A O 1
ATOM 3383 N N . TRP A 1 432 ? 2.273 -34.660 -33.500 1.00 82.75 432 TRP A N 1
ATOM 3384 C CA . TRP A 1 432 ? 2.718 -33.457 -34.228 1.00 82.75 432 TRP A CA 1
ATOM 3385 C C . TRP A 1 432 ? 2.579 -33.589 -35.750 1.00 82.75 432 TRP A C 1
ATOM 3387 O O . TRP A 1 432 ? 2.527 -34.691 -36.288 1.00 82.75 432 TRP A O 1
ATOM 3397 N N . LYS A 1 433 ? 2.572 -32.438 -36.432 1.00 84.19 433 LYS A N 1
ATOM 3398 C CA . LYS A 1 433 ? 2.674 -32.305 -37.890 1.00 84.19 433 LYS A CA 1
ATOM 3399 C C . LYS A 1 433 ? 3.801 -31.326 -38.216 1.00 84.19 433 LYS A C 1
ATOM 3401 O O . LYS A 1 433 ? 3.741 -30.172 -37.792 1.00 84.19 433 LYS A O 1
ATOM 3406 N N . TRP A 1 434 ? 4.815 -31.788 -38.940 1.00 85.94 434 TRP A N 1
ATOM 3407 C CA . TRP A 1 434 ? 6.107 -31.117 -39.116 1.00 85.94 434 TRP A CA 1
ATOM 3408 C C . TRP A 1 434 ? 6.616 -31.158 -40.577 1.00 85.94 434 TRP A C 1
ATOM 3410 O O . TRP A 1 434 ? 7.662 -31.751 -40.864 1.00 85.94 434 TRP A O 1
ATOM 3420 N N . PRO A 1 435 ? 5.884 -30.535 -41.525 1.00 83.75 435 PRO A N 1
ATOM 3421 C CA . PRO A 1 435 ? 6.216 -30.572 -42.949 1.00 83.75 435 PRO A CA 1
ATOM 3422 C C . PRO A 1 435 ? 7.462 -29.742 -43.282 1.00 83.75 435 PRO A C 1
ATOM 3424 O O . PRO A 1 435 ? 7.662 -28.660 -42.718 1.00 83.75 435 PRO A O 1
ATOM 3427 N N . GLU A 1 436 ? 8.246 -30.202 -44.259 1.00 77.00 436 GLU A N 1
ATOM 3428 C CA . GLU A 1 436 ? 9.437 -29.511 -44.787 1.00 77.00 436 GLU A CA 1
ATOM 3429 C C . GLU A 1 436 ? 9.227 -28.032 -45.100 1.00 77.00 436 GLU A C 1
ATOM 3431 O O . GLU A 1 436 ? 10.030 -27.199 -44.683 1.00 77.00 436 GLU A O 1
ATOM 3436 N N . SER A 1 437 ? 8.101 -27.687 -45.731 1.00 75.81 437 SER A N 1
ATOM 3437 C CA . SER A 1 437 ? 7.740 -26.313 -46.107 1.00 75.81 437 SER A CA 1
ATOM 3438 C C . SER A 1 437 ? 7.669 -25.321 -44.939 1.00 75.81 437 SER A C 1
ATOM 3440 O O . SER A 1 437 ? 7.609 -24.117 -45.177 1.00 75.81 437 SER A O 1
ATOM 3442 N N . SER A 1 438 ? 7.647 -25.812 -43.694 1.00 81.19 438 SER A N 1
ATOM 3443 C CA . SER A 1 438 ? 7.474 -25.023 -42.469 1.00 81.19 438 SER A CA 1
ATOM 3444 C C . SER A 1 438 ? 8.702 -24.959 -41.555 1.00 81.19 438 SER A C 1
ATOM 3446 O O . SER A 1 438 ? 8.671 -24.259 -40.538 1.00 81.19 438 SER A O 1
ATOM 3448 N N . ARG A 1 439 ? 9.763 -25.706 -41.884 1.00 86.25 439 ARG A N 1
ATOM 3449 C CA . ARG A 1 439 ? 11.022 -25.719 -41.127 1.00 86.25 439 ARG A CA 1
ATOM 3450 C C . ARG A 1 439 ? 11.767 -24.397 -41.349 1.00 86.25 439 ARG A C 1
ATOM 3452 O O . ARG A 1 439 ? 11.554 -23.721 -42.354 1.00 86.25 439 ARG A O 1
ATOM 3459 N N . GLY A 1 440 ? 12.622 -24.009 -40.404 1.00 82.12 440 GLY A N 1
ATOM 3460 C CA . GLY A 1 440 ? 13.583 -22.928 -40.636 1.00 82.12 440 GLY A CA 1
ATOM 3461 C C . GLY A 1 440 ? 14.572 -23.286 -41.743 1.00 82.12 440 GLY A C 1
ATOM 3462 O O . GLY A 1 440 ? 14.818 -24.467 -41.986 1.00 82.12 440 GLY A O 1
ATOM 3463 N N . THR A 1 441 ? 15.175 -22.273 -42.377 1.00 86.12 441 THR A N 1
ATOM 3464 C CA . THR A 1 441 ? 16.275 -22.466 -43.337 1.00 86.12 441 THR A CA 1
ATOM 3465 C C . THR A 1 441 ? 17.399 -23.296 -42.717 1.00 86.12 441 THR A C 1
ATOM 3467 O O . THR A 1 441 ? 17.964 -24.158 -43.380 1.00 86.12 441 THR A O 1
ATOM 3470 N N . ILE A 1 442 ? 17.674 -23.076 -41.425 1.00 87.88 442 ILE A N 1
ATOM 3471 C CA . ILE A 1 442 ? 18.524 -23.943 -40.606 1.00 87.88 442 ILE A CA 1
ATOM 3472 C C . ILE A 1 442 ? 17.664 -24.623 -39.538 1.00 87.88 442 ILE A C 1
ATOM 3474 O O . ILE A 1 442 ? 16.901 -23.965 -38.825 1.00 87.88 442 ILE A O 1
ATOM 3478 N N . CYS A 1 443 ? 17.826 -25.938 -39.383 1.00 89.31 443 CYS A N 1
ATOM 3479 C CA . CYS A 1 443 ? 17.189 -26.699 -38.315 1.00 89.31 443 CYS A CA 1
ATOM 3480 C C . CYS A 1 443 ? 18.237 -27.163 -37.290 1.00 89.31 443 CYS A C 1
ATOM 3482 O O . CYS A 1 443 ? 19.049 -28.047 -37.561 1.00 89.31 443 CYS A O 1
ATOM 3484 N N . PHE A 1 444 ? 18.227 -26.560 -36.104 1.00 90.94 444 PHE A N 1
ATOM 3485 C CA . PHE A 1 444 ? 19.211 -26.787 -35.051 1.00 90.94 444 PHE A CA 1
ATOM 3486 C C . PHE A 1 444 ? 18.840 -27.926 -34.100 1.00 90.94 444 PHE A C 1
ATOM 3488 O O . PHE A 1 444 ? 17.673 -28.173 -33.802 1.00 90.94 444 PHE A O 1
ATOM 3495 N N . SER A 1 445 ? 19.862 -28.567 -33.522 1.00 89.62 445 SER A N 1
ATOM 3496 C CA . SER A 1 445 ? 19.688 -29.273 -32.247 1.00 89.62 445 SER A CA 1
ATOM 3497 C C . SER A 1 445 ? 19.388 -28.262 -31.132 1.00 89.62 445 SER A C 1
ATOM 3499 O O . SER A 1 445 ? 19.838 -27.120 -31.215 1.00 89.62 445 SER A O 1
ATOM 3501 N N . LEU A 1 446 ? 18.686 -28.674 -30.070 1.00 87.81 446 LEU A N 1
ATOM 3502 C CA . LEU A 1 446 ? 18.315 -27.779 -28.962 1.00 87.81 446 LEU A CA 1
ATOM 3503 C C . LEU A 1 446 ? 19.524 -26.987 -28.419 1.00 87.81 446 LEU A C 1
ATOM 3505 O O . LEU A 1 446 ? 19.476 -25.768 -28.346 1.00 87.81 446 LEU A O 1
ATOM 3509 N N . LYS A 1 447 ? 20.664 -27.661 -28.209 1.00 89.50 447 LYS A N 1
ATOM 3510 C CA . LYS A 1 447 ? 21.920 -27.030 -27.763 1.00 89.50 447 LYS A CA 1
ATOM 3511 C C . LYS A 1 447 ? 22.429 -25.932 -28.706 1.00 89.50 447 LYS A C 1
ATOM 3513 O O . LYS A 1 447 ? 22.934 -24.916 -28.239 1.00 89.50 447 LYS A O 1
ATOM 3518 N N . ASN A 1 448 ? 22.321 -26.131 -30.022 1.00 91.56 448 ASN A N 1
ATOM 3519 C CA . ASN A 1 448 ? 22.771 -25.140 -31.005 1.00 91.56 448 ASN A CA 1
ATOM 3520 C C . ASN A 1 448 ? 21.769 -23.980 -31.123 1.00 91.56 448 ASN A C 1
ATOM 3522 O O . ASN A 1 448 ? 22.186 -22.849 -31.346 1.00 91.56 448 ASN A O 1
ATOM 3526 N N . TYR A 1 449 ? 20.472 -24.243 -30.935 1.00 92.12 449 TYR A N 1
ATOM 3527 C CA . TYR A 1 449 ? 19.426 -23.218 -30.898 1.00 92.12 449 TYR A CA 1
ATOM 3528 C C . TYR A 1 449 ? 19.575 -22.300 -29.677 1.00 92.12 449 TYR A C 1
ATOM 3530 O O . TYR A 1 449 ? 19.532 -21.075 -29.820 1.00 92.12 449 TYR A O 1
ATOM 3538 N N . ASP A 1 450 ? 19.815 -22.885 -28.500 1.00 90.81 450 ASP A N 1
ATOM 3539 C CA . ASP A 1 450 ? 20.095 -22.149 -27.265 1.00 90.81 450 ASP A CA 1
ATOM 3540 C C . ASP A 1 450 ? 21.363 -21.304 -27.440 1.00 90.81 450 ASP A C 1
ATOM 3542 O O . ASP A 1 450 ? 21.369 -20.106 -27.153 1.00 90.81 450 ASP A O 1
ATOM 3546 N N . ARG A 1 451 ? 22.416 -21.888 -28.034 1.00 91.88 451 ARG A N 1
ATOM 3547 C CA . ARG A 1 451 ? 23.650 -21.164 -28.353 1.00 91.88 451 ARG A CA 1
ATOM 3548 C C . ARG A 1 451 ? 23.423 -20.009 -29.335 1.00 91.88 451 ARG A C 1
ATOM 3550 O O . ARG A 1 451 ? 23.972 -18.934 -29.120 1.00 91.88 451 ARG A O 1
ATOM 3557 N N . ALA A 1 452 ? 22.604 -20.181 -30.373 1.00 90.75 452 ALA A N 1
ATOM 3558 C CA . ALA A 1 452 ? 22.264 -19.102 -31.307 1.00 90.75 452 ALA A CA 1
ATOM 3559 C C . ALA A 1 452 ? 21.534 -17.931 -30.611 1.00 90.75 452 ALA A C 1
ATOM 3561 O O . ALA A 1 452 ? 21.759 -16.767 -30.958 1.00 90.75 452 ALA A O 1
ATOM 3562 N N . HIS A 1 453 ? 20.723 -18.217 -29.585 1.00 90.06 453 HIS A N 1
ATOM 3563 C CA . HIS A 1 453 ? 20.107 -17.191 -28.738 1.00 90.06 453 HIS A CA 1
ATOM 3564 C C . HIS A 1 453 ? 21.116 -16.524 -27.794 1.00 90.06 453 HIS A C 1
ATOM 3566 O O . HIS A 1 453 ? 21.111 -15.297 -27.691 1.00 90.06 453 HIS A O 1
ATOM 3572 N N . GLU A 1 454 ? 22.025 -17.276 -27.163 1.00 92.25 454 GLU A N 1
ATOM 3573 C CA . GLU A 1 454 ? 23.128 -16.697 -26.376 1.00 92.25 454 GLU A CA 1
ATOM 3574 C C . GLU A 1 454 ? 23.973 -15.726 -27.208 1.00 92.25 454 GLU A C 1
ATOM 3576 O O . GLU A 1 454 ? 24.290 -14.633 -26.741 1.00 92.25 454 GLU A O 1
ATOM 3581 N N . VAL A 1 455 ? 24.315 -16.098 -28.447 1.00 92.75 455 VAL A N 1
ATOM 3582 C CA . VAL A 1 455 ? 25.107 -15.259 -29.358 1.00 92.75 455 VAL A CA 1
ATOM 3583 C C . VAL A 1 455 ? 24.394 -13.940 -29.642 1.00 92.75 455 VAL A C 1
ATOM 3585 O O . VAL A 1 455 ? 25.035 -12.891 -29.577 1.00 92.75 455 VAL A O 1
ATOM 3588 N N . LEU A 1 456 ? 23.079 -13.961 -29.897 1.00 92.50 456 LEU A N 1
ATOM 3589 C CA . LEU A 1 456 ? 22.281 -12.745 -30.096 1.00 92.50 456 LEU A CA 1
ATOM 3590 C C . LEU A 1 456 ? 22.229 -11.872 -28.829 1.00 92.50 456 LEU A C 1
ATOM 3592 O O . LEU A 1 456 ? 22.386 -10.655 -28.910 1.00 92.50 456 LEU A O 1
ATOM 3596 N N . LEU A 1 457 ? 22.075 -12.491 -27.656 1.00 92.31 457 LEU A N 1
ATOM 3597 C CA . LEU A 1 457 ? 22.028 -11.812 -26.355 1.00 92.31 457 LEU A CA 1
ATOM 3598 C C . LEU A 1 457 ? 23.397 -11.302 -25.860 1.00 92.31 457 LEU A C 1
ATOM 3600 O O . LEU A 1 457 ? 23.446 -10.545 -24.892 1.00 92.31 457 LEU A O 1
ATOM 3604 N N . GLN A 1 458 ? 24.498 -11.679 -26.515 1.00 91.75 458 GLN A N 1
ATOM 3605 C CA . GLN A 1 458 ? 25.848 -11.148 -26.274 1.00 91.75 458 GLN A CA 1
ATOM 3606 C C . GLN A 1 458 ? 26.228 -9.996 -27.228 1.00 91.75 458 GLN A C 1
ATOM 3608 O O . GLN A 1 458 ? 27.317 -9.434 -27.107 1.00 91.75 458 GLN A O 1
ATOM 3613 N N . GLN A 1 459 ? 25.352 -9.635 -28.173 1.00 92.50 459 GLN A N 1
ATOM 3614 C CA . GLN A 1 459 ? 25.552 -8.522 -29.108 1.00 92.50 459 GLN A CA 1
ATOM 3615 C C . GLN A 1 459 ? 25.100 -7.162 -28.546 1.00 92.50 459 GLN A C 1
ATOM 3617 O O . GLN A 1 459 ? 24.326 -7.095 -27.596 1.00 92.50 459 GLN A O 1
ATOM 3622 N N . THR A 1 460 ? 25.526 -6.066 -29.189 1.00 92.12 460 THR A N 1
ATOM 3623 C CA . THR A 1 460 ? 25.242 -4.686 -28.750 1.00 92.12 460 THR A CA 1
ATOM 3624 C C . THR A 1 460 ? 24.643 -3.851 -29.882 1.00 92.12 460 THR A C 1
ATOM 3626 O O . THR A 1 460 ? 25.295 -3.599 -30.893 1.00 92.12 460 THR A O 1
ATOM 3629 N N . PHE A 1 461 ? 23.422 -3.341 -29.688 1.00 92.75 461 PHE A N 1
ATOM 3630 C CA . PHE A 1 461 ? 22.649 -2.637 -30.726 1.00 92.75 461 PHE A CA 1
ATOM 3631 C C . PHE A 1 461 ? 22.467 -1.125 -30.479 1.00 92.75 461 PHE A C 1
ATOM 3633 O O . PHE A 1 461 ? 21.603 -0.500 -31.096 1.00 92.75 461 PHE A O 1
ATOM 3640 N N . ALA A 1 462 ? 23.292 -0.519 -29.619 1.00 89.25 462 ALA A N 1
ATOM 3641 C CA . ALA A 1 462 ? 23.194 0.894 -29.222 1.00 89.25 462 ALA A CA 1
ATOM 3642 C C . ALA A 1 462 ? 23.352 1.907 -30.376 1.00 89.25 462 ALA A C 1
ATOM 3644 O O . ALA A 1 462 ? 22.595 2.869 -30.463 1.00 89.25 462 ALA A O 1
ATOM 3645 N N . ASN A 1 463 ? 24.323 1.682 -31.270 1.00 89.75 463 ASN A N 1
ATOM 3646 C CA . ASN A 1 463 ? 24.686 2.592 -32.367 1.00 89.75 463 ASN A CA 1
ATOM 3647 C C . ASN A 1 463 ? 24.680 1.863 -33.722 1.00 89.75 463 ASN A C 1
ATOM 3649 O O . ASN A 1 463 ? 25.040 0.687 -33.767 1.00 89.75 463 ASN A O 1
ATOM 3653 N N . ARG A 1 464 ? 24.385 2.564 -34.833 1.00 88.19 464 ARG A N 1
ATOM 3654 C CA . ARG A 1 464 ? 24.319 2.000 -36.209 1.00 88.19 464 ARG A CA 1
ATOM 3655 C C . ARG A 1 464 ? 25.545 1.144 -36.568 1.00 88.19 464 ARG A C 1
ATOM 3657 O O . ARG A 1 464 ? 25.396 0.041 -37.080 1.00 88.19 464 ARG A O 1
ATOM 3664 N N . THR A 1 465 ? 26.752 1.597 -36.224 1.00 87.50 465 THR A N 1
ATOM 3665 C CA . THR A 1 465 ? 28.010 0.864 -36.474 1.00 87.50 465 THR A CA 1
ATOM 3666 C C . THR A 1 465 ? 28.196 -0.373 -35.590 1.00 87.50 465 THR A C 1
ATOM 3668 O O . THR A 1 465 ? 28.765 -1.365 -36.044 1.00 87.50 465 THR A O 1
ATOM 3671 N N . ALA A 1 466 ? 27.716 -0.343 -34.343 1.00 88.44 466 ALA A N 1
ATOM 3672 C CA . ALA A 1 466 ? 27.723 -1.503 -33.453 1.00 88.44 466 ALA A CA 1
ATOM 3673 C C . ALA A 1 466 ? 26.696 -2.543 -33.923 1.00 88.44 466 ALA A C 1
ATOM 3675 O O . ALA A 1 466 ? 27.041 -3.707 -34.091 1.00 88.44 466 ALA A O 1
ATOM 3676 N N . ALA A 1 467 ? 25.482 -2.094 -34.256 1.00 90.75 467 ALA A N 1
ATOM 3677 C CA . ALA A 1 467 ? 24.412 -2.928 -34.789 1.00 90.75 467 ALA A CA 1
ATOM 3678 C C . ALA A 1 467 ? 24.795 -3.619 -36.109 1.00 90.75 467 ALA A C 1
ATOM 3680 O O . ALA A 1 467 ? 24.487 -4.798 -36.267 1.00 90.75 467 ALA A O 1
ATOM 3681 N N . ALA A 1 468 ? 25.509 -2.940 -37.016 1.00 90.50 468 ALA A N 1
ATOM 3682 C CA . ALA A 1 468 ? 26.042 -3.553 -38.237 1.00 90.50 468 ALA A CA 1
ATOM 3683 C C . ALA A 1 468 ? 27.050 -4.671 -37.920 1.00 90.50 468 ALA A C 1
ATOM 3685 O O . ALA A 1 468 ? 26.859 -5.811 -38.335 1.00 90.50 468 ALA A O 1
ATOM 3686 N N . ARG A 1 469 ? 28.075 -4.384 -37.102 1.00 90.94 469 ARG A N 1
ATOM 3687 C CA . ARG A 1 469 ? 29.084 -5.382 -36.688 1.00 90.94 469 ARG A CA 1
ATOM 3688 C C . ARG A 1 469 ? 28.460 -6.582 -35.979 1.00 90.94 469 ARG A C 1
ATOM 3690 O O . ARG A 1 469 ? 28.825 -7.717 -36.263 1.00 90.94 469 ARG A O 1
ATOM 3697 N N . SER A 1 470 ? 27.512 -6.337 -35.077 1.00 93.00 470 SER A N 1
ATOM 3698 C CA . SER A 1 470 ? 26.780 -7.389 -34.376 1.00 93.00 470 SER A CA 1
ATOM 3699 C C . SER A 1 470 ? 25.844 -8.177 -35.293 1.00 93.00 470 SER A C 1
ATOM 3701 O O . SER A 1 470 ? 25.690 -9.373 -35.078 1.00 93.00 470 SER A O 1
ATOM 3703 N N . THR A 1 471 ? 25.268 -7.555 -36.328 1.00 92.62 471 THR A N 1
ATOM 3704 C CA . THR A 1 471 ? 24.470 -8.252 -37.353 1.00 92.62 471 THR A CA 1
ATOM 3705 C C . THR A 1 471 ? 25.349 -9.197 -38.175 1.00 92.62 471 THR A C 1
ATOM 3707 O O . THR A 1 471 ? 25.013 -10.374 -38.282 1.00 92.62 471 THR A O 1
ATOM 3710 N N . SER A 1 472 ? 26.500 -8.728 -38.678 1.00 90.94 472 SER A N 1
ATOM 3711 C CA . SER A 1 472 ? 27.475 -9.569 -39.393 1.00 90.94 472 SER A CA 1
ATOM 3712 C C . SER A 1 472 ? 27.974 -10.724 -38.524 1.00 90.94 472 SER A C 1
ATOM 3714 O O . SER A 1 472 ? 27.825 -11.880 -38.904 1.00 90.94 472 SER A O 1
ATOM 3716 N N . LYS A 1 473 ? 28.451 -10.433 -37.307 1.00 91.88 473 LYS A N 1
ATOM 3717 C CA . LYS A 1 473 ? 28.960 -11.453 -36.379 1.00 91.88 473 LYS A CA 1
ATOM 3718 C C . LYS A 1 473 ? 27.909 -12.513 -36.029 1.00 91.88 473 LYS A C 1
ATOM 3720 O O . LYS A 1 473 ? 28.214 -13.699 -35.994 1.00 91.88 473 LYS A O 1
ATOM 3725 N N . TRP A 1 474 ? 26.666 -12.100 -35.783 1.00 93.56 474 TRP A N 1
ATOM 3726 C CA . TRP A 1 474 ? 25.558 -13.019 -35.517 1.00 93.56 474 TRP A CA 1
ATOM 3727 C C . TRP A 1 474 ? 25.220 -13.890 -36.739 1.00 93.56 474 TRP A C 1
ATOM 3729 O O . TRP A 1 474 ? 25.019 -15.094 -36.590 1.00 93.56 474 TRP A O 1
ATOM 3739 N N . LYS A 1 475 ? 25.215 -13.306 -37.947 1.00 91.62 475 LYS A N 1
ATOM 3740 C CA . LYS A 1 475 ? 24.999 -14.023 -39.215 1.00 91.62 475 LYS A CA 1
ATOM 3741 C C . LYS A 1 475 ? 26.085 -15.078 -39.453 1.00 91.62 475 LYS A C 1
ATOM 3743 O O . LYS A 1 475 ? 25.748 -16.213 -39.781 1.00 91.62 475 LYS A O 1
ATOM 3748 N N . GLU A 1 476 ? 27.349 -14.707 -39.245 1.00 90.44 476 GLU A N 1
ATOM 3749 C CA . GLU A 1 476 ? 28.533 -15.568 -39.373 1.00 90.44 476 GLU A CA 1
ATOM 3750 C C . GLU A 1 476 ? 28.532 -16.710 -38.344 1.00 90.44 476 GLU A C 1
ATOM 3752 O O . GLU A 1 476 ? 28.675 -17.872 -38.715 1.00 90.44 476 GLU A O 1
ATOM 3757 N N . GLU A 1 477 ? 28.310 -16.425 -37.055 1.00 90.38 477 GLU A N 1
ATOM 3758 C CA . GLU A 1 477 ? 28.282 -17.474 -36.025 1.00 90.38 477 GLU A CA 1
ATOM 3759 C C . GLU A 1 477 ? 27.114 -18.458 -36.230 1.00 90.38 477 GLU A C 1
ATOM 3761 O O . GLU A 1 477 ? 27.291 -19.660 -36.029 1.00 90.38 477 GLU A O 1
ATOM 3766 N N . ILE A 1 478 ? 25.943 -17.998 -36.692 1.00 91.62 478 ILE A N 1
ATOM 3767 C CA . ILE A 1 478 ? 24.826 -18.896 -37.036 1.00 91.62 478 ILE A CA 1
ATOM 3768 C C . ILE A 1 478 ? 25.109 -19.702 -38.311 1.00 91.62 478 ILE A C 1
ATOM 3770 O O . ILE A 1 478 ? 24.800 -20.895 -38.334 1.00 91.62 478 ILE A O 1
ATOM 3774 N N . ALA A 1 479 ? 25.739 -19.106 -39.328 1.00 89.56 479 ALA A N 1
ATOM 3775 C CA . ALA A 1 479 ? 26.184 -19.817 -40.528 1.00 89.56 479 ALA A CA 1
ATOM 3776 C C . ALA A 1 479 ? 27.146 -20.967 -40.173 1.00 89.56 479 ALA A C 1
ATOM 3778 O O . ALA A 1 479 ? 26.943 -22.103 -40.605 1.00 89.56 479 ALA A O 1
ATOM 3779 N N . VAL A 1 480 ? 28.120 -20.711 -39.289 1.00 89.69 480 VAL A N 1
ATOM 3780 C CA . VAL A 1 480 ? 29.059 -21.722 -38.770 1.00 89.69 480 VAL A CA 1
ATOM 3781 C C . VAL A 1 480 ? 28.348 -22.802 -37.946 1.00 89.69 480 VAL A C 1
ATOM 3783 O O . VAL A 1 480 ? 28.634 -23.986 -38.118 1.00 89.69 480 VAL A O 1
ATOM 3786 N N . LEU A 1 481 ? 27.400 -22.436 -37.074 1.00 88.12 481 LEU A N 1
ATOM 3787 C CA . LEU A 1 481 ? 26.616 -23.409 -36.297 1.00 88.12 481 LEU A CA 1
ATOM 3788 C C . LEU A 1 481 ? 25.706 -24.284 -37.176 1.00 88.12 481 LEU A C 1
ATOM 3790 O O . LEU A 1 481 ? 25.381 -25.407 -36.775 1.00 88.12 481 LEU A O 1
ATOM 3794 N N . GLY A 1 482 ? 25.244 -23.754 -38.314 1.00 84.31 482 GLY A N 1
ATOM 3795 C CA . GLY A 1 482 ? 24.338 -24.418 -39.256 1.00 84.31 482 GLY A CA 1
ATOM 3796 C C . GLY A 1 482 ? 25.029 -25.157 -40.404 1.00 84.31 482 GLY A C 1
ATOM 3797 O O . GLY A 1 482 ? 24.402 -26.012 -41.023 1.00 84.31 482 GLY A O 1
ATOM 3798 N N . GLY A 1 483 ? 26.300 -24.855 -40.680 1.00 85.38 483 GLY A N 1
ATOM 3799 C CA . GLY A 1 483 ? 27.036 -25.384 -41.832 1.00 85.38 483 GLY A CA 1
ATOM 3800 C C . GLY A 1 483 ? 26.565 -24.821 -43.179 1.00 85.38 483 GLY A C 1
ATOM 3801 O O . GLY A 1 483 ? 26.623 -25.534 -44.178 1.00 85.38 483 GLY A O 1
ATOM 3802 N N . MET A 1 484 ? 26.056 -23.583 -43.206 1.00 83.31 484 MET A N 1
ATOM 3803 C CA . MET A 1 484 ? 25.494 -22.934 -44.400 1.00 83.31 484 MET A CA 1
ATOM 3804 C C . MET A 1 484 ? 25.899 -21.458 -44.471 1.00 83.31 484 MET A C 1
ATOM 3806 O O . MET A 1 484 ? 25.468 -20.670 -43.630 1.00 83.31 484 MET A O 1
ATOM 3810 N N . ASP A 1 485 ? 26.667 -21.076 -45.495 1.00 74.19 485 ASP A N 1
ATOM 3811 C CA . ASP A 1 485 ? 27.199 -19.710 -45.642 1.00 74.19 485 ASP A CA 1
ATOM 3812 C C . ASP A 1 485 ? 26.115 -18.665 -45.962 1.00 74.19 485 ASP A C 1
ATOM 3814 O O . ASP A 1 485 ? 26.114 -17.576 -45.384 1.00 74.19 485 ASP A O 1
ATOM 3818 N N . ASP A 1 486 ? 25.156 -19.002 -46.836 1.00 79.19 486 ASP A N 1
ATOM 3819 C CA . ASP A 1 486 ? 23.968 -18.180 -47.093 1.00 79.19 486 ASP A CA 1
ATOM 3820 C C . ASP A 1 486 ? 22.687 -18.929 -46.710 1.00 79.19 486 ASP A C 1
ATOM 3822 O O . ASP A 1 486 ? 22.304 -19.938 -47.307 1.00 79.19 486 ASP A O 1
ATOM 3826 N N . TRP A 1 487 ? 22.037 -18.425 -45.665 1.00 87.75 487 TRP A N 1
ATOM 3827 C CA . TRP A 1 487 ? 20.829 -18.984 -45.056 1.00 87.75 487 TRP A CA 1
ATOM 3828 C C . TRP A 1 487 ? 19.716 -17.931 -44.888 1.00 87.75 487 TRP A C 1
ATOM 3830 O O . TRP A 1 487 ? 18.643 -18.218 -44.342 1.00 87.75 487 TRP A O 1
ATOM 3840 N N . GLY A 1 488 ? 19.967 -16.705 -45.359 1.00 87.12 488 GLY A N 1
ATOM 3841 C CA . GLY A 1 488 ? 18.973 -15.643 -45.424 1.00 87.12 488 GLY A CA 1
ATOM 3842 C C . GLY A 1 488 ? 18.090 -15.770 -46.666 1.00 87.12 488 GLY A C 1
ATOM 3843 O O . GLY A 1 488 ? 18.378 -16.508 -47.605 1.00 87.12 488 GLY A O 1
ATOM 3844 N N . PHE A 1 489 ? 16.987 -15.026 -46.702 1.00 90.19 489 PHE A N 1
ATOM 3845 C CA . PHE A 1 489 ? 16.252 -14.803 -47.944 1.00 90.19 489 PHE A CA 1
ATOM 3846 C C . PHE A 1 489 ? 15.680 -13.389 -48.018 1.00 90.19 489 PHE A C 1
ATOM 3848 O O . PHE A 1 489 ? 14.964 -12.941 -47.123 1.00 90.19 489 PHE A O 1
ATOM 3855 N N . THR A 1 490 ? 15.962 -12.690 -49.115 1.00 90.88 490 THR A N 1
ATOM 3856 C CA . THR A 1 490 ? 15.446 -11.339 -49.357 1.00 90.88 490 THR A CA 1
ATOM 3857 C C . THR A 1 490 ? 14.048 -11.391 -49.962 1.00 90.88 490 THR A C 1
ATOM 3859 O O . THR A 1 490 ? 13.784 -12.148 -50.896 1.00 90.88 490 THR A O 1
ATOM 3862 N N . VAL A 1 491 ? 13.144 -10.568 -49.434 1.00 91.06 491 VAL A N 1
ATOM 3863 C CA . VAL A 1 491 ? 11.778 -10.386 -49.930 1.00 91.06 491 VAL A CA 1
ATOM 3864 C C . VAL A 1 491 ? 11.578 -8.913 -50.264 1.00 91.06 491 VAL A C 1
ATOM 3866 O O . VAL A 1 491 ? 11.824 -8.049 -49.426 1.00 91.06 491 VAL A O 1
ATOM 3869 N N . VAL A 1 492 ? 11.107 -8.633 -51.480 1.00 89.75 492 VAL A N 1
ATOM 3870 C CA . VAL A 1 492 ? 10.675 -7.292 -51.895 1.00 89.75 492 VAL A CA 1
ATOM 3871 C C . VAL A 1 492 ? 9.162 -7.199 -51.721 1.00 89.75 492 VAL A C 1
ATOM 3873 O O . VAL A 1 492 ? 8.422 -8.057 -52.212 1.00 89.75 492 VAL A O 1
ATOM 3876 N N . GLY A 1 493 ? 8.699 -6.186 -50.991 1.00 86.50 493 GLY A N 1
ATOM 3877 C CA . GLY A 1 493 ? 7.270 -5.970 -50.775 1.00 86.50 493 GLY A CA 1
ATOM 3878 C C . GLY A 1 493 ? 6.527 -5.538 -52.042 1.00 86.50 493 GLY A C 1
ATOM 3879 O O . GLY A 1 493 ? 7.096 -4.926 -52.945 1.00 86.50 493 GLY A O 1
ATOM 3880 N N . LYS A 1 494 ? 5.233 -5.862 -52.106 1.00 87.25 494 LYS A N 1
ATOM 3881 C CA . LYS A 1 494 ? 4.336 -5.595 -53.247 1.00 87.25 494 LYS A CA 1
ATOM 3882 C C . LYS A 1 494 ? 3.147 -4.699 -52.884 1.00 87.25 494 LYS A C 1
ATOM 3884 O O . LYS A 1 494 ? 2.328 -4.389 -53.744 1.00 87.25 494 LYS A O 1
ATOM 3889 N N . LYS A 1 495 ? 3.004 -4.312 -51.612 1.00 81.44 495 LYS A N 1
ATOM 3890 C CA . LYS A 1 495 ? 1.797 -3.653 -51.107 1.00 81.44 495 LYS A CA 1
ATOM 3891 C C . LYS A 1 495 ? 1.825 -2.147 -51.331 1.00 81.44 495 LYS A C 1
ATOM 3893 O O . LYS A 1 495 ? 2.600 -1.426 -50.698 1.00 81.44 495 LYS A O 1
ATOM 3898 N N . GLU A 1 496 ? 0.925 -1.672 -52.182 1.00 75.19 496 GLU A N 1
ATOM 3899 C CA . GLU A 1 496 ? 0.632 -0.248 -52.328 1.00 75.19 496 GLU A CA 1
ATOM 3900 C C . GLU A 1 496 ? -0.314 0.225 -51.217 1.00 75.19 496 GLU A C 1
ATOM 3902 O O . GLU A 1 496 ? -1.286 -0.446 -50.862 1.00 75.19 496 GLU A O 1
ATOM 3907 N N . TYR A 1 497 ? -0.022 1.398 -50.655 1.00 63.91 497 TYR A N 1
ATOM 3908 C CA . TYR A 1 497 ? -0.890 2.078 -49.698 1.00 63.91 497 TYR A CA 1
ATOM 3909 C C . TYR A 1 497 ? -1.526 3.276 -50.396 1.00 63.91 497 TYR A C 1
ATOM 3911 O O . TYR A 1 497 ? -0.825 4.224 -50.749 1.00 63.91 497 TYR A O 1
ATOM 3919 N N . ALA A 1 498 ? -2.846 3.239 -50.583 1.00 47.75 498 ALA A N 1
ATOM 3920 C CA . ALA A 1 498 ? -3.588 4.365 -51.134 1.00 47.75 498 ALA A CA 1
ATOM 3921 C C . ALA A 1 498 ? -3.405 5.614 -50.254 1.00 47.75 498 ALA A C 1
ATOM 3923 O O . ALA A 1 498 ? -3.497 5.542 -49.025 1.00 47.75 498 ALA A O 1
ATOM 3924 N N . ALA A 1 499 ? -3.153 6.764 -50.882 1.00 38.44 499 ALA A N 1
ATOM 3925 C CA . ALA A 1 499 ? -3.120 8.037 -50.177 1.00 38.44 499 ALA A CA 1
ATOM 3926 C C . ALA A 1 499 ? -4.517 8.351 -49.617 1.00 38.44 499 ALA A C 1
ATOM 3928 O O . ALA A 1 499 ? -5.510 8.291 -50.341 1.00 38.44 499 ALA A O 1
ATOM 3929 N N . ALA A 1 500 ? -4.598 8.685 -48.328 1.00 32.84 500 ALA A N 1
ATOM 3930 C CA . ALA A 1 500 ? -5.848 9.152 -47.740 1.00 32.84 500 ALA A CA 1
ATOM 3931 C C . ALA A 1 500 ? -6.239 10.507 -48.368 1.00 32.84 500 ALA A C 1
ATOM 3933 O O . ALA A 1 500 ? -5.365 11.371 -48.491 1.00 32.84 500 ALA A O 1
ATOM 3934 N N . PRO A 1 501 ? -7.514 10.723 -48.744 1.00 33.75 501 PRO A N 1
ATOM 3935 C CA . PRO A 1 501 ? -7.949 11.999 -49.293 1.00 33.75 501 PRO A CA 1
ATOM 3936 C C . PRO A 1 501 ? -7.806 13.109 -48.246 1.00 33.75 501 PRO A C 1
ATOM 3938 O O . PRO A 1 501 ? -8.171 12.946 -47.079 1.00 33.75 501 PRO A O 1
ATOM 3941 N N . SER A 1 502 ? -7.276 14.253 -48.672 1.00 31.14 502 SER A N 1
ATOM 3942 C CA . SER A 1 502 ? -7.192 15.464 -47.860 1.00 31.14 502 SER A CA 1
ATOM 3943 C C . SER A 1 502 ? -8.590 16.042 -47.635 1.00 31.14 502 SER A C 1
ATOM 3945 O O . SER A 1 502 ? -9.159 16.656 -48.533 1.00 31.14 502 SER A O 1
ATOM 3947 N N . LEU A 1 503 ? -9.133 15.849 -46.433 1.00 31.72 503 LEU A N 1
ATOM 3948 C CA . LEU A 1 503 ? -10.411 16.424 -46.008 1.00 31.72 503 LEU A CA 1
ATOM 3949 C C . LEU A 1 503 ? -10.282 17.934 -45.749 1.00 31.72 503 LEU A C 1
ATOM 3951 O O . LEU A 1 503 ? -10.061 18.372 -44.620 1.00 31.72 503 LEU A O 1
ATOM 3955 N N . SER A 1 504 ? -10.452 18.715 -46.811 1.00 33.25 504 SER A N 1
ATOM 3956 C CA . SER A 1 504 ? -11.039 20.057 -46.763 1.00 33.25 504 SER A CA 1
ATOM 3957 C C . SER A 1 504 ? -12.494 19.968 -47.238 1.00 33.25 504 SER A C 1
ATOM 3959 O O . SER A 1 504 ? -12.776 19.207 -48.158 1.00 33.25 504 SER A O 1
ATOM 3961 N N . ASP A 1 505 ? -13.383 20.740 -46.610 1.00 33.00 505 ASP A N 1
ATOM 3962 C CA . ASP A 1 505 ? -14.840 20.802 -46.828 1.00 33.00 505 ASP A CA 1
ATOM 3963 C C . ASP A 1 505 ? -15.675 19.550 -46.497 1.00 33.00 505 ASP A C 1
ATOM 3965 O O . ASP A 1 505 ? -16.002 18.726 -47.346 1.00 33.00 505 ASP A O 1
ATOM 3969 N N . ALA A 1 506 ? -16.142 19.502 -45.242 1.00 28.62 506 ALA A N 1
ATOM 3970 C CA . ALA A 1 506 ? -17.520 19.126 -44.902 1.00 28.62 506 ALA A CA 1
ATOM 3971 C C . ALA A 1 506 ? -17.872 19.613 -43.482 1.00 28.62 506 ALA A C 1
ATOM 3973 O O . ALA A 1 506 ? -17.387 19.084 -42.480 1.00 28.62 506 ALA A O 1
ATOM 3974 N N . THR A 1 507 ? -18.734 20.621 -43.376 1.00 36.31 507 THR A N 1
ATOM 3975 C CA . THR A 1 507 ? -19.337 21.061 -42.112 1.00 36.31 507 THR A CA 1
ATOM 3976 C C . THR A 1 507 ? -20.532 20.178 -41.747 1.00 36.31 507 THR A C 1
ATOM 3978 O O . THR A 1 507 ? -21.501 20.137 -42.497 1.00 36.31 507 THR A O 1
ATOM 3981 N N . ASN A 1 508 ? -20.482 19.496 -40.591 1.00 30.81 508 ASN A N 1
ATOM 3982 C CA . ASN A 1 508 ? -21.558 19.424 -39.575 1.00 30.81 508 ASN A CA 1
ATOM 3983 C C . ASN A 1 508 ? -21.386 18.259 -38.576 1.00 30.81 508 ASN A C 1
ATOM 3985 O O . ASN A 1 508 ? -21.202 17.113 -38.963 1.00 30.81 508 ASN A O 1
ATOM 3989 N N . GLY A 1 509 ? -21.595 18.561 -37.288 1.00 28.53 509 GLY A N 1
ATOM 3990 C CA . GLY A 1 509 ? -22.244 17.646 -36.337 1.00 28.53 509 GLY A CA 1
ATOM 3991 C C . GLY A 1 509 ? -21.449 16.470 -35.744 1.00 28.53 509 GLY A C 1
ATOM 3992 O O . GLY A 1 509 ? -21.519 15.356 -36.245 1.00 28.53 509 GLY A O 1
ATOM 3993 N N . VAL A 1 510 ? -20.869 16.708 -34.558 1.00 27.47 510 VAL A N 1
ATOM 3994 C CA . VAL A 1 510 ? -20.989 15.920 -33.297 1.00 27.47 510 VAL A CA 1
ATOM 3995 C C . VAL A 1 510 ? -19.655 15.889 -32.541 1.00 27.47 510 VAL A C 1
ATOM 3997 O O . VAL A 1 510 ? -18.657 15.323 -32.977 1.00 27.47 510 VAL A O 1
ATOM 4000 N N . THR A 1 511 ? -19.652 16.502 -31.357 1.00 26.70 511 THR A N 1
ATOM 4001 C CA . THR A 1 511 ? -18.493 16.640 -30.465 1.00 26.70 511 THR A CA 1
ATOM 4002 C C . THR A 1 511 ? -18.283 15.424 -29.555 1.00 26.70 511 THR A C 1
ATOM 4004 O O . THR A 1 511 ? -19.172 15.120 -28.758 1.00 26.70 511 THR A O 1
ATOM 4007 N N . PRO A 1 512 ? -17.087 14.806 -29.536 1.00 28.19 512 PRO A N 1
ATOM 4008 C CA . PRO A 1 512 ? -16.633 13.992 -28.414 1.00 28.19 512 PRO A CA 1
ATOM 4009 C C . PRO A 1 512 ? -15.911 14.862 -27.367 1.00 28.19 512 PRO A C 1
ATOM 4011 O O . PRO A 1 512 ? -14.970 15.594 -27.675 1.00 28.19 512 PRO A O 1
ATOM 4014 N N . THR A 1 513 ? -16.345 14.771 -26.110 1.00 25.11 513 THR A N 1
ATOM 4015 C CA . THR A 1 513 ? -15.843 15.574 -24.984 1.00 25.11 513 THR A CA 1
ATOM 4016 C C . THR A 1 513 ? -14.350 15.355 -24.709 1.00 25.11 513 THR A C 1
ATOM 4018 O O . THR A 1 513 ? -13.908 14.242 -24.420 1.00 25.11 513 THR A O 1
ATOM 4021 N N . MET A 1 514 ? -13.569 16.438 -24.730 1.00 26.91 514 MET A N 1
ATOM 4022 C CA . MET A 1 514 ? -12.138 16.435 -24.402 1.00 26.91 514 MET A CA 1
ATOM 4023 C C . MET A 1 514 ? -11.901 16.287 -22.892 1.00 26.91 514 MET A C 1
ATOM 4025 O O . MET A 1 514 ? -12.251 17.175 -22.116 1.00 26.91 514 MET A O 1
ATOM 4029 N N . VAL A 1 515 ? -11.215 15.218 -22.473 1.00 27.11 515 VAL A N 1
ATOM 4030 C CA . VAL A 1 515 ? -10.611 15.136 -21.131 1.00 27.11 515 VAL A CA 1
ATOM 4031 C C . VAL A 1 515 ? -9.190 15.700 -21.192 1.00 27.11 515 VAL A C 1
ATOM 4033 O O . VAL A 1 515 ? -8.317 15.175 -21.883 1.00 27.11 515 VAL A O 1
ATOM 4036 N N . MET A 1 516 ? -8.965 16.791 -20.460 1.00 24.20 516 MET A N 1
ATOM 4037 C CA . MET A 1 516 ? -7.719 17.562 -20.459 1.00 24.20 516 MET A CA 1
ATOM 4038 C C . MET A 1 516 ? -6.544 16.803 -19.819 1.00 24.20 516 MET A C 1
ATOM 4040 O O . MET A 1 516 ? -6.377 16.790 -18.601 1.00 24.20 516 MET A O 1
ATOM 4044 N N . GLY A 1 517 ? -5.674 16.225 -20.652 1.00 26.39 517 GLY A N 1
ATOM 4045 C CA . GLY A 1 517 ? -4.358 15.723 -20.245 1.00 26.39 517 GLY A CA 1
ATOM 4046 C C . GLY A 1 517 ? -3.277 16.805 -20.355 1.00 26.39 517 GLY A C 1
ATOM 4047 O O . GLY A 1 517 ? -2.913 17.212 -21.458 1.00 26.39 517 GLY A O 1
ATOM 4048 N N . VAL A 1 518 ? -2.733 17.260 -19.221 1.00 27.94 518 VAL A N 1
ATOM 4049 C CA . VAL A 1 518 ? -1.712 18.327 -19.158 1.00 27.94 518 VAL A CA 1
ATOM 4050 C C . VAL A 1 518 ? -0.415 17.909 -19.867 1.00 27.94 518 VAL A C 1
ATOM 4052 O O . VAL A 1 518 ? 0.396 17.150 -19.335 1.00 27.94 518 VAL A O 1
ATOM 4055 N N . ARG A 1 519 ? -0.170 18.454 -21.065 1.00 23.55 519 ARG A N 1
ATOM 4056 C CA . ARG A 1 519 ? 1.042 18.188 -21.855 1.00 23.55 519 ARG A CA 1
ATOM 4057 C C . ARG A 1 519 ? 2.146 19.199 -21.519 1.00 23.55 519 ARG A C 1
ATOM 4059 O O . ARG A 1 519 ? 2.196 20.291 -22.082 1.00 23.55 519 ARG A O 1
ATOM 4066 N N . LYS A 1 520 ? 3.057 18.833 -20.608 1.00 27.73 520 LYS A N 1
ATOM 4067 C CA . LYS A 1 520 ? 4.247 19.637 -20.255 1.00 27.73 520 LYS A CA 1
ATOM 4068 C C . LYS A 1 520 ? 5.135 19.844 -21.498 1.00 27.73 520 LYS A C 1
ATOM 4070 O O . LYS A 1 520 ? 5.739 18.898 -21.999 1.00 27.73 520 LYS A O 1
ATOM 4075 N N . LYS A 1 521 ? 5.206 21.077 -22.012 1.00 25.16 521 LYS A N 1
ATOM 4076 C CA . LYS A 1 521 ? 5.952 21.432 -23.234 1.00 25.16 521 LYS A CA 1
ATOM 4077 C C . LYS A 1 521 ? 7.436 21.658 -22.907 1.00 25.16 521 LYS A C 1
ATOM 4079 O O . LYS A 1 521 ? 7.778 22.623 -22.230 1.00 25.16 521 LYS A O 1
ATOM 4084 N N . ARG A 1 522 ? 8.322 20.775 -23.381 1.00 24.86 522 ARG A N 1
ATOM 4085 C CA . ARG A 1 522 ? 9.787 20.928 -23.277 1.00 24.86 522 ARG A CA 1
ATOM 4086 C C . ARG A 1 522 ? 10.271 21.816 -24.436 1.00 24.86 522 ARG A C 1
ATOM 4088 O O . ARG A 1 522 ? 9.939 21.529 -25.583 1.00 24.86 522 ARG A O 1
ATOM 4095 N N . LYS A 1 523 ? 11.011 22.896 -24.152 1.00 22.56 523 LYS A N 1
ATOM 4096 C CA . LYS A 1 523 ? 11.657 23.734 -25.185 1.00 22.56 523 LYS A CA 1
ATOM 4097 C C . LYS A 1 523 ? 12.782 22.950 -25.884 1.00 22.56 523 LYS A C 1
ATOM 4099 O O . LYS A 1 523 ? 13.562 22.314 -25.174 1.00 22.56 523 LYS A O 1
ATOM 4104 N N . PRO A 1 524 ? 12.935 23.054 -27.214 1.00 27.31 524 PRO A N 1
ATOM 4105 C CA . PRO A 1 524 ? 14.225 22.919 -27.878 1.00 27.31 524 PRO A CA 1
ATOM 4106 C C . PRO A 1 524 ? 14.943 24.282 -27.938 1.00 27.31 524 PRO A C 1
ATOM 4108 O O . PRO A 1 524 ? 14.297 25.321 -28.075 1.00 27.31 524 PRO A O 1
ATOM 4111 N N . ASN A 1 525 ? 16.275 24.267 -27.855 1.00 24.69 525 ASN A N 1
ATOM 4112 C CA . ASN A 1 525 ? 17.118 25.385 -28.289 1.00 24.69 525 ASN A CA 1
ATOM 4113 C C . ASN A 1 525 ? 17.379 25.250 -29.799 1.00 24.69 525 ASN A C 1
ATOM 4115 O O . ASN A 1 525 ? 17.483 24.129 -30.295 1.00 24.69 525 ASN A O 1
ATOM 4119 N N . GLY A 1 526 ? 17.530 26.370 -30.505 1.00 25.83 526 GLY A N 1
ATOM 4120 C CA . GLY A 1 526 ? 17.890 26.393 -31.924 1.00 25.83 526 GLY A CA 1
ATOM 4121 C C . GLY A 1 526 ? 17.824 27.812 -32.485 1.00 25.83 526 GLY A C 1
ATOM 4122 O O . GLY A 1 526 ? 16.760 28.422 -32.490 1.00 25.83 526 GLY A O 1
ATOM 4123 N N . SER A 1 527 ? 18.972 28.338 -32.895 1.00 25.08 527 SER A N 1
ATOM 4124 C CA . SER A 1 527 ? 19.179 29.678 -33.454 1.00 25.08 527 SER A CA 1
ATOM 4125 C C . SER A 1 527 ? 18.793 29.779 -34.932 1.00 25.08 527 SER A C 1
ATOM 4127 O O . SER A 1 527 ? 19.142 28.883 -35.698 1.00 25.08 527 SER A O 1
ATOM 4129 N N . ALA A 1 528 ? 18.211 30.909 -35.340 1.00 26.39 528 ALA A N 1
ATOM 4130 C CA . ALA A 1 528 ? 18.370 31.498 -36.675 1.00 26.39 528 ALA A CA 1
ATOM 4131 C C . ALA A 1 528 ? 17.955 32.982 -36.646 1.00 26.39 528 ALA A C 1
ATOM 4133 O O . ALA A 1 528 ? 17.096 33.374 -35.853 1.00 26.39 528 ALA A O 1
ATOM 4134 N N . GLU A 1 529 ? 18.589 33.797 -37.483 1.00 25.22 529 GLU A N 1
ATOM 4135 C CA . GLU A 1 529 ? 18.357 35.240 -37.614 1.00 25.22 529 GLU A CA 1
ATOM 4136 C C . GLU A 1 529 ? 17.176 35.556 -38.551 1.00 25.22 529 GLU A C 1
ATOM 4138 O O . GLU A 1 529 ? 16.843 34.744 -39.413 1.00 25.22 529 GLU A O 1
ATOM 4143 N N . ALA A 1 530 ? 16.603 36.764 -38.422 1.00 25.69 530 ALA A N 1
ATOM 4144 C CA . ALA A 1 530 ? 16.481 37.769 -39.501 1.00 25.69 530 ALA A CA 1
ATOM 4145 C C . ALA A 1 530 ? 15.212 38.651 -39.425 1.00 25.69 530 ALA A C 1
ATOM 4147 O O . ALA A 1 530 ? 14.148 38.224 -38.988 1.00 25.69 530 ALA A O 1
ATOM 4148 N N . ALA A 1 531 ? 15.365 39.866 -39.971 1.00 26.88 531 ALA A N 1
ATOM 4149 C CA . ALA A 1 531 ? 14.343 40.811 -40.444 1.00 26.88 531 ALA A CA 1
ATOM 4150 C C . ALA A 1 531 ? 13.387 41.474 -39.422 1.00 26.88 531 ALA A C 1
ATOM 4152 O O . ALA A 1 531 ? 12.428 40.891 -38.923 1.00 26.88 531 ALA A O 1
ATOM 4153 N N . ALA A 1 532 ? 13.587 42.783 -39.240 1.00 27.39 532 ALA A N 1
ATOM 4154 C CA . ALA A 1 532 ? 12.611 43.719 -38.686 1.00 27.39 532 ALA A CA 1
ATOM 4155 C C . ALA A 1 532 ? 11.931 44.525 -39.810 1.00 27.39 532 ALA A C 1
ATOM 4157 O O . ALA A 1 532 ? 12.623 44.929 -40.739 1.00 27.39 532 ALA A O 1
ATOM 4158 N N . VAL A 1 533 ? 10.634 44.843 -39.671 1.00 27.56 533 VAL A N 1
ATOM 4159 C CA . VAL A 1 533 ? 9.931 45.989 -40.306 1.00 27.56 533 VAL A CA 1
ATOM 4160 C C . VAL A 1 533 ? 8.867 46.524 -39.314 1.00 27.56 533 VAL A C 1
ATOM 4162 O O . VAL A 1 533 ? 8.574 45.882 -38.305 1.00 27.56 533 VAL A O 1
ATOM 4165 N N . GLN A 1 534 ? 8.388 47.754 -39.522 1.00 25.92 534 GLN A N 1
ATOM 4166 C CA . GLN A 1 534 ? 7.817 48.656 -38.511 1.00 25.92 534 GLN A CA 1
ATOM 4167 C C . GLN A 1 534 ? 6.280 48.595 -38.281 1.00 25.92 534 GLN A C 1
ATOM 4169 O O . GLN A 1 534 ? 5.514 48.041 -39.060 1.00 25.92 534 GLN A O 1
ATOM 4174 N N . LYS A 1 535 ? 5.890 49.247 -37.167 1.00 21.92 535 LYS A N 1
ATOM 4175 C CA . LYS A 1 535 ? 4.598 49.870 -36.747 1.00 21.92 535 LYS A CA 1
ATOM 4176 C C . LYS A 1 535 ? 3.859 50.684 -37.861 1.00 21.92 535 LYS A C 1
ATOM 4178 O O . LYS A 1 535 ? 4.520 50.911 -38.871 1.00 21.92 535 LYS A O 1
ATOM 4183 N N . PRO A 1 536 ? 2.618 51.254 -37.683 1.00 32.94 536 PRO A N 1
ATOM 4184 C CA . PRO A 1 536 ? 1.902 51.601 -36.420 1.00 32.94 536 PRO A CA 1
ATOM 4185 C C . PRO A 1 536 ? 0.339 51.467 -36.325 1.00 32.94 536 PRO A C 1
ATOM 4187 O O . PRO A 1 536 ? -0.349 51.288 -37.316 1.00 32.94 536 PRO A O 1
ATOM 4190 N N . ALA A 1 537 ? -0.165 51.664 -35.086 1.00 22.92 537 ALA A N 1
ATOM 4191 C CA . ALA A 1 537 ? -1.393 52.377 -34.627 1.00 22.92 537 ALA A CA 1
ATOM 4192 C C . ALA A 1 537 ? -2.844 52.012 -35.079 1.00 22.92 537 ALA A C 1
ATOM 4194 O O . ALA A 1 537 ? -3.189 52.191 -36.236 1.00 22.92 537 ALA A O 1
ATOM 4195 N N . GLU A 1 538 ? -3.683 51.608 -34.093 1.00 21.42 538 GLU A N 1
ATOM 4196 C CA . GLU A 1 538 ? -4.840 52.344 -33.470 1.00 21.42 538 GLU A CA 1
ATOM 4197 C C . GLU A 1 538 ? -5.907 53.106 -34.323 1.00 21.42 538 GLU A C 1
ATOM 4199 O O . GLU A 1 538 ? -5.631 53.394 -35.482 1.00 21.42 538 GLU A O 1
ATOM 4204 N N . PRO A 1 539 ? -7.091 53.542 -33.779 1.00 37.34 539 PRO A N 1
ATOM 4205 C CA . PRO A 1 539 ? -7.669 53.419 -32.411 1.00 37.34 539 PRO A CA 1
ATOM 4206 C C . PRO A 1 539 ? -9.208 53.095 -32.333 1.00 37.34 539 PRO A C 1
ATOM 4208 O O . PRO A 1 539 ? -9.833 52.738 -33.327 1.00 37.34 539 PRO A O 1
ATOM 4211 N N . VAL A 1 540 ? -9.796 53.341 -31.138 1.00 24.44 540 VAL A N 1
ATOM 4212 C CA . VAL A 1 540 ? -11.194 53.753 -30.777 1.00 24.44 540 VAL A CA 1
ATOM 4213 C C . VAL A 1 540 ? -12.041 52.679 -30.032 1.00 24.44 540 VAL A C 1
ATOM 4215 O O . VAL A 1 540 ? -12.329 51.639 -30.609 1.00 24.44 540 VAL A O 1
ATOM 4218 N N . GLN A 1 541 ? -12.287 52.743 -28.698 1.00 25.28 541 GLN A N 1
ATOM 4219 C CA . GLN A 1 541 ? -13.185 53.618 -27.863 1.00 25.28 541 GLN A CA 1
ATOM 4220 C C . GLN A 1 541 ? -14.692 53.238 -27.996 1.00 25.28 541 GLN A C 1
ATOM 4222 O O . GLN A 1 541 ? -15.099 52.887 -29.092 1.00 25.28 541 GLN A O 1
ATOM 4227 N N . GLU A 1 542 ? -15.605 53.189 -27.001 1.00 26.06 542 GLU A N 1
ATOM 4228 C CA . GLU A 1 542 ? -15.817 53.753 -25.631 1.00 26.06 542 GLU A CA 1
ATOM 4229 C C . GLU A 1 542 ? -16.715 52.787 -24.781 1.00 26.06 542 GLU A C 1
ATOM 4231 O O . GLU A 1 542 ? -17.140 51.772 -25.325 1.00 26.06 542 GLU A O 1
ATOM 4236 N N . LEU A 1 543 ? -17.155 52.961 -23.512 1.00 24.42 543 LEU A N 1
ATOM 4237 C CA . LEU A 1 543 ? -16.725 53.625 -22.249 1.00 24.42 543 LEU A CA 1
ATOM 4238 C C . LEU A 1 543 ? -17.636 53.099 -21.098 1.00 24.42 543 LEU A C 1
ATOM 4240 O O . LEU A 1 543 ? -18.848 53.084 -21.285 1.00 24.42 543 LEU A O 1
ATOM 4244 N N . SER A 1 544 ? -17.120 52.819 -19.884 1.00 26.75 544 SER A N 1
ATOM 4245 C CA . SER A 1 544 ? -17.837 53.096 -18.603 1.00 26.75 544 SER A CA 1
ATOM 4246 C C . SER A 1 544 ? -16.974 52.851 -17.345 1.00 26.75 544 SER A C 1
ATOM 4248 O O . SER A 1 544 ? -16.428 51.769 -17.148 1.00 26.75 544 SER A O 1
ATOM 4250 N N . ALA A 1 545 ? -16.878 53.873 -16.491 1.00 27.20 545 ALA A N 1
ATOM 4251 C CA . ALA A 1 545 ? -15.988 54.029 -15.331 1.00 27.20 545 ALA A CA 1
ATOM 4252 C C . ALA A 1 545 ? -16.245 53.131 -14.089 1.00 27.20 545 ALA A C 1
ATOM 4254 O O . ALA A 1 545 ? -17.340 52.613 -13.903 1.00 27.20 545 ALA A O 1
ATOM 4255 N N . GLY A 1 546 ? -15.259 53.055 -13.168 1.00 26.41 546 GLY A N 1
ATOM 4256 C CA . GLY A 1 546 ? -15.439 52.455 -11.827 1.00 26.41 546 GLY A CA 1
ATOM 4257 C C . GLY A 1 546 ? -14.165 52.179 -10.995 1.00 26.41 546 GLY A C 1
ATOM 4258 O O . GLY A 1 546 ? -13.871 51.029 -10.693 1.00 26.41 546 GLY A O 1
ATOM 4259 N N . SER A 1 547 ? -13.387 53.210 -10.632 1.00 24.69 547 SER A N 1
ATOM 4260 C CA . SER A 1 547 ? -12.151 53.142 -9.798 1.00 24.69 547 SER A CA 1
ATOM 4261 C C . SER A 1 547 ? -12.344 52.434 -8.425 1.00 24.69 547 SER A C 1
ATOM 4263 O O . SER A 1 547 ? -13.458 52.388 -7.923 1.00 24.69 547 SER A O 1
ATOM 4265 N N . VAL A 1 548 ? -11.327 51.888 -7.725 1.00 26.33 548 VAL A N 1
ATOM 4266 C CA . VAL A 1 548 ? -10.193 52.597 -7.068 1.00 26.33 548 VAL A CA 1
ATOM 4267 C C . VAL A 1 548 ? -8.931 51.719 -6.881 1.00 26.33 548 VAL A C 1
ATOM 4269 O O . VAL A 1 548 ? -8.985 50.507 -6.714 1.00 26.33 548 VAL A O 1
ATOM 4272 N N . ARG A 1 549 ? -7.762 52.381 -6.911 1.00 25.84 549 ARG A N 1
ATOM 4273 C CA . ARG A 1 549 ? -6.389 51.832 -6.909 1.00 25.84 549 ARG A CA 1
ATOM 4274 C C . ARG A 1 549 ? -5.858 51.396 -5.530 1.00 25.84 549 ARG A C 1
ATOM 4276 O O . ARG A 1 549 ? -6.069 52.094 -4.543 1.00 25.84 549 ARG A O 1
ATOM 4283 N N . LYS A 1 550 ? -4.849 50.513 -5.556 1.00 25.73 550 LYS A N 1
ATOM 4284 C CA . LYS A 1 550 ? -3.505 50.863 -5.039 1.00 25.73 550 LYS A CA 1
ATOM 4285 C C . LYS A 1 550 ? -2.415 50.355 -5.995 1.00 25.73 550 LYS A C 1
ATOM 4287 O O . LYS A 1 550 ? -2.395 49.182 -6.344 1.00 25.73 550 LYS A O 1
ATOM 4292 N N . LYS A 1 551 ? -1.547 51.260 -6.469 1.00 26.03 551 LYS A N 1
ATOM 4293 C CA . LYS A 1 551 ? -0.429 50.944 -7.380 1.00 26.03 551 LYS A CA 1
ATOM 4294 C C . LYS A 1 551 ? 0.737 50.332 -6.597 1.00 26.03 551 LYS A C 1
ATOM 4296 O O . LYS A 1 551 ? 1.103 50.877 -5.560 1.00 26.03 551 LYS A O 1
ATOM 4301 N N . ALA A 1 552 ? 1.382 49.308 -7.153 1.00 25.16 552 ALA A N 1
ATOM 4302 C CA . ALA A 1 552 ? 2.784 49.030 -6.849 1.00 25.16 552 ALA A CA 1
ATOM 4303 C C . ALA A 1 552 ? 3.674 50.029 -7.612 1.00 25.16 552 ALA A C 1
ATOM 4305 O O . ALA A 1 552 ? 3.358 50.399 -8.747 1.00 25.16 552 ALA A O 1
ATOM 4306 N N . LYS A 1 553 ? 4.761 50.486 -6.984 1.00 24.25 553 LYS A N 1
ATOM 4307 C CA . LYS A 1 553 ? 5.777 51.342 -7.608 1.00 24.25 553 LYS A CA 1
ATOM 4308 C C . LYS A 1 553 ? 6.902 50.452 -8.136 1.00 24.25 553 LYS A C 1
ATOM 4310 O O . LYS A 1 553 ? 7.446 49.655 -7.378 1.00 24.25 553 LYS A O 1
ATOM 4315 N N . THR A 1 554 ? 7.238 50.594 -9.412 1.00 27.20 554 THR A N 1
ATOM 4316 C CA . THR A 1 554 ? 8.390 49.922 -10.021 1.00 27.20 554 THR A CA 1
ATOM 4317 C C . THR A 1 554 ? 9.606 50.830 -9.885 1.00 27.20 554 THR A C 1
ATOM 4319 O O . THR A 1 554 ? 9.724 51.789 -10.641 1.00 27.20 554 THR A O 1
ATOM 4322 N N . ASP A 1 555 ? 10.496 50.532 -8.940 1.00 27.70 555 ASP A N 1
ATOM 4323 C CA . ASP A 1 555 ? 11.855 51.081 -8.922 1.00 27.70 555 ASP A CA 1
ATOM 4324 C C . ASP A 1 555 ? 12.831 49.975 -9.360 1.00 27.70 555 ASP A C 1
ATOM 4326 O O . ASP A 1 555 ? 12.690 48.811 -8.980 1.00 27.70 555 ASP A O 1
ATOM 4330 N N . SER A 1 556 ? 13.797 50.323 -10.208 1.00 28.56 556 SER A N 1
ATOM 4331 C CA . SER A 1 556 ? 14.755 49.387 -10.799 1.00 28.56 556 SER A CA 1
ATOM 4332 C C . SER A 1 556 ? 15.896 49.057 -9.829 1.00 28.56 556 SER A C 1
ATOM 4334 O O . SER A 1 556 ? 16.876 49.799 -9.758 1.00 28.56 556 SER A O 1
ATOM 4336 N N . ALA A 1 557 ? 15.784 47.942 -9.106 1.00 27.20 557 ALA A N 1
ATOM 4337 C CA . ALA A 1 557 ? 16.867 47.405 -8.278 1.00 27.20 557 ALA A CA 1
ATOM 4338 C C . ALA A 1 557 ? 17.862 46.566 -9.103 1.00 27.20 557 ALA A C 1
ATOM 4340 O O . ALA A 1 557 ? 17.482 45.883 -10.060 1.00 27.20 557 ALA A O 1
ATOM 4341 N N . GLN A 1 558 ? 19.140 46.603 -8.719 1.00 30.80 558 GLN A N 1
ATOM 4342 C CA . GLN A 1 558 ? 20.193 45.778 -9.317 1.00 30.80 558 GLN A CA 1
ATOM 4343 C C . GLN A 1 558 ? 20.029 44.290 -8.931 1.00 30.80 558 GLN A C 1
ATOM 4345 O O . GLN A 1 558 ? 19.427 43.977 -7.902 1.00 30.80 558 GLN A O 1
ATOM 4350 N N . PRO A 1 559 ? 20.579 43.337 -9.716 1.00 38.88 559 PRO A N 1
ATOM 4351 C CA . PRO A 1 559 ? 20.406 41.898 -9.468 1.00 38.88 559 PRO A CA 1
ATOM 4352 C C . PRO A 1 559 ? 21.024 41.371 -8.155 1.00 38.88 559 PRO A C 1
ATOM 4354 O O . PRO A 1 559 ? 20.849 40.197 -7.835 1.00 38.88 559 PRO A O 1
ATOM 4357 N N . THR A 1 560 ? 21.725 42.208 -7.386 1.00 39.03 560 THR A N 1
ATOM 4358 C CA . THR A 1 560 ? 22.335 41.877 -6.088 1.00 39.03 560 THR A CA 1
ATOM 4359 C C . THR A 1 560 ? 21.348 41.855 -4.918 1.00 39.03 560 THR A C 1
ATOM 4361 O O . THR A 1 560 ? 21.547 41.087 -3.979 1.00 39.03 560 THR A O 1
ATOM 4364 N N . ASP A 1 561 ? 20.267 42.639 -4.958 1.00 44.88 561 ASP A N 1
ATOM 4365 C CA . ASP A 1 561 ? 19.388 42.805 -3.786 1.00 44.88 561 ASP A CA 1
ATOM 4366 C C . ASP A 1 561 ? 18.383 41.652 -3.624 1.00 44.88 561 ASP A C 1
ATOM 4368 O O . ASP A 1 561 ? 17.968 41.309 -2.514 1.00 44.88 561 ASP A O 1
ATOM 4372 N N . ALA A 1 562 ? 18.020 40.996 -4.731 1.00 51.72 562 ALA A N 1
ATOM 4373 C CA . ALA A 1 562 ? 17.067 39.887 -4.736 1.00 51.72 562 ALA A CA 1
ATOM 4374 C C . ALA A 1 562 ? 17.601 38.640 -4.006 1.00 51.72 562 ALA A C 1
ATOM 4376 O O . ALA A 1 562 ? 16.847 37.962 -3.302 1.00 51.72 562 ALA A O 1
ATOM 4377 N N . SER A 1 563 ? 18.901 38.344 -4.134 1.00 53.44 563 SER A N 1
ATOM 4378 C CA . SER A 1 563 ? 19.529 37.224 -3.425 1.00 53.44 563 SER A CA 1
ATOM 4379 C C . SER A 1 563 ? 19.614 37.507 -1.923 1.00 53.44 563 SER A C 1
ATOM 4381 O O . SER A 1 563 ? 19.194 36.662 -1.133 1.00 53.44 563 SER A O 1
ATOM 4383 N N . ALA A 1 564 ? 20.030 38.714 -1.523 1.00 55.28 564 ALA A N 1
ATOM 4384 C CA . ALA A 1 564 ? 20.061 39.137 -0.124 1.00 55.28 564 ALA A CA 1
ATOM 4385 C C . ALA A 1 564 ? 18.672 39.056 0.540 1.00 55.28 564 ALA A C 1
ATOM 4387 O O . ALA A 1 564 ? 18.532 38.440 1.599 1.00 55.28 564 ALA A O 1
ATOM 4388 N N . ALA A 1 565 ? 17.626 39.578 -0.111 1.00 60.31 565 ALA A N 1
ATOM 4389 C CA . ALA A 1 565 ? 16.249 39.492 0.383 1.00 60.31 565 ALA A CA 1
ATOM 4390 C C . ALA A 1 565 ? 15.761 38.035 0.529 1.00 60.31 565 ALA A C 1
ATOM 4392 O O . ALA A 1 565 ? 15.132 37.684 1.530 1.00 60.31 565 ALA A O 1
ATOM 4393 N N . SER A 1 566 ? 16.091 37.158 -0.429 1.00 63.03 566 SER A N 1
ATOM 4394 C CA . SER A 1 566 ? 15.766 35.726 -0.335 1.00 63.03 566 SER A CA 1
ATOM 4395 C C . SER A 1 566 ? 16.510 35.021 0.810 1.00 63.03 566 SER A C 1
ATOM 4397 O O . SER A 1 566 ? 15.906 34.226 1.533 1.00 63.03 566 SER A O 1
ATOM 4399 N N . GLY A 1 567 ? 17.783 35.362 1.042 1.00 66.38 567 GLY A N 1
ATOM 4400 C CA . GLY A 1 567 ? 18.588 34.827 2.139 1.00 66.38 567 GLY A CA 1
ATOM 4401 C C . GLY A 1 567 ? 18.047 35.236 3.508 1.00 66.38 567 GLY A C 1
ATOM 4402 O O . GLY A 1 567 ? 17.923 34.389 4.390 1.00 66.38 567 GLY A O 1
ATOM 4403 N N . ILE A 1 568 ? 17.640 36.501 3.670 1.00 75.25 568 ILE A N 1
ATOM 4404 C CA . ILE A 1 568 ? 17.034 37.015 4.910 1.00 75.25 568 ILE A CA 1
ATOM 4405 C C . ILE A 1 568 ? 15.727 36.271 5.216 1.00 75.25 568 ILE A C 1
ATOM 4407 O O . ILE A 1 568 ? 15.562 35.769 6.326 1.00 75.25 568 ILE A O 1
ATOM 4411 N N . ASN A 1 569 ? 14.836 36.120 4.229 1.00 76.88 569 ASN A N 1
ATOM 4412 C CA . ASN A 1 569 ? 13.577 35.380 4.395 1.00 76.88 569 ASN A CA 1
ATOM 4413 C C . ASN A 1 569 ? 13.793 33.887 4.703 1.00 76.88 569 ASN A C 1
ATOM 4415 O O . ASN A 1 569 ? 13.010 33.271 5.430 1.00 76.88 569 ASN A O 1
ATOM 4419 N N . THR A 1 570 ? 14.867 33.300 4.172 1.00 76.56 570 THR A N 1
ATOM 4420 C CA . THR A 1 570 ? 15.251 31.909 4.452 1.00 76.56 570 THR A CA 1
ATOM 4421 C C . THR A 1 570 ? 15.784 31.766 5.882 1.00 76.56 570 THR A C 1
ATOM 4423 O O . THR A 1 570 ? 15.378 30.854 6.603 1.00 76.56 570 THR A O 1
ATOM 4426 N N . LEU A 1 571 ? 16.629 32.704 6.329 1.00 79.50 571 LEU A N 1
ATOM 4427 C CA . LEU A 1 571 ? 17.178 32.733 7.686 1.00 79.50 571 LEU A CA 1
ATOM 4428 C C . LEU A 1 571 ? 16.081 32.915 8.743 1.00 79.50 571 LEU A C 1
ATOM 4430 O O . LEU A 1 571 ? 16.047 32.168 9.719 1.00 79.50 571 LEU A O 1
ATOM 4434 N N . THR A 1 572 ? 15.164 33.870 8.552 1.00 79.50 572 THR A N 1
ATOM 4435 C CA . THR A 1 572 ? 14.059 34.111 9.496 1.00 79.50 572 THR A CA 1
ATOM 4436 C C . THR A 1 572 ? 13.136 32.900 9.602 1.00 79.50 572 THR A C 1
ATOM 4438 O O . THR A 1 572 ? 12.791 32.498 10.712 1.00 79.50 572 THR A O 1
ATOM 4441 N N . SER A 1 573 ? 12.814 32.253 8.478 1.00 77.44 573 SER A N 1
ATOM 4442 C CA . SER A 1 573 ? 12.031 31.009 8.457 1.00 77.44 573 SER A CA 1
ATOM 4443 C C . SER A 1 573 ? 12.726 29.875 9.226 1.00 77.44 573 SER A C 1
ATOM 4445 O O . SER A 1 573 ? 12.093 29.204 10.044 1.00 77.44 573 SER A O 1
ATOM 4447 N N . GLY A 1 574 ? 14.040 29.699 9.030 1.00 80.12 574 GLY A N 1
ATOM 4448 C CA . GLY A 1 574 ? 14.842 28.719 9.770 1.00 80.12 574 GLY A CA 1
ATOM 4449 C C . GLY A 1 574 ? 14.905 29.004 11.275 1.00 80.12 574 GLY A C 1
ATOM 4450 O O . GLY A 1 574 ? 14.750 28.088 12.083 1.00 80.12 574 GLY A O 1
ATOM 4451 N N . LEU A 1 575 ? 15.064 30.270 11.674 1.00 84.19 575 LEU A N 1
ATOM 4452 C CA . LEU A 1 575 ? 15.068 30.679 13.083 1.00 84.19 575 LEU A CA 1
ATOM 4453 C C . LEU A 1 575 ? 13.713 30.436 13.762 1.00 84.19 575 LEU A C 1
ATOM 4455 O O . LEU A 1 575 ? 13.682 29.935 14.887 1.00 84.19 575 LEU A O 1
ATOM 4459 N N . VAL A 1 576 ? 12.594 30.736 13.094 1.00 84.88 576 VAL A N 1
ATOM 4460 C CA . VAL A 1 576 ? 11.247 30.438 13.615 1.00 84.88 576 VAL A CA 1
ATOM 4461 C C . VAL A 1 576 ? 11.083 28.936 13.850 1.00 84.88 576 VAL A C 1
ATOM 4463 O O . VAL A 1 576 ? 10.641 28.530 14.925 1.00 84.88 576 VAL A O 1
ATOM 4466 N N . LEU A 1 577 ? 11.504 28.102 12.896 1.00 85.44 577 LEU A N 1
ATOM 4467 C CA . LEU A 1 577 ? 11.438 26.647 13.028 1.00 85.44 577 LEU A CA 1
ATOM 4468 C C . LEU A 1 577 ? 12.292 26.124 14.196 1.00 85.44 577 LEU A C 1
ATOM 4470 O O . LEU A 1 577 ? 11.809 25.312 14.986 1.00 85.44 577 LEU A O 1
ATOM 4474 N N . TRP A 1 578 ? 13.518 26.629 14.368 1.00 86.31 578 TRP A N 1
ATOM 4475 C CA . TRP A 1 578 ? 14.365 26.282 15.517 1.00 86.31 578 TRP A CA 1
ATOM 4476 C C . TRP A 1 578 ? 13.738 26.678 16.859 1.00 86.31 578 TRP A C 1
ATOM 4478 O O . TRP A 1 578 ? 13.814 25.901 17.810 1.00 86.31 578 TRP A O 1
ATOM 4488 N N . ASN A 1 579 ? 13.059 27.826 16.936 1.00 88.94 579 ASN A N 1
ATOM 4489 C CA . ASN A 1 579 ? 12.315 28.224 18.136 1.00 88.94 579 ASN A CA 1
ATOM 4490 C C . ASN A 1 579 ? 11.139 27.273 18.421 1.00 88.94 579 ASN A C 1
ATOM 4492 O O . ASN A 1 579 ? 10.958 26.857 19.564 1.00 88.94 579 ASN A O 1
ATOM 4496 N N . VAL A 1 580 ? 10.378 26.857 17.401 1.00 88.69 580 VAL A N 1
ATOM 4497 C CA . VAL A 1 580 ? 9.303 25.855 17.552 1.00 88.69 580 VAL A CA 1
ATOM 4498 C C . VAL A 1 580 ? 9.865 24.512 18.040 1.00 88.69 580 VAL A C 1
ATOM 4500 O O . VAL A 1 580 ? 9.336 23.938 18.994 1.00 88.69 580 VAL A O 1
ATOM 4503 N N . CYS A 1 581 ? 10.971 24.040 17.456 1.00 89.44 581 CYS A N 1
ATOM 4504 C CA . CYS A 1 581 ? 11.684 22.842 17.908 1.00 89.44 581 CYS A CA 1
ATOM 4505 C C . CYS A 1 581 ? 12.148 22.953 19.370 1.00 89.44 581 CYS A C 1
ATOM 4507 O O . CYS A 1 581 ? 11.969 22.009 20.142 1.00 89.44 581 CYS A O 1
ATOM 4509 N N . ALA A 1 582 ? 12.710 24.102 19.761 1.00 91.19 582 ALA A N 1
ATOM 4510 C CA . ALA A 1 582 ? 13.178 24.357 21.121 1.00 91.19 582 ALA A CA 1
ATOM 4511 C C . ALA A 1 582 ? 12.023 24.369 22.133 1.00 91.19 582 ALA A C 1
ATOM 4513 O O . ALA A 1 582 ? 12.136 23.731 23.177 1.00 91.19 582 ALA A O 1
ATOM 4514 N N . ILE A 1 583 ? 10.889 25.007 21.811 1.00 92.44 583 ILE A N 1
ATOM 4515 C CA . ILE A 1 583 ? 9.670 24.952 22.635 1.00 92.44 583 ILE A CA 1
ATOM 4516 C C . ILE A 1 583 ? 9.247 23.492 22.830 1.00 92.44 583 ILE A C 1
ATOM 4518 O O . ILE A 1 583 ? 9.090 23.058 23.968 1.00 92.44 583 ILE A O 1
ATOM 4522 N N . GLY A 1 584 ? 9.118 22.713 21.752 1.00 91.38 584 GLY A N 1
ATOM 4523 C CA . GLY A 1 584 ? 8.735 21.299 21.830 1.00 91.38 584 GLY A CA 1
ATOM 4524 C C . GLY A 1 584 ? 9.652 20.475 22.738 1.00 91.38 584 GLY A C 1
ATOM 4525 O O . GLY A 1 584 ? 9.182 19.790 23.647 1.00 91.38 584 GLY A O 1
ATOM 4526 N N . PHE A 1 585 ? 10.965 20.607 22.545 1.00 92.25 585 PHE A N 1
ATOM 4527 C CA . PHE A 1 585 ? 11.984 19.908 23.329 1.00 92.25 585 PHE A CA 1
ATOM 4528 C C . PHE A 1 585 ? 11.979 20.315 24.814 1.00 92.25 585 PHE A C 1
ATOM 4530 O O . PHE A 1 585 ? 11.974 19.452 25.693 1.00 92.25 585 PHE A O 1
ATOM 4537 N N . ILE A 1 586 ? 11.910 21.617 25.116 1.00 92.94 586 ILE A N 1
ATOM 4538 C CA . ILE A 1 586 ? 11.852 22.130 26.495 1.00 92.94 586 ILE A CA 1
ATOM 4539 C C . ILE A 1 586 ? 10.579 21.647 27.199 1.00 92.94 586 ILE A C 1
ATOM 4541 O O . ILE A 1 586 ? 10.635 21.256 28.364 1.00 92.94 586 ILE A O 1
ATOM 4545 N N . GLN A 1 587 ? 9.433 21.630 26.512 1.00 91.69 587 GLN A N 1
ATOM 4546 C CA . GLN A 1 587 ? 8.177 21.151 27.096 1.00 91.69 587 GLN A CA 1
ATOM 4547 C C . GLN A 1 587 ? 8.189 19.637 27.333 1.00 91.69 587 GLN A C 1
ATOM 4549 O O . GLN A 1 587 ? 7.695 19.189 28.370 1.00 91.69 587 GLN A O 1
ATOM 4554 N N . LEU A 1 588 ? 8.818 18.857 26.444 1.00 90.88 588 LEU A N 1
ATOM 4555 C CA . LEU A 1 588 ? 9.073 17.436 26.688 1.00 90.88 588 LEU A CA 1
ATOM 4556 C C . LEU A 1 588 ? 9.898 17.239 27.964 1.00 90.88 588 LEU A C 1
ATOM 4558 O O . LEU A 1 588 ? 9.449 16.547 28.875 1.00 90.88 588 LEU A O 1
ATOM 4562 N N . PHE A 1 589 ? 11.041 17.913 28.098 1.00 90.12 589 PHE A N 1
ATOM 4563 C CA . PHE A 1 589 ? 11.860 17.822 29.311 1.00 90.12 589 PHE A CA 1
ATOM 4564 C C . PHE A 1 589 ? 11.147 18.331 30.571 1.00 90.12 589 PHE A C 1
ATOM 4566 O O . PHE A 1 589 ? 11.297 17.740 31.639 1.00 90.12 589 PHE A O 1
ATOM 4573 N N . ARG A 1 590 ? 10.329 19.384 30.477 1.00 90.50 590 ARG A N 1
ATOM 4574 C CA . ARG A 1 590 ? 9.619 19.947 31.636 1.00 90.50 590 ARG A CA 1
ATOM 4575 C C . ARG A 1 590 ? 8.566 18.997 32.208 1.00 90.50 590 ARG A C 1
ATOM 4577 O O . ARG A 1 590 ? 8.461 18.890 33.430 1.00 90.50 590 ARG A O 1
ATOM 4584 N N . TYR A 1 591 ? 7.796 18.332 31.347 1.00 88.31 591 TYR A N 1
ATOM 4585 C CA . TYR A 1 591 ? 6.670 17.493 31.769 1.00 88.31 591 TYR A CA 1
ATOM 4586 C C . TYR A 1 591 ? 6.999 16.002 31.863 1.00 88.31 591 TYR A C 1
ATOM 4588 O O . TYR A 1 591 ? 6.488 15.338 32.758 1.00 88.31 591 TYR A O 1
ATOM 4596 N N . TYR A 1 592 ? 7.869 15.474 30.999 1.00 86.88 592 TYR A N 1
ATOM 4597 C CA . TYR A 1 592 ? 8.155 14.036 30.933 1.00 86.88 592 TYR A CA 1
ATOM 4598 C C . TYR A 1 592 ? 9.369 13.596 31.770 1.00 86.88 592 TYR A C 1
ATOM 4600 O O . TYR A 1 592 ? 9.669 12.409 31.870 1.00 86.88 592 TYR A O 1
ATOM 4608 N N . TRP A 1 593 ? 10.046 14.532 32.444 1.00 85.06 593 TRP A N 1
ATOM 4609 C CA . TRP A 1 593 ? 11.121 14.220 33.396 1.00 85.06 593 TRP A CA 1
ATOM 4610 C C . TRP A 1 593 ? 10.630 13.877 34.814 1.00 85.06 593 TRP A C 1
ATOM 4612 O O . TRP A 1 593 ? 11.420 13.409 35.641 1.00 85.06 593 TRP A O 1
ATOM 4622 N N . LYS A 1 594 ? 9.353 14.117 35.127 1.00 83.69 594 LYS A N 1
ATOM 4623 C CA . LYS A 1 594 ? 8.750 13.871 36.446 1.00 83.69 594 LYS A CA 1
ATOM 4624 C C . LYS A 1 594 ? 7.538 12.955 36.304 1.00 83.69 594 LYS A C 1
ATOM 4626 O O . LYS A 1 594 ? 6.822 13.035 35.313 1.00 83.69 594 LYS A O 1
ATOM 4631 N N . ARG A 1 595 ? 7.292 12.112 37.310 1.00 82.00 595 ARG A N 1
ATOM 4632 C CA . ARG A 1 595 ? 6.068 11.303 37.383 1.00 82.00 595 ARG A CA 1
ATOM 4633 C C . ARG A 1 595 ? 4.835 12.222 37.456 1.00 82.00 595 ARG A C 1
ATOM 4635 O O . ARG A 1 595 ? 4.864 13.171 38.250 1.00 82.00 595 ARG A O 1
ATOM 4642 N N . PRO A 1 596 ? 3.777 11.970 36.662 1.00 85.00 596 PRO A N 1
ATOM 4643 C CA . PRO A 1 596 ? 2.495 12.645 36.820 1.00 85.00 596 PRO A CA 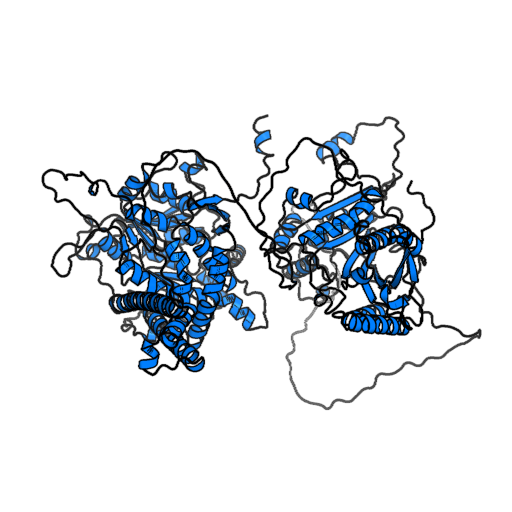1
ATOM 4644 C C . PRO A 1 596 ? 1.970 12.499 38.252 1.00 85.00 596 PRO A C 1
ATOM 4646 O O . PRO A 1 596 ? 2.176 11.475 38.902 1.00 85.00 596 PRO A O 1
ATOM 4649 N N . GLN A 1 597 ? 1.292 13.530 38.752 1.00 84.81 597 GLN A N 1
ATOM 4650 C CA . GLN A 1 597 ? 0.590 13.449 40.034 1.00 84.81 597 GLN A CA 1
ATOM 4651 C C . GLN A 1 597 ? -0.674 12.583 39.896 1.00 84.81 597 GLN A C 1
ATOM 4653 O O . GLN A 1 597 ? -1.187 12.377 38.793 1.00 84.81 597 GLN A O 1
ATOM 4658 N N . GLN A 1 598 ? -1.191 12.074 41.013 1.00 85.62 598 GLN A N 1
ATOM 4659 C CA . GLN A 1 598 ? -2.494 11.404 41.021 1.00 85.62 598 GLN A CA 1
ATOM 4660 C C . GLN A 1 598 ? -3.625 12.403 40.727 1.00 85.62 598 GLN A C 1
ATOM 4662 O O . GLN A 1 598 ? -3.481 13.607 40.949 1.00 85.62 598 GLN A O 1
ATOM 4667 N N . ALA A 1 599 ? -4.737 11.901 40.190 1.00 87.69 599 ALA A N 1
ATOM 4668 C CA . ALA A 1 599 ? -5.877 12.722 39.799 1.00 87.69 599 ALA A CA 1
ATOM 4669 C C . ALA A 1 599 ? -6.659 13.230 41.018 1.00 87.69 599 ALA A C 1
ATOM 4671 O O . ALA A 1 599 ? -7.048 12.452 41.887 1.00 87.69 599 ALA A O 1
ATOM 4672 N N . THR A 1 600 ? -6.945 14.529 41.037 1.00 86.75 600 THR A N 1
ATOM 4673 C CA . THR A 1 600 ? -7.677 15.220 42.106 1.00 86.75 600 THR A CA 1
ATOM 4674 C C . THR A 1 600 ? -9.092 14.672 42.256 1.00 86.75 600 THR A C 1
ATOM 4676 O O . THR A 1 600 ? -9.565 14.501 43.378 1.00 86.75 600 THR A O 1
ATOM 4679 N N . CYS A 1 601 ? -9.758 14.346 41.142 1.00 86.38 601 CYS A N 1
ATOM 4680 C CA . CYS A 1 601 ? -11.082 13.729 41.176 1.00 86.38 601 CYS A CA 1
ATOM 4681 C C . CYS A 1 601 ? -11.114 12.360 41.865 1.00 86.38 601 CYS A C 1
ATOM 4683 O O . CYS A 1 601 ? -12.163 11.987 42.364 1.00 86.38 601 CYS A O 1
ATOM 4685 N N . VAL A 1 602 ? -9.993 11.634 41.934 1.00 86.12 602 VAL A N 1
ATOM 4686 C CA . VAL A 1 602 ? -9.922 10.319 42.596 1.00 86.12 602 VAL A CA 1
ATOM 4687 C C . VAL A 1 602 ? -9.417 10.436 44.039 1.00 86.12 602 VAL A C 1
ATOM 4689 O O . VAL A 1 602 ? -9.762 9.611 44.875 1.00 86.12 602 VAL A O 1
ATOM 4692 N N . THR A 1 603 ? -8.601 11.447 44.358 1.00 85.50 603 THR A N 1
ATOM 4693 C CA . THR A 1 603 ? -7.994 11.597 45.696 1.00 85.50 603 THR A CA 1
ATOM 4694 C C . THR A 1 603 ? -8.742 12.530 46.644 1.00 85.50 603 THR A C 1
ATOM 4696 O O . THR A 1 603 ? -8.503 12.469 47.847 1.00 85.50 603 THR A O 1
ATOM 4699 N N . THR A 1 604 ? -9.563 13.449 46.125 1.00 83.44 604 THR A N 1
ATOM 4700 C CA . THR A 1 604 ? -10.098 14.589 46.900 1.00 83.44 604 THR A CA 1
ATOM 4701 C C . THR A 1 604 ? -11.618 14.752 46.803 1.00 83.44 604 THR A C 1
ATOM 4703 O O . THR A 1 604 ? -12.204 15.413 47.657 1.00 83.44 604 THR A O 1
ATOM 4706 N N . LEU A 1 605 ? -12.265 14.194 45.775 1.00 83.81 605 LEU A N 1
ATOM 4707 C CA . LEU A 1 605 ? -13.725 14.206 45.655 1.00 83.81 605 LEU A CA 1
ATOM 4708 C C . LEU A 1 605 ? -14.324 12.939 46.274 1.00 83.81 605 LEU A C 1
ATOM 4710 O O . LEU A 1 605 ? -13.719 11.872 46.226 1.00 83.81 605 LEU A O 1
ATOM 4714 N N . GLU A 1 606 ? -15.536 13.061 46.810 1.00 82.81 606 GLU A N 1
ATOM 4715 C CA . GLU A 1 606 ? -16.373 11.911 47.161 1.00 82.81 606 GLU A CA 1
ATOM 4716 C C . GLU A 1 606 ? -16.777 11.152 45.888 1.00 82.81 606 GLU A C 1
ATOM 4718 O O . GLU A 1 606 ? -17.007 11.775 44.848 1.00 82.81 606 GLU A O 1
ATOM 4723 N N . GLU A 1 607 ? -16.906 9.822 45.967 1.00 80.56 607 GLU A N 1
ATOM 4724 C CA . GLU A 1 607 ? -17.171 8.960 44.801 1.00 80.56 607 GLU A CA 1
ATOM 4725 C C . GLU A 1 607 ? -18.424 9.385 44.016 1.00 80.56 607 GLU A C 1
ATOM 4727 O O . GLU A 1 607 ? -18.445 9.305 42.788 1.00 80.56 607 GLU A O 1
ATOM 4732 N N . ASP A 1 608 ? -19.440 9.937 44.685 1.00 81.25 608 ASP A N 1
ATOM 4733 C CA . ASP A 1 608 ? -20.643 10.435 44.017 1.00 81.25 608 ASP A CA 1
ATOM 4734 C C . ASP A 1 608 ? -20.437 11.676 43.151 1.00 81.25 608 ASP A C 1
ATOM 4736 O O . ASP A 1 608 ? -21.098 11.812 42.118 1.00 81.25 608 ASP A O 1
ATOM 4740 N N . GLN A 1 609 ? -19.475 12.526 43.510 1.00 84.50 609 GLN A N 1
ATOM 4741 C CA . GLN A 1 609 ? -19.094 13.714 42.743 1.00 84.50 609 GLN A CA 1
ATOM 4742 C C . GLN A 1 609 ? -18.164 13.379 41.563 1.00 84.50 609 GLN A C 1
ATOM 4744 O O . GLN A 1 609 ? -17.892 14.242 40.724 1.00 84.50 609 GLN A O 1
ATOM 4749 N N . VAL A 1 610 ? -17.674 12.136 41.470 1.00 89.50 610 VAL A N 1
ATOM 4750 C CA . VAL A 1 610 ? -16.825 11.680 40.365 1.00 89.50 610 VAL A CA 1
ATOM 4751 C C . VAL A 1 610 ? -17.674 11.480 39.099 1.00 89.50 610 VAL A C 1
ATOM 4753 O O . VAL A 1 610 ? -18.607 10.671 39.098 1.00 89.50 610 VAL A O 1
ATOM 4756 N N . PRO A 1 611 ? -17.371 12.177 37.984 1.00 92.25 611 PRO A N 1
ATOM 4757 C CA . PRO A 1 611 ? -18.150 12.050 36.757 1.00 92.25 611 PRO A CA 1
ATOM 4758 C C . PRO A 1 611 ? -18.147 10.630 36.182 1.00 92.25 611 PRO A C 1
ATOM 4760 O O . PRO A 1 611 ? -17.111 9.965 36.132 1.00 92.25 611 PRO A O 1
ATOM 4763 N N . ARG A 1 612 ? -19.290 10.193 35.643 1.00 94.69 612 ARG A N 1
ATOM 4764 C CA . ARG A 1 612 ? -19.380 8.946 34.874 1.00 94.69 612 ARG A CA 1
ATOM 4765 C C . ARG A 1 612 ? -18.695 9.097 33.511 1.00 94.69 612 ARG A C 1
ATOM 4767 O O . ARG A 1 612 ? -18.993 10.040 32.775 1.00 94.69 612 ARG A O 1
ATOM 4774 N N . VAL A 1 613 ? -17.831 8.142 33.171 1.00 96.19 613 VAL A N 1
ATOM 4775 C CA . VAL A 1 613 ? -17.091 8.073 31.903 1.00 96.19 613 VAL A CA 1
ATOM 4776 C C . VAL A 1 613 ? -17.513 6.819 31.141 1.00 96.19 613 VAL A C 1
ATOM 4778 O O . VAL A 1 613 ? -17.470 5.716 31.684 1.00 96.19 613 VAL A O 1
ATOM 4781 N N . THR A 1 614 ? -17.885 6.976 29.868 1.00 97.25 614 THR A N 1
ATOM 4782 C CA . THR A 1 614 ? -18.005 5.849 28.931 1.00 97.25 614 THR A CA 1
ATOM 4783 C C . THR A 1 614 ? -16.782 5.804 28.014 1.00 97.25 614 THR A C 1
ATOM 4785 O O . THR A 1 614 ? -16.535 6.732 27.243 1.00 97.25 614 THR A O 1
ATOM 4788 N N . VAL A 1 615 ? -16.021 4.714 28.090 1.00 97.00 615 VAL A N 1
ATOM 4789 C CA . VAL A 1 615 ? -14.877 4.419 27.223 1.00 97.00 615 VAL A CA 1
ATOM 4790 C C . VAL A 1 615 ? -15.360 3.630 26.014 1.00 97.00 615 VAL A C 1
ATOM 4792 O O . VAL A 1 615 ? -15.974 2.577 26.168 1.00 97.00 615 VAL A O 1
ATOM 4795 N N . ILE A 1 616 ? -15.070 4.117 24.811 1.00 97.06 616 ILE A N 1
ATOM 4796 C CA . ILE A 1 616 ? -15.482 3.492 23.553 1.00 97.06 616 ILE A CA 1
ATOM 4797 C C . ILE A 1 616 ? -14.235 3.032 22.797 1.00 97.06 616 ILE A C 1
ATOM 4799 O O . ILE A 1 616 ? -13.363 3.833 22.453 1.00 97.06 616 ILE A O 1
ATOM 4803 N N . ARG A 1 617 ? -14.155 1.722 22.548 1.00 95.69 617 ARG A N 1
ATOM 4804 C CA . ARG A 1 617 ? -12.995 1.038 21.959 1.00 95.69 617 ARG A CA 1
ATOM 4805 C C . ARG A 1 617 ? -13.399 0.331 20.654 1.00 95.69 617 ARG A C 1
ATOM 4807 O O . ARG A 1 617 ? -13.880 -0.801 20.717 1.00 95.69 617 ARG A O 1
ATOM 4814 N N . PRO A 1 618 ? -13.214 0.955 19.473 1.00 94.19 618 PRO A N 1
ATOM 4815 C CA . PRO A 1 618 ? -13.481 0.318 18.183 1.00 94.19 618 PRO A CA 1
ATOM 4816 C C . PRO A 1 618 ? -12.371 -0.670 17.794 1.00 94.19 618 PRO A C 1
ATOM 4818 O O . PRO A 1 618 ? -11.236 -0.279 17.504 1.00 94.19 618 PRO A O 1
ATOM 4821 N N . VAL A 1 619 ? -12.728 -1.950 17.731 1.00 91.94 619 VAL A N 1
ATOM 4822 C CA . VAL A 1 619 ? -11.871 -3.102 17.423 1.00 91.94 619 VAL A CA 1
ATOM 4823 C C . VAL A 1 619 ? -12.157 -3.610 16.005 1.00 91.94 619 VAL A C 1
ATOM 4825 O O . VAL A 1 619 ? -13.305 -3.590 15.559 1.00 91.94 619 VAL A O 1
ATOM 4828 N N . LYS A 1 620 ? -11.118 -4.032 15.274 1.00 86.38 620 LYS A N 1
ATOM 4829 C CA . LYS A 1 620 ? -11.242 -4.768 14.004 1.00 86.38 620 LYS A CA 1
ATOM 4830 C C . LYS A 1 620 ? -9.951 -5.534 13.709 1.00 86.38 620 LYS A C 1
ATOM 4832 O O . LYS A 1 620 ? -8.925 -4.895 13.482 1.00 86.38 620 LYS A O 1
ATOM 4837 N N . GLY A 1 621 ? -10.017 -6.859 13.612 1.00 84.38 621 GLY A N 1
ATOM 4838 C CA . GLY A 1 621 ? -8.850 -7.712 13.390 1.00 84.38 621 GLY A CA 1
ATOM 4839 C C . GLY A 1 621 ? -7.931 -7.833 14.614 1.00 84.38 621 GLY A C 1
ATOM 4840 O O . GLY A 1 621 ? -8.195 -7.267 15.674 1.00 84.38 621 GLY A O 1
ATOM 4841 N N . LEU A 1 622 ? -6.832 -8.584 14.471 1.00 77.75 622 LEU A N 1
ATOM 4842 C CA . LEU A 1 622 ? -5.827 -8.724 15.531 1.00 77.75 622 LEU A CA 1
ATOM 4843 C C . LEU A 1 622 ? -4.704 -7.693 15.381 1.00 77.75 622 LEU A C 1
ATOM 4845 O O . LEU A 1 622 ? -3.987 -7.690 14.382 1.00 77.75 622 LEU A O 1
ATOM 4849 N N . ASP A 1 623 ? -4.511 -6.889 16.423 1.00 81.50 623 ASP A N 1
ATOM 4850 C CA . ASP A 1 623 ? -3.329 -6.049 16.617 1.00 81.50 623 ASP A CA 1
ATOM 4851 C C . ASP A 1 623 ? -2.316 -6.717 17.579 1.00 81.50 623 ASP A C 1
ATOM 4853 O O . ASP A 1 623 ? -2.689 -7.576 18.390 1.00 81.50 623 ASP A O 1
ATOM 4857 N N . PRO A 1 624 ? -1.026 -6.331 17.546 1.00 77.62 624 PRO A N 1
ATOM 4858 C CA . PRO A 1 624 ? -0.024 -6.840 18.482 1.00 77.62 624 PRO A CA 1
ATOM 4859 C C . PRO A 1 624 ? -0.380 -6.478 19.932 1.00 77.62 624 PRO A C 1
ATOM 4861 O O . PRO A 1 624 ? -0.644 -5.316 20.226 1.00 77.62 624 PRO A O 1
ATOM 4864 N N . ARG A 1 625 ? -0.359 -7.458 20.851 1.00 76.38 625 ARG A N 1
ATOM 4865 C CA . ARG A 1 625 ? -0.701 -7.261 22.282 1.00 76.38 625 ARG A CA 1
ATOM 4866 C C . ARG A 1 625 ? -2.094 -6.650 22.510 1.00 76.38 625 ARG A C 1
ATOM 4868 O O . ARG A 1 625 ? -2.313 -5.892 23.456 1.00 76.38 625 ARG A O 1
ATOM 4875 N N . LEU A 1 626 ? -3.053 -6.999 21.643 1.00 83.56 626 LEU A N 1
ATOM 4876 C CA . LEU A 1 626 ? -4.433 -6.506 21.711 1.00 83.56 626 LEU A CA 1
ATOM 4877 C C . LEU A 1 626 ? -5.076 -6.751 23.087 1.00 83.56 626 LEU A C 1
ATOM 4879 O O . LEU A 1 626 ? -5.730 -5.855 23.615 1.00 83.56 626 LEU A O 1
ATOM 4883 N N . TYR A 1 627 ? -4.857 -7.922 23.699 1.00 85.19 627 TYR A N 1
ATOM 4884 C CA . TYR A 1 627 ? -5.396 -8.229 25.029 1.00 85.19 627 TYR A CA 1
ATOM 4885 C C . TYR A 1 627 ? -4.916 -7.218 26.084 1.00 85.19 627 TYR A C 1
ATOM 4887 O O . TYR A 1 627 ? -5.732 -6.649 26.807 1.00 85.19 627 TYR A O 1
ATOM 4895 N N . GLU A 1 628 ? -3.613 -6.934 26.148 1.00 84.94 628 GLU A N 1
ATOM 4896 C CA . GLU A 1 628 ? -3.050 -5.988 27.113 1.00 84.94 628 GLU A CA 1
ATOM 4897 C C . GLU A 1 628 ? -3.474 -4.542 26.837 1.00 84.94 628 GLU A C 1
ATOM 4899 O O . GLU A 1 628 ? -3.766 -3.801 27.779 1.00 84.94 628 GLU A O 1
ATOM 4904 N N . CYS A 1 629 ? -3.547 -4.138 25.564 1.00 89.94 629 CYS A N 1
ATOM 4905 C CA . CYS A 1 629 ? -4.027 -2.813 25.166 1.00 89.94 629 CYS A CA 1
ATOM 4906 C C . CYS A 1 629 ? -5.479 -2.565 25.598 1.00 89.94 629 CYS A C 1
ATOM 4908 O O . CYS A 1 629 ? -5.787 -1.482 26.099 1.00 89.94 629 CYS A O 1
ATOM 4910 N N . LEU A 1 630 ? -6.360 -3.560 25.455 1.00 91.75 630 LEU A N 1
ATOM 4911 C CA . LEU A 1 630 ? -7.760 -3.465 25.872 1.00 91.75 630 LEU A CA 1
ATOM 4912 C C . LEU A 1 630 ? -7.916 -3.566 27.400 1.00 91.75 630 LEU A C 1
ATOM 4914 O O . LEU A 1 630 ? -8.592 -2.721 27.995 1.00 91.75 630 LEU A O 1
ATOM 4918 N N . ALA A 1 631 ? -7.224 -4.511 28.051 1.00 90.19 631 ALA A N 1
ATOM 4919 C CA . ALA A 1 631 ? -7.211 -4.671 29.511 1.00 90.19 631 ALA A CA 1
ATOM 4920 C C . ALA A 1 631 ? -6.755 -3.401 30.255 1.00 90.19 631 ALA A C 1
ATOM 4922 O O . ALA A 1 631 ? -7.143 -3.183 31.401 1.00 90.19 631 ALA A O 1
ATOM 4923 N N . ALA A 1 632 ? -5.971 -2.528 29.611 1.00 91.31 632 ALA A N 1
ATOM 4924 C CA . ALA A 1 632 ? -5.557 -1.242 30.172 1.00 91.31 632 ALA A CA 1
ATOM 4925 C C . ALA A 1 632 ? -6.729 -0.307 30.543 1.00 91.31 632 ALA A C 1
ATOM 4927 O O . ALA A 1 632 ? -6.571 0.516 31.442 1.00 91.31 632 ALA A O 1
ATOM 4928 N N . THR A 1 633 ? -7.898 -0.429 29.893 1.00 93.00 633 THR A N 1
ATOM 4929 C CA . THR A 1 633 ? -9.114 0.330 30.275 1.00 93.00 633 THR A CA 1
ATOM 4930 C C . THR A 1 633 ? -9.744 -0.194 31.559 1.00 93.00 633 THR A C 1
ATOM 4932 O O . THR A 1 633 ? -10.060 0.578 32.455 1.00 93.00 633 THR A O 1
ATOM 4935 N N . LEU A 1 634 ? -9.842 -1.518 31.677 1.00 92.12 634 LEU A N 1
ATOM 4936 C CA . LEU A 1 634 ? -10.451 -2.221 32.810 1.00 92.12 634 LEU A CA 1
ATOM 4937 C C . LEU A 1 634 ? -9.595 -2.120 34.084 1.00 92.12 634 LEU A C 1
ATOM 4939 O O . LEU A 1 634 ? -10.061 -2.372 35.190 1.00 92.12 634 LEU A O 1
ATOM 4943 N N . ARG A 1 635 ? -8.326 -1.739 33.909 1.00 91.19 635 ARG A N 1
ATOM 4944 C CA . ARG A 1 635 ? -7.309 -1.549 34.946 1.00 91.19 635 ARG A CA 1
ATOM 4945 C C . ARG A 1 635 ? -7.104 -0.085 35.362 1.00 91.19 635 ARG A C 1
ATOM 4947 O O . ARG A 1 635 ? -6.167 0.181 36.110 1.00 91.19 635 ARG A O 1
ATOM 4954 N N . GLN A 1 636 ? -7.906 0.864 34.871 1.00 93.31 636 GLN A N 1
ATOM 4955 C CA . GLN A 1 636 ? -7.766 2.277 35.250 1.00 93.31 636 GLN A CA 1
ATOM 4956 C C . GLN A 1 636 ? -8.069 2.504 36.739 1.00 93.31 636 GLN A C 1
ATOM 4958 O O . GLN A 1 636 ? -8.989 1.912 37.299 1.00 93.31 636 GLN A O 1
ATOM 4963 N N . THR A 1 637 ? -7.324 3.414 37.365 1.00 90.88 637 THR A N 1
ATOM 4964 C CA . THR A 1 637 ? -7.554 3.872 38.740 1.00 90.88 637 THR A CA 1
ATOM 4965 C C . THR A 1 637 ? -8.703 4.884 38.739 1.00 90.88 637 THR A C 1
ATOM 4967 O O . THR A 1 637 ? -8.485 6.095 38.699 1.00 90.88 637 THR A O 1
ATOM 4970 N N . TYR A 1 638 ? -9.934 4.375 38.699 1.00 92.50 638 TYR A N 1
ATOM 4971 C CA . TYR A 1 638 ? -11.182 5.144 38.674 1.00 92.50 638 TYR A CA 1
ATOM 4972 C C . TYR A 1 638 ? -12.306 4.317 39.334 1.00 92.50 638 TYR A C 1
ATOM 4974 O O . TYR A 1 638 ? -12.221 3.086 39.286 1.00 92.50 638 TYR A O 1
ATOM 4982 N N . PRO A 1 639 ? -13.353 4.926 39.928 1.00 90.94 639 PRO A N 1
ATOM 4983 C CA . PRO A 1 639 ? -14.471 4.170 40.496 1.00 90.94 639 PRO A CA 1
ATOM 4984 C C . PRO A 1 639 ? -15.124 3.241 39.459 1.00 90.94 639 PRO A C 1
ATOM 4986 O O . PRO A 1 639 ? -15.535 3.687 38.382 1.00 90.94 639 PRO A O 1
ATOM 4989 N N . LYS A 1 640 ? -15.188 1.936 39.770 1.00 87.25 640 LYS A N 1
ATOM 4990 C CA . LYS A 1 640 ? -15.651 0.884 38.840 1.00 87.25 640 LYS A CA 1
ATOM 4991 C C . LYS A 1 640 ? -17.096 1.107 38.392 1.00 87.25 640 LYS A C 1
ATOM 4993 O O . LYS A 1 640 ? -17.427 0.884 37.234 1.00 87.25 640 LYS A O 1
ATOM 4998 N N . ASP A 1 641 ? -17.945 1.580 39.297 1.00 88.56 641 ASP A N 1
ATOM 4999 C CA . ASP A 1 641 ? -19.355 1.870 39.047 1.00 88.56 641 ASP A CA 1
ATOM 5000 C C . ASP A 1 641 ? -19.554 3.089 38.127 1.00 88.56 641 ASP A C 1
ATOM 5002 O O . ASP A 1 641 ? -20.582 3.164 37.454 1.00 88.56 641 ASP A O 1
ATOM 5006 N N . LYS A 1 642 ? -18.592 4.027 38.074 1.00 91.69 642 LYS A N 1
ATOM 5007 C CA . LYS A 1 642 ? -18.595 5.231 37.218 1.00 91.69 642 LYS A CA 1
ATOM 5008 C C . LYS A 1 642 ? -17.857 5.021 35.881 1.00 91.69 642 LYS A C 1
ATOM 5010 O O . LYS A 1 642 ? -17.945 5.902 35.024 1.00 91.69 642 LYS A O 1
ATOM 5015 N N . LEU A 1 643 ? -17.165 3.894 35.673 1.00 94.06 643 LEU A N 1
ATOM 5016 C CA . LEU A 1 643 ? -16.394 3.591 34.456 1.00 94.06 643 LEU A CA 1
ATOM 5017 C C . LEU A 1 643 ? -17.051 2.481 33.618 1.00 94.06 643 LEU A C 1
ATOM 5019 O O . LEU A 1 643 ? -16.890 1.297 33.894 1.00 94.06 643 LEU A O 1
ATOM 5023 N N . ASN A 1 644 ? -17.737 2.869 32.544 1.00 94.88 644 ASN A N 1
ATOM 5024 C CA . ASN A 1 644 ? -18.358 1.950 31.586 1.00 94.88 644 ASN A CA 1
ATOM 5025 C C . ASN A 1 644 ? -17.438 1.754 30.370 1.00 94.88 644 ASN A C 1
ATOM 5027 O O . ASN A 1 644 ? -17.042 2.743 29.757 1.00 94.88 644 ASN A O 1
ATOM 5031 N N . THR A 1 645 ? -17.114 0.519 29.984 1.00 96.00 645 THR A N 1
ATOM 5032 C CA . THR A 1 645 ? -16.271 0.221 28.809 1.00 96.00 645 THR A CA 1
ATOM 5033 C C . THR A 1 645 ? -17.057 -0.533 27.743 1.00 96.00 645 THR A C 1
ATOM 5035 O O . THR A 1 645 ? -17.607 -1.599 27.997 1.00 96.00 645 THR A O 1
ATOM 5038 N N . VAL A 1 646 ? -17.072 -0.005 26.519 1.00 96.62 646 VAL A N 1
ATOM 5039 C CA . VAL A 1 646 ? -17.784 -0.599 25.384 1.00 96.62 646 VAL A CA 1
ATOM 5040 C C . VAL A 1 646 ? -16.795 -0.977 24.282 1.00 96.62 646 VAL A C 1
ATOM 5042 O O . VAL A 1 646 ? -16.213 -0.114 23.615 1.00 96.62 646 VAL A O 1
ATOM 5045 N N . PHE A 1 647 ? -16.609 -2.282 24.081 1.00 96.69 647 PHE A N 1
ATOM 5046 C CA . PHE A 1 647 ? -15.861 -2.825 22.950 1.00 96.69 647 PHE A CA 1
ATOM 5047 C C . PHE A 1 647 ? -16.789 -2.934 21.739 1.00 96.69 647 PHE A C 1
ATOM 5049 O O . PHE A 1 647 ? -17.843 -3.561 21.812 1.00 96.69 647 PHE A O 1
ATOM 5056 N N . CYS A 1 648 ? -16.403 -2.316 20.626 1.00 95.62 648 CYS A N 1
ATOM 5057 C CA . CYS A 1 648 ? -17.212 -2.274 19.409 1.00 95.62 648 CYS A CA 1
ATOM 5058 C C . CYS A 1 648 ? -16.516 -3.096 18.318 1.00 95.62 648 CYS A C 1
ATOM 5060 O O . CYS A 1 648 ? -15.341 -2.854 18.033 1.00 95.62 648 CYS A O 1
ATOM 5062 N N . VAL A 1 649 ? -17.208 -4.056 17.711 1.00 94.50 649 VAL A N 1
ATOM 5063 C CA . VAL A 1 649 ? -16.670 -4.972 16.690 1.00 94.50 649 VAL A CA 1
ATOM 5064 C C . VAL A 1 649 ? -17.601 -4.987 15.467 1.00 94.50 649 VAL A C 1
ATOM 5066 O O . VAL A 1 649 ? -18.811 -4.914 15.652 1.00 94.50 649 VAL A O 1
ATOM 5069 N N . PRO A 1 650 ? -17.107 -5.060 14.215 1.00 90.44 650 PRO A N 1
ATOM 5070 C CA . PRO A 1 650 ? -17.998 -5.043 13.051 1.00 90.44 650 PRO A CA 1
ATOM 5071 C C . PRO A 1 650 ? -18.944 -6.256 13.011 1.00 90.44 650 PRO A C 1
ATOM 5073 O O . PRO A 1 650 ? -20.156 -6.100 12.905 1.00 90.44 650 PRO A O 1
ATOM 5076 N N . GLU A 1 651 ? -18.387 -7.454 13.176 1.00 90.62 651 GLU A N 1
ATOM 5077 C CA . GLU A 1 651 ? -19.060 -8.743 12.994 1.00 90.62 651 GLU A CA 1
ATOM 5078 C C . GLU A 1 651 ? -18.614 -9.732 14.088 1.00 90.62 651 GLU A C 1
ATOM 5080 O O . GLU A 1 651 ? -17.491 -9.647 14.593 1.00 90.62 651 GLU A O 1
ATOM 5085 N N . ARG A 1 652 ? -19.454 -10.715 14.451 1.00 90.81 652 ARG A N 1
ATOM 5086 C CA . ARG A 1 652 ? -19.076 -11.758 15.437 1.00 90.81 652 ARG A CA 1
ATOM 5087 C C . ARG A 1 652 ? -17.980 -12.711 14.942 1.00 90.81 652 ARG A C 1
ATOM 5089 O O . ARG A 1 652 ? -17.355 -13.389 15.753 1.00 90.81 652 ARG A O 1
ATOM 5096 N N . SER A 1 653 ? -17.759 -12.774 13.631 1.00 87.06 653 SER A N 1
ATOM 5097 C CA . SER A 1 653 ? -16.691 -13.546 12.986 1.00 87.06 653 SER A CA 1
ATOM 5098 C C . SER A 1 653 ? -15.321 -12.858 13.008 1.00 87.06 653 SER A C 1
ATOM 5100 O O . SER A 1 653 ? -14.333 -13.495 12.639 1.00 87.06 653 SER A O 1
ATOM 5102 N N . ASP A 1 654 ? -15.224 -11.602 13.466 1.00 86.81 654 ASP A N 1
ATOM 5103 C CA . ASP A 1 654 ? -13.944 -10.897 13.567 1.00 86.81 654 ASP A CA 1
ATOM 5104 C C . ASP A 1 654 ? -12.997 -11.657 14.522 1.00 86.81 654 ASP A C 1
ATOM 5106 O O . ASP A 1 654 ? -13.396 -12.014 15.638 1.00 86.81 654 ASP A O 1
ATOM 5110 N N . PRO A 1 655 ? -11.729 -11.908 14.139 1.00 83.31 655 PRO A N 1
ATOM 5111 C CA . PRO A 1 655 ? -10.809 -12.708 14.945 1.00 83.31 655 PRO A CA 1
ATOM 5112 C C . PRO A 1 655 ? -10.491 -12.098 16.320 1.00 83.31 655 PRO A C 1
ATOM 5114 O O . PRO A 1 655 ? -9.980 -12.814 17.182 1.00 83.31 655 PRO A O 1
ATOM 5117 N N . ALA A 1 656 ? -10.798 -10.818 16.564 1.00 86.62 656 ALA A N 1
ATOM 5118 C CA . ALA A 1 656 ? -10.708 -10.216 17.892 1.00 86.62 656 ALA A CA 1
ATOM 5119 C C . ALA A 1 656 ? -11.822 -10.662 18.857 1.00 86.62 656 ALA A C 1
ATOM 5121 O O . ALA A 1 656 ? -11.612 -10.613 20.070 1.00 86.62 656 ALA A O 1
ATOM 5122 N N . PHE A 1 657 ? -12.986 -11.108 18.367 1.00 90.38 657 PHE A N 1
ATOM 5123 C CA . PHE A 1 657 ? -14.163 -11.400 19.200 1.00 90.38 657 PHE A CA 1
ATOM 5124 C C . PHE A 1 657 ? -13.875 -12.360 20.379 1.00 90.38 657 PHE A C 1
ATOM 5126 O O . PHE A 1 657 ? -14.240 -12.029 21.510 1.00 90.38 657 PHE A O 1
ATOM 5133 N N . PRO A 1 658 ? -13.131 -13.478 20.212 1.00 86.50 658 PRO A N 1
ATOM 5134 C CA . PRO A 1 658 ? -12.794 -14.374 21.326 1.00 86.50 658 PRO A CA 1
ATOM 5135 C C . PRO A 1 658 ? -11.888 -13.742 22.397 1.00 86.50 658 PRO A C 1
ATOM 5137 O O . PRO A 1 658 ? -11.883 -14.194 23.543 1.00 86.50 658 PRO A O 1
ATOM 5140 N N . ILE A 1 659 ? -11.115 -12.706 22.046 1.00 85.88 659 ILE A N 1
ATOM 5141 C CA . ILE A 1 659 ? -10.288 -11.940 22.993 1.00 85.88 659 ILE A CA 1
ATOM 5142 C C . ILE A 1 659 ? -11.180 -11.002 23.817 1.00 85.88 659 ILE A C 1
ATOM 5144 O O . ILE A 1 659 ? -10.968 -10.871 25.021 1.00 85.88 659 ILE A O 1
ATOM 5148 N N . LEU A 1 660 ? -12.218 -10.418 23.206 1.00 91.69 660 LEU A N 1
ATOM 5149 C CA . LEU A 1 660 ? -13.218 -9.606 23.910 1.00 91.69 660 LEU A CA 1
ATOM 5150 C C . LEU A 1 660 ? -14.017 -10.454 24.906 1.00 91.69 660 LEU A C 1
ATOM 5152 O O . LEU A 1 660 ? -14.115 -10.092 26.076 1.00 91.69 660 LEU A O 1
ATOM 5156 N N . GLU A 1 661 ? -14.499 -11.631 24.488 1.00 89.75 661 GLU A N 1
ATOM 5157 C CA . GLU A 1 661 ? -15.164 -12.569 25.403 1.00 89.75 661 GLU A CA 1
ATOM 5158 C C . GLU A 1 661 ? -14.273 -12.984 26.577 1.00 89.75 661 GLU A C 1
ATOM 5160 O O . GLU A 1 661 ? -14.763 -13.198 27.687 1.00 89.75 661 GLU A O 1
ATOM 5165 N N . ARG A 1 662 ? -12.968 -13.153 26.328 1.00 86.94 662 ARG A N 1
ATOM 5166 C CA . ARG A 1 662 ? -11.997 -13.469 27.373 1.00 86.94 662 ARG A CA 1
ATOM 5167 C C . ARG A 1 662 ? -11.853 -12.305 28.351 1.00 86.94 662 ARG A C 1
ATOM 5169 O O . ARG A 1 662 ? -11.901 -12.547 29.546 1.00 86.94 662 ARG A O 1
ATOM 5176 N N . LEU A 1 663 ? -11.741 -11.065 27.875 1.00 88.81 663 LEU A N 1
ATOM 5177 C CA . LEU A 1 663 ? -11.668 -9.882 28.741 1.00 88.81 663 LEU A CA 1
ATOM 5178 C C . LEU A 1 663 ? -12.907 -9.746 29.637 1.00 88.81 663 LEU A C 1
ATOM 5180 O O . LEU A 1 663 ? -12.759 -9.499 30.828 1.00 88.81 663 LEU A O 1
ATOM 5184 N N . CYS A 1 664 ? -14.111 -9.989 29.110 1.00 91.25 664 CYS A N 1
ATOM 5185 C CA . CYS A 1 664 ? -15.336 -9.999 29.919 1.00 91.25 664 CYS A CA 1
ATOM 5186 C C . CYS A 1 664 ? -15.358 -11.113 30.986 1.00 91.25 664 CYS A C 1
ATOM 5188 O O . CYS A 1 664 ? -15.999 -10.951 32.019 1.00 91.25 664 CYS A O 1
ATOM 5190 N N . LYS A 1 665 ? -14.667 -12.240 30.758 1.00 89.44 665 LYS A N 1
ATOM 5191 C CA . LYS A 1 665 ? -14.543 -13.351 31.726 1.00 89.44 665 LYS A CA 1
ATOM 5192 C C . LYS A 1 665 ? -13.434 -13.111 32.754 1.00 89.44 665 LYS A C 1
ATOM 5194 O O . LYS A 1 665 ? -13.610 -13.452 33.918 1.00 89.44 665 LYS A O 1
ATOM 5199 N N . ASP A 1 666 ? -12.322 -12.517 32.328 1.00 86.81 666 ASP A N 1
ATOM 5200 C CA . ASP A 1 666 ? -11.146 -12.244 33.161 1.00 86.81 666 ASP A CA 1
ATOM 5201 C C . ASP A 1 666 ? -11.362 -10.996 34.066 1.00 86.81 666 ASP A C 1
ATOM 5203 O O . ASP A 1 666 ? -10.655 -10.835 35.060 1.00 86.81 666 ASP A O 1
ATOM 5207 N N . PHE A 1 667 ? -12.361 -10.142 33.773 1.00 90.19 667 PHE A N 1
ATOM 5208 C CA . PHE A 1 667 ? -12.737 -8.944 34.552 1.00 90.19 667 PHE A CA 1
ATOM 5209 C C . PHE A 1 667 ? -14.256 -8.869 34.862 1.00 90.19 667 PHE A C 1
ATOM 5211 O O . PHE A 1 667 ? -14.931 -7.958 34.379 1.00 90.19 667 PHE A O 1
ATOM 5218 N N . PRO A 1 668 ? -14.817 -9.779 35.684 1.00 88.75 668 PRO A N 1
ATOM 5219 C CA . PRO A 1 668 ? -16.260 -9.828 35.963 1.00 88.75 668 PRO A CA 1
ATOM 5220 C C . PRO A 1 668 ? -16.784 -8.628 36.775 1.00 88.75 668 PRO A C 1
ATOM 5222 O O . PRO A 1 668 ? -17.964 -8.303 36.693 1.00 88.75 668 PRO A O 1
ATOM 5225 N N . ASP A 1 669 ? -15.920 -7.951 37.538 1.00 88.25 669 ASP A N 1
ATOM 5226 C CA . ASP A 1 669 ? -16.287 -6.801 38.379 1.00 88.25 669 ASP A CA 1
ATOM 5227 C C . ASP A 1 669 ? -16.419 -5.468 37.608 1.00 88.25 669 ASP A C 1
ATOM 5229 O O . ASP A 1 669 ? -16.623 -4.422 38.228 1.00 88.25 669 ASP A O 1
ATOM 5233 N N . ALA A 1 670 ? -16.174 -5.454 36.296 1.00 89.25 670 ALA A N 1
ATOM 5234 C CA . ALA A 1 670 ? -16.131 -4.235 35.491 1.00 89.25 670 ALA A CA 1
ATOM 5235 C C . ALA A 1 670 ? -17.392 -4.095 34.620 1.00 89.25 670 ALA A C 1
ATOM 5237 O O . ALA A 1 670 ? -17.859 -5.069 34.033 1.00 89.25 670 ALA A O 1
ATOM 5238 N N . ASP A 1 671 ? -17.920 -2.872 34.485 1.00 92.31 671 ASP A N 1
ATOM 5239 C CA . ASP A 1 671 ? -19.053 -2.568 33.598 1.00 92.31 671 ASP A CA 1
ATOM 5240 C C . ASP A 1 671 ? -18.583 -2.595 32.131 1.00 92.31 671 ASP A C 1
ATOM 5242 O O . ASP A 1 671 ? -18.159 -1.578 31.576 1.00 92.31 671 ASP A O 1
ATOM 5246 N N . VAL A 1 672 ? -18.579 -3.791 31.529 1.00 93.75 672 VAL A N 1
ATOM 5247 C CA . VAL A 1 672 ? -18.043 -4.059 30.186 1.00 93.75 672 VAL A CA 1
ATOM 5248 C C . VAL A 1 672 ? -19.111 -4.637 29.268 1.00 93.75 672 VAL A C 1
ATOM 5250 O O . VAL A 1 672 ? -19.693 -5.679 29.563 1.00 93.75 672 VAL A O 1
ATOM 5253 N N . HIS A 1 673 ? -19.293 -4.014 28.102 1.00 93.12 673 HIS A N 1
ATOM 5254 C CA . HIS A 1 673 ? -20.225 -4.466 27.064 1.00 93.12 673 HIS A CA 1
ATOM 5255 C C . HIS A 1 673 ? -19.511 -4.678 25.726 1.00 93.12 673 HIS A C 1
ATOM 5257 O O . HIS A 1 673 ? -18.585 -3.942 25.380 1.00 93.12 673 HIS A O 1
ATOM 5263 N N . ILE A 1 674 ? -19.970 -5.664 24.952 1.00 95.69 674 ILE A N 1
ATOM 5264 C CA . ILE A 1 674 ? -19.555 -5.883 23.560 1.00 95.69 674 ILE A CA 1
ATOM 5265 C C . ILE A 1 674 ? -20.740 -5.527 22.661 1.00 95.69 674 ILE A C 1
ATOM 5267 O O . ILE A 1 674 ? -21.818 -6.099 22.817 1.00 95.69 674 ILE A O 1
ATOM 5271 N N . LEU A 1 675 ? -20.541 -4.606 21.718 1.00 95.50 675 LEU A N 1
ATOM 5272 C CA . LEU A 1 675 ? -21.526 -4.233 20.700 1.00 95.50 675 LEU A CA 1
ATOM 5273 C C . LEU A 1 675 ? -21.020 -4.614 19.306 1.00 95.50 675 LEU A C 1
ATOM 5275 O O . LEU A 1 675 ? -19.844 -4.422 19.000 1.00 95.50 675 LEU A O 1
ATOM 5279 N N . VAL A 1 676 ? -21.922 -5.133 18.471 1.00 94.62 676 VAL A N 1
ATOM 5280 C CA . VAL A 1 676 ? -21.639 -5.583 17.099 1.00 94.62 676 VAL A CA 1
ATOM 5281 C C . VAL A 1 676 ? -22.295 -4.623 16.094 1.00 94.62 676 VAL A C 1
ATOM 5283 O O . VAL A 1 676 ? -23.474 -4.307 16.264 1.00 94.62 676 VAL A O 1
ATOM 5286 N N . GLU A 1 677 ? -21.565 -4.153 15.071 1.00 91.50 677 GLU A N 1
ATOM 5287 C CA . GLU A 1 677 ? -22.082 -3.218 14.042 1.00 91.50 677 GLU A CA 1
ATOM 5288 C C . GLU A 1 677 ? -23.248 -3.836 13.255 1.00 91.50 677 GLU A C 1
ATOM 5290 O O . GLU A 1 677 ? -24.294 -3.203 13.117 1.00 91.50 677 GLU A O 1
ATOM 5295 N N . ASP A 1 678 ? -23.109 -5.092 12.820 1.00 88.38 678 ASP A N 1
ATOM 5296 C CA . ASP A 1 678 ? -24.156 -5.832 12.091 1.00 88.38 678 ASP A CA 1
ATOM 5297 C C . ASP A 1 678 ? -25.456 -6.029 12.902 1.00 88.38 678 ASP A C 1
ATOM 5299 O O . ASP A 1 678 ? -26.509 -6.322 12.338 1.00 88.38 678 ASP A O 1
ATOM 5303 N N . GLU A 1 679 ? -25.402 -5.860 14.228 1.00 90.12 679 GLU A N 1
ATOM 5304 C CA . GLU A 1 679 ? -26.551 -5.964 15.137 1.00 90.12 679 GLU A CA 1
ATOM 5305 C C . GLU A 1 679 ? -27.104 -4.590 15.559 1.00 90.12 679 GLU A C 1
ATOM 5307 O O . GLU A 1 679 ? -27.930 -4.513 16.470 1.00 90.12 679 GLU A O 1
ATOM 5312 N N . ASP A 1 680 ? -26.647 -3.488 14.953 1.00 90.62 680 ASP A N 1
ATOM 5313 C CA . ASP A 1 680 ? -27.134 -2.141 15.260 1.00 90.62 680 ASP A CA 1
ATOM 5314 C C . ASP A 1 680 ? -28.569 -1.926 14.732 1.00 90.62 680 ASP A C 1
ATOM 5316 O O . ASP A 1 680 ? -28.778 -1.884 13.514 1.00 90.62 680 ASP A O 1
ATOM 5320 N N . PRO A 1 681 ? -29.576 -1.705 15.608 1.00 87.81 681 PRO A N 1
ATOM 5321 C CA . PRO A 1 681 ? -30.958 -1.479 15.185 1.00 87.81 681 PRO A CA 1
ATOM 5322 C C . PRO A 1 681 ? -31.152 -0.264 14.268 1.00 87.81 681 PRO A C 1
ATOM 5324 O O . PRO A 1 681 ? -32.190 -0.169 13.612 1.00 87.81 681 PRO A O 1
ATOM 5327 N N . LEU A 1 682 ? -30.203 0.680 14.239 1.00 86.00 682 LEU A N 1
ATOM 5328 C CA . LEU A 1 682 ? -30.228 1.820 13.323 1.00 86.00 682 LEU A CA 1
ATOM 5329 C C . LEU A 1 682 ? -29.815 1.402 11.902 1.00 86.00 682 LEU A C 1
ATOM 5331 O O . LEU A 1 682 ? -30.551 1.678 10.957 1.00 86.00 682 LEU A O 1
ATOM 5335 N N . LEU A 1 683 ? -28.706 0.668 11.760 1.00 85.44 683 LEU A N 1
ATOM 5336 C CA . LEU A 1 683 ? -28.210 0.178 10.466 1.00 85.44 683 LEU A CA 1
ATOM 5337 C C . LEU A 1 683 ? -29.078 -0.942 9.876 1.00 85.44 683 LEU A C 1
ATOM 5339 O O . LEU A 1 683 ? -29.224 -1.025 8.658 1.00 85.44 683 LEU A O 1
ATOM 5343 N N . LEU A 1 684 ? -29.710 -1.757 10.727 1.00 86.31 684 LEU A N 1
ATOM 5344 C CA . LEU A 1 684 ? -30.698 -2.760 10.312 1.00 86.31 684 LEU A CA 1
ATOM 5345 C C . LEU A 1 684 ? -31.988 -2.137 9.748 1.00 86.31 684 LEU A C 1
ATOM 5347 O O . LEU A 1 684 ? -32.662 -2.767 8.935 1.00 86.31 684 LEU A O 1
ATOM 5351 N N . LYS A 1 685 ? -32.342 -0.913 10.169 1.00 86.62 685 LYS A N 1
ATOM 5352 C CA . LYS A 1 685 ? -33.486 -0.156 9.626 1.00 86.62 685 LYS A CA 1
ATOM 5353 C C . LYS A 1 685 ? -33.114 0.625 8.369 1.00 86.62 685 LYS A C 1
ATOM 5355 O O . LYS A 1 685 ? -33.874 0.611 7.406 1.00 86.62 685 LYS A O 1
ATOM 5360 N N . ASP A 1 686 ? -31.967 1.300 8.386 1.00 83.50 686 ASP A N 1
ATOM 5361 C CA . ASP A 1 686 ? -31.416 2.014 7.237 1.00 83.50 686 ASP A CA 1
ATOM 5362 C C . ASP A 1 686 ? -29.881 1.948 7.240 1.00 83.50 686 ASP A C 1
ATOM 5364 O O . ASP A 1 686 ? -29.194 2.635 7.997 1.00 83.50 686 ASP A O 1
ATOM 5368 N N . ASN A 1 687 ? -29.329 1.147 6.329 1.00 81.19 687 ASN A N 1
ATOM 5369 C CA . ASN A 1 687 ? -27.885 0.977 6.176 1.00 81.19 687 ASN A CA 1
ATOM 5370 C C . ASN A 1 687 ? -27.170 2.263 5.694 1.00 81.19 687 ASN A C 1
ATOM 5372 O O . ASN A 1 687 ? -25.958 2.406 5.887 1.00 81.19 687 ASN A O 1
ATOM 5376 N N . ASN A 1 688 ? -27.911 3.204 5.091 1.00 81.44 688 ASN A N 1
ATOM 5377 C CA . ASN A 1 688 ? -27.401 4.493 4.618 1.00 81.44 688 ASN A CA 1
ATOM 5378 C C . ASN A 1 688 ? -27.460 5.600 5.684 1.00 81.44 688 ASN A C 1
ATOM 5380 O O . ASN A 1 688 ? -26.952 6.699 5.434 1.00 81.44 688 ASN A O 1
ATOM 5384 N N . ALA A 1 689 ? -28.030 5.332 6.867 1.00 81.56 689 ALA A N 1
ATOM 5385 C CA . ALA A 1 689 ? -28.144 6.309 7.950 1.00 81.56 689 ALA A CA 1
ATOM 5386 C C . ALA A 1 689 ? -26.773 6.832 8.427 1.00 81.56 689 ALA A C 1
ATOM 5388 O O . ALA A 1 689 ? -26.654 7.996 8.821 1.00 81.56 689 ALA A O 1
ATOM 5389 N N . LEU A 1 690 ? -25.725 6.007 8.308 1.00 85.62 690 LEU A N 1
ATOM 5390 C CA . LEU A 1 690 ? -24.329 6.376 8.546 1.00 85.62 690 LEU A CA 1
ATOM 5391 C C . LEU A 1 690 ? -23.519 6.353 7.244 1.00 85.62 690 LEU A C 1
ATOM 5393 O O . LEU A 1 690 ? -23.662 5.448 6.421 1.00 85.62 690 LEU A O 1
ATOM 5397 N N . GLY A 1 691 ? -22.616 7.321 7.102 1.00 83.81 691 GLY A N 1
ATOM 5398 C CA . GLY A 1 691 ? -21.626 7.382 6.032 1.00 83.81 691 GLY A CA 1
ATOM 5399 C C . GLY A 1 691 ? -20.595 6.242 6.056 1.00 83.81 691 GLY A C 1
ATOM 5400 O O . GLY A 1 691 ? -20.584 5.414 6.970 1.00 83.81 691 GLY A O 1
ATOM 5401 N N . PRO A 1 692 ? -19.706 6.181 5.050 1.00 86.25 692 PRO A N 1
ATOM 5402 C CA . PRO A 1 692 ? -18.837 5.031 4.801 1.00 86.25 692 PRO A CA 1
ATOM 5403 C C . PRO A 1 692 ? -17.649 4.847 5.767 1.00 86.25 692 PRO A C 1
ATOM 5405 O O . PRO A 1 692 ? -16.865 3.923 5.560 1.00 86.25 692 PRO A O 1
ATOM 5408 N N . ASN A 1 693 ? -17.461 5.676 6.803 1.00 88.94 693 ASN A N 1
ATOM 5409 C CA . ASN A 1 693 ? -16.342 5.539 7.750 1.00 88.94 693 ASN A CA 1
ATOM 5410 C C . ASN A 1 693 ? -16.484 4.283 8.659 1.00 88.94 693 ASN A C 1
ATOM 5412 O O . ASN A 1 693 ? -17.309 4.287 9.577 1.00 88.94 693 ASN A O 1
ATOM 5416 N N . PRO A 1 694 ? -15.627 3.244 8.520 1.00 86.38 694 PRO A N 1
ATOM 5417 C CA . PRO A 1 694 ? -15.695 2.006 9.311 1.00 86.38 694 PRO A CA 1
ATOM 5418 C C . PRO A 1 694 ? -15.182 2.107 10.765 1.00 86.38 694 PRO A C 1
ATOM 5420 O O . PRO A 1 694 ? -15.145 1.096 11.467 1.00 86.38 694 PRO A O 1
ATOM 5423 N N . LYS A 1 695 ? -14.692 3.262 11.232 1.00 89.69 695 LYS A N 1
ATOM 5424 C CA . LYS A 1 695 ? -14.450 3.530 12.664 1.00 89.69 695 LYS A CA 1
ATOM 5425 C C . LYS A 1 695 ? -15.689 4.157 13.297 1.00 89.69 695 LYS A C 1
ATOM 5427 O O . LYS A 1 695 ? -16.154 3.627 14.301 1.00 89.69 695 LYS A O 1
ATOM 5432 N N . ILE A 1 696 ? -16.261 5.191 12.670 1.00 91.31 696 ILE A N 1
ATOM 5433 C CA . ILE A 1 696 ? -17.502 5.829 13.138 1.00 91.31 696 ILE A CA 1
ATOM 5434 C C . ILE A 1 696 ? -18.666 4.838 13.142 1.00 91.31 696 ILE A C 1
ATOM 5436 O O . ILE A 1 696 ? -19.310 4.723 14.176 1.00 91.31 696 ILE A O 1
ATOM 5440 N N . ARG A 1 697 ? -18.903 4.084 12.055 1.00 91.19 697 ARG A N 1
ATOM 5441 C CA . ARG A 1 697 ? -20.013 3.110 11.985 1.00 91.19 697 ARG A CA 1
ATOM 5442 C C . ARG A 1 697 ? -19.993 2.115 13.148 1.00 91.19 697 ARG A C 1
ATOM 5444 O O . ARG A 1 697 ? -20.947 2.061 13.914 1.00 91.19 697 ARG A O 1
ATOM 5451 N N . ASN A 1 698 ? -18.863 1.438 13.343 1.00 91.44 698 ASN A N 1
ATOM 5452 C CA . ASN A 1 698 ? -18.649 0.488 14.433 1.00 91.44 698 ASN A CA 1
ATOM 5453 C C . ASN A 1 698 ? -18.920 1.112 15.826 1.00 91.44 698 ASN A C 1
ATOM 5455 O O . ASN A 1 698 ? -19.604 0.522 16.657 1.00 91.44 698 ASN A O 1
ATOM 5459 N N . MET A 1 699 ? -18.446 2.338 16.086 1.00 93.75 699 MET A N 1
ATOM 5460 C CA . MET A 1 699 ? -18.592 2.980 17.405 1.00 93.75 699 MET A CA 1
ATOM 5461 C C . MET A 1 699 ? -19.867 3.830 17.594 1.00 93.75 699 MET A C 1
ATOM 5463 O O . MET A 1 699 ? -20.125 4.330 18.690 1.00 93.75 699 MET A O 1
ATOM 5467 N N . SER A 1 700 ? -20.681 3.972 16.546 1.00 93.31 700 SER A N 1
ATOM 5468 C CA . SER A 1 700 ? -21.891 4.802 16.494 1.00 93.31 700 SER A CA 1
ATOM 5469 C C . SER A 1 700 ? -22.926 4.394 17.549 1.00 93.31 700 SER A C 1
ATOM 5471 O O . SER A 1 700 ? -23.375 5.214 18.358 1.00 93.31 700 SER A O 1
ATOM 5473 N N . ARG A 1 701 ? -23.233 3.093 17.627 1.00 93.81 701 ARG A N 1
ATOM 5474 C CA . ARG A 1 701 ? -24.159 2.534 18.620 1.00 93.81 701 ARG A CA 1
ATOM 5475 C C . ARG A 1 701 ? -23.696 2.791 20.058 1.00 93.81 701 ARG A C 1
ATOM 5477 O O . ARG A 1 701 ? -24.481 3.272 20.873 1.00 93.81 701 ARG A O 1
ATOM 5484 N N . ALA A 1 702 ? -22.413 2.563 20.343 1.00 94.62 702 ALA A N 1
ATOM 5485 C CA . ALA A 1 702 ? -21.820 2.797 21.661 1.00 94.62 702 ALA A CA 1
ATOM 5486 C C . ALA A 1 702 ? -21.909 4.264 22.112 1.00 94.62 702 ALA A C 1
ATOM 5488 O O . ALA A 1 702 ? -22.042 4.534 23.302 1.00 94.62 702 ALA A O 1
ATOM 5489 N N . TYR A 1 703 ? -21.864 5.218 21.176 1.00 95.00 703 TYR A N 1
ATOM 5490 C CA . TYR A 1 703 ? -22.004 6.644 21.474 1.00 95.00 703 TYR A CA 1
ATOM 5491 C C . TYR A 1 703 ? -23.455 7.058 21.767 1.00 95.00 703 TYR A C 1
ATOM 5493 O O . TYR A 1 703 ? -23.707 7.862 22.674 1.00 95.00 703 TYR A O 1
ATOM 5501 N N . ARG A 1 704 ? -24.429 6.488 21.043 1.00 91.88 704 ARG A N 1
ATOM 5502 C CA . ARG A 1 704 ? -25.860 6.686 21.334 1.00 91.88 704 ARG A CA 1
ATOM 5503 C C . ARG A 1 704 ? -26.237 6.091 22.693 1.00 91.88 704 ARG A C 1
ATOM 5505 O O . ARG A 1 704 ? -26.843 6.778 23.512 1.00 91.88 704 ARG A O 1
ATOM 5512 N N . GLU A 1 705 ? -25.801 4.863 22.959 1.00 92.69 705 GLU A N 1
ATOM 5513 C CA . GLU A 1 705 ? -26.071 4.117 24.199 1.00 92.69 705 GLU A CA 1
ATOM 5514 C C . GLU A 1 705 ? -25.127 4.495 25.367 1.00 92.69 705 GLU A C 1
ATOM 5516 O O . GLU A 1 705 ? -25.212 3.915 26.450 1.00 92.69 705 GLU A O 1
ATOM 5521 N N . ALA A 1 706 ? -24.238 5.484 25.190 1.00 93.00 706 ALA A N 1
ATOM 5522 C CA . ALA A 1 706 ? -23.258 5.875 26.202 1.00 93.00 706 ALA A CA 1
ATOM 5523 C C . ALA A 1 706 ? -23.912 6.297 27.532 1.00 93.00 706 ALA A C 1
ATOM 5525 O O . ALA A 1 706 ? -24.809 7.149 27.574 1.00 93.00 706 ALA A O 1
ATOM 5526 N N . LYS A 1 707 ? -23.410 5.743 28.641 1.00 90.25 707 LYS A N 1
ATOM 5527 C CA . LYS A 1 707 ? -23.843 6.076 30.002 1.00 90.25 707 LYS A CA 1
ATOM 5528 C C . LYS A 1 707 ? -23.109 7.342 30.469 1.00 90.25 707 LYS A C 1
ATOM 5530 O O . LYS A 1 707 ? -21.899 7.306 30.690 1.00 90.25 707 LYS A O 1
ATOM 5535 N N . GLY A 1 708 ? -23.839 8.443 30.654 1.00 89.88 708 GLY A N 1
ATOM 5536 C CA . GLY A 1 708 ? -23.292 9.742 31.074 1.00 89.88 708 GLY A CA 1
ATOM 5537 C C . GLY A 1 708 ? -22.982 10.708 29.920 1.00 89.88 708 GLY A C 1
ATOM 5538 O O . GLY A 1 708 ? -23.450 10.522 28.791 1.00 89.88 708 GLY A O 1
ATOM 5539 N N . ASP A 1 709 ? -22.227 11.767 30.232 1.00 94.69 709 ASP A N 1
ATOM 5540 C CA . ASP A 1 709 ? -21.859 12.830 29.281 1.00 94.69 709 ASP A CA 1
ATOM 5541 C C . ASP A 1 709 ? -20.392 12.775 28.822 1.00 94.69 709 ASP A C 1
ATOM 5543 O O . ASP A 1 709 ? -20.088 13.175 27.700 1.00 94.69 709 ASP A O 1
ATOM 5547 N N . ILE A 1 710 ? -19.469 12.262 29.646 1.00 96.62 710 ILE A N 1
ATOM 5548 C CA . ILE A 1 710 ? -18.054 12.159 29.265 1.00 96.62 710 ILE A CA 1
ATOM 5549 C C . ILE A 1 710 ? -17.837 10.886 28.446 1.00 96.62 710 ILE A C 1
ATOM 5551 O O . ILE A 1 710 ? -18.070 9.772 28.921 1.00 96.62 710 ILE A O 1
ATOM 5555 N N . VAL A 1 711 ? -17.340 11.065 27.223 1.00 96.75 711 VAL A N 1
ATOM 5556 C CA . VAL A 1 711 ? -16.962 9.983 26.313 1.00 96.75 711 VAL A CA 1
ATOM 5557 C C . VAL A 1 711 ? -15.451 10.008 26.111 1.00 96.75 711 VAL A C 1
ATOM 5559 O O . VAL A 1 711 ? -14.882 11.054 25.798 1.00 96.75 711 VAL A O 1
ATOM 5562 N N . TRP A 1 712 ? -14.805 8.852 26.264 1.00 96.44 712 TRP A N 1
ATOM 5563 C CA . TRP A 1 712 ? -13.390 8.644 25.950 1.00 96.44 712 TRP A CA 1
ATOM 5564 C C . TRP A 1 712 ? -13.268 7.658 24.788 1.00 96.44 712 TRP A C 1
ATOM 5566 O O . TRP A 1 712 ? -13.474 6.458 24.957 1.00 96.44 712 TRP A O 1
ATOM 5576 N N . VAL A 1 713 ? -12.943 8.163 23.598 1.00 95.31 713 VAL A N 1
ATOM 5577 C CA . VAL A 1 713 ? -12.646 7.332 22.426 1.00 95.31 713 VAL A CA 1
ATOM 5578 C C . VAL A 1 713 ? -11.167 6.958 22.462 1.00 95.31 713 VAL A C 1
ATOM 5580 O O . VAL A 1 713 ? -10.291 7.813 22.621 1.00 95.31 713 VAL A O 1
ATOM 5583 N N . LEU A 1 714 ? -10.887 5.663 22.342 1.00 94.44 714 LEU A N 1
ATOM 5584 C CA . LEU A 1 714 ? -9.546 5.108 22.487 1.00 94.44 714 LEU A CA 1
ATOM 5585 C C . LEU A 1 714 ? -9.372 3.973 21.471 1.00 94.44 714 LEU A C 1
ATOM 5587 O O . LEU A 1 714 ? -10.169 3.038 21.452 1.00 94.44 714 LEU A O 1
ATOM 5591 N N . ASP A 1 715 ? -8.360 4.044 20.605 1.00 93.00 715 ASP A N 1
ATOM 5592 C CA . ASP A 1 715 ? -8.134 3.008 19.586 1.00 93.00 715 ASP A CA 1
ATOM 5593 C C . ASP A 1 715 ? -7.792 1.655 20.252 1.00 93.00 715 ASP A C 1
ATOM 5595 O O . ASP A 1 715 ? -7.176 1.594 21.317 1.00 93.00 715 ASP A O 1
ATOM 5599 N N . CYS A 1 716 ? -8.194 0.533 19.651 1.00 90.69 716 CYS A N 1
ATOM 5600 C CA . CYS A 1 716 ? -8.029 -0.803 20.245 1.00 90.69 716 CYS A CA 1
ATOM 5601 C C . CYS A 1 716 ? -6.563 -1.213 20.505 1.00 90.69 716 CYS A C 1
ATOM 5603 O O . CYS A 1 716 ? -6.279 -1.822 21.534 1.00 90.69 716 CYS A O 1
ATOM 5605 N N . ASN A 1 717 ? -5.626 -0.797 19.651 1.00 89.25 717 ASN A N 1
ATOM 5606 C CA . ASN A 1 717 ? -4.190 -1.093 19.754 1.00 89.25 717 ASN A CA 1
ATOM 5607 C C . ASN A 1 717 ? -3.390 -0.073 20.576 1.00 89.25 717 ASN A C 1
ATOM 5609 O O . ASN A 1 717 ? -2.213 0.168 20.319 1.00 89.25 717 ASN A O 1
ATOM 5613 N N . VAL A 1 718 ? -4.037 0.547 21.563 1.00 93.38 718 VAL A N 1
ATOM 5614 C CA . VAL A 1 718 ? -3.435 1.565 22.427 1.00 93.38 718 VAL A CA 1
ATOM 5615 C C . VAL A 1 718 ? -3.444 1.107 23.882 1.00 93.38 718 VAL A C 1
ATOM 5617 O O . VAL A 1 718 ? -4.494 0.799 24.445 1.00 93.38 718 VAL A O 1
ATOM 5620 N N . TRP A 1 719 ? -2.271 1.099 24.506 1.00 93.50 719 TRP A N 1
ATOM 5621 C CA . TRP A 1 719 ? -2.082 0.905 25.941 1.00 93.50 719 TRP A CA 1
ATOM 5622 C C . TRP A 1 719 ? -1.906 2.258 26.652 1.00 93.50 719 TRP A C 1
ATOM 5624 O O . TRP A 1 719 ? -1.283 3.182 26.121 1.00 93.50 719 TRP A O 1
ATOM 5634 N N . VAL A 1 720 ? -2.452 2.375 27.861 1.00 93.25 720 VAL A N 1
ATOM 5635 C CA . VAL A 1 720 ? -2.413 3.578 28.710 1.00 93.25 720 VAL A CA 1
ATOM 5636 C C . VAL A 1 720 ? -2.149 3.179 30.164 1.00 93.25 720 VAL A C 1
ATOM 5638 O O . VAL A 1 720 ? -2.609 2.129 30.607 1.00 93.25 720 VAL A O 1
ATOM 5641 N N . GLY A 1 721 ? -1.418 4.012 30.912 1.00 90.69 721 GLY A N 1
ATOM 5642 C CA . GLY A 1 721 ? -1.153 3.781 32.340 1.00 90.69 721 GLY A CA 1
ATOM 5643 C C . GLY A 1 721 ? -2.415 3.903 33.204 1.00 90.69 721 GLY A C 1
ATOM 5644 O O . GLY A 1 721 ? -3.387 4.538 32.792 1.00 90.69 721 GLY A O 1
ATOM 5645 N N . LYS A 1 722 ? -2.417 3.307 34.405 1.00 89.81 722 LYS A N 1
ATOM 5646 C CA . LYS A 1 722 ? -3.628 3.188 35.241 1.00 89.81 722 LYS A CA 1
ATOM 5647 C C . LYS A 1 722 ? -4.212 4.533 35.704 1.00 89.81 722 LYS A C 1
ATOM 5649 O O . LYS A 1 722 ? -5.428 4.690 35.686 1.00 89.81 722 LYS A O 1
ATOM 5654 N N . GLY A 1 723 ? -3.387 5.521 36.057 1.00 90.38 723 GLY A N 1
ATOM 5655 C CA . GLY A 1 723 ? -3.852 6.854 36.477 1.00 90.38 723 GLY A CA 1
ATOM 5656 C C . GLY A 1 723 ? -4.361 7.791 35.364 1.00 90.38 723 GLY A C 1
ATOM 5657 O O . GLY A 1 723 ? -4.769 8.915 35.661 1.00 90.38 723 GLY A O 1
ATOM 5658 N N . VAL A 1 724 ? -4.342 7.375 34.089 1.00 93.31 724 VAL A N 1
ATOM 5659 C CA . VAL A 1 724 ? -4.629 8.255 32.936 1.00 93.31 724 VAL A CA 1
ATOM 5660 C C . VAL A 1 724 ? -6.072 8.768 32.920 1.00 93.31 724 VAL A C 1
ATOM 5662 O O . VAL A 1 724 ? -6.281 9.958 32.686 1.00 93.31 724 VAL A O 1
ATOM 5665 N N . CYS A 1 725 ? -7.063 7.909 33.177 1.00 94.62 725 CYS A N 1
ATOM 5666 C CA . CYS A 1 725 ? -8.484 8.264 33.089 1.00 94.62 725 CYS A CA 1
ATOM 5667 C C . CYS A 1 725 ? -8.833 9.447 34.000 1.00 94.62 725 CYS A C 1
ATOM 5669 O O . CYS A 1 725 ? -9.357 10.458 33.533 1.00 94.62 725 CYS A O 1
ATOM 5671 N N . GLY A 1 726 ? -8.462 9.361 35.282 1.00 93.75 726 GLY A N 1
ATOM 5672 C CA . GLY A 1 726 ? -8.687 10.440 36.243 1.00 93.75 726 GLY A CA 1
ATOM 5673 C C . GLY A 1 726 ? -7.975 11.736 35.848 1.00 93.75 726 GLY A C 1
ATOM 5674 O O . GLY A 1 726 ? -8.556 12.811 35.962 1.00 93.75 726 GLY A O 1
ATOM 5675 N N . ARG A 1 727 ? -6.747 11.663 35.313 1.00 93.69 727 ARG A N 1
ATOM 5676 C CA . ARG A 1 727 ? -6.008 12.857 34.862 1.00 93.69 727 ARG A CA 1
ATOM 5677 C C . ARG A 1 727 ? -6.626 13.522 33.627 1.00 93.69 727 ARG A C 1
ATOM 5679 O O . ARG A 1 727 ? -6.600 14.748 33.525 1.00 93.69 727 ARG A O 1
ATOM 5686 N N . LEU A 1 728 ? -7.206 12.744 32.709 1.00 94.50 728 LEU A N 1
ATOM 5687 C CA . LEU A 1 728 ? -7.982 13.282 31.586 1.00 94.50 728 LEU A CA 1
ATOM 5688 C C . LEU A 1 728 ? -9.275 13.951 32.073 1.00 94.50 728 LEU A C 1
ATOM 5690 O O . LEU A 1 728 ? -9.593 15.043 31.606 1.00 94.50 728 LEU A O 1
ATOM 5694 N N . VAL A 1 729 ? -9.976 13.353 33.043 1.00 95.06 729 VAL A N 1
ATOM 5695 C CA . VAL A 1 729 ? -11.178 13.943 33.660 1.00 95.06 729 VAL A CA 1
ATOM 5696 C C . VAL A 1 729 ? -10.844 15.229 34.422 1.00 95.06 729 VAL A C 1
ATOM 5698 O O . VAL A 1 729 ? -11.534 16.227 34.230 1.00 95.06 729 VAL A O 1
ATOM 5701 N N . ASP A 1 730 ? -9.762 15.257 35.209 1.00 93.38 730 ASP A N 1
ATOM 5702 C CA . ASP A 1 730 ? -9.253 16.469 35.872 1.00 93.38 730 ASP A CA 1
ATOM 5703 C C . ASP A 1 730 ? -9.042 17.610 34.869 1.00 93.38 730 ASP A C 1
ATOM 5705 O O . ASP A 1 730 ? -9.487 18.735 35.100 1.00 93.38 730 ASP A O 1
ATOM 5709 N N . LEU A 1 731 ? -8.382 17.319 33.742 1.00 93.12 731 LEU A N 1
ATOM 5710 C CA . LEU A 1 731 ? -8.101 18.304 32.701 1.00 93.12 731 LEU A CA 1
ATOM 5711 C C . LEU A 1 731 ? -9.381 18.752 31.981 1.00 93.12 731 LEU A C 1
ATOM 5713 O O . LEU A 1 731 ? -9.573 19.943 31.760 1.00 93.12 731 LEU A O 1
ATOM 5717 N N . LEU A 1 732 ? -10.286 17.831 31.645 1.00 94.19 732 LEU A N 1
ATOM 5718 C CA . LEU A 1 732 ? -11.544 18.151 30.968 1.00 94.19 732 LEU A CA 1
ATOM 5719 C C . LEU A 1 732 ? -12.477 18.984 31.868 1.00 94.19 732 LEU A C 1
ATOM 5721 O O . LEU A 1 732 ? -13.096 19.947 31.407 1.00 94.19 732 LEU A O 1
ATOM 5725 N N . CYS A 1 733 ? -12.588 18.634 33.150 1.00 91.62 733 CYS A N 1
ATOM 5726 C CA . CYS A 1 733 ? -13.510 19.243 34.115 1.00 91.62 733 CYS A CA 1
ATOM 5727 C C . CYS A 1 733 ? -12.906 20.377 34.955 1.00 91.62 733 CYS A C 1
ATOM 5729 O O . CYS A 1 733 ? -13.640 21.001 35.719 1.00 91.62 733 CYS A O 1
ATOM 5731 N N . GLY A 1 734 ? -11.615 20.684 34.799 1.00 89.19 734 GLY A N 1
ATOM 5732 C CA . GLY A 1 734 ? -10.944 21.755 35.541 1.00 89.19 734 GLY A CA 1
ATOM 5733 C C . GLY A 1 734 ? -10.760 21.449 37.032 1.00 89.19 734 GLY A C 1
ATOM 5734 O O . GLY A 1 734 ? -10.734 22.371 37.845 1.00 89.19 734 GLY A O 1
ATOM 5735 N N . PHE A 1 735 ? -10.659 20.172 37.416 1.00 87.75 735 PHE A N 1
ATOM 5736 C CA . PHE A 1 735 ? -10.511 19.794 38.822 1.00 87.75 735 PHE A CA 1
ATOM 5737 C C . PHE A 1 735 ? -9.104 20.095 39.367 1.00 87.75 735 PHE A C 1
ATOM 5739 O O . PHE A 1 735 ? -8.087 20.044 38.666 1.00 87.75 735 PHE A O 1
ATOM 5746 N N . GLY A 1 736 ? -9.055 20.408 40.662 1.00 82.12 736 GLY A N 1
ATOM 5747 C CA . GLY A 1 736 ? -7.857 20.885 41.348 1.00 82.12 736 GLY A CA 1
ATOM 5748 C C . GLY A 1 736 ? -7.644 22.396 41.235 1.00 82.12 736 GLY A C 1
ATOM 5749 O O . GLY A 1 736 ? -8.447 23.133 40.663 1.00 82.12 736 GLY A O 1
ATOM 5750 N N . LYS A 1 737 ? -6.548 22.867 41.835 1.00 79.25 737 LYS A N 1
ATOM 5751 C CA . LYS A 1 737 ? -6.175 24.286 41.889 1.00 79.25 737 LYS A CA 1
ATOM 5752 C C . LYS A 1 737 ? -4.868 24.528 41.132 1.00 79.25 737 LYS A C 1
ATOM 5754 O O . LYS A 1 737 ? -3.987 23.668 41.129 1.00 79.25 737 LYS A O 1
ATOM 5759 N N . ASP A 1 738 ? -4.753 25.686 40.493 1.00 74.69 738 ASP A N 1
ATOM 5760 C CA . ASP A 1 738 ? -3.500 26.201 39.935 1.00 74.69 738 ASP A CA 1
ATOM 5761 C C . ASP A 1 738 ? -2.577 26.743 41.042 1.00 74.69 738 ASP A C 1
ATOM 5763 O O . ASP A 1 738 ? -2.985 26.894 42.196 1.00 74.69 738 ASP A O 1
ATOM 5767 N N . SER A 1 739 ? -1.337 27.102 40.683 1.00 68.50 739 SER A N 1
ATOM 5768 C CA . SER A 1 739 ? -0.325 27.677 41.593 1.00 68.50 739 SER A CA 1
ATOM 5769 C C . SER A 1 739 ? -0.814 28.880 42.405 1.00 68.50 739 SER A C 1
ATOM 5771 O O . SER A 1 739 ? -0.295 29.150 43.483 1.00 68.50 739 SER A O 1
ATOM 5773 N N . ASN A 1 740 ? -1.823 29.590 41.896 1.00 71.81 740 ASN A N 1
ATOM 5774 C CA . ASN A 1 740 ? -2.388 30.795 42.498 1.00 71.81 740 ASN A CA 1
ATOM 5775 C C . ASN A 1 740 ? -3.694 30.499 43.273 1.00 71.81 740 ASN A C 1
ATOM 5777 O O . ASN A 1 740 ? -4.491 31.402 43.508 1.00 71.81 740 ASN A O 1
ATOM 5781 N N . GLY A 1 741 ? -3.976 29.230 43.597 1.00 72.06 741 GLY A N 1
ATOM 5782 C CA . GLY A 1 741 ? -5.143 28.792 44.379 1.00 72.06 741 GLY A CA 1
ATOM 5783 C C . GLY A 1 741 ? -6.492 28.795 43.642 1.00 72.06 741 GLY A C 1
ATOM 5784 O O . GLY A 1 741 ? -7.486 28.314 44.188 1.00 72.06 741 GLY A O 1
ATOM 5785 N N . LYS A 1 742 ? -6.541 29.303 42.406 1.00 76.94 742 LYS A N 1
ATOM 5786 C CA . LYS A 1 742 ? -7.736 29.335 41.547 1.00 76.94 742 LYS A CA 1
ATOM 5787 C C . LYS A 1 742 ? -8.064 27.937 41.004 1.00 76.94 742 LYS A C 1
ATOM 5789 O O . LYS A 1 742 ? -7.149 27.168 40.730 1.00 76.94 742 LYS A O 1
ATOM 5794 N N . SER A 1 743 ? -9.350 27.628 40.812 1.00 77.31 743 SER A N 1
ATOM 5795 C CA . SER A 1 743 ? -9.786 26.429 40.072 1.00 77.31 743 SER A CA 1
ATOM 5796 C C . SER A 1 743 ? -9.207 26.417 38.651 1.00 77.31 743 SER A C 1
ATOM 5798 O O . SER A 1 743 ? -9.129 27.479 38.020 1.00 77.31 743 SER A O 1
ATOM 5800 N N . LYS A 1 744 ? -8.806 25.239 38.160 1.00 85.62 744 LYS A N 1
ATOM 5801 C CA . LYS A 1 744 ? -8.207 25.086 36.828 1.00 85.62 744 LYS A CA 1
ATOM 5802 C C . LYS A 1 744 ? -9.222 25.353 35.716 1.00 85.62 744 LYS A C 1
ATOM 5804 O O . LYS A 1 744 ? -10.429 25.169 35.867 1.00 85.62 744 LYS A O 1
ATOM 5809 N N . THR A 1 745 ? -8.719 25.760 34.555 1.00 87.06 745 THR A N 1
ATOM 5810 C CA . THR A 1 745 ? -9.535 25.950 33.348 1.00 87.06 745 THR A CA 1
ATOM 5811 C C . THR A 1 745 ? -10.185 24.632 32.911 1.00 87.06 745 THR A C 1
ATOM 5813 O O . THR A 1 745 ? -9.485 23.646 32.693 1.00 87.06 745 THR A O 1
ATOM 5816 N N . LYS A 1 746 ? -11.514 24.629 32.742 1.00 91.06 746 LYS A N 1
ATOM 5817 C CA . LYS A 1 746 ? -12.276 23.543 32.097 1.00 91.06 746 LYS A CA 1
ATOM 5818 C C . LYS A 1 746 ? -11.971 23.519 30.599 1.00 91.06 746 LYS A C 1
ATOM 5820 O O . LYS A 1 746 ? -11.884 24.591 30.001 1.00 91.06 746 LYS A O 1
ATOM 5825 N N . TYR A 1 747 ? -11.891 22.346 29.974 1.00 92.25 747 TYR A N 1
ATOM 5826 C CA . TYR A 1 747 ? -11.694 22.214 28.522 1.00 92.25 747 TYR A CA 1
ATOM 5827 C C . TYR A 1 747 ? -12.845 21.446 27.857 1.00 92.25 747 TYR A C 1
ATOM 5829 O O . TYR A 1 747 ? -13.480 20.604 28.493 1.00 92.25 747 TYR A O 1
ATOM 5837 N N . LYS A 1 748 ? -13.138 21.721 26.577 1.00 91.38 748 LYS A N 1
ATOM 5838 C CA . LYS A 1 748 ? -14.178 20.990 25.813 1.00 91.38 748 LYS A CA 1
ATOM 5839 C C . LYS A 1 748 ? -13.688 19.641 25.279 1.00 91.38 748 LYS A C 1
ATOM 5841 O O . LYS A 1 748 ? -14.458 18.687 25.200 1.00 91.38 748 LYS A O 1
ATOM 5846 N N . PHE A 1 749 ? -12.409 19.580 24.909 1.00 92.88 749 PHE A N 1
ATOM 5847 C CA . PHE A 1 749 ? -11.762 18.421 24.296 1.00 92.88 749 PHE A CA 1
ATOM 5848 C C . PHE A 1 749 ? -10.364 18.219 24.888 1.00 92.88 749 PHE A C 1
ATOM 5850 O O . PHE A 1 749 ? -9.587 19.172 24.978 1.00 92.88 749 PHE A O 1
ATOM 5857 N N . VAL A 1 750 ? -10.014 16.989 25.263 1.00 94.00 750 VAL A N 1
ATOM 5858 C CA . VAL A 1 750 ? -8.674 16.648 25.760 1.00 94.00 750 VAL A CA 1
ATOM 5859 C C . VAL A 1 750 ? -8.116 15.399 25.084 1.00 94.00 750 VAL A C 1
ATOM 5861 O O . VAL A 1 750 ? -8.857 14.511 24.669 1.00 94.00 750 VAL A O 1
ATOM 5864 N N . HIS A 1 751 ? -6.794 15.330 24.945 1.00 93.69 751 HIS A N 1
ATOM 5865 C CA . HIS A 1 751 ? -6.107 14.218 24.282 1.00 93.69 751 HIS A CA 1
ATOM 5866 C C . HIS A 1 751 ? -4.694 14.002 24.841 1.00 93.69 751 HIS A C 1
ATOM 5868 O O . HIS A 1 751 ? -4.205 14.782 25.659 1.00 93.69 751 HIS A O 1
ATOM 5874 N N . GLN A 1 752 ? -4.022 12.941 24.393 1.00 91.25 752 GLN A N 1
ATOM 5875 C CA . GLN A 1 752 ? -2.690 12.548 24.874 1.00 91.25 752 GLN A CA 1
ATOM 5876 C C . GLN A 1 752 ? -1.598 12.663 23.796 1.00 91.25 752 GLN A C 1
ATOM 5878 O O . GLN A 1 752 ? -1.885 12.860 22.607 1.00 91.25 752 GLN A O 1
ATOM 5883 N N . THR A 1 753 ? -0.341 12.502 24.224 1.00 91.00 753 THR A N 1
ATOM 5884 C CA . THR A 1 753 ? 0.821 12.300 23.346 1.00 91.00 753 THR A CA 1
ATOM 5885 C C . THR A 1 753 ? 0.896 10.841 22.893 1.00 91.00 753 THR A C 1
ATOM 5887 O O . THR A 1 753 ? 1.098 9.960 23.730 1.00 91.00 753 THR A O 1
ATOM 5890 N N . PRO A 1 754 ? 0.764 10.549 21.591 1.00 92.56 754 PRO A N 1
ATOM 5891 C CA . PRO A 1 754 ? 0.943 9.200 21.079 1.00 92.56 754 PRO A CA 1
ATOM 5892 C C . PRO A 1 754 ? 2.426 8.853 20.947 1.00 92.56 754 PRO A C 1
ATOM 5894 O O . PRO A 1 754 ? 3.199 9.616 20.366 1.00 92.56 754 PRO A O 1
ATOM 5897 N N . LEU A 1 755 ? 2.795 7.666 21.421 1.00 92.25 755 LEU A N 1
ATOM 5898 C CA . LEU A 1 755 ? 4.114 7.070 21.230 1.00 92.25 755 LEU A CA 1
ATOM 5899 C C . LEU A 1 755 ? 3.946 5.671 20.636 1.00 92.25 755 LEU A C 1
ATOM 5901 O O . LEU A 1 755 ? 3.035 4.938 21.010 1.00 92.25 755 LEU A O 1
ATOM 5905 N N . THR A 1 756 ? 4.815 5.294 19.708 1.00 91.62 756 THR A N 1
ATOM 5906 C CA . THR A 1 756 ? 4.787 3.977 19.064 1.00 91.62 756 THR A CA 1
ATOM 5907 C C . THR A 1 756 ? 6.010 3.188 19.501 1.00 91.62 756 THR A C 1
ATOM 5909 O O . THR A 1 756 ? 7.079 3.768 19.657 1.00 91.62 756 THR A O 1
ATOM 5912 N N . VAL A 1 757 ? 5.842 1.887 19.735 1.00 88.12 757 VAL A N 1
ATOM 5913 C CA . VAL A 1 757 ? 6.896 0.993 20.228 1.00 88.12 757 VAL A CA 1
ATOM 5914 C C . VAL A 1 757 ? 6.980 -0.221 19.313 1.00 88.12 757 VAL A C 1
ATOM 5916 O O . VAL A 1 757 ? 5.989 -0.930 19.155 1.00 88.12 757 VAL A O 1
ATOM 5919 N N . ASP A 1 758 ? 8.148 -0.474 18.726 1.00 86.44 758 ASP A N 1
ATOM 5920 C CA . ASP A 1 758 ? 8.352 -1.635 17.850 1.00 86.44 758 ASP A CA 1
ATOM 5921 C C . ASP A 1 758 ? 8.859 -2.862 18.629 1.00 86.44 758 ASP A C 1
ATOM 5923 O O . ASP A 1 758 ? 9.837 -2.791 19.376 1.00 86.44 758 ASP A O 1
ATOM 5927 N N . LEU A 1 759 ? 8.179 -3.995 18.441 1.00 76.00 759 LEU A N 1
ATOM 5928 C CA . LEU A 1 759 ? 8.424 -5.251 19.157 1.00 76.00 759 LEU A CA 1
ATOM 5929 C C . LEU A 1 759 ? 9.438 -6.173 18.449 1.00 76.00 759 LEU A C 1
ATOM 5931 O O . LEU A 1 759 ? 9.969 -7.094 19.072 1.00 76.00 759 LEU A O 1
ATOM 5935 N N . ASP A 1 760 ? 9.753 -5.937 17.168 1.00 63.09 760 ASP A N 1
ATOM 5936 C CA . ASP A 1 760 ? 10.500 -6.884 16.316 1.00 63.09 760 ASP A CA 1
ATOM 5937 C C . ASP A 1 760 ? 11.977 -7.101 16.704 1.00 63.09 760 ASP A C 1
ATOM 5939 O O . ASP A 1 760 ? 12.659 -7.939 16.108 1.00 63.09 760 ASP A O 1
ATOM 5943 N N . SER A 1 761 ? 12.489 -6.372 17.699 1.00 51.69 761 SER A N 1
ATOM 5944 C CA . SER A 1 761 ? 13.853 -6.516 18.236 1.00 51.69 761 SER A CA 1
ATOM 5945 C C . SER A 1 761 ? 14.018 -7.508 19.396 1.00 51.69 761 SER A C 1
ATOM 5947 O O . SER A 1 761 ? 15.139 -7.664 19.864 1.00 51.69 761 SER A O 1
ATOM 5949 N N . GLN A 1 762 ? 12.958 -8.165 19.878 1.00 48.44 762 GLN A N 1
ATOM 5950 C CA . GLN A 1 762 ? 13.035 -9.051 21.057 1.00 48.44 762 GLN A CA 1
ATOM 5951 C C . GLN A 1 762 ? 13.335 -10.544 20.752 1.00 48.44 762 GLN A C 1
ATOM 5953 O O . GLN A 1 762 ? 13.268 -11.366 21.659 1.00 48.44 762 GLN A O 1
ATOM 5958 N N . ASP A 1 763 ? 13.633 -10.930 19.503 1.00 41.47 763 ASP A N 1
ATOM 5959 C CA . ASP A 1 763 ? 13.961 -12.322 19.102 1.00 41.47 763 ASP A CA 1
ATOM 5960 C C . ASP A 1 763 ? 12.937 -13.420 19.506 1.00 41.47 763 ASP A C 1
ATOM 5962 O O . ASP A 1 763 ? 13.262 -14.608 19.539 1.00 41.47 763 ASP A O 1
ATOM 5966 N N . LEU A 1 764 ? 11.664 -13.059 19.735 1.00 44.22 764 LEU A N 1
ATOM 5967 C CA . LEU A 1 764 ? 10.607 -14.006 20.135 1.00 44.22 764 LEU A CA 1
ATOM 5968 C C . LEU A 1 764 ? 10.478 -15.197 19.179 1.00 44.22 764 LEU A C 1
ATOM 5970 O O . LEU A 1 764 ? 10.408 -15.029 17.954 1.00 44.22 764 LEU A O 1
ATOM 5974 N N . SER A 1 765 ? 10.334 -16.400 19.732 1.00 43.31 765 SER A N 1
ATOM 5975 C CA . SER A 1 765 ? 10.100 -17.628 18.975 1.00 43.31 765 SER A CA 1
ATOM 5976 C C . SER A 1 765 ? 8.675 -17.698 18.407 1.00 43.31 765 SER A C 1
ATOM 5978 O O . SER A 1 765 ? 7.773 -16.954 18.789 1.00 43.31 765 SER A O 1
ATOM 5980 N N . LEU A 1 766 ? 8.437 -18.638 17.487 1.00 42.59 766 LEU A N 1
ATOM 5981 C CA . LEU A 1 766 ? 7.100 -18.886 16.927 1.00 42.59 766 LEU A CA 1
ATOM 5982 C C . LEU A 1 766 ? 6.069 -19.366 17.970 1.00 42.59 766 LEU A C 1
ATOM 5984 O O . LEU A 1 766 ? 4.874 -19.297 17.688 1.00 42.59 766 LEU A O 1
ATOM 5988 N N . LYS A 1 767 ? 6.503 -19.855 19.142 1.00 42.19 767 LYS A N 1
ATOM 5989 C CA . LYS A 1 767 ? 5.601 -20.227 20.244 1.00 42.19 767 LYS A CA 1
ATOM 5990 C C . LYS A 1 767 ? 5.165 -18.993 21.024 1.00 42.19 767 LYS A C 1
ATOM 5992 O O . LYS A 1 767 ? 3.970 -18.745 21.127 1.00 42.19 767 LYS A O 1
ATOM 5997 N N . ASP A 1 768 ? 6.123 -18.167 21.429 1.00 46.69 768 ASP A N 1
ATOM 5998 C CA . ASP A 1 768 ? 5.876 -16.918 22.159 1.00 46.69 768 ASP A CA 1
ATOM 5999 C C . ASP A 1 768 ? 4.959 -15.989 21.337 1.00 46.69 768 ASP A C 1
ATOM 6001 O O . ASP A 1 768 ? 4.008 -15.411 21.855 1.00 46.69 768 ASP A O 1
ATOM 6005 N N . ARG A 1 769 ? 5.140 -15.948 20.005 1.00 49.50 769 ARG A N 1
ATOM 6006 C CA . ARG A 1 769 ? 4.243 -15.233 19.071 1.00 49.50 769 ARG A CA 1
ATOM 6007 C C . ARG A 1 769 ? 2.791 -15.741 19.067 1.00 49.50 769 ARG A C 1
ATOM 6009 O O . ARG A 1 769 ? 1.892 -14.944 18.819 1.00 49.50 769 ARG A O 1
ATOM 6016 N N . LYS A 1 770 ? 2.538 -17.032 19.326 1.00 49.34 770 LYS A N 1
ATOM 6017 C CA . LYS A 1 770 ? 1.169 -17.576 19.468 1.00 49.34 770 LYS A CA 1
ATOM 6018 C C . LYS A 1 770 ? 0.542 -17.204 20.814 1.00 49.34 770 LYS A C 1
ATOM 6020 O O . LYS A 1 770 ? -0.670 -17.012 20.880 1.00 49.34 770 LYS A O 1
ATOM 6025 N N . GLU A 1 771 ? 1.346 -17.071 21.866 1.00 49.84 771 GLU A N 1
ATOM 6026 C CA . GLU A 1 771 ? 0.877 -16.575 23.163 1.00 49.84 771 GLU A CA 1
ATOM 6027 C C . GLU A 1 771 ? 0.554 -15.074 23.102 1.00 49.84 771 GLU A C 1
ATOM 6029 O O . GLU A 1 771 ? -0.522 -14.677 23.546 1.00 49.84 771 GLU A O 1
ATOM 6034 N N . LEU A 1 772 ? 1.387 -14.262 22.430 1.00 45.59 772 LEU A N 1
ATOM 6035 C CA . LEU A 1 772 ? 1.131 -12.825 22.209 1.00 45.59 772 LEU A CA 1
ATOM 6036 C C . LEU A 1 772 ? -0.164 -12.513 21.431 1.00 45.59 772 LEU A C 1
ATOM 6038 O O . LEU A 1 772 ? -0.655 -11.386 21.498 1.00 45.59 772 LEU A O 1
ATOM 6042 N N . LEU A 1 773 ? -0.695 -13.481 20.677 1.00 46.69 773 LEU A N 1
ATOM 6043 C CA . LEU A 1 773 ? -1.949 -13.370 19.918 1.00 46.69 773 LEU A CA 1
ATOM 6044 C C . LEU A 1 773 ? -3.151 -14.025 20.631 1.00 46.69 773 LEU A C 1
ATOM 6046 O O . LEU A 1 773 ? -4.216 -14.159 20.033 1.00 46.69 773 LEU A O 1
ATOM 6050 N N . GLY A 1 774 ? -3.012 -14.412 21.907 1.00 44.25 774 GLY A N 1
ATOM 6051 C CA . GLY A 1 774 ? -4.143 -14.748 22.784 1.00 44.25 774 GLY A CA 1
ATOM 6052 C C . GLY A 1 774 ? -4.229 -16.194 23.293 1.00 44.25 774 GLY A C 1
ATOM 6053 O O . GLY A 1 774 ? -5.111 -16.467 24.106 1.00 44.25 774 GLY A O 1
ATOM 6054 N N . GLY A 1 775 ? -3.329 -17.092 22.867 1.00 44.72 775 GLY A N 1
ATOM 6055 C CA . GLY A 1 775 ? -3.066 -18.410 23.478 1.00 44.72 775 GLY A CA 1
ATOM 6056 C C . GLY A 1 775 ? -4.272 -19.338 23.727 1.00 44.72 775 GLY A C 1
ATOM 6057 O O . GLY A 1 775 ? -4.834 -19.347 24.821 1.00 44.72 775 GLY A O 1
ATOM 6058 N N . ARG A 1 776 ? -4.615 -20.206 22.758 1.00 42.84 776 ARG A N 1
ATOM 6059 C CA . ARG A 1 776 ? -5.585 -21.319 22.910 1.00 42.84 776 ARG A CA 1
ATOM 6060 C C . ARG A 1 776 ? -5.203 -22.554 22.051 1.00 42.84 776 ARG A C 1
ATOM 6062 O O . ARG A 1 776 ? -4.318 -22.426 21.205 1.00 42.84 776 ARG A O 1
ATOM 6069 N N . PRO A 1 777 ? -5.777 -23.754 22.310 1.00 38.09 777 PRO A N 1
ATOM 6070 C CA . PRO A 1 777 ? -5.214 -25.039 21.863 1.00 38.09 777 PRO A CA 1
ATOM 6071 C C . PRO A 1 777 ? -5.323 -25.331 20.354 1.00 38.09 777 PRO A C 1
ATOM 6073 O O . PRO A 1 777 ? -6.068 -24.692 19.615 1.00 38.09 777 PRO A O 1
ATOM 6076 N N . GLU A 1 778 ? -4.562 -26.340 19.916 1.00 35.22 778 GLU A N 1
ATOM 6077 C CA . GLU A 1 778 ? -4.110 -26.562 18.528 1.00 35.22 778 GLU A CA 1
ATOM 6078 C C . GLU A 1 778 ? -5.203 -26.691 17.450 1.00 35.22 778 GLU A C 1
ATOM 6080 O O . GLU A 1 778 ? -4.917 -26.439 16.281 1.00 35.22 778 GLU A O 1
ATOM 6085 N N . ALA A 1 779 ? -6.448 -27.013 17.812 1.00 34.44 779 ALA A N 1
ATOM 6086 C CA . ALA A 1 779 ? -7.548 -27.206 16.860 1.00 34.44 779 ALA A CA 1
ATOM 6087 C C . ALA A 1 779 ? -7.994 -25.924 16.122 1.00 34.44 779 ALA A C 1
ATOM 6089 O O . ALA A 1 779 ? -8.606 -26.019 15.064 1.00 34.44 779 ALA A O 1
ATOM 6090 N N . ALA A 1 780 ? -7.685 -24.731 16.647 1.00 37.31 780 ALA A N 1
ATOM 6091 C CA . ALA A 1 780 ? -8.063 -23.443 16.044 1.00 37.31 780 ALA A CA 1
ATOM 6092 C C . ALA A 1 780 ? -6.909 -22.744 15.290 1.00 37.31 780 ALA A C 1
ATOM 6094 O O . ALA A 1 780 ? -6.993 -21.557 14.977 1.00 37.31 780 ALA A O 1
ATOM 6095 N N . ALA A 1 781 ? -5.807 -23.453 15.015 1.00 34.00 781 ALA A N 1
ATOM 6096 C CA . ALA A 1 781 ? -4.565 -22.845 14.533 1.00 34.00 781 ALA A CA 1
ATOM 6097 C C . ALA A 1 781 ? -4.638 -22.218 13.123 1.00 34.00 781 ALA A C 1
ATOM 6099 O O . ALA A 1 781 ? -3.767 -21.416 12.790 1.00 34.00 781 ALA A O 1
ATOM 6100 N N . GLU A 1 782 ? -5.644 -22.553 12.307 1.00 36.50 782 GLU A N 1
ATOM 6101 C CA . GLU A 1 782 ? -5.766 -22.048 10.931 1.00 36.50 782 GLU A CA 1
ATOM 6102 C C . GLU A 1 782 ? -6.189 -20.568 10.865 1.00 36.50 782 GLU A C 1
ATOM 6104 O O . GLU A 1 782 ? -5.673 -19.824 10.028 1.00 36.50 782 GLU A O 1
ATOM 6109 N N . SER A 1 783 ? -7.045 -20.093 11.780 1.00 35.50 783 SER A N 1
ATOM 6110 C CA . SER A 1 783 ? -7.523 -18.698 11.775 1.00 35.50 783 SER A CA 1
ATOM 6111 C C . SER A 1 783 ? -6.464 -17.710 12.275 1.00 35.50 783 SER A C 1
ATOM 6113 O O . SER A 1 783 ? -6.329 -16.609 11.737 1.00 35.50 783 SER A O 1
ATOM 6115 N N . THR A 1 784 ? -5.636 -18.117 13.244 1.00 36.12 784 THR A N 1
ATOM 6116 C CA . THR A 1 784 ? -4.543 -17.279 13.770 1.00 36.12 784 THR A CA 1
ATOM 6117 C C . THR A 1 784 ? -3.423 -17.077 12.748 1.00 36.12 784 THR A C 1
ATOM 6119 O O . THR A 1 784 ? -2.765 -16.038 12.766 1.00 36.12 784 THR A O 1
ATOM 6122 N N . THR A 1 785 ? -3.218 -18.019 11.817 1.00 34.94 785 THR A N 1
ATOM 6123 C CA . THR A 1 785 ? -2.282 -17.820 10.695 1.00 34.94 785 THR A CA 1
ATOM 6124 C C . THR A 1 785 ? -2.754 -16.793 9.671 1.00 34.94 785 THR A C 1
ATOM 6126 O O . THR A 1 785 ? -1.902 -16.202 9.017 1.00 34.94 785 THR A O 1
ATOM 6129 N N . ILE A 1 786 ? -4.064 -16.556 9.537 1.00 33.81 786 ILE A N 1
ATOM 6130 C CA . ILE A 1 786 ? -4.619 -15.584 8.580 1.00 33.81 786 ILE A CA 1
ATOM 6131 C C . ILE A 1 786 ? -4.466 -14.156 9.121 1.00 33.81 786 ILE A C 1
ATOM 6133 O O . ILE A 1 786 ? -4.026 -13.267 8.403 1.00 33.81 786 ILE A O 1
ATOM 6137 N N . ALA A 1 787 ? -4.733 -13.911 10.405 1.00 34.81 787 ALA A N 1
ATOM 6138 C CA . ALA A 1 787 ? -4.617 -12.559 10.966 1.00 34.81 787 ALA A CA 1
ATOM 6139 C C . ALA A 1 787 ? -3.180 -11.983 10.908 1.00 34.81 787 ALA A C 1
ATOM 6141 O O . ALA A 1 787 ? -2.995 -10.772 10.780 1.00 34.81 787 ALA A O 1
ATOM 6142 N N . ALA A 1 788 ? -2.160 -12.848 10.926 1.00 32.56 788 ALA A N 1
ATOM 6143 C CA . ALA A 1 788 ? -0.756 -12.462 10.783 1.00 32.56 788 ALA A CA 1
ATOM 6144 C C . ALA A 1 788 ? -0.340 -12.072 9.343 1.00 32.56 788 ALA A C 1
ATOM 6146 O O . ALA A 1 788 ? 0.788 -11.623 9.144 1.00 32.56 788 ALA A O 1
ATOM 6147 N N . THR A 1 789 ? -1.202 -12.217 8.324 1.00 33.25 789 THR A N 1
ATOM 6148 C CA . THR A 1 789 ? -0.813 -11.966 6.919 1.00 33.25 789 THR A CA 1
ATOM 6149 C C . THR A 1 789 ? -0.852 -10.496 6.499 1.00 33.25 789 THR A C 1
ATOM 6151 O O . THR A 1 789 ? -0.453 -10.186 5.377 1.00 33.25 789 THR A O 1
ATOM 6154 N N . SER A 1 790 ? -1.298 -9.571 7.358 1.00 34.06 790 SER A N 1
ATOM 6155 C CA . SER A 1 790 ? -1.390 -8.144 7.003 1.00 34.06 790 SER A CA 1
ATOM 6156 C C . SER A 1 790 ? -0.031 -7.428 6.903 1.00 34.06 790 SER A C 1
ATOM 6158 O O . SER A 1 790 ? 0.049 -6.391 6.241 1.00 34.06 790 SER A O 1
ATOM 6160 N N . SER A 1 791 ? 1.059 -8.003 7.438 1.00 36.25 791 SER A N 1
ATOM 6161 C CA . SER A 1 791 ? 2.423 -7.714 6.965 1.00 36.25 791 SER A CA 1
ATOM 6162 C C . SER A 1 791 ? 3.476 -8.763 7.377 1.00 36.25 791 SER A C 1
ATOM 6164 O O . SER A 1 791 ? 3.726 -8.999 8.552 1.00 36.25 791 SER A O 1
ATOM 6166 N N . SER A 1 792 ? 4.186 -9.298 6.373 1.00 37.88 792 SER A N 1
ATOM 6167 C CA . SER A 1 792 ? 5.378 -10.175 6.443 1.00 37.88 792 SER A CA 1
ATOM 6168 C C . SER A 1 792 ? 5.201 -11.610 6.993 1.00 37.88 792 SER A C 1
ATOM 6170 O O . SER A 1 792 ? 5.316 -11.878 8.185 1.00 37.88 792 SER A O 1
ATOM 6172 N N . ASP A 1 793 ? 5.049 -12.574 6.075 1.00 34.28 793 ASP A N 1
ATOM 6173 C CA . ASP A 1 793 ? 5.110 -14.012 6.378 1.00 34.28 793 ASP A CA 1
ATOM 6174 C C . ASP A 1 793 ? 6.556 -14.463 6.717 1.00 34.28 793 ASP A C 1
ATOM 6176 O O . ASP A 1 793 ? 7.463 -14.272 5.897 1.00 34.28 793 ASP A O 1
ATOM 6180 N N . PRO A 1 794 ? 6.814 -15.092 7.884 1.00 37.91 794 PRO A N 1
ATOM 6181 C CA . PRO A 1 794 ? 8.143 -15.588 8.254 1.00 37.91 794 PRO A CA 1
ATOM 6182 C C . PRO A 1 794 ? 8.627 -16.831 7.487 1.00 37.91 794 PRO A C 1
ATOM 6184 O O . PRO A 1 794 ? 9.768 -17.243 7.698 1.00 37.91 794 PRO A O 1
ATOM 6187 N N . ARG A 1 795 ? 7.785 -17.472 6.662 1.00 36.97 795 ARG A N 1
ATOM 6188 C CA . ARG A 1 795 ? 8.075 -18.775 6.029 1.00 36.97 795 ARG A CA 1
ATOM 6189 C C . ARG A 1 795 ? 8.984 -18.713 4.802 1.00 36.97 795 ARG A C 1
ATOM 6191 O O . ARG A 1 795 ? 9.369 -19.764 4.305 1.00 36.97 795 ARG A O 1
ATOM 6198 N N . ILE A 1 796 ? 9.382 -17.523 4.349 1.00 38.88 796 ILE A N 1
ATOM 6199 C CA . ILE A 1 796 ? 10.375 -17.357 3.277 1.00 38.88 796 ILE A CA 1
ATOM 6200 C C . ILE A 1 796 ? 11.790 -17.405 3.891 1.00 38.88 796 ILE A C 1
ATOM 6202 O O . ILE A 1 796 ? 12.194 -16.436 4.546 1.00 38.88 796 ILE A O 1
ATOM 6206 N N . PRO A 1 797 ? 12.603 -18.461 3.671 1.00 35.19 797 PRO A N 1
ATOM 6207 C CA . PRO A 1 797 ? 13.994 -18.501 4.117 1.00 35.19 797 PRO A CA 1
ATOM 6208 C C . PRO A 1 797 ? 14.871 -17.591 3.239 1.00 35.19 797 PRO A C 1
ATOM 6210 O O . PRO A 1 797 ? 15.668 -18.043 2.420 1.00 35.19 797 PRO A O 1
ATOM 6213 N N . SER A 1 798 ? 14.745 -16.269 3.390 1.00 39.12 798 SER A N 1
ATOM 6214 C CA . SER A 1 798 ? 15.523 -15.327 2.585 1.00 39.12 798 SER A CA 1
ATOM 6215 C C . SER A 1 798 ? 17.000 -15.333 3.009 1.00 39.12 798 SER A C 1
ATOM 6217 O O . SER A 1 798 ? 17.337 -14.865 4.101 1.00 39.12 798 SER A O 1
ATOM 6219 N N . GLY A 1 799 ? 17.896 -15.774 2.124 1.00 41.91 799 GLY A N 1
ATOM 6220 C CA . GLY A 1 799 ? 19.350 -15.774 2.356 1.00 41.91 799 GLY A CA 1
ATOM 6221 C C . GLY A 1 799 ? 20.009 -14.386 2.457 1.00 41.91 799 GLY A C 1
ATOM 6222 O O . GLY A 1 799 ? 21.199 -14.299 2.730 1.00 41.91 799 GLY A O 1
ATOM 6223 N N . SER A 1 800 ? 19.262 -13.293 2.255 1.00 56.88 800 SER A N 1
ATOM 6224 C CA . SER A 1 800 ? 19.773 -11.917 2.328 1.00 56.88 800 SER A CA 1
ATOM 6225 C C . SER A 1 800 ? 19.295 -11.189 3.587 1.00 56.88 800 SER A C 1
ATOM 6227 O O . SER A 1 800 ? 18.099 -10.941 3.761 1.00 56.88 800 SER A O 1
ATOM 6229 N N . THR A 1 801 ? 20.245 -10.769 4.426 1.00 61.31 801 THR A N 1
ATOM 6230 C CA . THR A 1 801 ? 20.017 -9.939 5.624 1.00 61.31 801 THR A CA 1
ATOM 6231 C C . THR A 1 801 ? 19.305 -8.621 5.295 1.00 61.31 801 THR A C 1
ATOM 6233 O O . THR A 1 801 ? 18.455 -8.172 6.060 1.00 61.31 801 THR A O 1
ATOM 6236 N N . ILE A 1 802 ? 19.577 -8.038 4.121 1.00 67.56 802 ILE A N 1
ATOM 6237 C CA . ILE A 1 802 ? 18.975 -6.773 3.666 1.00 67.56 802 ILE A CA 1
ATOM 6238 C C . ILE A 1 802 ? 17.468 -6.936 3.416 1.00 67.56 802 ILE A C 1
ATOM 6240 O O . ILE A 1 802 ? 16.685 -6.074 3.810 1.00 67.56 802 ILE A O 1
ATOM 6244 N N . LYS A 1 803 ? 17.029 -8.059 2.824 1.00 66.38 803 LYS A N 1
ATOM 6245 C CA . LYS A 1 803 ? 15.592 -8.325 2.624 1.00 66.38 803 LYS A CA 1
ATOM 6246 C C . LYS A 1 803 ? 14.855 -8.476 3.960 1.00 66.38 803 LYS A C 1
ATOM 6248 O O . LYS A 1 803 ? 13.794 -7.878 4.116 1.00 66.38 803 LYS A O 1
ATOM 6253 N N . LYS A 1 804 ? 15.448 -9.166 4.945 1.00 65.44 804 LYS A N 1
ATOM 6254 C CA . LYS A 1 804 ? 14.892 -9.256 6.313 1.00 65.44 804 LYS A CA 1
ATOM 6255 C C . LYS A 1 804 ? 14.790 -7.880 6.981 1.00 65.44 804 LYS A C 1
ATOM 6257 O O . LYS A 1 804 ? 13.767 -7.573 7.589 1.00 65.44 804 LYS A O 1
ATOM 6262 N N . LEU A 1 805 ? 15.814 -7.036 6.821 1.00 70.75 805 LEU A N 1
ATOM 6263 C CA . LEU A 1 805 ? 15.820 -5.670 7.348 1.00 70.75 805 LEU A CA 1
ATOM 6264 C C . LEU A 1 805 ? 14.718 -4.805 6.713 1.00 70.75 805 LEU A C 1
ATOM 6266 O O . LEU A 1 805 ? 14.011 -4.110 7.430 1.00 70.75 805 LEU A O 1
ATOM 6270 N N . LEU A 1 806 ? 14.499 -4.886 5.397 1.00 77.12 806 LEU A N 1
ATOM 6271 C CA . LEU A 1 806 ? 13.418 -4.152 4.717 1.00 77.12 806 LEU A CA 1
ATOM 6272 C C . LEU A 1 806 ? 12.011 -4.679 5.065 1.00 77.12 806 LEU A C 1
ATOM 6274 O O . LEU A 1 806 ? 11.048 -3.908 5.076 1.00 77.12 806 LEU A O 1
ATOM 6278 N N . GLN A 1 807 ? 11.882 -5.973 5.372 1.00 71.12 807 GLN A N 1
ATOM 6279 C CA . GLN A 1 807 ? 10.618 -6.597 5.781 1.00 71.12 807 GLN A CA 1
ATOM 6280 C C . GLN A 1 807 ? 10.193 -6.257 7.217 1.00 71.12 807 GLN A C 1
ATOM 6282 O O . GLN A 1 807 ? 8.994 -6.240 7.469 1.00 71.12 807 GLN A O 1
ATOM 6287 N N . ARG A 1 808 ? 11.134 -5.961 8.126 1.00 71.56 808 ARG A N 1
ATOM 6288 C CA . ARG A 1 808 ? 10.852 -5.627 9.544 1.00 71.56 808 ARG A CA 1
ATOM 6289 C C . ARG A 1 808 ? 11.164 -4.179 9.936 1.00 71.56 808 ARG A C 1
ATOM 6291 O O . ARG A 1 808 ? 10.753 -3.704 10.986 1.00 71.56 808 ARG A O 1
ATOM 6298 N N . GLY A 1 809 ? 11.909 -3.455 9.103 1.00 80.12 809 GLY A N 1
ATOM 6299 C CA . GLY A 1 809 ? 12.401 -2.111 9.412 1.00 80.12 809 GLY A CA 1
ATOM 6300 C C . GLY A 1 809 ? 11.330 -1.021 9.438 1.00 80.12 809 GLY A C 1
ATOM 6301 O O . GLY A 1 809 ? 11.615 0.072 9.914 1.00 80.12 809 GLY A O 1
ATOM 6302 N N . GLY A 1 810 ? 10.108 -1.290 8.965 1.00 85.75 810 GLY A N 1
ATOM 6303 C CA . GLY A 1 810 ? 9.010 -0.322 9.013 1.00 85.75 810 GLY A CA 1
ATOM 6304 C C . GLY A 1 810 ? 8.613 0.043 10.441 1.00 85.75 810 GLY A C 1
ATOM 6305 O O . GLY A 1 810 ? 8.352 1.213 10.706 1.00 85.75 810 GLY A O 1
ATOM 6306 N N . GLY A 1 811 ? 8.669 -0.918 11.370 1.00 86.56 811 GLY A N 1
ATOM 6307 C CA . GLY A 1 811 ? 8.333 -0.674 12.774 1.00 86.56 811 GLY A CA 1
ATOM 6308 C C . GLY A 1 811 ? 9.309 0.294 13.432 1.00 86.56 811 GLY A C 1
ATOM 6309 O O . GLY A 1 811 ? 8.910 1.267 14.069 1.00 86.56 811 GLY A O 1
ATOM 6310 N N . ARG A 1 812 ? 10.602 0.097 13.163 1.00 87.62 812 ARG A N 1
ATOM 6311 C CA . ARG A 1 812 ? 11.679 0.994 13.600 1.00 87.62 812 ARG A CA 1
ATOM 6312 C C . ARG A 1 812 ? 11.540 2.407 13.024 1.00 87.62 812 ARG A C 1
ATOM 6314 O O . ARG A 1 812 ? 11.875 3.365 13.713 1.00 87.62 812 ARG A O 1
ATOM 6321 N N . LEU A 1 813 ? 11.049 2.549 11.788 1.00 91.31 813 LEU A N 1
ATOM 6322 C CA . LEU A 1 813 ? 10.795 3.856 11.167 1.00 91.31 813 LEU A CA 1
ATOM 6323 C C . LEU A 1 813 ? 9.584 4.574 11.786 1.00 91.31 813 LEU A C 1
ATOM 6325 O O . LEU A 1 813 ? 9.667 5.778 12.019 1.00 91.31 813 LEU A O 1
ATOM 6329 N N . ASP A 1 814 ? 8.493 3.858 12.085 1.00 90.19 814 ASP A N 1
ATOM 6330 C CA . ASP A 1 814 ? 7.329 4.428 12.784 1.00 90.19 814 ASP A CA 1
ATOM 6331 C C . ASP A 1 814 ? 7.683 4.831 14.226 1.00 90.19 814 ASP A C 1
ATOM 6333 O O . ASP A 1 814 ? 7.377 5.951 14.632 1.00 90.19 814 ASP A O 1
ATOM 6337 N N . GLU A 1 815 ? 8.384 3.975 14.981 1.00 91.31 815 GLU A N 1
ATOM 6338 C CA . GLU A 1 815 ? 8.896 4.308 16.320 1.00 91.31 815 GLU A CA 1
ATOM 6339 C C . GLU A 1 815 ? 9.793 5.552 16.266 1.00 91.31 815 GLU A C 1
ATOM 6341 O O . GLU A 1 815 ? 9.499 6.539 16.940 1.00 91.31 815 GLU A O 1
ATOM 6346 N N . ALA A 1 816 ? 10.810 5.564 15.393 1.00 91.69 816 ALA A N 1
ATOM 6347 C CA . ALA A 1 816 ? 11.716 6.701 15.242 1.00 91.69 816 ALA A CA 1
ATOM 6348 C C . ALA A 1 816 ? 10.990 7.991 14.825 1.00 91.69 816 ALA A C 1
ATOM 6350 O O . ALA A 1 816 ? 11.341 9.065 15.310 1.00 91.69 816 ALA A O 1
ATOM 6351 N N . PHE A 1 817 ? 9.979 7.931 13.949 1.00 92.25 817 PHE A N 1
ATOM 6352 C CA . PHE A 1 817 ? 9.174 9.104 13.586 1.00 92.25 817 PHE A CA 1
ATOM 6353 C C . PHE A 1 817 ? 8.362 9.631 14.775 1.00 92.25 817 PHE A C 1
ATOM 6355 O O . PHE A 1 817 ? 8.386 10.833 15.059 1.00 92.25 817 PHE A O 1
ATOM 6362 N N . MET A 1 818 ? 7.667 8.738 15.483 1.00 92.06 818 MET A N 1
ATOM 6363 C CA . MET A 1 818 ? 6.808 9.099 16.611 1.00 92.06 818 MET A CA 1
ATOM 6364 C C . MET A 1 818 ? 7.619 9.634 17.800 1.00 92.06 818 MET A C 1
ATOM 6366 O O . MET A 1 818 ? 7.170 10.559 18.477 1.00 92.06 818 MET A O 1
ATOM 6370 N N . SER A 1 819 ? 8.835 9.118 18.005 1.00 91.38 819 SER A N 1
ATOM 6371 C CA . SER A 1 819 ? 9.741 9.515 19.085 1.00 91.38 819 SER A CA 1
ATOM 6372 C C . SER A 1 819 ? 10.597 10.758 18.793 1.00 91.38 819 SER A C 1
ATOM 6374 O O . SER A 1 819 ? 11.229 11.274 19.713 1.00 91.38 819 SER A O 1
ATOM 6376 N N . SER A 1 820 ? 10.674 11.232 17.542 1.00 91.50 820 SER A N 1
ATOM 6377 C CA . SER A 1 820 ? 11.511 12.380 17.141 1.00 91.50 820 SER A CA 1
ATOM 6378 C C . SER A 1 820 ? 10.674 13.554 16.617 1.00 91.50 820 SER A C 1
ATOM 6380 O O . SER A 1 820 ? 10.107 14.309 17.412 1.00 91.50 820 SER A O 1
ATOM 6382 N N . ALA A 1 821 ? 10.565 13.710 15.296 1.00 88.44 821 ALA A N 1
ATOM 6383 C CA . ALA A 1 821 ? 9.873 14.816 14.643 1.00 88.44 821 ALA A CA 1
ATOM 6384 C C . ALA A 1 821 ? 8.438 14.994 15.165 1.00 88.44 821 ALA A C 1
ATOM 6386 O O . ALA A 1 821 ? 8.048 16.111 15.506 1.00 88.44 821 ALA A O 1
ATOM 6387 N N . HIS A 1 822 ? 7.677 13.899 15.307 1.00 90.81 822 HIS A N 1
ATOM 6388 C CA . HIS A 1 822 ? 6.292 13.981 15.763 1.00 90.81 822 HIS A CA 1
ATOM 6389 C C . HIS A 1 822 ? 6.165 14.601 17.155 1.00 90.81 822 HIS A C 1
ATOM 6391 O O . HIS A 1 822 ? 5.581 15.673 17.278 1.00 90.81 822 HIS A O 1
ATOM 6397 N N . ALA A 1 823 ? 6.710 13.960 18.196 1.00 91.06 823 ALA A N 1
ATOM 6398 C CA . ALA A 1 823 ? 6.553 14.429 19.573 1.00 91.06 823 ALA A CA 1
ATOM 6399 C C . ALA A 1 823 ? 7.062 15.872 19.750 1.00 91.06 823 ALA A C 1
ATOM 6401 O O . ALA A 1 823 ? 6.415 16.676 20.416 1.00 91.06 823 ALA A O 1
ATOM 6402 N N . LYS A 1 824 ? 8.159 16.245 19.077 1.00 89.75 824 LYS A N 1
ATOM 6403 C CA . LYS A 1 824 ? 8.716 17.605 19.115 1.00 89.75 824 LYS A CA 1
ATOM 6404 C C . LYS A 1 824 ? 7.706 18.652 18.629 1.00 89.75 824 LYS A C 1
ATOM 6406 O O . LYS A 1 824 ? 7.360 19.574 19.370 1.00 89.75 824 LYS A O 1
ATOM 6411 N N . PHE A 1 825 ? 7.193 18.500 17.406 1.00 89.00 825 PHE A N 1
ATOM 6412 C CA . PHE A 1 825 ? 6.243 19.457 16.828 1.00 89.00 825 PHE A CA 1
ATOM 6413 C C . PHE A 1 825 ? 4.855 19.370 17.474 1.00 89.00 825 PHE A C 1
ATOM 6415 O O . PHE A 1 825 ? 4.220 20.400 17.694 1.00 89.00 825 PHE A O 1
ATOM 6422 N N . TYR A 1 826 ? 4.405 18.170 17.843 1.00 89.88 826 TYR A N 1
ATOM 6423 C CA . TYR A 1 826 ? 3.117 17.940 18.497 1.00 89.88 826 TYR A CA 1
ATOM 6424 C C . TYR A 1 826 ? 3.050 18.624 19.870 1.00 89.88 826 TYR A C 1
ATOM 6426 O O . TYR A 1 826 ? 2.060 19.299 20.161 1.00 89.88 826 TYR A O 1
ATOM 6434 N N . GLN A 1 827 ? 4.118 18.564 20.678 1.00 90.88 827 GLN A N 1
ATOM 6435 C CA . GLN A 1 827 ? 4.187 19.312 21.939 1.00 90.88 827 GLN A CA 1
ATOM 6436 C C . GLN A 1 827 ? 4.237 20.823 21.695 1.00 90.88 827 GLN A C 1
ATOM 6438 O O . GLN A 1 827 ? 3.545 21.572 22.384 1.00 90.88 827 GLN A O 1
ATOM 6443 N N . ALA A 1 828 ? 5.033 21.283 20.722 1.00 91.19 828 ALA A N 1
ATOM 6444 C CA . ALA A 1 828 ? 5.177 22.706 20.427 1.00 91.19 828 ALA A CA 1
ATOM 6445 C C . ALA A 1 828 ? 3.845 23.344 19.996 1.00 91.19 828 ALA A C 1
ATOM 6447 O O . ALA A 1 828 ? 3.410 24.325 20.600 1.00 91.19 828 ALA A O 1
ATOM 6448 N N . ILE A 1 829 ? 3.150 22.759 19.013 1.00 88.62 829 ILE A N 1
ATOM 6449 C CA . ILE A 1 829 ? 1.894 23.311 18.480 1.00 88.62 829 ILE A CA 1
ATOM 6450 C C . ILE A 1 829 ? 0.805 23.330 19.560 1.00 88.62 829 ILE A C 1
ATOM 6452 O O . ILE A 1 829 ? 0.101 24.329 19.696 1.00 88.62 829 ILE A O 1
ATOM 6456 N N . ASN A 1 830 ? 0.703 22.278 20.377 1.00 90.12 830 ASN A N 1
ATOM 6457 C CA . ASN A 1 830 ? -0.266 22.222 21.475 1.00 90.12 830 ASN A CA 1
ATOM 6458 C C . ASN A 1 830 ? 0.099 23.102 22.682 1.00 90.12 830 ASN A C 1
ATOM 6460 O O . ASN A 1 830 ? -0.781 23.441 23.465 1.00 90.12 830 ASN A O 1
ATOM 6464 N N . THR A 1 831 ? 1.365 23.507 22.825 1.00 89.81 831 THR A N 1
ATOM 6465 C CA . THR A 1 831 ? 1.783 24.500 23.831 1.00 89.81 831 THR A CA 1
ATOM 6466 C C . THR A 1 831 ? 1.403 25.917 23.406 1.00 89.81 831 THR A C 1
ATOM 6468 O O . THR A 1 831 ? 0.936 26.696 24.231 1.00 89.81 831 THR A O 1
ATOM 6471 N N . VAL A 1 832 ? 1.596 26.264 22.127 1.00 87.25 832 VAL A N 1
ATOM 6472 C CA . VAL A 1 832 ? 1.250 27.601 21.601 1.00 87.25 832 VAL A CA 1
ATOM 6473 C C . VAL A 1 832 ? -0.252 27.712 21.279 1.00 87.25 832 VAL A C 1
ATOM 6475 O O . VAL A 1 832 ? -0.790 28.812 21.233 1.00 87.25 832 VAL A O 1
ATOM 6478 N N . ALA A 1 833 ? -0.940 26.581 21.084 1.00 83.19 833 ALA A N 1
ATOM 6479 C CA . ALA A 1 833 ? -2.387 26.478 20.873 1.00 83.19 833 ALA A CA 1
ATOM 6480 C C . ALA A 1 833 ? -2.928 27.348 19.712 1.00 83.19 833 ALA A C 1
ATOM 6482 O O . ALA A 1 833 ? -4.034 27.876 19.767 1.00 83.19 833 ALA A O 1
ATOM 6483 N N . VAL A 1 834 ? -2.154 27.483 18.627 1.00 77.81 834 VAL A N 1
ATOM 6484 C CA . VAL A 1 834 ? -2.567 28.237 17.422 1.00 77.81 834 VAL A CA 1
ATOM 6485 C C . VAL A 1 834 ? -3.641 27.487 16.621 1.00 77.81 834 VAL A C 1
ATOM 6487 O O . VAL A 1 834 ? -4.492 28.101 15.979 1.00 77.81 834 VAL A O 1
ATOM 6490 N N . ALA A 1 835 ? -3.603 26.153 16.649 1.00 75.12 835 ALA A N 1
ATOM 6491 C CA . ALA A 1 835 ? -4.506 25.273 15.915 1.00 75.12 835 ALA A CA 1
ATOM 6492 C C . ALA A 1 835 ? -4.722 23.945 16.674 1.00 75.12 835 ALA A C 1
ATOM 6494 O O . ALA A 1 835 ? -3.826 23.523 17.414 1.00 75.12 835 ALA A O 1
ATOM 6495 N N . PRO A 1 836 ? -5.860 23.254 16.466 1.00 78.31 836 PRO A N 1
ATOM 6496 C CA . PRO A 1 836 ? -6.131 21.946 17.061 1.00 78.31 836 PRO A CA 1
ATOM 6497 C C . PRO A 1 836 ? -5.221 20.865 16.451 1.00 78.31 836 PRO A C 1
ATOM 6499 O O . PRO A 1 836 ? -5.478 20.329 15.371 1.00 78.31 836 PRO A O 1
ATOM 6502 N N . CYS A 1 837 ? -4.125 20.543 17.143 1.00 85.00 837 CYS A N 1
ATOM 6503 C CA . CYS A 1 837 ? -3.146 19.545 16.713 1.00 85.00 837 CYS A CA 1
ATOM 6504 C C . CYS A 1 837 ? -3.381 18.222 17.449 1.00 85.00 837 CYS A C 1
ATOM 6506 O O . CYS A 1 837 ? -2.836 17.977 18.523 1.00 85.00 837 CYS A O 1
ATOM 6508 N N . ILE A 1 838 ? -4.235 17.382 16.864 1.00 83.75 838 ILE A N 1
ATOM 6509 C CA . ILE A 1 838 ? -4.812 16.200 17.514 1.00 83.75 838 ILE A CA 1
ATOM 6510 C C . ILE A 1 838 ? -4.481 14.949 16.696 1.00 83.75 838 ILE A C 1
ATOM 6512 O O . ILE A 1 838 ? -4.738 14.901 15.493 1.00 83.75 838 ILE A O 1
ATOM 6516 N N . MET A 1 839 ? -3.956 13.916 17.358 1.00 78.44 839 MET A N 1
ATOM 6517 C CA . MET A 1 839 ? -3.923 12.550 16.834 1.00 78.44 839 MET A CA 1
ATOM 6518 C C . MET A 1 839 ? -4.992 11.699 17.523 1.00 78.44 839 MET A C 1
ATOM 6520 O O . MET A 1 839 ? -4.957 11.513 18.737 1.00 78.44 839 MET A O 1
ATOM 6524 N N . GLY A 1 840 ? -5.887 11.116 16.728 1.00 74.56 840 GLY A N 1
ATOM 6525 C CA . GLY A 1 840 ? -7.092 10.396 17.155 1.00 74.56 840 GLY A CA 1
ATOM 6526 C C . GLY A 1 840 ? -6.946 9.062 17.889 1.00 74.56 840 GLY A C 1
ATOM 6527 O O . GLY A 1 840 ? -7.854 8.243 17.823 1.00 74.56 840 GLY A O 1
ATOM 6528 N N . LYS A 1 841 ? -5.816 8.820 18.562 1.00 88.75 841 LYS A N 1
ATOM 6529 C CA . LYS A 1 841 ? -5.569 7.559 19.279 1.00 88.75 841 LYS A CA 1
ATOM 6530 C C . LYS A 1 841 ? -6.254 7.496 20.643 1.00 88.75 841 LYS A C 1
ATOM 6532 O O . LYS A 1 841 ? -6.657 6.418 21.056 1.00 88.75 841 LYS A O 1
ATOM 6537 N N . SER A 1 842 ? -6.321 8.627 21.350 1.00 92.88 842 SER A N 1
ATOM 6538 C CA . SER A 1 842 ? -6.912 8.768 22.689 1.00 92.88 842 SER A CA 1
ATOM 6539 C C . SER A 1 842 ? -7.461 10.184 22.843 1.00 92.88 842 SER A C 1
ATOM 6541 O O . SER A 1 842 ? -6.682 11.143 22.901 1.00 92.88 842 SER A O 1
ATOM 6543 N N . THR A 1 843 ? -8.787 10.318 22.852 1.00 94.12 843 THR A N 1
ATOM 6544 C CA . THR A 1 843 ? -9.502 11.602 22.832 1.00 94.12 843 THR A CA 1
ATOM 6545 C C . THR A 1 843 ? -10.725 11.544 23.749 1.00 94.12 843 THR A C 1
ATOM 6547 O O . THR A 1 843 ? -11.523 10.612 23.687 1.00 94.12 843 THR A O 1
ATOM 6550 N N . MET A 1 844 ? -10.881 12.530 24.631 1.00 95.38 844 MET A N 1
ATOM 6551 C CA . MET A 1 844 ? -11.985 12.602 25.591 1.00 95.38 844 MET A CA 1
ATOM 6552 C C . MET A 1 844 ? -12.692 13.955 25.484 1.00 95.38 844 MET A C 1
ATOM 6554 O O . MET A 1 844 ? -12.049 15.004 25.410 1.00 95.38 844 MET A O 1
ATOM 6558 N N . PHE A 1 845 ? -14.022 13.932 25.452 1.00 95.38 845 PHE A N 1
ATOM 6559 C CA . PHE A 1 845 ? -14.866 15.114 25.269 1.00 95.38 845 PHE A CA 1
ATOM 6560 C C . PHE A 1 845 ? -16.272 14.883 25.842 1.00 95.38 845 PHE A C 1
ATOM 6562 O O . PHE A 1 845 ? -16.615 13.776 26.264 1.00 95.38 845 PHE A O 1
ATOM 6569 N N . ARG A 1 846 ? -17.092 15.939 25.871 1.00 94.50 846 ARG A N 1
ATOM 6570 C CA . ARG A 1 846 ? -18.495 15.867 26.310 1.00 94.50 846 ARG A CA 1
ATOM 6571 C C . ARG A 1 846 ? -19.442 15.620 25.141 1.00 94.50 846 ARG A C 1
ATOM 6573 O O . ARG A 1 846 ? -19.389 16.329 24.133 1.00 94.50 846 ARG A O 1
ATOM 6580 N N . ARG A 1 847 ? -20.340 14.649 25.302 1.00 94.06 847 ARG A N 1
ATOM 6581 C CA . ARG A 1 847 ? -21.363 14.279 24.319 1.00 94.06 847 ARG A CA 1
ATOM 6582 C C . ARG A 1 847 ? -22.356 15.416 24.090 1.00 94.06 847 ARG A C 1
ATOM 6584 O O . ARG A 1 847 ? -22.639 15.738 22.944 1.00 94.06 847 ARG A O 1
ATOM 6591 N N . SER A 1 848 ? -22.817 16.068 25.153 1.00 92.94 848 SER A N 1
ATOM 6592 C CA . SER A 1 848 ? -23.673 17.261 25.128 1.00 92.94 848 SER A CA 1
ATOM 6593 C C . SER A 1 848 ? -23.119 18.352 24.203 1.00 92.94 848 SER A C 1
ATOM 6595 O O . SER A 1 848 ? -23.811 18.824 23.300 1.00 92.94 848 SER A O 1
ATOM 6597 N N . GLN A 1 849 ? -21.838 18.687 24.369 1.00 91.81 849 GLN A N 1
ATOM 6598 C CA . GLN A 1 849 ? -21.155 19.740 23.615 1.00 91.81 849 GLN A CA 1
ATOM 6599 C C . GLN A 1 849 ? -20.935 19.383 22.146 1.00 91.81 849 GLN A C 1
ATOM 6601 O O . GLN A 1 849 ? -21.056 20.266 21.294 1.00 91.81 849 GLN A O 1
ATOM 6606 N N . LEU A 1 850 ? -20.624 18.115 21.841 1.00 93.19 850 LEU A N 1
ATOM 6607 C CA . LEU A 1 850 ? -20.487 17.650 20.459 1.00 93.19 850 LEU A CA 1
ATOM 6608 C C . LEU A 1 850 ? -21.850 17.555 19.760 1.00 93.19 850 LEU A C 1
ATOM 6610 O O . LEU A 1 850 ? -21.972 17.942 18.599 1.00 93.19 850 LEU A O 1
ATOM 6614 N N . ASN A 1 851 ? -22.886 17.096 20.465 1.00 93.06 851 ASN A N 1
ATOM 6615 C CA . ASN A 1 851 ? -24.250 17.028 19.945 1.00 93.06 851 ASN A CA 1
ATOM 6616 C C . ASN A 1 851 ? -24.803 18.430 19.641 1.00 93.06 851 ASN A C 1
ATOM 6618 O O . ASN A 1 851 ? -25.433 18.611 18.605 1.00 93.06 851 ASN A O 1
ATOM 6622 N N . TYR A 1 852 ? -24.520 19.433 20.481 1.00 91.62 852 TYR A N 1
ATOM 6623 C CA . TYR A 1 852 ? -24.923 20.823 20.233 1.00 91.62 852 TYR A CA 1
ATOM 6624 C C . TYR A 1 852 ? -24.387 21.350 18.890 1.00 91.62 852 TYR A C 1
ATOM 6626 O O . TYR A 1 852 ? -25.171 21.716 18.017 1.00 91.62 852 TYR A O 1
ATOM 6634 N N . VAL A 1 853 ? -23.068 21.297 18.672 1.00 90.25 853 VAL A N 1
ATOM 6635 C CA . VAL A 1 853 ? -22.411 21.826 17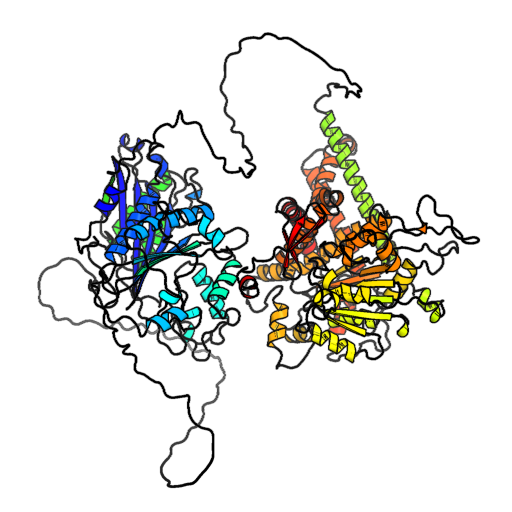.452 1.00 90.25 853 VAL A CA 1
ATOM 6636 C C . VAL A 1 853 ? -22.749 21.056 16.166 1.00 90.25 853 VAL A C 1
ATOM 6638 O O . VAL A 1 853 ? -22.622 21.587 15.067 1.00 90.25 853 VAL A O 1
ATOM 6641 N N . THR A 1 854 ? -23.217 19.812 16.281 1.00 90.44 854 THR A N 1
ATOM 6642 C CA . THR A 1 854 ? -23.598 18.959 15.136 1.00 90.44 854 THR A CA 1
ATOM 6643 C C . THR A 1 854 ? -25.109 18.880 14.895 1.00 90.44 854 THR A C 1
ATOM 6645 O O . THR A 1 854 ? -25.528 18.356 13.865 1.00 90.44 854 THR A O 1
ATOM 6648 N N . SER A 1 855 ? -25.932 19.438 15.792 1.00 85.81 855 SER A N 1
ATOM 6649 C CA . SER A 1 855 ? -27.405 19.415 15.712 1.00 85.81 855 SER A CA 1
ATOM 6650 C C . SER A 1 855 ? -27.999 20.130 14.490 1.00 85.81 855 SER A C 1
ATOM 6652 O O . SER A 1 855 ? -29.155 19.906 14.145 1.00 85.81 855 SER A O 1
ATOM 6654 N N . SER A 1 856 ? -27.213 20.971 13.815 1.00 75.94 856 SER A N 1
ATOM 6655 C CA . SER A 1 856 ? -27.633 21.785 12.669 1.00 75.94 856 SER A CA 1
ATOM 6656 C C . SER A 1 856 ? -27.756 21.020 11.343 1.00 75.94 856 SER A C 1
ATOM 6658 O O . SER A 1 856 ? -28.220 21.592 10.356 1.00 75.94 856 SER A O 1
ATOM 6660 N N . ASN A 1 857 ? -27.343 19.748 11.281 1.00 76.31 857 ASN A N 1
ATOM 6661 C CA . ASN A 1 857 ? -27.342 18.964 10.044 1.00 76.31 857 ASN A CA 1
ATOM 6662 C C . ASN A 1 857 ? -28.603 18.085 9.911 1.00 76.31 857 ASN A C 1
ATOM 6664 O O . ASN A 1 857 ? -28.768 17.158 10.699 1.00 76.31 857 ASN A O 1
ATOM 6668 N N . PRO A 1 858 ? -29.451 18.277 8.882 1.00 71.88 858 PRO A N 1
ATOM 6669 C CA . PRO A 1 858 ? -30.649 17.459 8.689 1.00 71.88 858 PRO A CA 1
ATOM 6670 C C . PRO A 1 858 ? -30.382 16.050 8.119 1.00 71.88 858 PRO A C 1
ATOM 6672 O O . PRO A 1 858 ? -31.309 15.250 8.055 1.00 71.88 858 PRO A O 1
ATOM 6675 N N . GLN A 1 859 ? -29.161 15.735 7.660 1.00 75.75 859 GLN A N 1
ATOM 6676 C CA . GLN A 1 859 ? -28.850 14.470 6.964 1.00 75.75 859 GLN A CA 1
ATOM 6677 C C . GLN A 1 859 ? -28.263 13.367 7.857 1.00 75.75 859 GLN A C 1
ATOM 6679 O O . GLN A 1 859 ? -28.232 12.206 7.450 1.00 75.75 859 GLN A O 1
ATOM 6684 N N .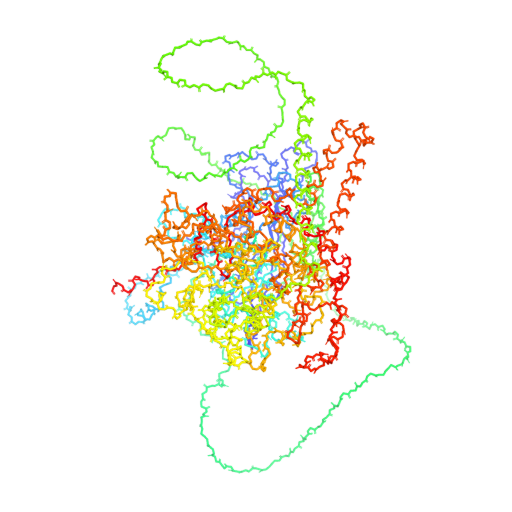 ARG A 1 860 ? -27.735 13.711 9.036 1.00 83.19 860 ARG A N 1
ATOM 6685 C CA . ARG A 1 860 ? -27.033 12.787 9.943 1.00 83.19 860 ARG A CA 1
ATOM 6686 C C . ARG A 1 860 ? -27.472 13.053 11.378 1.00 83.19 860 ARG A C 1
ATOM 6688 O O . ARG A 1 860 ? -27.775 14.190 11.723 1.00 83.19 860 ARG A O 1
ATOM 6695 N N . ALA A 1 861 ? -27.467 12.023 12.220 1.00 84.44 861 ALA A N 1
ATOM 6696 C CA . ALA A 1 861 ? -27.703 12.204 13.647 1.00 84.44 861 ALA A CA 1
ATOM 6697 C C . ALA A 1 861 ? -26.602 13.073 14.290 1.00 84.44 861 ALA A C 1
ATOM 6699 O O . ALA A 1 861 ? -25.445 13.068 13.857 1.00 84.44 861 ALA A O 1
ATOM 6700 N N . ALA A 1 862 ? -26.969 13.814 15.336 1.00 87.44 862 ALA A N 1
ATOM 6701 C CA . ALA A 1 862 ? -26.032 14.637 16.091 1.00 87.44 862 ALA A CA 1
ATOM 6702 C C . ALA A 1 862 ? -25.000 13.780 16.851 1.00 87.44 862 ALA A C 1
ATOM 6704 O O . ALA A 1 862 ? -25.280 12.661 17.284 1.00 87.44 862 ALA A O 1
ATOM 6705 N N . GLY A 1 863 ? -23.811 14.340 17.053 1.00 90.06 863 GLY A N 1
ATOM 6706 C CA . GLY A 1 863 ? -22.678 13.710 17.718 1.00 90.06 863 GLY A CA 1
ATOM 6707 C C . GLY A 1 863 ? -21.636 13.202 16.731 1.00 90.06 863 GLY A C 1
ATOM 6708 O O . GLY A 1 863 ? -21.310 13.876 15.755 1.00 90.06 863 GLY A O 1
ATOM 6709 N N . ILE A 1 864 ? -21.092 12.008 16.980 1.00 92.00 864 ILE A N 1
ATOM 6710 C CA . ILE A 1 864 ? -20.073 11.423 16.095 1.00 92.00 864 ILE A CA 1
ATOM 6711 C C . ILE A 1 864 ? -20.637 11.007 14.726 1.00 92.00 864 ILE A C 1
ATOM 6713 O O . ILE A 1 864 ? -19.907 11.033 13.738 1.00 92.00 864 ILE A O 1
ATOM 6717 N N . ASP A 1 865 ? -21.933 10.696 14.640 1.00 90.75 865 ASP A N 1
ATOM 6718 C CA . ASP A 1 865 ? -22.594 10.219 13.417 1.00 90.75 865 ASP A CA 1
ATOM 6719 C C . ASP A 1 865 ? -22.538 11.264 12.280 1.00 90.75 865 ASP A C 1
ATOM 6721 O O . ASP A 1 865 ? -22.459 10.900 11.104 1.00 90.75 865 ASP A O 1
ATOM 6725 N N . PHE A 1 866 ? -22.444 12.556 12.618 1.00 89.44 866 PHE A N 1
ATOM 6726 C CA . PHE A 1 866 ? -22.165 13.658 11.687 1.00 89.44 866 PHE A CA 1
ATOM 6727 C C . PHE A 1 866 ? -20.859 13.468 10.889 1.00 89.44 866 PHE A C 1
ATOM 6729 O O . PHE A 1 866 ? -20.803 13.823 9.713 1.00 89.44 866 PHE A O 1
ATOM 6736 N N . PHE A 1 867 ? -19.822 12.880 11.496 1.00 90.56 867 PHE A N 1
ATOM 6737 C CA . PHE A 1 867 ? -18.496 12.679 10.889 1.00 90.56 867 PHE A CA 1
ATOM 6738 C C . PHE A 1 867 ? -18.360 11.328 10.165 1.00 90.56 867 PHE A C 1
ATOM 6740 O O . PHE A 1 867 ? -17.275 10.977 9.697 1.00 90.56 867 PHE A O 1
ATOM 6747 N N . SER A 1 868 ? -19.451 10.561 10.046 1.00 89.44 868 SER A N 1
ATOM 6748 C CA . SER A 1 868 ? -19.462 9.253 9.371 1.00 89.44 868 SER A CA 1
ATOM 6749 C C . SER A 1 868 ? -19.102 9.318 7.877 1.00 89.44 868 SER A C 1
ATOM 6751 O O . SER A 1 868 ? -18.695 8.309 7.304 1.00 89.44 868 SER A O 1
ATOM 6753 N N . ASP A 1 869 ? -19.180 10.500 7.257 1.00 86.81 869 ASP A N 1
ATOM 6754 C CA . ASP A 1 869 ? -18.785 10.747 5.864 1.00 86.81 869 ASP A CA 1
ATOM 6755 C C . ASP A 1 869 ? -17.294 11.141 5.690 1.00 86.81 869 ASP A C 1
ATOM 6757 O O . ASP A 1 869 ? -16.866 11.427 4.573 1.00 86.81 869 ASP A O 1
ATOM 6761 N N . ASN A 1 870 ? -16.475 11.173 6.753 1.00 86.50 870 ASN A N 1
ATOM 6762 C CA . ASN A 1 870 ? -15.080 11.652 6.722 1.00 86.50 870 ASN A CA 1
ATOM 6763 C C . ASN A 1 870 ? -14.084 10.597 7.252 1.00 86.50 870 ASN A C 1
ATOM 6765 O O . ASN A 1 870 ? -14.404 9.916 8.210 1.00 86.50 870 ASN A O 1
ATOM 6769 N N . ILE A 1 871 ? -12.852 10.498 6.716 1.00 80.44 871 ILE A N 1
ATOM 6770 C CA . ILE A 1 871 ? -11.781 9.571 7.204 1.00 80.44 871 ILE A CA 1
ATOM 6771 C C . ILE A 1 871 ? -10.914 10.148 8.344 1.00 80.44 871 ILE A C 1
ATOM 6773 O O . ILE A 1 871 ? -10.117 9.437 8.952 1.00 80.44 871 ILE A O 1
ATOM 6777 N N . CYS A 1 872 ? -11.003 11.453 8.602 1.00 79.38 872 CYS A N 1
ATOM 6778 C CA . CYS A 1 872 ? -10.271 12.116 9.686 1.00 79.38 872 CYS A CA 1
ATOM 6779 C C . CYS A 1 872 ? -11.229 12.607 10.776 1.00 79.38 872 CYS A C 1
ATOM 6781 O O . CYS A 1 872 ? -11.143 13.758 11.207 1.00 79.38 872 CYS A O 1
ATOM 6783 N N . GLU A 1 873 ? -12.135 11.731 11.215 1.00 86.62 873 GLU A N 1
ATOM 6784 C CA . GLU A 1 873 ? -13.154 12.027 12.223 1.00 86.62 873 GLU A CA 1
ATOM 6785 C C . GLU A 1 873 ? -12.556 12.659 13.483 1.00 86.62 873 GLU A C 1
ATOM 6787 O O . GLU A 1 873 ? -13.019 13.710 13.914 1.00 86.62 873 GLU A O 1
ATOM 6792 N N . ASP A 1 874 ? -11.466 12.105 14.021 1.00 86.19 874 ASP A N 1
ATOM 6793 C CA . ASP A 1 874 ? -10.912 12.546 15.304 1.00 86.19 874 ASP A CA 1
ATOM 6794 C C . ASP A 1 874 ? -10.364 13.984 15.246 1.00 86.19 874 ASP A C 1
ATOM 6796 O O . ASP A 1 874 ? -10.449 14.738 16.217 1.00 86.19 874 ASP A O 1
ATOM 6800 N N . HIS A 1 875 ? -9.807 14.379 14.094 1.00 86.25 875 HIS A N 1
ATOM 6801 C CA . HIS A 1 875 ? -9.343 15.747 13.871 1.00 86.25 875 HIS A CA 1
ATOM 6802 C C . HIS A 1 875 ? -10.522 16.701 13.660 1.00 86.25 875 HIS A C 1
ATOM 6804 O O . HIS A 1 875 ? -10.514 17.794 14.215 1.00 86.25 875 HIS A O 1
ATOM 6810 N N . LEU A 1 876 ? -11.540 16.285 12.900 1.00 88.06 876 LEU A N 1
ATOM 6811 C CA . LEU A 1 876 ? -12.719 17.107 12.620 1.00 88.06 876 LEU A CA 1
ATOM 6812 C C . LEU A 1 876 ? -13.591 17.322 13.866 1.00 88.06 876 LEU A C 1
ATOM 6814 O O . LEU A 1 876 ? -14.064 18.434 14.071 1.00 88.06 876 LEU A O 1
ATOM 6818 N N . ILE A 1 877 ? -13.738 16.319 14.737 1.00 90.19 877 ILE A N 1
ATOM 6819 C CA . ILE A 1 877 ? -14.402 16.452 16.046 1.00 90.19 877 ILE A CA 1
ATOM 6820 C C . ILE A 1 877 ? -13.711 17.547 16.872 1.00 90.19 877 ILE A C 1
ATOM 6822 O O . ILE A 1 877 ? -14.363 18.470 17.365 1.00 90.19 877 ILE A O 1
ATOM 6826 N N . GLY A 1 878 ? -12.380 17.486 16.977 1.00 88.25 878 GLY A N 1
ATOM 6827 C CA . GLY A 1 878 ? -11.595 18.493 17.688 1.00 88.25 878 GLY A CA 1
ATOM 6828 C C . GLY A 1 878 ? -11.629 19.879 17.036 1.00 88.25 878 GLY A C 1
ATOM 6829 O O . GLY A 1 878 ? -11.721 20.884 17.736 1.00 88.25 878 GLY A O 1
ATOM 6830 N N . ASP A 1 879 ? -11.598 19.950 15.705 1.00 88.88 879 ASP A N 1
ATOM 6831 C CA . ASP A 1 879 ? -11.644 21.202 14.945 1.00 88.88 879 ASP A CA 1
ATOM 6832 C C . ASP A 1 879 ? -13.014 21.894 15.023 1.00 88.88 879 ASP A C 1
ATOM 6834 O O . ASP A 1 879 ? -13.078 23.111 15.199 1.00 88.88 879 ASP A O 1
ATOM 6838 N N . VAL A 1 880 ? -14.115 21.135 14.999 1.00 89.94 880 VAL A N 1
ATOM 6839 C CA . VAL A 1 880 ? -15.471 21.660 15.222 1.00 89.94 880 VAL A CA 1
ATOM 6840 C C . VAL A 1 880 ? -15.615 22.191 16.651 1.00 89.94 880 VAL A C 1
ATOM 6842 O O . VAL A 1 880 ? -16.040 23.334 16.821 1.00 89.94 880 VAL A O 1
ATOM 6845 N N . LEU A 1 881 ? -15.181 21.438 17.671 1.00 90.06 881 LEU A N 1
ATOM 6846 C CA . LEU A 1 881 ? -15.190 21.891 19.075 1.00 90.06 881 LEU A CA 1
ATOM 6847 C C . LEU A 1 881 ? -14.249 23.089 19.334 1.00 90.06 881 LEU A C 1
ATOM 6849 O O . LEU A 1 881 ? -14.476 23.872 20.262 1.00 90.06 881 LEU A O 1
ATOM 6853 N N . TRP A 1 882 ? -13.208 23.259 18.511 1.00 88.75 882 TRP A N 1
ATOM 6854 C CA . TRP A 1 882 ? -12.301 24.409 18.540 1.00 88.75 882 TRP A CA 1
ATOM 6855 C C . TRP A 1 882 ? -12.880 25.651 17.850 1.00 88.75 882 TRP A C 1
ATOM 6857 O O . TRP A 1 882 ? -12.690 26.774 18.332 1.00 88.75 882 TRP A O 1
ATOM 6867 N N . LYS A 1 883 ? -13.540 25.489 16.699 1.00 88.56 883 LYS A N 1
ATOM 6868 C CA . LYS A 1 883 ? -14.018 26.605 15.866 1.00 88.56 883 LYS A CA 1
ATOM 6869 C C . LYS A 1 883 ? -15.400 27.106 16.261 1.00 88.56 883 LYS A C 1
ATOM 6871 O O . LYS A 1 883 ? -15.601 28.319 16.253 1.00 88.56 883 LYS A O 1
ATOM 6876 N N . GLN A 1 884 ? -16.334 26.214 16.582 1.00 87.62 884 GLN A N 1
ATOM 6877 C CA . GLN A 1 884 ? -17.717 26.595 16.853 1.00 87.62 884 GLN A CA 1
ATOM 6878 C C . GLN A 1 884 ? -17.911 27.013 18.324 1.00 87.62 884 GLN A C 1
ATOM 6880 O O . GLN A 1 884 ? -17.416 26.327 19.230 1.00 87.62 884 GLN A O 1
ATOM 6885 N N . PRO A 1 885 ? -18.607 28.137 18.585 1.00 85.62 885 PRO A N 1
ATOM 6886 C CA . PRO A 1 885 ? -18.962 28.528 19.941 1.00 85.62 885 PRO A CA 1
ATOM 6887 C C . PRO A 1 885 ? -19.986 27.550 20.528 1.00 85.62 885 PRO A C 1
ATOM 6889 O O . PRO A 1 885 ? -20.788 26.952 19.816 1.00 85.62 885 PRO A O 1
ATOM 6892 N N . GLN A 1 886 ? -19.955 27.389 21.844 1.00 86.94 886 GLN A N 1
ATOM 6893 C CA . GLN A 1 886 ? -21.044 26.769 22.602 1.00 86.94 886 GLN A CA 1
ATOM 6894 C C . GLN A 1 886 ? -22.082 27.840 22.972 1.00 86.94 886 GLN A C 1
ATOM 6896 O O . GLN A 1 886 ? -21.733 29.018 23.030 1.00 86.94 886 GLN A O 1
ATOM 6901 N N . ALA A 1 887 ? -23.316 27.449 23.309 1.00 82.12 887 ALA A N 1
ATOM 6902 C CA . ALA A 1 887 ? -24.397 28.383 23.661 1.00 82.12 887 ALA A CA 1
ATOM 6903 C C . ALA A 1 887 ? -23.983 29.463 24.691 1.00 82.12 887 ALA A C 1
ATOM 6905 O O . ALA A 1 887 ? -24.286 30.643 24.525 1.00 82.12 887 ALA A O 1
ATOM 6906 N N . PHE A 1 888 ? -23.209 29.085 25.718 1.00 81.94 888 PHE A N 1
ATOM 6907 C CA . PHE A 1 888 ? -22.721 29.999 26.764 1.00 81.94 888 PHE A CA 1
ATOM 6908 C C . PHE A 1 888 ? -21.606 30.972 26.311 1.00 81.94 888 PHE A C 1
ATOM 6910 O O . PHE A 1 888 ? -21.288 31.950 26.997 1.00 81.94 888 PHE A O 1
ATOM 6917 N N . GLU A 1 889 ? -21.006 30.733 25.144 1.00 82.12 889 GLU A N 1
ATOM 6918 C CA . GLU A 1 889 ? -19.947 31.555 24.546 1.00 82.12 889 GLU A CA 1
ATOM 6919 C C . GLU A 1 889 ? -20.482 32.545 23.501 1.00 82.12 889 GLU A C 1
ATOM 6921 O O . GLU A 1 889 ? -19.755 33.459 23.103 1.00 82.12 889 GLU A O 1
ATOM 6926 N N . GLU A 1 890 ? -21.736 32.396 23.065 1.00 81.38 890 GLU A N 1
ATOM 6927 C CA . GLU A 1 890 ? -22.311 33.208 21.995 1.00 81.38 890 GLU A CA 1
ATOM 6928 C C . GLU A 1 890 ? -22.364 34.708 22.329 1.00 81.38 890 GLU A C 1
ATOM 6930 O O . GLU A 1 890 ? -22.441 35.147 23.489 1.00 81.38 890 GLU A O 1
ATOM 6935 N N . ARG A 1 891 ? -22.314 35.531 21.273 1.00 71.12 891 ARG A N 1
ATOM 6936 C CA . ARG A 1 891 ? -22.214 36.995 21.352 1.00 71.12 891 ARG A CA 1
ATOM 6937 C C . ARG A 1 891 ? -23.569 37.630 21.688 1.00 71.12 891 ARG A C 1
ATOM 6939 O O . ARG A 1 891 ? -24.179 38.304 20.868 1.00 71.12 891 ARG A O 1
ATOM 6946 N N . GLY A 1 892 ? -24.006 37.413 22.921 1.00 68.75 892 GLY A N 1
ATOM 6947 C CA . GLY A 1 892 ? -25.293 37.861 23.453 1.00 68.75 892 GLY A CA 1
ATOM 6948 C C . GLY A 1 892 ? -25.736 37.081 24.692 1.00 68.75 892 GLY A C 1
ATOM 6949 O O . GLY A 1 892 ? -26.581 37.576 25.435 1.00 68.75 892 GLY A O 1
ATOM 6950 N N . TYR A 1 893 ? -25.131 35.913 24.954 1.00 76.50 893 TYR A N 1
ATOM 6951 C CA . TYR A 1 893 ? -25.454 35.075 26.106 1.00 76.50 893 TYR A CA 1
ATOM 6952 C C . TYR A 1 893 ? -25.273 35.826 27.431 1.00 76.50 893 TYR A C 1
ATOM 6954 O O . TYR A 1 893 ? -24.167 36.282 27.759 1.00 76.50 893 TYR A O 1
ATOM 6962 N N . LYS A 1 894 ? -26.367 35.908 28.193 1.00 73.25 894 LYS A N 1
ATOM 6963 C CA . LYS A 1 894 ? -26.403 36.332 29.592 1.00 73.25 894 LYS A CA 1
ATOM 6964 C C . LYS A 1 894 ? -26.635 35.077 30.445 1.00 73.25 894 LYS A C 1
ATOM 6966 O O . LYS A 1 894 ? -27.592 34.366 30.150 1.00 73.25 894 LYS A O 1
ATOM 6971 N N . PRO A 1 895 ? -25.790 34.792 31.451 1.00 74.44 895 PRO A N 1
ATOM 6972 C CA . PRO A 1 895 ? -26.046 33.700 32.385 1.00 74.44 895 PRO A CA 1
ATOM 6973 C C . PRO A 1 895 ? -27.306 33.976 33.218 1.00 74.44 895 PRO A C 1
ATOM 6975 O O . PRO A 1 895 ? -27.752 35.125 33.315 1.00 74.44 895 PRO A O 1
ATOM 6978 N N . GLU A 1 896 ? -27.861 32.929 33.827 1.00 74.81 896 GLU A N 1
ATOM 6979 C CA . GLU A 1 896 ? -29.000 33.052 34.738 1.00 74.81 896 GLU A CA 1
ATOM 6980 C C . GLU A 1 896 ? -28.641 33.876 35.989 1.00 74.81 896 GLU A C 1
ATOM 6982 O O . GLU A 1 896 ? -27.470 34.101 36.315 1.00 74.81 896 GLU A O 1
ATOM 6987 N N . ALA A 1 897 ? -29.664 34.395 36.675 1.00 56.09 897 ALA A N 1
ATOM 6988 C CA . ALA A 1 897 ? -29.506 35.391 37.731 1.00 56.09 897 ALA A CA 1
ATOM 6989 C C . ALA A 1 897 ? -28.755 34.836 38.960 1.00 56.09 897 ALA A C 1
ATOM 6991 O O . ALA A 1 897 ? -29.350 34.261 39.865 1.00 56.09 897 ALA A O 1
ATOM 6992 N N . GLY A 1 898 ? -27.438 35.058 38.995 1.00 61.44 898 GLY A N 1
ATOM 6993 C CA . GLY A 1 898 ? -26.537 34.625 40.069 1.00 61.44 898 GLY A CA 1
ATOM 6994 C C . GLY A 1 898 ? -25.271 33.926 39.565 1.00 61.44 898 GLY A C 1
ATOM 6995 O O . GLY A 1 898 ? -24.263 33.901 40.272 1.00 61.44 898 GLY A O 1
ATOM 6996 N N . GLU A 1 899 ? -25.273 33.420 38.330 1.00 67.56 899 GLU A N 1
ATOM 6997 C CA . GLU A 1 899 ? -24.129 32.702 37.769 1.00 67.56 899 GLU A CA 1
ATOM 6998 C C . GLU A 1 899 ? -23.098 33.632 37.112 1.00 67.56 899 GLU A C 1
ATOM 7000 O O . GLU A 1 899 ? -23.412 34.605 36.420 1.00 67.56 899 GLU A O 1
ATOM 7005 N N . LYS A 1 900 ? -21.812 33.313 37.296 1.00 67.12 900 LYS A N 1
ATOM 7006 C CA . LYS A 1 900 ? -20.716 33.995 36.595 1.00 67.12 900 LYS A CA 1
ATOM 7007 C C . LYS A 1 900 ? -20.580 33.405 35.196 1.00 67.12 900 LYS A C 1
ATOM 7009 O O . LYS A 1 900 ? -20.578 32.189 35.048 1.00 67.12 900 LYS A O 1
ATOM 7014 N N . LYS A 1 901 ? -20.369 34.253 34.181 1.00 72.00 901 LYS A N 1
ATOM 7015 C CA . LYS A 1 901 ? -20.078 33.793 32.814 1.00 72.00 901 LYS A CA 1
ATOM 7016 C C . LYS A 1 901 ? -18.812 32.930 32.805 1.00 72.00 901 LYS A C 1
ATOM 7018 O O . LYS A 1 901 ? -17.700 33.455 32.878 1.00 72.00 901 LYS A O 1
ATOM 7023 N N . GLU A 1 902 ? -18.985 31.614 32.716 1.00 70.44 902 GLU A N 1
ATOM 7024 C CA . GLU A 1 902 ? -17.869 30.692 32.550 1.00 70.44 902 GLU A CA 1
ATOM 7025 C C . GLU A 1 902 ? -17.242 30.851 31.158 1.00 70.44 902 GLU A C 1
ATOM 7027 O O . GLU A 1 902 ? -17.925 31.077 30.161 1.00 70.44 902 GLU A O 1
ATOM 7032 N N . SER A 1 903 ? -15.917 30.729 31.097 1.00 75.12 903 SER A N 1
ATOM 7033 C CA . SER A 1 903 ? -15.144 30.708 29.855 1.00 75.12 903 SER A CA 1
ATOM 7034 C C . SER A 1 903 ? -14.279 29.457 29.872 1.00 75.12 903 SER A C 1
ATOM 7036 O O . SER A 1 903 ? -13.529 29.241 30.828 1.00 75.12 903 SER A O 1
ATOM 7038 N N . TRP A 1 904 ? -14.448 28.596 28.871 1.00 85.94 904 TRP A N 1
ATOM 7039 C CA . TRP A 1 904 ? -13.804 27.285 28.812 1.00 85.94 904 TRP A CA 1
ATOM 7040 C C . TRP A 1 904 ? -12.665 27.311 27.791 1.00 85.94 904 TRP A C 1
ATOM 7042 O O . TRP A 1 904 ? -12.740 27.959 26.746 1.00 85.94 904 TRP A O 1
ATOM 7052 N N . GLY A 1 905 ? -11.599 26.570 28.075 1.00 86.69 905 GLY A N 1
ATOM 7053 C CA . GLY A 1 905 ? -10.557 26.293 27.102 1.00 86.69 905 GLY A CA 1
ATOM 7054 C C . GLY A 1 905 ? -11.095 25.417 25.968 1.00 86.69 905 GLY A C 1
ATOM 7055 O O . GLY A 1 905 ? -11.912 24.518 26.174 1.00 86.69 905 GLY A O 1
ATOM 7056 N N . LYS A 1 906 ? -10.629 25.670 24.745 1.00 88.31 906 LYS A N 1
ATOM 7057 C CA . LYS A 1 906 ? -11.094 24.949 23.553 1.00 88.31 906 LYS A CA 1
ATOM 7058 C C . LYS A 1 906 ? -10.640 23.488 23.567 1.00 88.31 906 LYS A C 1
ATOM 7060 O O . LYS A 1 906 ? -11.467 22.591 23.703 1.00 88.31 906 LYS A O 1
ATOM 7065 N N . HIS A 1 907 ? -9.329 23.254 23.514 1.00 90.12 907 HIS A N 1
ATOM 7066 C CA . HIS A 1 907 ? -8.738 21.936 23.739 1.00 90.12 907 HIS A CA 1
ATOM 7067 C C . HIS A 1 907 ? -7.473 22.021 24.597 1.00 90.12 907 HIS A C 1
ATOM 7069 O O . HIS A 1 907 ? -6.862 23.086 24.692 1.00 90.12 907 HIS A O 1
ATOM 7075 N N . ALA A 1 908 ? -7.086 20.901 25.207 1.00 91.00 908 ALA A N 1
ATOM 7076 C CA . ALA A 1 908 ? -5.799 20.746 25.882 1.00 91.00 908 ALA A CA 1
ATOM 7077 C C . ALA A 1 908 ? -5.200 19.354 25.660 1.00 91.00 908 ALA A C 1
ATOM 7079 O O . ALA A 1 908 ? -5.914 18.367 25.483 1.00 91.00 908 ALA A O 1
ATOM 7080 N N . MET A 1 909 ? -3.874 19.267 25.736 1.00 91.69 909 MET A N 1
ATOM 7081 C CA . MET A 1 909 ? -3.178 17.990 25.824 1.00 91.69 909 MET A CA 1
ATOM 7082 C C . MET A 1 909 ? -2.836 17.671 27.281 1.00 91.69 909 MET A C 1
ATOM 7084 O O . MET A 1 909 ? -2.358 18.538 28.017 1.00 91.69 909 MET A O 1
ATOM 7088 N N . LEU A 1 910 ? -3.010 16.412 27.682 1.00 92.06 910 LEU A N 1
ATOM 7089 C CA . LEU A 1 910 ? -2.492 15.896 28.943 1.00 92.06 910 LEU A CA 1
ATOM 7090 C C . LEU A 1 910 ? -0.969 15.695 28.851 1.00 92.06 910 LEU A C 1
ATOM 7092 O O . LEU A 1 910 ? -0.478 14.628 28.483 1.00 92.06 910 LEU A O 1
ATOM 7096 N N . PHE A 1 911 ? -0.222 16.754 29.163 1.00 90.19 911 PHE A N 1
ATOM 7097 C CA . PHE A 1 911 ? 1.237 16.717 29.240 1.00 90.19 911 PHE A CA 1
ATOM 7098 C C . PHE A 1 911 ? 1.724 15.796 30.372 1.00 90.19 911 PHE A C 1
ATOM 7100 O O . PHE A 1 911 ? 1.231 15.866 31.494 1.00 90.19 911 PHE A O 1
ATOM 7107 N N . GLY A 1 912 ? 2.742 14.984 30.083 1.00 87.44 912 GLY A N 1
ATOM 7108 C CA . GLY A 1 912 ? 3.331 14.006 31.008 1.00 87.44 912 GLY A CA 1
ATOM 7109 C C . GLY A 1 912 ? 2.844 12.574 30.766 1.00 87.44 912 GLY A C 1
ATOM 7110 O O . GLY A 1 912 ? 3.621 11.635 30.913 1.00 87.44 912 GLY A O 1
ATOM 7111 N N . ASP A 1 913 ? 1.614 12.386 30.289 1.00 91.31 913 ASP A N 1
ATOM 7112 C CA . ASP A 1 913 ? 1.100 11.062 29.930 1.00 91.31 913 ASP A CA 1
ATOM 7113 C C . ASP A 1 913 ? 1.301 10.731 28.444 1.00 91.31 913 ASP A C 1
ATOM 7115 O O . ASP A 1 913 ? 1.442 11.608 27.580 1.00 91.31 913 ASP A O 1
ATOM 7119 N N . PHE A 1 914 ? 1.287 9.430 28.160 1.00 91.56 914 PHE A N 1
ATOM 7120 C CA . PHE A 1 914 ? 1.380 8.856 26.822 1.00 91.56 914 PHE A CA 1
ATOM 7121 C C . PHE A 1 914 ? 0.213 7.912 26.541 1.00 91.56 914 PHE A C 1
ATOM 7123 O O . PHE A 1 914 ? -0.332 7.280 27.449 1.00 91.56 914 PHE A O 1
ATOM 7130 N N . CYS A 1 915 ? -0.096 7.752 25.258 1.00 92.62 915 CYS A N 1
ATOM 7131 C CA . CYS A 1 915 ? -0.840 6.611 24.750 1.00 92.62 915 CYS A CA 1
ATOM 7132 C C . CYS A 1 915 ? 0.087 5.785 23.838 1.00 92.62 915 CYS A C 1
ATOM 7134 O O . CYS A 1 915 ? 0.578 6.267 22.815 1.00 92.62 915 CYS A O 1
ATOM 7136 N N . PHE A 1 916 ? 0.405 4.561 24.267 1.00 92.50 916 PHE A N 1
ATOM 7137 C CA . PHE A 1 916 ? 1.430 3.717 23.655 1.00 92.50 916 PHE A CA 1
ATOM 7138 C C . PHE A 1 916 ? 0.810 2.753 22.645 1.00 92.50 916 PHE A C 1
ATOM 7140 O O . PHE A 1 916 ? -0.086 1.989 22.994 1.00 92.50 916 PHE A O 1
ATOM 7147 N N . GLN A 1 917 ? 1.318 2.740 21.417 1.00 92.19 917 GLN A N 1
ATOM 7148 C CA . GLN A 1 917 ? 0.905 1.811 20.369 1.00 92.19 917 GLN A CA 1
ATOM 7149 C C . GLN A 1 917 ? 2.016 0.775 20.114 1.00 92.19 917 GLN A C 1
ATOM 7151 O O . GLN A 1 917 ? 3.016 1.130 19.478 1.00 92.19 917 GLN A O 1
ATOM 7156 N N . PRO A 1 918 ? 1.889 -0.481 20.586 1.00 87.75 918 PRO A N 1
ATOM 7157 C CA . PRO A 1 918 ? 2.768 -1.559 20.152 1.00 87.75 918 PRO A CA 1
ATOM 7158 C C . PRO A 1 918 ? 2.556 -1.853 18.662 1.00 87.75 918 PRO A C 1
ATOM 7160 O O . PRO A 1 918 ? 1.425 -1.959 18.189 1.00 87.75 918 PRO A O 1
ATOM 7163 N N . ILE A 1 919 ? 3.649 -2.010 17.920 1.00 84.69 919 ILE A N 1
ATOM 7164 C CA . ILE A 1 919 ? 3.638 -2.480 16.533 1.00 84.69 919 ILE A CA 1
ATOM 7165 C C . ILE A 1 919 ? 4.669 -3.592 16.342 1.00 84.69 919 ILE A C 1
ATOM 7167 O O . ILE A 1 919 ? 5.709 -3.616 16.993 1.00 84.69 919 ILE A O 1
ATOM 7171 N N . SER A 1 920 ? 4.387 -4.516 15.433 1.00 78.38 920 SER A N 1
ATOM 7172 C CA . SER A 1 920 ? 5.298 -5.594 15.047 1.00 78.38 920 SER A CA 1
ATOM 7173 C C . SER A 1 920 ? 5.150 -5.897 13.561 1.00 78.38 920 SER A C 1
ATOM 7175 O O . SER A 1 920 ? 4.153 -5.531 12.936 1.00 78.38 920 SER A O 1
ATOM 7177 N N . HIS A 1 921 ? 6.160 -6.545 12.987 1.00 69.31 921 HIS A N 1
ATOM 7178 C CA . HIS A 1 921 ? 6.144 -7.142 11.649 1.00 69.31 921 HIS A CA 1
ATOM 7179 C C . HIS A 1 921 ? 5.731 -6.184 10.517 1.00 69.31 921 HIS A C 1
ATOM 7181 O O . HIS A 1 921 ? 5.178 -6.600 9.501 1.00 69.31 921 HIS A O 1
ATOM 7187 N N . THR A 1 922 ? 6.012 -4.882 10.654 1.00 77.75 922 THR A N 1
ATOM 7188 C CA . THR A 1 922 ? 5.705 -3.891 9.612 1.00 77.75 922 THR A CA 1
ATOM 7189 C C . THR A 1 922 ? 6.900 -3.670 8.685 1.00 77.75 922 THR A C 1
ATOM 7191 O O . THR A 1 922 ? 8.010 -3.336 9.106 1.00 77.75 922 THR A O 1
ATOM 7194 N N . SER A 1 923 ? 6.664 -3.822 7.381 1.00 84.31 923 SER A N 1
ATOM 7195 C CA . SER A 1 923 ? 7.684 -3.586 6.357 1.00 84.31 923 SER A CA 1
ATOM 7196 C C . SER A 1 923 ? 7.910 -2.100 6.108 1.00 84.31 923 SER A C 1
ATOM 7198 O O . SER A 1 923 ? 7.018 -1.273 6.318 1.00 84.31 923 SER A O 1
ATOM 7200 N N . VAL A 1 924 ? 9.092 -1.749 5.593 1.00 87.69 924 VAL A N 1
ATOM 7201 C CA . VAL A 1 924 ? 9.398 -0.364 5.198 1.00 87.69 924 VAL A CA 1
ATOM 7202 C C . VAL A 1 924 ? 8.368 0.147 4.183 1.00 87.69 924 VAL A C 1
ATOM 7204 O O . VAL A 1 924 ? 7.917 1.280 4.293 1.00 87.69 924 VAL A O 1
ATOM 7207 N N . MET A 1 925 ? 7.900 -0.693 3.254 1.00 84.94 925 MET A N 1
ATOM 7208 C CA . MET A 1 925 ? 6.841 -0.299 2.317 1.00 84.94 925 MET A CA 1
ATOM 7209 C C . MET A 1 925 ? 5.499 -0.039 3.023 1.00 84.94 925 MET A C 1
ATOM 7211 O O . MET A 1 925 ? 4.840 0.950 2.712 1.00 84.94 925 MET A O 1
ATOM 7215 N N . ALA A 1 926 ? 5.108 -0.861 4.003 1.00 84.19 926 ALA A N 1
ATOM 7216 C CA . ALA A 1 926 ? 3.885 -0.639 4.781 1.00 84.19 926 ALA A CA 1
ATOM 7217 C C . ALA A 1 926 ? 3.941 0.679 5.580 1.00 84.19 926 ALA A C 1
ATOM 7219 O O . ALA A 1 926 ? 2.957 1.421 5.605 1.00 84.19 926 ALA A O 1
ATOM 7220 N N . TYR A 1 927 ? 5.105 1.011 6.152 1.00 88.31 927 TYR A N 1
ATOM 7221 C CA . TYR A 1 927 ? 5.378 2.323 6.750 1.00 88.31 927 TYR A CA 1
ATOM 7222 C C . TYR A 1 927 ? 5.181 3.461 5.732 1.00 88.31 927 TYR A C 1
ATOM 7224 O O . TYR A 1 927 ? 4.386 4.373 5.967 1.00 88.31 927 TYR A O 1
ATOM 7232 N N . LEU A 1 928 ? 5.833 3.389 4.564 1.00 90.00 928 LEU A N 1
ATOM 7233 C CA . LEU A 1 928 ? 5.732 4.429 3.533 1.00 90.00 928 LEU A CA 1
ATOM 7234 C C . LEU A 1 928 ? 4.282 4.626 3.059 1.00 90.00 928 LEU A C 1
ATOM 7236 O O . LEU A 1 928 ? 3.823 5.763 2.974 1.00 90.00 928 LEU A O 1
ATOM 7240 N N . GLN A 1 929 ? 3.524 3.549 2.827 1.00 85.38 929 GLN A N 1
ATOM 7241 C CA . GLN A 1 929 ? 2.110 3.642 2.435 1.00 85.38 929 GLN A CA 1
ATOM 7242 C C . GLN A 1 929 ? 1.232 4.247 3.544 1.00 85.38 929 GLN A C 1
ATOM 7244 O O . GLN A 1 929 ? 0.383 5.096 3.262 1.00 85.38 929 GLN A O 1
ATOM 7249 N N . ARG A 1 930 ? 1.468 3.893 4.818 1.00 86.00 930 ARG A N 1
ATOM 7250 C CA . ARG A 1 930 ? 0.789 4.498 5.980 1.00 86.00 930 ARG A CA 1
ATOM 7251 C C . ARG A 1 930 ? 1.039 6.010 6.051 1.00 86.00 930 ARG A C 1
ATOM 7253 O O . ARG A 1 930 ? 0.085 6.770 6.225 1.00 86.00 930 ARG A O 1
ATOM 7260 N N . ARG A 1 931 ? 2.287 6.448 5.847 1.00 88.81 931 ARG A N 1
ATOM 7261 C CA . ARG A 1 931 ? 2.676 7.870 5.800 1.00 88.81 931 ARG A CA 1
ATOM 7262 C C . ARG A 1 931 ? 2.054 8.608 4.608 1.00 88.81 931 ARG A C 1
ATOM 7264 O O . ARG A 1 931 ? 1.463 9.671 4.798 1.00 88.81 931 ARG A O 1
ATOM 7271 N N . ILE A 1 932 ? 2.118 8.030 3.402 1.00 89.69 932 ILE A N 1
ATOM 7272 C CA . ILE A 1 932 ? 1.500 8.585 2.182 1.00 89.69 932 ILE A CA 1
ATOM 7273 C C . ILE A 1 932 ? -0.007 8.777 2.387 1.00 89.69 932 ILE A C 1
ATOM 7275 O O . ILE A 1 932 ? -0.538 9.838 2.059 1.00 89.69 932 ILE A O 1
ATOM 7279 N N . ARG A 1 933 ? -0.694 7.790 2.979 1.00 87.19 933 ARG A N 1
ATOM 7280 C CA . ARG A 1 933 ? -2.118 7.882 3.326 1.00 87.19 933 ARG A CA 1
ATOM 7281 C C . ARG A 1 933 ? -2.408 9.064 4.248 1.00 87.19 933 ARG A C 1
ATOM 7283 O O . ARG A 1 933 ? -3.280 9.864 3.927 1.00 87.19 933 ARG A O 1
ATOM 7290 N N . TRP A 1 934 ? -1.691 9.197 5.365 1.00 84.88 934 TRP A N 1
ATOM 7291 C CA . TRP A 1 934 ? -1.916 10.300 6.308 1.00 84.88 934 TRP A CA 1
ATOM 7292 C C . TRP A 1 934 ? -1.719 11.674 5.654 1.00 84.88 934 TRP A C 1
ATOM 7294 O O . TRP A 1 934 ? -2.544 12.565 5.852 1.00 84.88 934 TRP A O 1
ATOM 7304 N N . LEU A 1 935 ? -0.692 11.836 4.815 1.00 88.62 935 LEU A N 1
ATOM 7305 C CA . LEU A 1 935 ? -0.466 13.076 4.065 1.00 88.62 935 LEU A CA 1
ATOM 7306 C C . LEU A 1 935 ? -1.539 13.338 2.994 1.00 88.62 935 LEU A C 1
ATOM 7308 O O . LEU A 1 935 ? -1.953 14.484 2.820 1.00 88.62 935 LEU A O 1
ATOM 7312 N N . ARG A 1 936 ? -2.039 12.299 2.306 1.00 88.31 936 ARG A N 1
ATOM 7313 C CA . ARG A 1 936 ? -3.131 12.429 1.321 1.00 88.31 936 ARG A CA 1
ATOM 7314 C C . ARG A 1 936 ? -4.435 12.939 1.928 1.00 88.31 936 ARG A C 1
ATOM 7316 O O . ARG A 1 936 ? -5.163 13.620 1.215 1.00 88.31 936 ARG A O 1
ATOM 7323 N N . VAL A 1 937 ? -4.721 12.644 3.199 1.00 83.62 937 VAL A N 1
ATOM 7324 C CA . VAL A 1 937 ? -5.892 13.213 3.891 1.00 83.62 937 VAL A CA 1
ATOM 7325 C C . VAL A 1 937 ? -5.560 14.592 4.477 1.00 83.62 937 VAL A C 1
ATOM 7327 O O . VAL A 1 937 ? -6.307 15.548 4.268 1.00 83.62 937 VAL A O 1
ATOM 7330 N N . ARG A 1 938 ? -4.392 14.748 5.123 1.00 85.50 938 ARG A N 1
ATOM 7331 C CA . ARG A 1 938 ? -3.974 16.026 5.732 1.00 85.50 938 ARG A CA 1
ATOM 7332 C C . ARG A 1 938 ? -3.796 17.173 4.735 1.00 85.50 938 ARG A C 1
ATOM 7334 O O . ARG A 1 938 ? -4.045 18.316 5.108 1.00 85.50 938 ARG A O 1
ATOM 7341 N N . LYS A 1 939 ? -3.467 16.913 3.462 1.00 85.44 939 LYS A N 1
ATOM 7342 C CA . LYS A 1 939 ? -3.408 17.975 2.435 1.00 85.44 939 LYS A CA 1
ATOM 7343 C C . LYS A 1 939 ? -4.756 18.671 2.188 1.00 85.44 939 LYS A C 1
ATOM 7345 O O . LYS A 1 939 ? -4.754 19.802 1.709 1.00 85.44 939 LYS A O 1
ATOM 7350 N N . PHE A 1 940 ? -5.876 18.036 2.545 1.00 82.50 940 PHE A N 1
ATOM 7351 C CA . PHE A 1 940 ? -7.215 18.625 2.463 1.00 82.50 940 PHE A CA 1
ATOM 7352 C C . PHE A 1 940 ? -7.707 19.173 3.806 1.00 82.50 940 PHE A C 1
ATOM 7354 O O . PHE A 1 940 ? -8.285 20.252 3.826 1.00 82.50 940 PHE A O 1
ATOM 7361 N N . THR A 1 941 ? -7.436 18.498 4.929 1.00 77.19 941 THR A N 1
ATOM 7362 C CA . THR A 1 941 ? -7.894 18.965 6.254 1.00 77.19 941 THR A CA 1
ATOM 7363 C C . THR A 1 941 ? -7.006 20.055 6.866 1.00 77.19 941 THR A C 1
ATOM 7365 O O . THR A 1 941 ? -7.512 21.000 7.464 1.00 77.19 941 THR A O 1
ATOM 7368 N N . VAL A 1 942 ? -5.682 19.970 6.692 1.00 81.50 942 VAL A N 1
ATOM 7369 C CA . VAL A 1 942 ? -4.688 20.896 7.268 1.00 81.50 942 VAL A CA 1
ATOM 7370 C C . VAL A 1 942 ? -3.671 21.319 6.199 1.00 81.50 942 VAL A C 1
ATOM 7372 O O . VAL A 1 942 ? -2.456 21.146 6.349 1.00 81.50 942 VAL A O 1
ATOM 7375 N N . THR A 1 943 ? -4.165 21.856 5.078 1.00 82.94 943 THR A N 1
ATOM 7376 C CA . THR A 1 943 ? -3.381 22.135 3.858 1.00 82.94 943 THR A CA 1
ATOM 7377 C C . THR A 1 943 ? -2.086 22.905 4.123 1.00 82.94 943 THR A C 1
ATOM 7379 O O . THR A 1 943 ? -1.028 22.469 3.677 1.00 82.94 943 THR A O 1
ATOM 7382 N N . LEU A 1 944 ? -2.142 24.008 4.883 1.00 81.12 944 LEU A N 1
ATOM 7383 C CA . LEU A 1 944 ? -0.981 24.877 5.122 1.00 81.12 944 LEU A CA 1
ATOM 7384 C C . LEU A 1 944 ? 0.148 24.153 5.871 1.00 81.12 944 LEU A C 1
ATOM 7386 O O . LEU A 1 944 ? 1.286 24.163 5.411 1.00 81.12 944 LEU A O 1
ATOM 7390 N N . ALA A 1 945 ? -0.171 23.478 6.981 1.00 82.25 945 ALA A N 1
ATOM 7391 C CA . ALA A 1 945 ? 0.817 22.723 7.756 1.00 82.25 945 ALA A CA 1
ATOM 7392 C C . ALA A 1 945 ? 1.412 21.570 6.935 1.00 82.25 945 ALA A C 1
ATOM 7394 O O . ALA A 1 945 ? 2.611 21.317 6.984 1.00 82.25 945 ALA A O 1
ATOM 7395 N N . THR A 1 946 ? 0.578 20.900 6.137 1.00 85.75 946 THR A N 1
ATOM 7396 C CA . THR A 1 946 ? 1.015 19.782 5.291 1.00 85.75 946 THR A CA 1
ATOM 7397 C C . THR A 1 946 ? 1.882 20.264 4.120 1.00 85.75 946 THR A C 1
ATOM 7399 O O . THR A 1 946 ? 2.760 19.532 3.677 1.00 85.75 946 THR A O 1
ATOM 7402 N N . PHE A 1 947 ? 1.684 21.489 3.620 1.00 86.31 947 PHE A N 1
ATOM 7403 C CA . PHE A 1 947 ? 2.511 22.075 2.559 1.00 86.31 947 PHE A CA 1
ATOM 7404 C C . PHE A 1 947 ? 3.925 22.430 3.044 1.00 86.31 947 PHE A C 1
ATOM 7406 O O . PHE A 1 947 ? 4.887 22.210 2.313 1.00 86.31 947 PHE A O 1
ATOM 7413 N N . VAL A 1 948 ? 4.064 22.932 4.278 1.00 84.88 948 VAL A N 1
ATOM 7414 C CA . VAL A 1 948 ? 5.375 23.288 4.861 1.00 84.88 948 VAL A CA 1
ATOM 7415 C C . VAL A 1 948 ? 6.122 22.105 5.492 1.00 84.88 948 VAL A C 1
ATOM 7417 O O . VAL A 1 948 ? 7.310 22.235 5.773 1.00 84.88 948 VAL A O 1
ATOM 7420 N N . GLU A 1 949 ? 5.468 20.950 5.677 1.00 84.62 949 GLU A N 1
ATOM 7421 C CA . GLU A 1 949 ? 6.024 19.761 6.351 1.00 84.62 949 GLU A CA 1
ATOM 7422 C C . GLU A 1 949 ? 7.436 19.346 5.869 1.00 84.62 949 GLU A C 1
ATOM 7424 O O . GLU A 1 949 ? 8.293 19.141 6.730 1.00 84.62 949 GLU A O 1
ATOM 7429 N N . PRO A 1 950 ? 7.781 19.325 4.561 1.00 84.38 950 PRO A N 1
ATOM 7430 C CA . PRO A 1 950 ? 9.139 18.982 4.118 1.00 84.38 950 PRO A CA 1
ATOM 7431 C C . PRO A 1 950 ? 10.207 19.950 4.617 1.00 84.38 950 PRO A C 1
ATOM 7433 O O . PRO A 1 950 ? 11.337 19.543 4.859 1.00 84.38 950 PRO A O 1
ATOM 7436 N N . GLY A 1 951 ? 9.859 21.232 4.762 1.00 82.94 951 GLY A N 1
ATOM 7437 C CA . GLY A 1 951 ? 10.759 22.260 5.277 1.00 82.94 951 GLY A CA 1
ATOM 7438 C C . GLY A 1 951 ? 11.002 22.154 6.783 1.00 82.94 951 GLY A C 1
ATOM 7439 O O . GLY A 1 951 ? 11.882 22.843 7.286 1.00 82.94 951 GLY A O 1
ATOM 7440 N N . THR A 1 952 ? 10.248 21.304 7.493 1.00 84.44 952 THR A N 1
ATOM 7441 C CA . THR A 1 952 ? 10.404 21.069 8.941 1.00 84.44 952 THR A CA 1
ATOM 7442 C C . THR A 1 952 ? 11.337 19.902 9.289 1.00 84.44 952 THR A C 1
ATOM 7444 O O . THR A 1 952 ? 11.726 19.758 10.446 1.00 84.44 952 THR A O 1
ATOM 7447 N N . GLU A 1 953 ? 11.724 19.099 8.294 1.00 87.19 953 GLU A N 1
ATOM 7448 C CA . GLU A 1 953 ? 12.620 17.942 8.435 1.00 87.19 953 GLU A CA 1
ATOM 7449 C C . GLU A 1 953 ? 14.098 18.366 8.320 1.00 87.19 953 GLU A C 1
ATOM 7451 O O . GLU A 1 953 ? 14.426 19.339 7.626 1.00 87.19 953 GLU A O 1
ATOM 7456 N N . SER A 1 954 ? 15.008 17.647 8.990 1.00 89.50 954 SER A N 1
ATOM 7457 C CA . SER A 1 954 ? 16.386 18.114 9.223 1.00 89.50 954 SER A CA 1
ATOM 7458 C C . SER A 1 954 ? 17.194 18.322 7.939 1.00 89.50 954 SER A C 1
ATOM 7460 O O . SER A 1 954 ? 17.947 19.289 7.835 1.00 89.50 954 SER A O 1
ATOM 7462 N N . ILE A 1 955 ? 17.014 17.465 6.925 1.00 91.19 955 ILE A N 1
ATOM 7463 C CA . ILE A 1 955 ? 17.777 17.565 5.672 1.00 91.19 955 ILE A CA 1
ATOM 7464 C C . ILE A 1 955 ? 17.470 18.881 4.952 1.00 91.19 955 ILE A C 1
ATOM 7466 O O . ILE A 1 955 ? 18.392 19.630 4.622 1.00 91.19 955 ILE A O 1
ATOM 7470 N N . LEU A 1 956 ? 16.189 19.177 4.706 1.00 88.19 956 LEU A N 1
ATOM 7471 C CA . LEU A 1 956 ? 15.795 20.341 3.912 1.00 88.19 956 LEU A CA 1
ATOM 7472 C C . LEU A 1 956 ? 15.903 21.642 4.722 1.00 88.19 956 LEU A C 1
ATOM 7474 O O . LEU A 1 956 ? 16.408 22.635 4.197 1.00 88.19 956 LEU A O 1
ATOM 7478 N N . CYS A 1 957 ? 15.530 21.621 6.009 1.00 88.56 957 CYS A N 1
ATOM 7479 C CA . CYS A 1 957 ? 15.793 22.728 6.933 1.00 88.56 957 CYS A CA 1
ATOM 7480 C C . CYS A 1 957 ? 17.293 23.057 6.988 1.00 88.56 957 CYS A C 1
ATOM 7482 O O . CYS A 1 957 ? 17.680 24.223 6.896 1.00 88.56 957 CYS A O 1
ATOM 7484 N N . GLY A 1 958 ? 18.143 22.036 7.118 1.00 89.62 958 GLY A N 1
ATOM 7485 C CA . GLY A 1 958 ? 19.589 22.189 7.176 1.00 89.62 958 GLY A CA 1
ATOM 7486 C C . GLY A 1 958 ? 20.165 22.793 5.902 1.00 89.62 958 GLY A C 1
ATOM 7487 O O . GLY A 1 958 ? 21.013 23.678 5.991 1.00 89.62 958 GLY A O 1
ATOM 7488 N N . LEU A 1 959 ? 19.710 22.355 4.722 1.00 91.00 959 LEU A N 1
ATOM 7489 C CA . LEU A 1 959 ? 20.166 22.902 3.437 1.00 91.00 959 LEU A CA 1
ATOM 7490 C C . LEU A 1 959 ? 19.817 24.391 3.306 1.00 91.00 959 LEU A C 1
ATOM 7492 O O . LEU A 1 959 ? 20.673 25.188 2.922 1.00 91.00 959 LEU A O 1
ATOM 7496 N N . TYR A 1 960 ? 18.594 24.784 3.676 1.00 87.94 960 TYR A N 1
ATOM 7497 C CA . TYR A 1 960 ? 18.180 26.189 3.686 1.00 87.94 960 TYR A CA 1
ATOM 7498 C C . TYR A 1 960 ? 18.958 27.027 4.713 1.00 87.94 960 TYR A C 1
ATOM 7500 O O . TYR A 1 960 ? 19.380 28.141 4.401 1.00 87.94 960 TYR A O 1
ATOM 7508 N N . GLY A 1 961 ? 19.208 26.486 5.910 1.00 87.44 961 GLY A N 1
ATOM 7509 C CA . GLY A 1 961 ? 20.018 27.141 6.939 1.00 87.44 961 GLY A CA 1
ATOM 7510 C C . GLY A 1 961 ? 21.475 27.339 6.511 1.00 87.44 961 GLY A C 1
ATOM 7511 O O . GLY A 1 961 ? 21.993 28.449 6.597 1.00 87.44 961 GLY A O 1
ATOM 7512 N N . ALA A 1 962 ? 22.122 26.294 5.987 1.00 89.94 962 ALA A N 1
ATOM 7513 C CA . ALA A 1 962 ? 23.494 26.362 5.486 1.00 89.94 962 ALA A CA 1
ATOM 7514 C C . ALA A 1 962 ? 23.626 27.319 4.290 1.00 89.94 962 ALA A C 1
ATOM 7516 O O . ALA A 1 962 ? 24.615 28.048 4.198 1.00 89.94 962 ALA A O 1
ATOM 7517 N N . TYR A 1 963 ? 22.616 27.376 3.414 1.00 88.38 963 TYR A N 1
ATOM 7518 C CA . TYR A 1 963 ? 22.565 28.342 2.315 1.00 88.38 963 TYR A CA 1
ATOM 7519 C C . TYR A 1 963 ? 22.516 29.774 2.859 1.00 88.38 963 TYR A C 1
ATOM 7521 O O . TYR A 1 963 ? 23.405 30.567 2.569 1.00 88.38 963 TYR A O 1
ATOM 7529 N N . ALA A 1 964 ? 21.561 30.083 3.743 1.00 86.62 964 ALA A N 1
ATOM 7530 C CA . ALA A 1 964 ? 21.432 31.420 4.322 1.00 86.62 964 ALA A CA 1
ATOM 7531 C C . ALA A 1 964 ? 22.695 31.874 5.087 1.00 86.62 964 ALA A C 1
ATOM 7533 O O . ALA A 1 964 ? 23.110 33.025 4.953 1.00 86.62 964 ALA A O 1
ATOM 7534 N N . LEU A 1 965 ? 23.333 30.971 5.843 1.00 85.38 965 LEU A N 1
ATOM 7535 C CA . LEU A 1 965 ? 24.561 31.254 6.597 1.00 85.38 965 LEU A CA 1
ATOM 7536 C C . LEU A 1 965 ? 25.798 31.481 5.712 1.00 85.38 965 LEU A C 1
ATOM 7538 O O . LEU A 1 965 ? 26.723 32.156 6.152 1.00 85.38 965 LEU A O 1
ATOM 7542 N N . THR A 1 966 ? 25.830 30.945 4.488 1.00 87.25 966 THR A N 1
ATOM 7543 C CA . THR A 1 966 ? 26.976 31.096 3.569 1.00 87.25 966 THR A CA 1
ATOM 7544 C C . THR A 1 966 ? 26.781 32.170 2.501 1.00 87.25 966 THR A C 1
ATOM 7546 O O . THR A 1 966 ? 27.769 32.647 1.951 1.00 87.25 966 THR A O 1
ATOM 7549 N N . THR A 1 967 ? 25.543 32.589 2.210 1.00 83.81 967 THR A N 1
ATOM 7550 C CA . THR A 1 967 ? 25.265 33.619 1.191 1.00 83.81 967 THR A CA 1
ATOM 7551 C C . THR A 1 967 ? 25.033 35.023 1.743 1.00 83.81 967 THR A C 1
ATOM 7553 O O . THR A 1 967 ? 25.130 35.987 0.987 1.00 83.81 967 THR A O 1
ATOM 7556 N N . LEU A 1 968 ? 24.672 35.177 3.022 1.00 83.31 968 LEU A N 1
ATOM 7557 C CA . LEU A 1 968 ? 24.376 36.497 3.586 1.00 83.31 968 LEU A CA 1
ATOM 7558 C C . LEU A 1 968 ? 25.661 37.251 3.981 1.00 83.31 968 LEU A C 1
ATOM 7560 O O . LEU A 1 968 ? 26.465 36.721 4.752 1.00 83.31 968 LEU A O 1
ATOM 7564 N N . PRO A 1 969 ? 25.836 38.520 3.553 1.00 77.56 969 PRO A N 1
ATOM 7565 C CA . PRO A 1 969 ? 27.082 39.269 3.760 1.00 77.56 969 PRO A CA 1
ATOM 7566 C C . PRO A 1 969 ? 27.409 39.523 5.239 1.00 77.56 969 PRO A C 1
ATOM 7568 O O . PRO A 1 969 ? 28.576 39.661 5.593 1.00 77.56 969 PRO A O 1
ATOM 7571 N N . PHE A 1 970 ? 26.402 39.515 6.119 1.00 80.75 970 PHE A N 1
ATOM 7572 C CA . PHE A 1 970 ? 26.596 39.588 7.568 1.00 80.75 970 PHE A CA 1
ATOM 7573 C C . PHE A 1 970 ? 27.494 38.457 8.097 1.00 80.75 970 PHE A C 1
ATOM 7575 O O . PHE A 1 970 ? 28.416 38.721 8.860 1.00 80.75 970 PHE A O 1
ATOM 7582 N N . PHE A 1 971 ? 27.282 37.210 7.664 1.00 80.69 971 PHE A N 1
ATOM 7583 C CA . PHE A 1 971 ? 28.040 36.063 8.177 1.00 80.69 971 PHE A CA 1
ATOM 7584 C C . PHE A 1 971 ? 29.460 35.971 7.610 1.00 80.69 971 PHE A C 1
ATOM 7586 O O . PHE A 1 971 ? 30.354 35.484 8.302 1.00 80.69 971 PHE A O 1
ATOM 7593 N N . ASN A 1 972 ? 29.699 36.531 6.421 1.00 76.00 972 ASN A N 1
ATOM 7594 C CA . ASN A 1 972 ? 31.051 36.718 5.891 1.00 76.00 972 ASN A CA 1
ATOM 7595 C C . ASN A 1 972 ? 31.888 37.625 6.816 1.00 76.00 972 ASN A C 1
ATOM 7597 O O . ASN A 1 972 ? 33.038 37.313 7.114 1.00 76.00 972 ASN A O 1
ATOM 7601 N N . ASN A 1 973 ? 31.280 38.680 7.376 1.00 76.06 973 ASN A N 1
ATOM 7602 C CA . ASN A 1 973 ? 31.930 39.548 8.368 1.00 76.06 973 ASN A CA 1
ATOM 7603 C C . ASN A 1 973 ? 32.155 38.857 9.731 1.00 76.06 973 ASN A C 1
ATOM 7605 O O . ASN A 1 973 ? 32.996 39.307 10.503 1.00 76.06 973 ASN A O 1
ATOM 7609 N N . LEU A 1 974 ? 31.440 37.761 10.025 1.00 77.81 974 LEU A N 1
ATOM 7610 C CA . LEU A 1 974 ? 31.679 36.890 11.188 1.00 77.81 974 LEU A CA 1
ATOM 7611 C C . LEU A 1 974 ? 32.688 35.755 10.893 1.00 77.81 974 LEU A C 1
ATOM 7613 O O . LEU A 1 974 ? 32.893 34.885 11.737 1.00 77.81 974 LEU A O 1
ATOM 7617 N N . GLY A 1 975 ? 33.324 35.744 9.715 1.00 78.56 975 GLY A N 1
ATOM 7618 C CA . GLY A 1 975 ? 34.349 34.762 9.344 1.00 78.56 975 GLY A CA 1
ATOM 7619 C C . GLY A 1 975 ? 33.830 33.478 8.686 1.00 78.56 975 GLY A C 1
ATOM 7620 O O . GLY A 1 975 ? 34.615 32.557 8.456 1.00 78.56 975 GLY A O 1
ATOM 7621 N N . ILE A 1 976 ? 32.539 33.391 8.340 1.00 83.00 976 ILE A N 1
ATOM 7622 C CA . ILE A 1 976 ? 32.007 32.269 7.551 1.00 83.00 976 ILE A CA 1
ATOM 7623 C C . ILE A 1 976 ? 32.293 32.530 6.070 1.00 83.00 976 ILE A C 1
ATOM 7625 O O . ILE A 1 976 ? 31.622 33.338 5.432 1.00 83.00 976 ILE A O 1
ATOM 7629 N N . SER A 1 977 ? 33.285 31.832 5.508 1.00 81.38 977 SER A N 1
ATOM 7630 C CA . SER A 1 977 ? 33.615 31.990 4.087 1.00 81.38 977 SER A CA 1
ATOM 7631 C C . SER A 1 977 ? 32.480 31.474 3.179 1.00 81.38 977 SER A C 1
ATOM 7633 O O . SER A 1 977 ? 31.928 30.402 3.457 1.00 81.38 977 SER A O 1
ATOM 7635 N N . PRO A 1 978 ? 32.160 32.161 2.064 1.00 83.25 978 PRO A N 1
ATOM 7636 C CA . PRO A 1 978 ? 31.119 31.761 1.111 1.00 83.25 978 PRO A CA 1
ATOM 7637 C C . PRO A 1 978 ? 31.610 30.633 0.182 1.00 83.25 978 PRO A C 1
ATOM 7639 O O . PRO A 1 978 ? 31.620 30.753 -1.042 1.00 83.25 978 PRO A O 1
ATOM 7642 N N . THR A 1 979 ? 32.081 29.532 0.768 1.00 89.12 979 THR A N 1
ATOM 7643 C CA . THR A 1 979 ? 32.650 28.378 0.062 1.00 89.12 979 THR A CA 1
ATOM 7644 C C . THR A 1 979 ? 31.764 27.143 0.207 1.00 89.12 979 THR A C 1
ATOM 7646 O O . THR A 1 979 ? 31.082 26.950 1.216 1.00 89.12 979 THR A O 1
ATOM 7649 N N . TRP A 1 980 ? 31.811 26.249 -0.787 1.00 88.25 980 TRP A N 1
ATOM 7650 C CA . TRP A 1 980 ? 31.106 24.963 -0.728 1.00 88.25 980 TRP A CA 1
ATOM 7651 C C . TRP A 1 980 ? 31.553 24.099 0.461 1.00 88.25 980 TRP A C 1
ATOM 7653 O O . TRP A 1 980 ? 30.738 23.382 1.035 1.00 88.25 980 TRP A O 1
ATOM 7663 N N . THR A 1 981 ? 32.819 24.191 0.874 1.00 89.88 981 THR A N 1
ATOM 7664 C CA . THR A 1 981 ? 33.339 23.492 2.058 1.00 89.88 981 THR A CA 1
ATOM 7665 C C . THR A 1 981 ? 32.709 24.016 3.349 1.00 89.88 981 THR A C 1
ATOM 7667 O O . THR A 1 981 ? 32.231 23.204 4.140 1.00 89.88 981 THR A O 1
ATOM 7670 N N . SER A 1 982 ? 32.610 25.339 3.536 1.00 88.25 982 SER A N 1
ATOM 7671 C CA . SER A 1 982 ? 31.860 25.930 4.657 1.00 88.25 982 SER A CA 1
ATOM 7672 C C . SER A 1 982 ? 30.385 25.524 4.635 1.00 88.25 982 SER A C 1
ATOM 7674 O O . SER A 1 982 ? 29.845 25.151 5.674 1.00 88.25 982 SER A O 1
ATOM 7676 N N . PHE A 1 983 ? 29.740 25.525 3.461 1.00 91.81 983 PHE A N 1
ATOM 7677 C CA . PHE A 1 983 ? 28.343 25.099 3.306 1.00 91.81 983 PHE A CA 1
ATOM 7678 C C . PHE A 1 983 ? 28.128 23.653 3.780 1.00 91.81 983 PHE A C 1
ATOM 7680 O O . PHE A 1 983 ? 27.286 23.408 4.646 1.00 91.81 983 PHE A O 1
ATOM 7687 N N . PHE A 1 984 ? 28.911 22.697 3.265 1.00 92.31 984 PHE A N 1
ATOM 7688 C CA . PHE A 1 984 ? 28.774 21.287 3.644 1.00 92.31 984 PHE A CA 1
ATOM 7689 C C . PHE A 1 984 ? 29.132 21.034 5.112 1.00 92.31 984 PHE A C 1
ATOM 7691 O O . PHE A 1 984 ? 28.485 20.208 5.753 1.00 92.31 984 PHE A O 1
ATOM 7698 N N . LEU A 1 985 ? 30.113 21.752 5.667 1.00 93.25 985 LEU A N 1
ATOM 7699 C CA . LEU A 1 985 ? 30.501 21.626 7.072 1.00 93.25 985 LEU A CA 1
ATOM 7700 C C . LEU A 1 985 ? 29.413 22.160 8.019 1.00 93.25 985 LEU A C 1
ATOM 7702 O O . LEU A 1 985 ? 29.054 21.476 8.975 1.00 93.25 985 LEU A O 1
ATOM 7706 N N . ILE A 1 986 ? 28.827 23.325 7.725 1.00 91.94 986 ILE A N 1
ATOM 7707 C CA . ILE A 1 986 ? 27.691 23.882 8.483 1.00 91.94 986 ILE A CA 1
ATOM 7708 C C . ILE A 1 986 ? 26.476 22.948 8.401 1.00 91.94 986 ILE A C 1
ATOM 7710 O O . ILE A 1 986 ? 25.839 22.670 9.419 1.00 91.94 986 ILE A O 1
ATOM 7714 N N . TRP A 1 987 ? 26.179 22.419 7.211 1.00 94.00 987 TRP A N 1
ATOM 7715 C CA . TRP A 1 987 ? 25.095 21.457 7.006 1.00 94.00 987 TRP A CA 1
ATOM 7716 C C . TRP A 1 987 ? 25.306 20.156 7.795 1.00 94.00 987 TRP A C 1
ATOM 7718 O O . TRP A 1 987 ? 24.386 19.678 8.458 1.00 94.00 987 TRP A O 1
ATOM 7728 N N . LEU A 1 988 ? 26.526 19.610 7.794 1.00 94.50 988 LEU A N 1
ATOM 7729 C CA . LEU A 1 988 ? 26.859 18.403 8.550 1.00 94.50 988 LEU A CA 1
ATOM 7730 C C . LEU A 1 988 ? 26.764 18.633 10.066 1.00 94.50 988 LEU A C 1
ATOM 7732 O O . LEU A 1 988 ? 26.193 17.803 10.770 1.00 94.50 988 LEU A O 1
ATOM 7736 N N . ILE A 1 989 ? 27.254 19.772 10.571 1.00 94.25 989 ILE A N 1
ATOM 7737 C CA . ILE A 1 989 ? 27.107 20.152 11.987 1.00 94.25 989 ILE A CA 1
ATOM 7738 C C . ILE A 1 989 ? 25.624 20.253 12.362 1.00 94.25 989 ILE A C 1
ATOM 7740 O O . ILE A 1 989 ? 25.223 19.708 13.391 1.00 94.25 989 ILE A O 1
ATOM 7744 N N . HIS A 1 990 ? 24.797 20.881 11.519 1.00 92.88 990 HIS A N 1
ATOM 7745 C CA . HIS A 1 990 ? 23.349 20.951 11.722 1.00 92.88 990 HIS A CA 1
ATOM 7746 C C . HIS A 1 990 ? 22.722 19.553 11.850 1.00 92.88 990 HIS A C 1
ATOM 7748 O O . HIS A 1 990 ? 22.005 19.302 12.820 1.00 92.88 990 HIS A O 1
ATOM 7754 N N . LEU A 1 991 ? 23.024 18.629 10.928 1.00 94.00 991 LEU A N 1
ATOM 7755 C CA . LEU A 1 991 ? 22.514 17.254 10.984 1.00 94.00 991 LEU A CA 1
ATOM 7756 C C . LEU A 1 991 ? 22.973 16.510 12.245 1.00 94.00 991 LEU A C 1
ATOM 7758 O O . LEU A 1 991 ? 22.161 15.845 12.886 1.00 94.00 991 LEU A O 1
ATOM 7762 N N . CYS A 1 992 ? 24.241 16.649 12.641 1.00 94.38 992 CYS A N 1
ATOM 7763 C CA . CYS A 1 992 ? 24.769 16.035 13.861 1.00 94.38 992 CYS A CA 1
ATOM 7764 C C . CYS A 1 992 ? 24.061 16.553 15.124 1.00 94.38 992 CYS A C 1
ATOM 7766 O O . CYS A 1 992 ? 23.666 15.755 15.976 1.00 94.38 992 CYS A O 1
ATOM 7768 N N . VAL A 1 993 ? 23.851 17.870 15.238 1.00 93.38 993 VAL A N 1
ATOM 7769 C CA . VAL A 1 993 ? 23.124 18.473 16.370 1.00 93.38 993 VAL A CA 1
ATOM 7770 C C . VAL A 1 993 ? 21.657 18.037 16.373 1.00 93.38 993 VAL A C 1
ATOM 7772 O O . VAL A 1 993 ? 21.132 17.674 17.425 1.00 93.38 993 VAL A O 1
ATOM 7775 N N . TRP A 1 994 ? 20.994 18.009 15.214 1.00 93.88 994 TRP A N 1
ATOM 7776 C CA . TRP A 1 994 ? 19.593 17.593 15.110 1.00 93.88 994 TRP A CA 1
ATOM 7777 C C . TRP A 1 994 ? 19.404 16.112 15.472 1.00 93.88 994 TRP A C 1
ATOM 7779 O O . TRP A 1 994 ? 18.517 15.778 16.258 1.00 93.88 994 TRP A O 1
ATOM 7789 N N . CYS A 1 995 ? 20.285 15.234 14.982 1.00 94.94 995 CYS A N 1
ATOM 7790 C CA . CYS A 1 995 ? 20.307 13.817 15.343 1.00 94.94 995 CYS A CA 1
ATOM 7791 C C . CYS A 1 995 ? 20.567 13.605 16.845 1.00 94.94 995 CYS A C 1
ATOM 7793 O O . CYS A 1 995 ? 19.954 12.727 17.453 1.00 94.94 995 CYS A O 1
ATOM 7795 N N . LEU A 1 996 ? 21.446 14.404 17.464 1.00 93.69 996 LEU A N 1
ATOM 7796 C CA . LEU A 1 996 ? 21.709 14.341 18.905 1.00 93.69 996 LEU A CA 1
ATOM 7797 C C . LEU A 1 996 ? 20.475 14.748 19.725 1.00 93.69 996 LEU A C 1
ATOM 7799 O O . LEU A 1 996 ? 20.122 14.056 20.680 1.00 93.69 996 LEU A O 1
ATOM 7803 N N . VAL A 1 997 ? 19.792 15.830 19.335 1.00 92.81 997 VAL A N 1
ATOM 7804 C CA . VAL A 1 997 ? 18.536 16.278 19.963 1.00 92.81 997 VAL A CA 1
ATOM 7805 C C . VAL A 1 997 ? 17.455 15.201 19.848 1.00 92.81 997 VAL A C 1
ATOM 7807 O O . VAL A 1 997 ? 16.828 14.860 20.851 1.00 92.81 997 VAL A O 1
ATOM 7810 N N . ASP A 1 998 ? 17.274 14.615 18.662 1.00 93.94 998 ASP A N 1
ATOM 7811 C CA . ASP A 1 998 ? 16.297 13.544 18.433 1.00 93.94 998 ASP A CA 1
ATOM 7812 C C . ASP A 1 998 ? 16.634 12.262 19.213 1.00 93.94 998 ASP A C 1
ATOM 7814 O O . ASP A 1 998 ? 15.726 11.596 19.712 1.00 93.94 998 ASP A O 1
ATOM 7818 N N . TYR A 1 999 ? 17.919 11.926 19.374 1.00 93.19 999 TYR A N 1
ATOM 7819 C CA . TYR A 1 999 ? 18.351 10.779 20.177 1.00 93.19 999 TYR A CA 1
ATOM 7820 C C . TYR A 1 999 ? 18.100 10.997 21.674 1.00 93.19 999 TYR A C 1
ATOM 7822 O O . TYR A 1 999 ? 17.540 10.132 22.344 1.00 93.19 999 TYR A O 1
ATOM 7830 N N . ILE A 1 1000 ? 18.443 12.176 22.203 1.00 93.06 1000 ILE A N 1
ATOM 7831 C CA . ILE A 1 1000 ? 18.151 12.553 23.594 1.00 93.06 1000 ILE A CA 1
ATOM 7832 C C . ILE A 1 1000 ? 16.636 12.529 23.855 1.00 93.06 1000 ILE A C 1
ATOM 7834 O O . ILE A 1 1000 ? 16.193 12.058 24.904 1.00 93.06 1000 ILE A O 1
ATOM 7838 N N . GLN A 1 1001 ? 15.835 12.985 22.888 1.00 92.38 1001 GLN A N 1
ATOM 7839 C CA . GLN A 1 1001 ? 14.379 12.930 22.962 1.00 92.38 1001 GLN A CA 1
ATOM 7840 C C . GLN A 1 1001 ? 13.859 11.483 22.963 1.00 92.38 1001 GLN A C 1
ATOM 7842 O O . GLN A 1 1001 ? 13.046 11.136 23.816 1.00 92.38 1001 GLN A O 1
ATOM 7847 N N . TYR A 1 1002 ? 14.365 10.619 22.078 1.00 92.50 1002 TYR A N 1
ATOM 7848 C CA . TYR A 1 1002 ? 14.048 9.186 22.058 1.00 92.50 1002 TYR A CA 1
ATOM 7849 C C . TYR A 1 1002 ? 14.311 8.526 23.422 1.00 92.50 1002 TYR A C 1
ATOM 7851 O O . TYR A 1 1002 ? 13.419 7.884 23.978 1.00 92.50 1002 TYR A O 1
ATOM 7859 N N . LEU A 1 1003 ? 15.483 8.766 24.021 1.00 91.00 1003 LEU A N 1
ATOM 7860 C CA . LEU A 1 1003 ? 15.809 8.258 25.358 1.00 91.00 1003 LEU A CA 1
ATOM 7861 C C . LEU A 1 1003 ? 14.804 8.723 26.428 1.00 91.00 1003 LEU A C 1
ATOM 7863 O O . LEU A 1 1003 ? 14.397 7.924 27.271 1.00 91.00 1003 LEU A O 1
ATOM 7867 N N . LEU A 1 1004 ? 14.370 9.989 26.387 1.00 91.06 1004 LEU A N 1
ATOM 7868 C CA . LEU A 1 1004 ? 13.404 10.536 27.348 1.00 91.06 1004 LEU A CA 1
ATOM 7869 C C . LEU A 1 1004 ? 12.016 9.897 27.209 1.00 91.06 1004 LEU A C 1
ATOM 7871 O O . LEU A 1 1004 ? 11.378 9.591 28.212 1.00 91.06 1004 LEU A O 1
ATOM 7875 N N . LEU A 1 1005 ? 11.542 9.694 25.981 1.00 90.50 1005 LEU A N 1
ATOM 7876 C CA . LEU A 1 1005 ? 10.213 9.131 25.732 1.00 90.50 1005 LEU A CA 1
ATOM 7877 C C . LEU A 1 1005 ? 10.143 7.638 26.100 1.00 90.50 1005 LEU A C 1
ATOM 7879 O O . LEU A 1 1005 ? 9.122 7.167 26.598 1.00 90.50 1005 LEU A O 1
ATOM 7883 N N . HIS A 1 1006 ? 11.235 6.894 25.898 1.00 88.50 1006 HIS A N 1
ATOM 7884 C CA . HIS A 1 1006 ? 11.269 5.441 26.088 1.00 88.50 1006 HIS A CA 1
ATOM 7885 C C . HIS A 1 1006 ? 11.779 4.965 27.461 1.00 88.50 1006 HIS A C 1
ATOM 7887 O O . HIS A 1 1006 ? 11.744 3.759 27.719 1.00 88.50 1006 HIS A O 1
ATOM 7893 N N . CYS A 1 1007 ? 12.212 5.860 28.362 1.00 86.25 1007 CYS A N 1
ATOM 7894 C CA . CYS A 1 1007 ? 12.652 5.490 29.718 1.00 86.25 1007 CYS A CA 1
ATOM 7895 C C . CYS A 1 1007 ? 11.502 5.144 30.685 1.00 86.25 1007 CYS A C 1
ATOM 7897 O O . CYS A 1 1007 ? 11.756 4.747 31.819 1.00 86.25 1007 CYS A O 1
ATOM 7899 N N . ALA A 1 1008 ? 10.244 5.299 30.251 1.00 82.69 1008 ALA A N 1
ATOM 7900 C CA . ALA A 1 1008 ? 9.026 5.010 31.019 1.00 82.69 1008 ALA A CA 1
ATOM 7901 C C . ALA A 1 1008 ? 8.908 5.756 32.366 1.00 82.69 1008 ALA A C 1
ATOM 7903 O O . ALA A 1 1008 ? 8.122 5.371 33.229 1.00 82.69 1008 ALA A O 1
ATOM 7904 N N . LYS A 1 1009 ? 9.642 6.862 32.551 1.00 86.06 1009 LYS A N 1
ATOM 7905 C CA . LYS A 1 1009 ? 9.679 7.615 33.816 1.00 86.06 1009 LYS A CA 1
ATOM 7906 C C . LYS A 1 1009 ? 8.336 8.221 34.225 1.00 86.06 1009 LYS A C 1
ATOM 7908 O O . LYS A 1 1009 ? 8.098 8.398 35.417 1.00 86.06 1009 LYS A O 1
ATOM 7913 N N . THR A 1 1010 ? 7.459 8.507 33.266 1.00 86.12 1010 THR A N 1
ATOM 7914 C CA . THR A 1 1010 ? 6.098 8.993 33.527 1.00 86.12 1010 THR A CA 1
ATOM 7915 C C . THR A 1 1010 ? 5.063 7.887 33.714 1.00 86.12 1010 THR A C 1
ATOM 7917 O O . THR A 1 1010 ? 3.924 8.183 34.064 1.00 86.12 1010 THR A O 1
ATOM 7920 N N . VAL A 1 1011 ? 5.434 6.621 33.511 1.00 86.12 1011 VAL A N 1
ATOM 7921 C CA . VAL A 1 1011 ? 4.525 5.487 33.676 1.00 86.12 1011 VAL A CA 1
ATOM 7922 C C . VAL A 1 1011 ? 4.517 5.044 35.138 1.00 86.12 1011 VAL A C 1
ATOM 7924 O O . VAL A 1 1011 ? 5.561 4.857 35.766 1.00 86.12 1011 VAL A O 1
ATOM 7927 N N . GLU A 1 1012 ? 3.318 4.844 35.676 1.00 84.44 1012 GLU A N 1
ATOM 7928 C CA . GLU A 1 1012 ? 3.089 4.159 36.949 1.00 84.44 1012 GLU A CA 1
ATOM 7929 C C . GLU A 1 1012 ? 3.361 2.657 36.752 1.00 84.44 1012 GLU A C 1
ATOM 7931 O O . GLU A 1 1012 ? 2.465 1.900 36.392 1.00 84.44 1012 GLU A O 1
ATOM 7936 N N . ILE A 1 1013 ? 4.628 2.247 36.897 1.00 78.31 1013 ILE A N 1
ATOM 7937 C CA . ILE A 1 1013 ? 5.061 0.853 36.706 1.00 78.31 1013 ILE A CA 1
ATOM 7938 C C . ILE A 1 1013 ? 4.554 -0.020 37.857 1.00 78.31 1013 ILE A C 1
ATOM 7940 O O . ILE A 1 1013 ? 4.823 0.257 39.027 1.00 78.31 1013 ILE A O 1
ATOM 7944 N N . ASP A 1 1014 ? 3.898 -1.119 37.503 1.00 74.81 1014 ASP A N 1
ATOM 7945 C CA . ASP A 1 1014 ? 3.308 -2.083 38.426 1.00 74.81 1014 ASP A CA 1
ATOM 7946 C C . ASP A 1 1014 ? 3.397 -3.536 37.911 1.00 74.81 1014 ASP A C 1
ATOM 7948 O O . ASP A 1 1014 ? 4.042 -3.830 36.905 1.00 74.81 1014 ASP A O 1
ATOM 7952 N N . ALA A 1 1015 ? 2.729 -4.450 38.619 1.00 69.12 1015 ALA A N 1
ATOM 7953 C CA . ALA A 1 1015 ? 2.644 -5.876 38.304 1.00 69.12 1015 ALA A CA 1
ATOM 7954 C C . ALA A 1 1015 ? 1.955 -6.213 36.965 1.00 69.12 1015 ALA A C 1
ATOM 7956 O O . ALA A 1 1015 ? 2.187 -7.292 36.422 1.00 69.12 1015 ALA A O 1
ATOM 7957 N N . ASP A 1 1016 ? 1.107 -5.320 36.451 1.00 73.25 1016 ASP A N 1
ATOM 7958 C CA . ASP A 1 1016 ? 0.306 -5.509 35.235 1.00 73.25 1016 ASP A CA 1
ATOM 7959 C C . ASP A 1 1016 ? 0.903 -4.787 34.013 1.00 73.25 1016 ASP A C 1
ATOM 7961 O O . ASP A 1 1016 ? 0.369 -4.891 32.902 1.00 73.25 1016 ASP A O 1
ATOM 7965 N N . THR A 1 1017 ? 1.978 -4.022 34.218 1.00 80.12 1017 THR A N 1
ATOM 7966 C CA . THR A 1 1017 ? 2.642 -3.218 33.194 1.00 80.12 1017 THR A CA 1
ATOM 7967 C C . THR A 1 1017 ? 3.357 -4.139 32.202 1.00 80.12 1017 THR A C 1
ATOM 7969 O O . THR A 1 1017 ? 4.231 -4.909 32.608 1.00 80.12 1017 THR A O 1
ATOM 7972 N N . PRO A 1 1018 ? 3.024 -4.088 30.900 1.00 77.19 1018 PRO A N 1
ATOM 7973 C CA . PRO A 1 1018 ? 3.568 -5.034 29.939 1.00 77.19 1018 PRO A CA 1
ATOM 7974 C C . PRO A 1 1018 ? 5.052 -4.770 29.655 1.00 77.19 1018 PRO A C 1
ATOM 7976 O O . PRO A 1 1018 ? 5.535 -3.636 29.680 1.00 77.19 1018 PRO A O 1
ATOM 7979 N N . ASP A 1 1019 ? 5.768 -5.838 29.315 1.00 73.12 1019 ASP A N 1
ATOM 7980 C CA . ASP A 1 1019 ? 7.204 -5.874 29.021 1.00 73.12 1019 ASP A CA 1
ATOM 7981 C C . ASP A 1 1019 ? 7.637 -4.845 27.968 1.00 73.12 1019 ASP A C 1
ATOM 7983 O O . ASP A 1 1019 ? 8.677 -4.202 28.118 1.00 73.12 1019 ASP A O 1
ATOM 7987 N N . PHE A 1 1020 ? 6.805 -4.603 26.950 1.00 77.88 1020 PHE A N 1
ATOM 7988 C CA . PHE A 1 1020 ? 7.084 -3.601 25.924 1.00 77.88 1020 PHE A CA 1
ATOM 7989 C C . PHE A 1 1020 ? 7.004 -2.152 26.429 1.00 77.88 1020 PHE A C 1
ATOM 7991 O O . PHE A 1 1020 ? 7.383 -1.248 25.690 1.00 77.88 1020 PHE A O 1
ATOM 7998 N N . ILE A 1 1021 ? 6.592 -1.893 27.671 1.00 81.12 1021 ILE A N 1
ATOM 7999 C CA . ILE A 1 1021 ? 6.625 -0.568 28.318 1.00 81.12 1021 ILE A CA 1
ATOM 8000 C C . ILE A 1 1021 ? 7.782 -0.455 29.321 1.00 81.12 1021 ILE A C 1
ATOM 8002 O O . ILE A 1 1021 ? 8.330 0.633 29.491 1.00 81.12 1021 ILE A O 1
ATOM 8006 N N . LEU A 1 1022 ? 8.227 -1.564 29.914 1.00 76.75 1022 LEU A N 1
ATOM 8007 C CA . LEU A 1 1022 ? 9.263 -1.562 30.948 1.00 76.75 1022 LEU A CA 1
ATOM 8008 C C . LEU A 1 1022 ? 10.629 -1.012 30.458 1.00 76.75 1022 LEU A C 1
ATOM 8010 O O . LEU A 1 1022 ? 10.973 -1.144 29.277 1.00 76.75 1022 LEU A O 1
ATOM 8014 N N . PRO A 1 1023 ? 11.448 -0.407 31.346 1.00 71.56 1023 PRO A N 1
ATOM 8015 C CA . PRO A 1 1023 ? 12.796 0.052 31.001 1.00 71.56 1023 PRO A CA 1
ATOM 8016 C C . PRO A 1 1023 ? 13.736 -1.128 30.708 1.00 71.56 1023 PRO A C 1
ATOM 8018 O O . PRO A 1 1023 ? 13.752 -2.122 31.445 1.00 71.56 1023 PRO A O 1
ATOM 8021 N N . GLN A 1 1024 ? 14.577 -1.037 29.672 1.00 61.50 1024 GLN A N 1
ATOM 8022 C CA . GLN A 1 1024 ? 15.278 -2.230 29.165 1.00 61.50 1024 GLN A CA 1
ATOM 8023 C C . GLN A 1 1024 ? 16.375 -2.790 30.081 1.00 61.50 1024 GLN A C 1
ATOM 8025 O O . GLN A 1 1024 ? 16.623 -3.996 30.045 1.00 61.50 1024 GLN A O 1
ATOM 8030 N N . ARG A 1 1025 ? 16.960 -1.986 30.982 1.00 55.28 1025 ARG A N 1
ATOM 8031 C CA . ARG A 1 1025 ? 17.863 -2.518 32.023 1.00 55.28 1025 ARG A CA 1
ATOM 8032 C C . ARG A 1 1025 ? 17.169 -3.500 32.976 1.00 55.28 1025 ARG A C 1
ATOM 8034 O O . ARG A 1 1025 ? 17.842 -4.349 33.551 1.00 55.28 1025 ARG A O 1
ATOM 8041 N N . SER A 1 1026 ? 15.841 -3.429 33.100 1.00 47.81 1026 SER A N 1
ATOM 8042 C CA . SER A 1 1026 ? 15.039 -4.422 33.826 1.00 47.81 1026 SER A CA 1
ATOM 8043 C C . SER A 1 1026 ? 14.516 -5.556 32.930 1.00 47.81 1026 SER A C 1
ATOM 8045 O O . SER A 1 1026 ? 14.389 -6.680 33.405 1.00 47.81 1026 SER A O 1
ATOM 8047 N N . ALA A 1 1027 ? 14.293 -5.326 31.628 1.00 43.53 1027 ALA A N 1
ATOM 8048 C CA . ALA A 1 1027 ? 13.737 -6.332 30.710 1.00 43.53 1027 ALA A CA 1
ATOM 8049 C C . ALA A 1 1027 ? 14.552 -7.643 30.656 1.00 43.53 1027 ALA A C 1
ATOM 8051 O O . ALA A 1 1027 ? 13.979 -8.731 30.648 1.00 43.53 1027 ALA A O 1
ATOM 8052 N N . SER A 1 1028 ? 15.887 -7.567 30.723 1.00 41.91 1028 SER A N 1
ATOM 8053 C CA . SER A 1 1028 ? 16.761 -8.757 30.764 1.00 41.91 1028 SER A CA 1
ATOM 8054 C C . SER A 1 1028 ? 16.582 -9.614 32.038 1.00 41.91 1028 SER A C 1
ATOM 8056 O O . SER A 1 1028 ? 16.874 -10.810 32.033 1.00 41.91 1028 SER A O 1
ATOM 8058 N N . ALA A 1 1029 ? 16.044 -9.035 33.122 1.00 39.81 1029 ALA A N 1
ATOM 8059 C CA . ALA A 1 1029 ? 15.632 -9.775 34.317 1.00 39.81 1029 ALA A CA 1
ATOM 8060 C C . ALA A 1 1029 ? 14.232 -10.406 34.170 1.00 39.81 1029 ALA A C 1
ATOM 8062 O O . ALA A 1 1029 ? 14.010 -11.500 34.685 1.00 39.81 1029 ALA A O 1
ATOM 8063 N N . TYR A 1 1030 ? 13.315 -9.770 33.428 1.00 40.03 1030 TYR A N 1
ATOM 8064 C CA . TYR A 1 1030 ? 11.962 -10.290 33.177 1.00 40.03 1030 TYR A CA 1
ATOM 8065 C C . TYR A 1 1030 ? 11.944 -11.515 32.245 1.00 40.03 1030 TYR A C 1
ATOM 8067 O O . TYR A 1 1030 ? 11.173 -12.444 32.476 1.00 40.03 1030 TYR A O 1
ATOM 8075 N N . HIS A 1 1031 ? 12.828 -11.589 31.243 1.00 38.81 1031 HIS A N 1
ATOM 8076 C CA . HIS A 1 1031 ? 12.873 -12.715 30.292 1.00 38.81 1031 HIS A CA 1
ATOM 8077 C C . HIS A 1 1031 ? 13.337 -14.070 30.882 1.00 38.81 1031 HIS A C 1
ATOM 8079 O O . HIS A 1 1031 ? 13.404 -15.054 30.146 1.00 38.81 1031 HIS A O 1
ATOM 8085 N N . ARG A 1 1032 ? 13.680 -14.165 32.179 1.00 36.09 1032 ARG A N 1
ATOM 8086 C CA . ARG A 1 1032 ? 14.215 -15.403 32.795 1.00 36.09 1032 ARG A CA 1
ATOM 8087 C C . ARG A 1 1032 ? 13.229 -16.220 33.637 1.00 36.09 1032 ARG A C 1
ATOM 8089 O O . ARG A 1 1032 ? 13.602 -17.304 34.079 1.00 36.09 1032 ARG A O 1
ATOM 8096 N N . THR A 1 1033 ? 11.998 -15.763 33.862 1.00 33.53 1033 THR A N 1
ATOM 8097 C CA . THR A 1 1033 ? 11.012 -16.503 34.673 1.00 33.53 1033 THR A CA 1
ATOM 8098 C C . THR A 1 1033 ? 9.876 -17.074 33.837 1.00 33.53 1033 THR A C 1
ATOM 8100 O O . THR A 1 1033 ? 8.983 -16.348 33.415 1.00 33.53 1033 THR A O 1
ATOM 8103 N N . GLY A 1 1034 ? 9.863 -18.400 33.674 1.00 33.97 1034 GLY A N 1
ATOM 8104 C CA . GLY A 1 1034 ? 8.807 -19.148 32.978 1.00 33.97 1034 GLY A CA 1
ATOM 8105 C C . GLY A 1 1034 ? 7.497 -19.295 33.764 1.00 33.97 1034 GLY A C 1
ATOM 8106 O O . GLY A 1 1034 ? 6.916 -20.376 33.770 1.00 33.97 1034 GLY A O 1
ATOM 8107 N N . VAL A 1 1035 ? 7.056 -18.253 34.475 1.00 33.12 1035 VAL A N 1
ATOM 8108 C CA . VAL A 1 1035 ? 5.799 -18.240 35.240 1.00 33.12 1035 VAL A CA 1
ATOM 8109 C C . VAL A 1 1035 ? 5.138 -16.870 35.106 1.00 33.12 1035 VAL A C 1
ATOM 8111 O O . VAL A 1 1035 ? 5.766 -15.853 35.385 1.00 33.12 1035 VAL A O 1
ATOM 8114 N N . LEU A 1 1036 ? 3.844 -16.858 34.770 1.00 37.69 1036 LEU A N 1
ATOM 8115 C CA . LEU A 1 1036 ? 2.952 -15.688 34.793 1.00 37.69 1036 LEU A CA 1
ATOM 8116 C C . LEU A 1 1036 ? 2.631 -15.241 36.237 1.00 37.69 1036 LEU A C 1
ATOM 8118 O O . LEU A 1 1036 ? 1.477 -15.187 36.654 1.00 37.69 1036 LEU A O 1
ATOM 8122 N N . LYS A 1 1037 ? 3.665 -14.942 37.026 1.00 33.06 1037 LYS A N 1
ATOM 8123 C CA . LYS A 1 1037 ? 3.558 -14.203 38.286 1.00 33.06 1037 LYS A CA 1
ATOM 8124 C C . LYS A 1 1037 ? 4.376 -12.921 38.148 1.00 33.06 1037 LYS A C 1
ATOM 8126 O O . LYS A 1 1037 ? 5.501 -12.997 37.652 1.00 33.06 1037 LYS A O 1
ATOM 8131 N N . PRO A 1 1038 ? 3.856 -11.761 38.580 1.00 37.09 1038 PRO A N 1
ATOM 8132 C CA . PRO A 1 1038 ? 4.615 -10.523 38.524 1.00 37.09 1038 PRO A CA 1
ATOM 8133 C C . PRO A 1 1038 ? 5.890 -10.670 39.356 1.00 37.09 1038 PRO A C 1
ATOM 8135 O O . PRO A 1 1038 ? 5.840 -10.982 40.543 1.00 37.09 1038 PRO A O 1
ATOM 8138 N N . LEU A 1 1039 ? 7.041 -10.433 38.723 1.00 34.34 1039 LEU A N 1
ATOM 8139 C CA . LEU A 1 1039 ? 8.366 -10.576 39.340 1.00 34.34 1039 LEU A CA 1
ATOM 8140 C C . LEU A 1 1039 ? 8.683 -9.501 40.399 1.00 34.34 1039 LEU A C 1
ATOM 8142 O O . LEU A 1 1039 ? 9.766 -9.500 40.988 1.00 34.34 1039 LEU A O 1
ATOM 8146 N N . LEU A 1 1040 ? 7.721 -8.618 40.677 1.00 37.81 1040 LEU A N 1
ATOM 8147 C CA . LEU A 1 1040 ? 7.660 -7.800 41.882 1.00 37.81 1040 LEU A CA 1
ATOM 8148 C C . LEU A 1 1040 ? 7.425 -8.694 43.113 1.00 37.81 1040 LEU A C 1
ATOM 8150 O O . LEU A 1 1040 ? 6.358 -8.709 43.720 1.00 37.81 1040 LEU A O 1
ATOM 8154 N N . GLY A 1 1041 ? 8.491 -9.377 43.538 1.00 41.25 1041 GLY A N 1
ATOM 8155 C CA . GLY A 1 1041 ? 8.750 -9.493 44.972 1.00 41.25 1041 GLY A CA 1
ATOM 8156 C C . GLY A 1 1041 ? 8.950 -8.098 45.589 1.00 41.25 1041 GLY A C 1
ATOM 8157 O O . GLY A 1 1041 ? 8.901 -7.090 44.889 1.00 41.25 1041 GLY A O 1
ATOM 8158 N N . ASN A 1 1042 ? 9.233 -8.027 46.891 1.00 36.72 1042 ASN A N 1
ATOM 8159 C CA . ASN A 1 1042 ? 9.225 -6.790 47.701 1.00 36.72 1042 ASN A CA 1
ATOM 8160 C C . ASN A 1 1042 ? 10.300 -5.718 47.356 1.00 36.72 1042 ASN A C 1
ATOM 8162 O O . ASN A 1 1042 ? 10.713 -4.952 48.223 1.00 36.72 1042 ASN A O 1
ATOM 8166 N N . LYS A 1 1043 ? 10.792 -5.658 46.114 1.00 40.91 1043 LYS A N 1
ATOM 8167 C CA . LYS A 1 1043 ? 11.691 -4.631 45.583 1.00 40.91 1043 LYS A CA 1
ATOM 8168 C C . LYS A 1 1043 ? 10.967 -3.857 44.485 1.00 40.91 1043 LYS A C 1
ATOM 8170 O O . LYS A 1 1043 ? 10.893 -4.306 43.343 1.00 40.91 1043 LYS A O 1
ATOM 8175 N N . THR A 1 1044 ? 10.459 -2.680 44.835 1.00 48.84 1044 THR A N 1
ATOM 8176 C CA . THR A 1 1044 ? 10.039 -1.680 43.850 1.00 48.84 1044 THR A CA 1
ATOM 8177 C C . THR A 1 1044 ? 11.225 -1.332 42.937 1.00 48.84 1044 THR A C 1
ATOM 8179 O O . THR A 1 1044 ? 12.351 -1.195 43.426 1.00 48.84 1044 THR A O 1
ATOM 8182 N N . PRO A 1 1045 ? 11.031 -1.202 41.611 1.00 54.41 1045 PRO A N 1
ATOM 8183 C CA . PRO A 1 1045 ? 12.099 -0.748 40.731 1.00 54.41 1045 PRO A CA 1
ATOM 8184 C C . PRO A 1 1045 ? 12.505 0.684 41.100 1.00 54.41 1045 PRO A C 1
ATOM 8186 O O . PRO A 1 1045 ? 11.650 1.544 41.333 1.00 54.41 1045 PRO A O 1
ATOM 8189 N N . SER A 1 1046 ? 13.815 0.942 41.132 1.00 61.50 1046 SER A N 1
ATOM 8190 C CA . SER A 1 1046 ? 14.369 2.293 41.266 1.00 61.50 1046 SER A CA 1
ATOM 8191 C C . SER A 1 1046 ? 13.812 3.216 40.180 1.00 61.50 1046 SER A C 1
ATOM 8193 O O . SER A 1 1046 ? 13.504 2.753 39.080 1.00 61.50 1046 SER A O 1
ATOM 8195 N N . GLU A 1 1047 ? 13.705 4.520 40.455 1.00 70.62 1047 GLU A N 1
ATOM 8196 C CA . GLU A 1 1047 ? 13.245 5.469 39.435 1.00 70.62 1047 GLU A CA 1
ATOM 8197 C C . GLU A 1 1047 ? 14.117 5.379 38.169 1.00 70.62 1047 GLU A C 1
ATOM 8199 O O . GLU A 1 1047 ? 15.344 5.454 38.281 1.00 70.62 1047 GLU A O 1
ATOM 8204 N N . PRO A 1 1048 ? 13.521 5.208 36.974 1.00 77.38 1048 PRO A N 1
ATOM 8205 C CA . PRO A 1 1048 ? 14.296 5.014 35.759 1.00 77.38 1048 PRO A CA 1
ATOM 8206 C C . PRO A 1 1048 ? 15.010 6.306 35.348 1.00 77.38 1048 PRO A C 1
ATOM 8208 O O . PRO A 1 1048 ? 14.444 7.407 35.360 1.00 77.38 1048 PRO A O 1
ATOM 8211 N N . GLY A 1 1049 ? 16.275 6.156 34.967 1.00 81.44 1049 GLY A N 1
ATOM 8212 C CA . GLY A 1 1049 ? 17.106 7.211 34.408 1.00 81.44 1049 GLY A CA 1
ATOM 8213 C C . GLY A 1 1049 ? 16.955 7.323 32.891 1.00 81.44 1049 GLY A C 1
ATOM 8214 O O . GLY A 1 1049 ? 16.446 6.430 32.218 1.00 81.44 1049 GLY A O 1
ATOM 8215 N N . LEU A 1 1050 ? 17.469 8.418 32.322 1.00 84.06 1050 LEU A N 1
ATOM 8216 C CA . LEU A 1 1050 ? 17.393 8.689 30.879 1.00 84.06 1050 LEU A CA 1
ATOM 8217 C C . LEU A 1 1050 ? 17.981 7.548 30.023 1.00 84.06 1050 LEU A C 1
ATOM 8219 O O . LEU A 1 1050 ? 17.409 7.173 29.005 1.00 84.06 1050 LEU A O 1
ATOM 8223 N N . LEU A 1 1051 ? 19.092 6.951 30.466 1.00 82.38 1051 LEU A N 1
ATOM 8224 C CA . LEU A 1 1051 ? 19.746 5.839 29.765 1.00 82.38 1051 LEU A CA 1
ATOM 8225 C C . LEU A 1 1051 ? 18.937 4.532 29.781 1.00 82.38 1051 LEU A C 1
ATOM 8227 O O . LEU A 1 1051 ? 19.204 3.661 28.959 1.00 82.38 1051 LEU A O 1
ATOM 8231 N N . ASP A 1 1052 ? 17.943 4.379 30.660 1.00 79.00 1052 ASP A N 1
ATOM 8232 C CA . ASP A 1 1052 ? 17.099 3.175 30.686 1.00 79.00 1052 ASP A CA 1
ATOM 8233 C C . ASP A 1 1052 ? 16.073 3.161 29.534 1.00 79.00 1052 ASP A C 1
ATOM 8235 O O . ASP A 1 1052 ? 15.485 2.118 29.235 1.00 79.00 1052 ASP A O 1
ATOM 8239 N N . GLY A 1 1053 ? 15.916 4.302 28.848 1.00 79.62 1053 GLY A N 1
ATOM 8240 C CA . GLY A 1 1053 ? 15.203 4.439 27.578 1.00 79.62 1053 GLY A CA 1
ATOM 8241 C C . GLY A 1 1053 ? 16.022 4.076 26.337 1.00 79.62 1053 GLY A C 1
ATOM 8242 O O . GLY A 1 1053 ? 15.486 4.137 25.232 1.00 79.62 1053 GLY A O 1
ATOM 8243 N N . ALA A 1 1054 ? 17.289 3.665 26.481 1.00 79.88 1054 ALA A N 1
ATOM 8244 C CA . ALA A 1 1054 ? 18.136 3.198 25.378 1.00 79.88 1054 ALA A CA 1
ATOM 8245 C C . ALA A 1 1054 ? 17.719 1.795 24.896 1.00 79.88 1054 ALA A C 1
ATOM 8247 O O . ALA A 1 1054 ? 18.454 0.821 25.033 1.00 79.88 1054 ALA A O 1
ATOM 8248 N N . ARG A 1 1055 ? 16.511 1.689 24.329 1.00 75.56 1055 ARG A N 1
ATOM 8249 C CA . ARG A 1 1055 ? 15.894 0.427 23.884 1.00 75.56 1055 ARG A CA 1
ATOM 8250 C C . ARG A 1 1055 ? 16.547 -0.223 22.663 1.00 75.56 1055 ARG A C 1
ATOM 8252 O O . ARG A 1 1055 ? 16.165 -1.320 22.251 1.00 75.56 1055 ARG A O 1
ATOM 8259 N N . ARG A 1 1056 ? 17.469 0.498 22.035 1.00 77.19 1056 ARG A N 1
ATOM 8260 C CA . ARG A 1 1056 ? 18.194 0.140 20.820 1.00 77.19 1056 ARG A CA 1
ATOM 8261 C C . ARG A 1 1056 ? 19.613 0.666 20.935 1.00 77.19 1056 ARG A C 1
ATOM 8263 O O . ARG A 1 1056 ? 19.857 1.640 21.649 1.00 77.19 1056 ARG A O 1
ATOM 8270 N N . SER A 1 1057 ? 20.538 0.061 20.195 1.00 82.94 1057 SER A N 1
ATOM 8271 C CA . SER A 1 1057 ? 21.864 0.653 20.039 1.00 82.94 1057 SER A CA 1
ATOM 8272 C C . SER A 1 1057 ? 21.752 2.018 19.346 1.00 82.94 1057 SER A C 1
ATOM 8274 O O . SER A 1 1057 ? 20.840 2.250 18.547 1.00 82.94 1057 SER A O 1
ATOM 8276 N N . PHE A 1 1058 ? 22.708 2.917 19.599 1.00 86.75 1058 PHE A N 1
ATOM 8277 C CA . PHE A 1 1058 ? 22.780 4.189 18.874 1.00 86.75 1058 PHE A CA 1
ATOM 8278 C C . PHE A 1 1058 ? 22.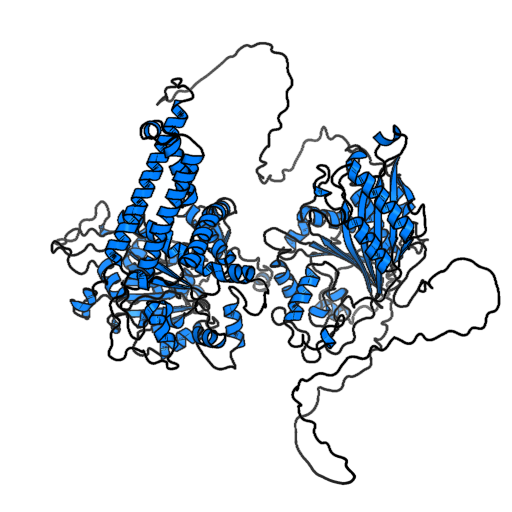871 3.977 17.351 1.00 86.75 1058 PHE A C 1
ATOM 8280 O O . PHE A 1 1058 ? 22.326 4.766 16.589 1.00 86.75 1058 PHE A O 1
ATOM 8287 N N . ILE A 1 1059 ? 23.492 2.879 16.904 1.00 87.00 1059 ILE A N 1
ATOM 8288 C CA . ILE A 1 1059 ? 23.621 2.521 15.485 1.00 87.00 1059 ILE A CA 1
ATOM 8289 C C . ILE A 1 1059 ? 22.256 2.135 14.888 1.00 87.00 1059 ILE A C 1
ATOM 8291 O O . ILE A 1 1059 ? 21.895 2.631 13.822 1.00 87.00 1059 ILE A O 1
ATOM 8295 N N . ASP A 1 1060 ? 21.466 1.304 15.579 1.00 84.69 1060 ASP A N 1
ATOM 8296 C CA . ASP A 1 1060 ? 20.098 0.958 15.160 1.00 84.69 1060 ASP A CA 1
ATOM 8297 C C . ASP A 1 1060 ? 19.198 2.200 15.085 1.00 84.69 1060 ASP A C 1
ATOM 8299 O O . ASP A 1 1060 ? 18.435 2.353 14.128 1.00 84.69 1060 ASP A O 1
ATOM 8303 N N . PHE A 1 1061 ? 19.303 3.090 16.081 1.00 89.81 1061 PHE A N 1
ATOM 8304 C CA . PHE A 1 1061 ? 18.607 4.377 16.082 1.00 89.81 1061 PHE A CA 1
ATOM 8305 C C . PHE A 1 1061 ? 19.043 5.241 14.893 1.00 89.81 1061 PHE A C 1
ATOM 8307 O O . PHE A 1 1061 ? 18.189 5.729 14.159 1.00 89.81 1061 PHE A O 1
ATOM 8314 N N . LEU A 1 1062 ? 20.351 5.394 14.662 1.00 91.94 1062 LEU A N 1
ATOM 8315 C CA . LEU A 1 1062 ? 20.903 6.237 13.602 1.00 91.94 1062 LEU A CA 1
ATOM 8316 C C . LEU A 1 1062 ? 20.455 5.773 12.210 1.00 91.94 1062 LEU A C 1
ATOM 8318 O O . LEU A 1 1062 ? 20.066 6.603 11.392 1.00 91.94 1062 LEU A O 1
ATOM 8322 N N . PHE A 1 1063 ? 20.436 4.462 11.944 1.00 91.06 1063 PHE A N 1
ATOM 8323 C CA . PHE A 1 1063 ? 19.921 3.933 10.675 1.00 91.06 1063 PHE A CA 1
ATOM 8324 C C . PHE A 1 1063 ? 18.411 4.156 10.505 1.00 91.06 1063 PHE A C 1
ATOM 8326 O O . PHE A 1 1063 ? 17.972 4.490 9.403 1.00 91.06 1063 PHE A O 1
ATOM 8333 N N . ALA A 1 1064 ? 17.612 4.013 11.568 1.00 90.56 1064 ALA A N 1
ATOM 8334 C CA . ALA A 1 1064 ? 16.178 4.304 11.516 1.00 90.56 1064 ALA A CA 1
ATOM 8335 C C . ALA A 1 1064 ? 15.904 5.810 11.327 1.00 90.56 1064 ALA A C 1
ATOM 8337 O O . ALA A 1 1064 ? 15.081 6.195 10.496 1.00 90.56 1064 ALA A O 1
ATOM 8338 N N . TRP A 1 1065 ? 16.639 6.668 12.038 1.00 93.44 1065 TRP A N 1
ATOM 8339 C CA . TRP A 1 1065 ? 16.567 8.125 11.929 1.00 93.44 1065 TRP A CA 1
ATOM 8340 C C . TRP A 1 1065 ? 16.958 8.609 10.526 1.00 93.44 1065 TRP A C 1
ATOM 8342 O O . TRP A 1 1065 ? 16.206 9.359 9.904 1.00 93.44 1065 TRP A O 1
ATOM 8352 N N . LEU A 1 1066 ? 18.074 8.110 9.983 1.00 92.75 1066 LEU A N 1
ATOM 8353 C CA . LEU A 1 1066 ? 18.536 8.441 8.635 1.00 92.75 1066 LEU A CA 1
ATOM 8354 C C . LEU A 1 1066 ? 17.551 7.947 7.565 1.00 92.75 1066 LEU A C 1
ATOM 8356 O O . LEU A 1 1066 ? 17.236 8.680 6.630 1.00 92.75 1066 LEU A O 1
ATOM 8360 N N . GLY A 1 1067 ? 17.014 6.731 7.719 1.00 91.06 1067 GLY A N 1
ATOM 8361 C CA . GLY A 1 1067 ? 15.975 6.203 6.835 1.00 91.06 1067 GLY A CA 1
ATOM 8362 C C . GLY A 1 1067 ? 14.715 7.075 6.831 1.00 91.06 1067 GLY A C 1
ATOM 8363 O O . GLY A 1 1067 ? 14.202 7.402 5.761 1.00 91.06 1067 GLY A O 1
ATOM 8364 N N . ARG A 1 1068 ? 14.243 7.508 8.009 1.00 91.94 1068 ARG A N 1
ATOM 8365 C CA . ARG A 1 1068 ? 13.105 8.433 8.152 1.00 91.94 1068 ARG A CA 1
ATOM 8366 C C . ARG A 1 1068 ? 13.349 9.739 7.393 1.00 91.94 1068 ARG A C 1
ATOM 8368 O O . ARG A 1 1068 ? 12.505 10.119 6.587 1.00 91.94 1068 ARG A O 1
ATOM 8375 N N . GLU A 1 1069 ? 14.482 10.394 7.637 1.00 92.31 1069 GLU A N 1
ATOM 8376 C CA . GLU A 1 1069 ? 14.846 11.675 7.014 1.00 92.31 1069 GLU A CA 1
ATOM 8377 C C . GLU A 1 1069 ? 14.959 11.565 5.486 1.00 92.31 1069 GLU A C 1
ATOM 8379 O O . GLU A 1 1069 ? 14.363 12.364 4.763 1.00 92.31 1069 GLU A O 1
ATOM 8384 N N . ILE A 1 1070 ? 15.632 10.525 4.975 1.00 92.00 1070 ILE A N 1
ATOM 8385 C CA . ILE A 1 1070 ? 15.758 10.276 3.528 1.00 92.00 1070 ILE A CA 1
ATOM 8386 C C . ILE A 1 1070 ? 14.386 10.057 2.873 1.00 92.00 1070 ILE A C 1
ATOM 8388 O O . ILE A 1 1070 ? 14.145 10.547 1.768 1.00 92.00 1070 ILE A O 1
ATOM 8392 N N . PHE A 1 1071 ? 13.473 9.331 3.527 1.00 91.38 1071 PHE A N 1
ATOM 8393 C CA . PHE A 1 1071 ? 12.153 9.047 2.961 1.00 91.38 1071 PHE A CA 1
ATOM 8394 C C . PHE A 1 1071 ? 11.135 10.184 3.119 1.00 91.38 1071 PHE A C 1
ATOM 8396 O O . PHE A 1 1071 ? 10.144 10.177 2.387 1.00 91.38 1071 PHE A O 1
ATOM 8403 N N . ALA A 1 1072 ? 11.353 11.166 4.000 1.00 89.81 1072 ALA A N 1
ATOM 8404 C CA . ALA A 1 1072 ? 10.368 12.209 4.295 1.00 89.81 1072 ALA A CA 1
ATOM 8405 C C . ALA A 1 1072 ? 9.937 13.009 3.047 1.00 89.81 1072 ALA A C 1
ATOM 8407 O O . ALA A 1 1072 ? 8.743 13.087 2.736 1.00 89.81 1072 ALA A O 1
ATOM 8408 N N . LEU A 1 1073 ? 10.897 13.529 2.271 1.00 91.12 1073 LEU A N 1
ATOM 8409 C CA . LEU A 1 1073 ? 10.608 14.289 1.048 1.00 91.12 1073 LEU A CA 1
ATOM 8410 C C . LEU A 1 1073 ? 9.989 13.416 -0.074 1.00 91.12 1073 LEU A C 1
ATOM 8412 O O . LEU A 1 1073 ? 8.947 13.812 -0.601 1.00 91.12 1073 LEU A O 1
ATOM 8416 N N . PRO A 1 1074 ? 10.523 12.226 -0.435 1.00 92.56 1074 PRO A N 1
ATOM 8417 C CA . PRO A 1 1074 ? 9.880 11.325 -1.402 1.00 92.56 1074 PRO A CA 1
ATOM 8418 C C . PRO A 1 1074 ? 8.440 10.928 -1.039 1.00 92.56 1074 PRO A C 1
ATOM 8420 O O . PRO A 1 1074 ? 7.566 10.903 -1.910 1.00 92.56 1074 PRO A O 1
ATOM 8423 N N . VAL A 1 1075 ? 8.172 10.651 0.243 1.00 91.31 1075 VAL A N 1
ATOM 8424 C CA . VAL A 1 1075 ? 6.830 10.343 0.765 1.00 91.31 1075 VAL A CA 1
ATOM 8425 C C . VAL A 1 1075 ? 5.888 11.526 0.567 1.00 91.31 1075 VAL A C 1
ATOM 8427 O O . VAL A 1 1075 ? 4.774 11.344 0.073 1.00 91.31 1075 VAL A O 1
ATOM 8430 N N . TRP A 1 1076 ? 6.342 12.741 0.882 1.00 92.25 1076 TRP A N 1
ATOM 8431 C CA . TRP A 1 1076 ? 5.559 13.956 0.685 1.00 92.25 1076 TRP A CA 1
ATOM 8432 C C . TRP A 1 1076 ? 5.254 14.233 -0.790 1.00 92.25 1076 TRP A C 1
ATOM 8434 O O . TRP A 1 1076 ? 4.089 14.425 -1.145 1.00 92.25 1076 TRP A O 1
ATOM 8444 N N . VAL A 1 1077 ? 6.259 14.152 -1.669 1.00 91.94 1077 VAL A N 1
ATOM 8445 C CA . VAL A 1 1077 ? 6.081 14.312 -3.124 1.00 91.94 1077 VAL A CA 1
ATOM 8446 C C . VAL A 1 1077 ? 5.053 13.302 -3.653 1.00 91.94 1077 VAL A C 1
ATOM 8448 O O . VAL A 1 1077 ? 4.126 13.663 -4.384 1.00 91.94 1077 VAL A O 1
ATOM 8451 N N . THR A 1 1078 ? 5.158 12.041 -3.229 1.00 90.38 1078 THR A N 1
ATOM 8452 C CA . THR A 1 1078 ? 4.231 10.973 -3.637 1.00 90.38 1078 THR A CA 1
ATOM 8453 C C . THR A 1 1078 ? 2.813 11.199 -3.101 1.00 90.38 1078 THR A C 1
ATOM 8455 O O . THR A 1 1078 ? 1.838 10.931 -3.802 1.00 90.38 1078 THR A O 1
ATOM 8458 N N . ALA A 1 1079 ? 2.659 11.736 -1.889 1.00 88.06 1079 ALA A N 1
ATOM 8459 C CA . ALA A 1 1079 ? 1.349 12.028 -1.310 1.00 88.06 1079 ALA A CA 1
ATOM 8460 C C . ALA A 1 1079 ? 0.664 13.257 -1.932 1.00 88.06 1079 ALA A C 1
ATOM 8462 O O . ALA A 1 1079 ? -0.557 13.246 -2.124 1.00 88.06 1079 ALA A O 1
ATOM 8463 N N . PHE A 1 1080 ? 1.420 14.305 -2.271 1.00 86.31 1080 PHE A N 1
ATOM 8464 C CA . PHE A 1 1080 ? 0.871 15.515 -2.887 1.00 86.31 1080 PHE A CA 1
ATOM 8465 C C . PHE A 1 1080 ? 0.475 15.284 -4.345 1.00 86.31 1080 PHE A C 1
ATOM 8467 O O . PHE A 1 1080 ? -0.700 15.462 -4.678 1.00 86.31 1080 PHE A O 1
ATOM 8474 N N . TRP A 1 1081 ? 1.413 14.834 -5.187 1.00 85.12 1081 TRP A N 1
ATOM 8475 C CA . TRP A 1 1081 ? 1.191 14.685 -6.632 1.00 85.12 1081 TRP A CA 1
ATOM 8476 C C . TRP A 1 1081 ? 0.659 13.309 -7.058 1.00 85.12 1081 TRP A C 1
ATOM 8478 O O . TRP A 1 1081 ? 0.049 13.199 -8.119 1.00 85.12 1081 TRP A O 1
ATOM 8488 N N . GLY A 1 1082 ? 0.824 12.261 -6.246 1.00 80.81 1082 GLY A N 1
ATOM 8489 C CA . GLY A 1 1082 ? 0.398 10.893 -6.570 1.00 80.81 1082 GLY A CA 1
ATOM 8490 C C . GLY A 1 1082 ? -1.079 10.587 -6.292 1.00 80.81 1082 GLY A C 1
ATOM 8491 O O . GLY A 1 1082 ? -1.378 9.510 -5.783 1.00 80.81 1082 GLY A O 1
ATOM 8492 N N . GLY A 1 1083 ? -2.000 11.511 -6.582 1.00 82.00 1083 GLY A N 1
ATOM 8493 C CA . GLY A 1 1083 ? -3.452 11.290 -6.480 1.00 82.00 1083 GLY A CA 1
ATOM 8494 C C . GLY A 1 1083 ? -4.075 11.492 -5.089 1.00 82.00 1083 GLY A C 1
ATOM 8495 O O . GLY A 1 1083 ? -3.477 12.092 -4.193 1.00 82.00 1083 GLY A O 1
ATOM 8496 N N . VAL A 1 1084 ? -5.325 11.040 -4.932 1.00 82.81 1084 VAL A N 1
ATOM 8497 C CA . VAL A 1 1084 ? -6.190 11.294 -3.752 1.00 82.81 1084 VAL A CA 1
ATOM 8498 C C . VAL A 1 1084 ? -6.879 10.037 -3.201 1.00 82.81 1084 VAL A C 1
ATOM 8500 O O . VAL A 1 1084 ? -7.679 10.123 -2.274 1.00 82.81 1084 VAL A O 1
ATOM 8503 N N . THR A 1 1085 ? -6.578 8.865 -3.761 1.00 84.50 1085 THR A N 1
ATOM 8504 C CA . THR A 1 1085 ? -7.135 7.589 -3.302 1.00 84.50 1085 THR A CA 1
ATOM 8505 C C . THR A 1 1085 ? -6.427 7.087 -2.045 1.00 84.50 1085 THR A C 1
ATOM 8507 O O . THR A 1 1085 ? -5.215 7.266 -1.865 1.00 84.50 1085 THR A O 1
ATOM 8510 N N . VAL A 1 1086 ? -7.195 6.460 -1.159 1.00 80.06 1086 VAL A N 1
ATOM 8511 C CA . VAL A 1 1086 ? -6.770 5.976 0.157 1.00 80.06 1086 VAL A CA 1
ATOM 8512 C C . VAL A 1 1086 ? -7.363 4.591 0.397 1.00 80.06 1086 VAL A C 1
ATOM 8514 O O . VAL A 1 1086 ? -8.541 4.372 0.150 1.00 80.06 1086 VAL A O 1
ATOM 8517 N N . GLU A 1 1087 ? -6.565 3.664 0.920 1.00 78.88 1087 GLU A N 1
ATOM 8518 C CA . GLU A 1 1087 ? -7.054 2.382 1.434 1.00 78.88 1087 GLU A CA 1
ATOM 8519 C C . GLU A 1 1087 ? -7.060 2.404 2.969 1.00 78.88 1087 GLU A C 1
ATOM 8521 O O . GLU A 1 1087 ? -6.078 2.823 3.599 1.00 78.88 1087 GLU A O 1
ATOM 8526 N N . TRP A 1 1088 ? -8.154 1.970 3.597 1.00 71.38 1088 TRP A N 1
ATOM 8527 C CA . TRP A 1 1088 ? -8.289 1.931 5.053 1.00 71.38 1088 TRP A CA 1
ATOM 8528 C C . TRP A 1 1088 ? -9.248 0.824 5.514 1.00 71.38 1088 TRP A C 1
ATOM 8530 O O . TRP A 1 1088 ? -10.312 0.632 4.937 1.00 71.38 1088 TRP A O 1
ATOM 8540 N N . ARG A 1 1089 ? -8.857 0.067 6.554 1.00 68.12 1089 ARG A N 1
ATOM 8541 C CA . ARG A 1 1089 ? -9.623 -1.066 7.127 1.00 68.12 1089 ARG A CA 1
ATOM 8542 C C . ARG A 1 1089 ? -10.169 -2.071 6.080 1.00 68.12 1089 ARG A C 1
ATOM 8544 O O . ARG A 1 1089 ? -11.222 -2.672 6.308 1.00 68.12 1089 ARG A O 1
ATOM 8551 N N . GLY A 1 1090 ? -9.443 -2.273 4.973 1.00 66.94 1090 GLY A N 1
ATOM 8552 C CA . GLY A 1 1090 ? -9.793 -3.193 3.877 1.00 66.94 1090 GLY A CA 1
ATOM 8553 C C . GLY A 1 1090 ? -10.751 -2.629 2.818 1.00 66.94 1090 GLY A C 1
ATOM 8554 O O . GLY A 1 1090 ? -11.245 -3.387 1.993 1.00 66.94 1090 GLY A O 1
ATOM 8555 N N . ARG A 1 1091 ? -11.037 -1.321 2.841 1.00 75.50 1091 ARG A N 1
ATOM 8556 C CA . ARG A 1 1091 ? -11.884 -0.616 1.863 1.00 75.50 1091 ARG A CA 1
ATOM 8557 C C . ARG A 1 1091 ? -11.075 0.469 1.150 1.00 75.50 1091 ARG A C 1
ATOM 8559 O O . ARG A 1 1091 ? -10.142 1.030 1.734 1.00 75.50 1091 ARG A O 1
ATOM 8566 N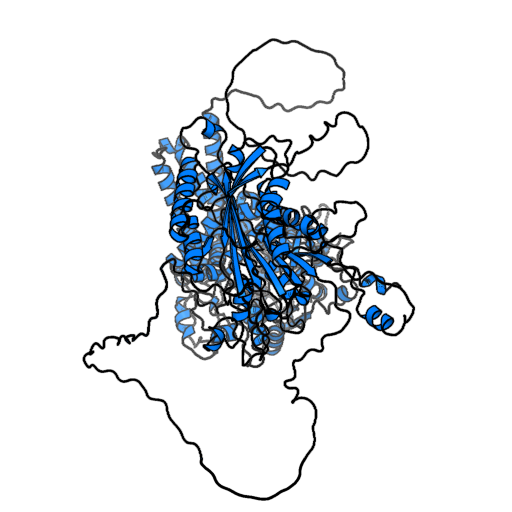 N . THR A 1 1092 ? -11.423 0.771 -0.100 1.00 82.25 1092 THR A N 1
ATOM 8567 C CA . THR A 1 1092 ? -10.790 1.845 -0.881 1.00 82.25 1092 THR A CA 1
ATOM 8568 C C . THR A 1 1092 ? -11.710 3.055 -0.996 1.00 82.25 1092 THR A C 1
ATOM 8570 O O . THR A 1 1092 ? -12.933 2.952 -1.061 1.00 82.25 1092 THR A O 1
ATOM 8573 N N . PHE A 1 1093 ? -11.099 4.232 -0.970 1.00 83.56 1093 PHE A N 1
ATOM 8574 C CA . PHE A 1 1093 ? -11.776 5.493 -0.733 1.00 83.56 1093 PHE A CA 1
ATOM 8575 C C . PHE A 1 1093 ? -11.200 6.595 -1.618 1.00 83.56 1093 PHE A C 1
ATOM 8577 O O . PHE A 1 1093 ? -9.982 6.696 -1.802 1.00 83.56 1093 PHE A O 1
ATOM 8584 N N . TRP A 1 1094 ? -12.072 7.460 -2.127 1.00 84.44 1094 TRP A N 1
ATOM 8585 C CA . TRP A 1 1094 ? -11.708 8.724 -2.758 1.00 84.44 1094 TRP A CA 1
ATOM 8586 C C . TRP A 1 1094 ? -11.995 9.868 -1.780 1.00 84.44 1094 TRP A C 1
ATOM 8588 O O . TRP A 1 1094 ? -13.111 9.981 -1.274 1.00 84.44 1094 TRP A O 1
ATOM 8598 N N . VAL A 1 1095 ? -10.981 10.691 -1.493 1.00 80.44 1095 VAL A N 1
ATOM 8599 C CA . VAL A 1 1095 ? -11.111 11.865 -0.616 1.00 80.44 1095 VAL A CA 1
ATOM 8600 C C . VAL A 1 1095 ? -11.354 13.104 -1.475 1.00 80.44 1095 VAL A C 1
ATOM 8602 O O . VAL A 1 1095 ? -10.514 13.446 -2.314 1.00 80.44 1095 VAL A O 1
ATOM 8605 N N . GLY A 1 1096 ? -12.495 13.758 -1.265 1.00 77.06 1096 GLY A N 1
ATOM 8606 C CA . GLY A 1 1096 ? -12.881 14.980 -1.962 1.00 77.06 1096 GLY A CA 1
ATOM 8607 C C . GLY A 1 1096 ? -12.230 16.245 -1.393 1.00 77.06 1096 GLY A C 1
ATOM 8608 O O . GLY A 1 1096 ? -11.654 16.256 -0.302 1.00 77.06 1096 GLY A O 1
ATOM 8609 N N . LEU A 1 1097 ? -12.344 17.350 -2.140 1.00 78.62 1097 LEU A N 1
ATOM 8610 C CA . LEU A 1 1097 ? -11.953 18.693 -1.672 1.00 78.62 1097 LEU A CA 1
ATOM 8611 C C . LEU A 1 1097 ? -12.846 19.204 -0.528 1.00 78.62 1097 LEU A C 1
ATOM 8613 O O . LEU A 1 1097 ? -12.430 20.069 0.235 1.00 78.62 1097 LEU A O 1
ATOM 8617 N N . ASP A 1 1098 ? -14.049 18.650 -0.399 1.00 75.69 1098 ASP A N 1
ATOM 8618 C CA . ASP A 1 1098 ? -15.012 18.876 0.682 1.00 75.69 1098 ASP A CA 1
ATOM 8619 C C . ASP A 1 1098 ? -14.681 18.086 1.966 1.00 75.69 1098 ASP A C 1
ATOM 8621 O O . ASP A 1 1098 ? -15.469 18.072 2.909 1.00 75.69 1098 ASP A O 1
ATOM 8625 N N . MET A 1 1099 ? -13.519 17.420 2.008 1.00 76.81 1099 MET A N 1
ATOM 8626 C CA . MET A 1 1099 ? -13.057 16.532 3.085 1.00 76.81 1099 MET A CA 1
ATOM 8627 C C . MET A 1 1099 ? -13.944 15.298 3.320 1.00 76.81 1099 MET A C 1
ATOM 8629 O O . MET A 1 1099 ? -13.655 14.508 4.229 1.00 76.81 1099 MET A O 1
ATOM 8633 N N . LYS A 1 1100 ? -15.001 15.107 2.522 1.00 81.56 1100 LYS A N 1
ATOM 8634 C CA . LYS A 1 1100 ? -15.824 13.902 2.549 1.00 81.56 1100 LYS A CA 1
ATOM 8635 C C . LYS A 1 1100 ? -15.153 12.781 1.776 1.00 81.56 1100 LYS A C 1
ATOM 8637 O O . LYS A 1 1100 ? -14.192 12.961 1.019 1.00 81.56 1100 LYS A O 1
ATOM 8642 N N . VAL A 1 1101 ? -15.646 11.586 2.043 1.00 81.69 1101 VAL A N 1
ATOM 8643 C CA . VAL A 1 1101 ? -15.071 10.347 1.573 1.00 81.69 1101 VAL A CA 1
ATOM 8644 C C . VAL A 1 1101 ? -16.132 9.538 0.867 1.00 81.69 1101 VAL A C 1
ATOM 8646 O O . VAL A 1 1101 ? -17.182 9.230 1.422 1.00 81.69 1101 VAL A O 1
ATOM 8649 N N . HIS A 1 1102 ? -15.806 9.148 -0.355 1.00 81.38 1102 HIS A N 1
ATOM 8650 C CA . HIS A 1 1102 ? -16.647 8.303 -1.176 1.00 81.38 1102 HIS A CA 1
ATOM 8651 C C . HIS A 1 1102 ? -15.998 6.924 -1.232 1.00 81.38 1102 HIS A C 1
ATOM 8653 O O . HIS A 1 1102 ? -14.854 6.784 -1.678 1.00 81.38 1102 HIS A O 1
ATOM 8659 N N . GLU A 1 1103 ? -16.702 5.914 -0.723 1.00 80.12 1103 GLU A N 1
ATOM 8660 C CA . GLU A 1 1103 ? -16.271 4.524 -0.839 1.00 80.12 1103 GLU A CA 1
ATOM 8661 C C . GLU A 1 1103 ? -16.268 4.127 -2.314 1.00 80.12 1103 GLU A C 1
ATOM 8663 O O . GLU A 1 1103 ? -17.273 4.254 -3.015 1.00 80.12 1103 GLU A O 1
ATOM 8668 N N . ILE A 1 1104 ? -15.114 3.668 -2.792 1.00 82.75 1104 ILE A N 1
ATOM 8669 C CA . ILE A 1 1104 ? -14.971 3.128 -4.138 1.00 82.75 1104 ILE A CA 1
ATOM 8670 C C . ILE A 1 1104 ? -15.448 1.682 -4.052 1.00 82.75 1104 ILE A C 1
ATOM 8672 O O . ILE A 1 1104 ? -14.661 0.745 -3.925 1.00 82.75 1104 ILE A O 1
ATOM 8676 N N . LEU A 1 1105 ? -16.769 1.516 -4.057 1.00 69.44 1105 LEU A N 1
ATOM 8677 C CA . LEU A 1 1105 ? -17.377 0.198 -4.122 1.00 69.44 1105 LEU A CA 1
ATOM 8678 C C . LEU A 1 1105 ? -16.930 -0.478 -5.431 1.00 69.44 1105 LEU A C 1
ATOM 8680 O O . LEU A 1 1105 ? -17.081 0.133 -6.496 1.00 69.44 1105 LEU A O 1
ATOM 8684 N N . PRO A 1 1106 ? -16.414 -1.723 -5.399 1.00 54.84 1106 PRO A N 1
ATOM 8685 C CA . PRO A 1 1106 ? -16.344 -2.524 -6.613 1.00 54.84 1106 PRO A CA 1
ATOM 8686 C C . PRO A 1 1106 ? -17.771 -2.656 -7.151 1.00 54.84 1106 PRO A C 1
ATOM 8688 O O . PRO A 1 1106 ? -18.707 -2.863 -6.369 1.00 54.84 1106 PRO A O 1
ATOM 8691 N N . LYS A 1 1107 ? -17.964 -2.486 -8.463 1.00 40.75 1107 LYS A N 1
ATOM 8692 C CA . LYS A 1 1107 ? -19.307 -2.511 -9.050 1.00 40.75 1107 LYS A CA 1
ATOM 8693 C C . LYS A 1 1107 ? -19.964 -3.861 -8.773 1.00 40.75 1107 LYS A C 1
ATOM 8695 O O . LYS A 1 1107 ? -19.569 -4.878 -9.333 1.00 40.75 1107 LYS A O 1
ATOM 8700 N N . LYS A 1 1108 ? -20.993 -3.864 -7.922 1.00 38.47 1108 LYS A N 1
ATOM 8701 C CA . LYS A 1 1108 ? -21.925 -4.990 -7.848 1.00 38.47 1108 LYS A CA 1
ATOM 8702 C C . LYS A 1 1108 ? -22.651 -5.084 -9.187 1.00 38.47 1108 LYS A C 1
ATOM 8704 O O . LYS A 1 1108 ? -23.097 -4.072 -9.718 1.00 38.47 1108 LYS A O 1
ATOM 8709 N N . ASP A 1 1109 ? -22.793 -6.297 -9.707 1.00 44.22 1109 ASP A N 1
ATOM 8710 C CA . ASP A 1 1109 ? -23.676 -6.555 -10.840 1.00 44.22 1109 ASP A CA 1
ATOM 8711 C C . ASP A 1 1109 ? -25.127 -6.224 -10.448 1.00 44.22 1109 ASP A C 1
ATOM 8713 O O . ASP A 1 1109 ? -25.771 -6.994 -9.731 1.00 44.22 1109 ASP A O 1
ATOM 8717 N N . ASP A 1 1110 ? -25.671 -5.123 -10.978 1.00 35.44 1110 ASP A N 1
ATOM 8718 C CA . ASP A 1 1110 ? -27.053 -4.642 -10.760 1.00 35.44 1110 ASP A CA 1
ATOM 8719 C C . ASP A 1 1110 ? -28.157 -5.612 -11.260 1.00 35.44 1110 ASP A C 1
ATOM 8721 O O . ASP A 1 1110 ? -29.342 -5.284 -11.298 1.00 35.44 1110 ASP A O 1
ATOM 8725 N N . LYS A 1 1111 ? -27.800 -6.843 -11.646 1.00 42.75 1111 LYS A N 1
ATOM 8726 C CA . LYS A 1 1111 ? -28.725 -7.861 -12.161 1.00 42.75 1111 LYS A CA 1
ATOM 8727 C C . LYS A 1 1111 ? -29.638 -8.499 -11.110 1.00 42.75 1111 LYS A C 1
ATOM 8729 O O . LYS A 1 1111 ? -30.592 -9.153 -11.509 1.00 42.75 1111 LYS A O 1
ATOM 8734 N N . LYS A 1 1112 ? -29.375 -8.357 -9.803 1.00 39.22 1112 LYS A N 1
ATOM 8735 C CA . LYS A 1 1112 ? -30.131 -9.086 -8.758 1.00 39.22 1112 LYS A CA 1
ATOM 8736 C C . LYS A 1 1112 ? -31.337 -8.361 -8.154 1.00 39.22 1112 LYS A C 1
ATOM 8738 O O . LYS A 1 1112 ? -32.205 -9.044 -7.624 1.00 39.22 1112 LYS A O 1
ATOM 8743 N N . ASP A 1 1113 ? -31.437 -7.036 -8.264 1.00 36.78 1113 ASP A N 1
ATOM 8744 C CA . ASP A 1 1113 ? -32.597 -6.293 -7.731 1.00 36.78 1113 ASP A CA 1
ATOM 8745 C C . ASP A 1 1113 ? -33.720 -6.076 -8.766 1.00 36.78 1113 ASP A C 1
ATOM 8747 O O . ASP A 1 1113 ? -34.840 -5.716 -8.400 1.00 36.78 1113 ASP A O 1
ATOM 8751 N N . ALA A 1 1114 ? -33.470 -6.372 -10.047 1.00 39.44 1114 ALA A N 1
ATOM 8752 C CA . ALA A 1 1114 ? -34.502 -6.374 -11.089 1.00 39.44 1114 ALA A CA 1
ATOM 8753 C C . ALA A 1 1114 ? -35.507 -7.538 -10.936 1.00 39.44 1114 ALA A C 1
ATOM 8755 O O . ALA A 1 1114 ? -36.700 -7.345 -11.166 1.00 39.44 1114 ALA A O 1
ATOM 8756 N N . ASP A 1 1115 ? -35.050 -8.709 -10.475 1.00 43.97 1115 ASP A N 1
ATOM 8757 C CA . ASP A 1 1115 ? -35.874 -9.922 -10.297 1.00 43.97 1115 ASP A CA 1
ATOM 8758 C C . ASP A 1 1115 ? -36.723 -9.921 -9.007 1.00 43.97 1115 ASP A C 1
ATOM 8760 O O . ASP A 1 1115 ? -37.473 -10.858 -8.757 1.00 43.97 1115 ASP A O 1
ATOM 8764 N N . LYS A 1 1116 ? -36.642 -8.871 -8.174 1.00 38.75 1116 LYS A N 1
ATOM 8765 C CA . LYS A 1 1116 ? -37.536 -8.665 -7.012 1.00 38.75 1116 LYS A CA 1
ATOM 8766 C C . LYS A 1 1116 ? -38.667 -7.660 -7.262 1.00 38.75 1116 LYS A C 1
ATOM 8768 O O . LYS A 1 1116 ? -39.441 -7.374 -6.349 1.00 38.75 1116 LYS A O 1
ATOM 8773 N N . LYS A 1 1117 ? -38.755 -7.104 -8.474 1.00 38.34 1117 LYS A N 1
ATOM 8774 C CA . LYS A 1 1117 ? -39.813 -6.174 -8.915 1.00 38.34 1117 LYS A CA 1
ATOM 8775 C C . LYS A 1 1117 ? -40.469 -6.603 -10.239 1.00 38.34 1117 LYS A C 1
ATOM 8777 O O . LYS A 1 1117 ? -41.017 -5.760 -10.951 1.00 38.34 1117 LYS A O 1
ATOM 8782 N N . ARG A 1 1118 ? -40.407 -7.894 -10.562 1.00 35.81 1118 ARG A N 1
ATOM 8783 C CA . ARG A 1 1118 ? -41.124 -8.539 -11.667 1.00 35.81 1118 ARG A CA 1
ATOM 8784 C C . ARG A 1 1118 ? -41.912 -9.733 -11.154 1.00 35.81 1118 ARG A C 1
ATOM 8786 O O . ARG A 1 1118 ? -41.420 -10.355 -10.191 1.00 35.81 1118 ARG A O 1
#

Secondary structure (DSSP, 8-state):
---------HHHHHHHHSBBT-EEEEEEEE---EEE--SSPPPTT-----EEEEEEEEEEEE--GGGGGSSS---EEEEEEEEEEEE-SSEEEEEEEEEEE-SGGGGG---TT--S-HHHHHHHHHHHHHHHHHPPTT-EEEEEEEE---S-SSSTTGGGSTT--PPPHHHHHHHHHHHHHHHHHTSEEPPP---TTHHHHTTS-----------S-EEEEEEE-TT--HHHHTTTSPPPSSTTPPPSEESS--HHHHSS-TTS-GGGTSPP-TT-HHHHHHHHHHTTSTTTTSGGGTSTTPPPSSS-S--SS--SHHHHHHHHHTSTTTSTT---EEEEEEEEPPPPSSPPP--------SS---------------------------------PPPP-PPPPPPP---------------PPPSB-SS-B--GGGS-SEE--HHHHHHHHHHHHT---SSHHHHHHHHHHHHHHHHHHHT-S--EEEEEB-B--PPPP---------PPPPP------PPPP-------------------------PPP-----TTHHHHHHHHHHHHHHHHHHHHHHHHHHHHHHHHTSPPPPPHHHHTS-GGGSPPEEEEEE--SPPTTHHHHHHHHHT-SS-GGGEEEEEEES-TTSTTHHHHHHHHHH-TTSEEEEEEGGG-TTTTT-TTSS-S-TTHHHHHHHHHS-SSSEEEEE-TT-B--TTHHHHHHHHHHT-SB-TTSPBPPPEEEEEEEEEEEE-TTS---TTHHHHTTT---GGGHHHHHHHGGGS--TT---S-HHHHHHHHHHHHHHHHHIIIIIHHHHHHHHHHTSS----TTEEEEEHHHHHHHHTT-TTS-SSGGGGGG-S-HHHHHHHHHHHSPPGGGSTT----TT------EEEEEEEEEEEEEEE-S--HHHHHHHHHHHHHHHHHHSHHHHHHGGGGSHHHHHHHHHHHHHHSHHHHHTT--SSHHHHHHHHHHHHHHHHHHHHHHHHHHHT-TTS---TT--TTTS-HHHHHHHTT--SSS-S-SS-PPPPPPGGGG--S-HHHHHHHHHHHHHHHHHHHHHHHHS-SEEEETTEEEEEPTTS-EEE------TTSSGGG--

Sequence (1118 aa):
MASLGASRPLKELLAEQLPKDVPITFYHYSTPPSKSSALFSAPPHGKSERTYCESHTLAASIVPTDAVASALPQELLVLAIEVLIYTTRNLTTIFVSKADSTGYISELHLPRSQSSSPLKAICRTFVSWLASQRQRQGKKLVVSLFARAQDQYLFPASIENKNKHVLDDRGLVKWWCRVLDPIIWEYKAEGERKPFPERLVEGEASTTNGVSPQSESTAKGYLVIPGFEPYDTLRYIPPAPIPNTPRRWATTHPLLQIAPHPAAPPRCLVPHFPDDPKARFLDELDEELPDRGTDAMVADGGTPSRSNGQWKSVKTLDQFWEFMAFRQECSSGRIVGFIWVVITPPKPSIPEEDEDQLSRQSLSQSCSQNESQESVPSPRRQKTSRRKKEAKLKYGPIPLVLPKIKSSSSNLSTSSITSTSAKLPAEDSPYWKWPESSRGTICFSLKNYDRAHEVLLQQTFANRTAAARSTSKWKEEIAVLGGMDDWGFTVVGKKEYAAAPSLSDATNGVTPTMVMGVRKKRKPNGSAEAAAVQKPAEPVQELSAGSVRKKAKTDSAQPTDASAASGINTLTSGLVLWNVCAIGFIQLFRYYWKRPQQATCVTTLEEDQVPRVTVIRPVKGLDPRLYECLAATLRQTYPKDKLNTVFCVPERSDPAFPILERLCKDFPDADVHILVEDEDPLLLKDNNALGPNPKIRNMSRAYREAKGDIVWVLDCNVWVGKGVCGRLVDLLCGFGKDSNGKSKTKYKFVHQTPLTVDLDSQDLSLKDRKELLGGRPEAAAESTTIAATSSSDPRIPSGSTIKKLLQRGGGRLDEAFMSSAHAKFYQAINTVAVAPCIMGKSTMFRRSQLNYVTSSNPQRAAGIDFFSDNICEDHLIGDVLWKQPQAFEERGYKPEAGEKKESWGKHAMLFGDFCFQPISHTSVMAYLQRRIRWLRVRKFTVTLATFVEPGTESILCGLYGAYALTTLPFFNNLGISPTWTSFFLIWLIHLCVWCLVDYIQYLLLHCAKTVEIDADTPDFILPQRSASAYHRTGVLKPLLGNKTPSEPGLLDGARRSFIDFLFAWLGREIFALPVWVTAFWGGVTVEWRGRTFWVGLDMKVHEILPKKDDKKDADKKR

Organism: Stemphylium lycopersici (NCBI:txid183478)

InterPro domains:
  IPR013178 Histone acetyltransferase Rtt109/CBP [PF08214] (10-386)
  IPR013178 Histone acetyltransferase Rtt109/CBP [SM01250] (10-352)
  IPR016849 Histone acetyltransferase Rtt109 [PS51728] (9-423)
  IPR025993 Ceramide glucosyltransferase [PF13506] (577-730)
  IPR025993 Ceramide glucosyltransferase [PF13506] (902-1002)
  IPR025993 Ceramide glucosyltransferase [PTHR12726] (575-1109)
  IPR029044 Nucleotide-diphospho-sugar transferases [G3DSA:3.90.550.10] (588-855)
  IPR029044 Nucleotide-diphospho-sugar transferases [SSF53448] (613-884)

Foldseek 3Di:
DPDPDDQDFLQVLLQAQAAFQFKKWKFKAKAFWAFDFAQFFAFAVGDGFTKTKMKMKMWIWGFFPVCVPPPDTQIFIFKMWMWMWMWTLAEIEIETDDIDGLLCVCSNVDDVLVVDDSRLSSLLSLVLSVCVQFDDPQHKYKYWYKQFWDCDDQAPQSNLAPSDDTDASLRRLLSVLVSCVVSQVVFAADDDDDDPVVVVVVPPDDPDDDDDDLATKHKAKEKEKQPDDQVVRVVSHDDDPDPPDDDRYGDDDCQCVRQPDNPGWLSRSHTADPPDLLNVVSVVQVVQDPQPPDVQVVPRSRHDNPDSPYGPQDGDNVSSSNVSCVDPCNDPPHIMMIMMMMIGGRDDPDDPPPPDDDDDDDDDDDDDDDDDDDDDDDDDDDDDDDDDDDDDDDDDDDDDDDDDDDDDDDDDDDDDDDDDDDDRDDQDDSTTHHDPSSHALAHAHPVLVVVLSVLSVPAHSNDSVSSSVSVVSSLVSNCVSRVHNDRMDMHRHDDDRDRDDDDDDDDDDDDDDDDDDDDDDDDDDDDDDDDDDDDDDDDDDDDDDDDDDDDDDDDDDDPVVVLQVLLVVLQVVLVVLVVLLVLLLVLLCVQLVAADDFFCLLVPDDLVPRAAEEEFEEDAFFAFLLLLQQVLLLLASHPQVRYAYEYFYADCPGLCNVSLVVSCVVRVSHNYYYHYLVPDPVCVVPVVQFADASRCSRRVSCLVVPDGWKYKYAYSQWHWFRRVVSLQVCAQQQPDADPVRHGGFHEQKEAEQAAEFEDAPPPDDPVVVCVSRPDDDDPVVPVVVVSVVPADDPPDPDPDPVVVCQQWVLSLLRNLCSLFLNSSNLSSCQVVVPAPSDDRRIMMGTQVLQQQLQVPDPSHHTHLSSCSQFNPSSRVSLRSLQPDDDPLRDPPDDDPDPDDSGDHHSYHYSRNIYIYRYHGRHGNVNNLQVLLQVLLLCCQVVVVCSVCQLCSFLQNSLLSNLSSCLSHVVNVVVVQHNDPVSSVVSSVVSVVVSLVSSVLSLLSVQQLLNHPDDQSDDLSNHQVVCSVVVVPDPDSGRPPDPDDDDRGDSCSSCPDPSVSSVVSSVSNRVCRVVSSVCSPPVANWHDDSRWIWGQDSVSGIDTPDDDDDPVPVVVVVD

pLDDT: mean 73.99, std 23.12, range [21.42, 97.25]